Protein 1V6S (pdb70)

Solvent-accessible surface area: 33420 Å² total; per-residue (Å²): 86,61,38,1,129,90,8,92,10,157,65,54,55,0,0,0,0,1,17,0,43,7,73,48,109,125,36,124,30,99,70,59,56,64,0,74,82,2,8,60,1,0,131,50,0,32,95,25,26,0,7,0,0,0,0,0,15,8,24,204,11,208,14,99,54,115,148,62,24,0,38,18,0,7,110,15,1,113,85,72,16,95,61,1,114,50,6,84,67,41,0,6,22,71,62,0,52,124,71,0,93,74,33,172,104,30,69,1,7,0,0,6,0,0,30,20,20,110,7,0,89,167,31,47,110,110,2,2,40,71,0,20,75,0,7,98,1,0,0,0,2,0,9,16,4,0,31,101,47,13,0,0,0,1,8,0,7,166,93,24,72,2,25,0,0,72,46,0,49,133,14,17,132,11,0,22,122,0,24,101,142,22,96,109,42,0,0,1,0,1,0,9,51,85,0,37,98,17,28,22,3,4,79,20,2,1,85,78,7,39,44,6,0,0,0,6,22,0,0,8,2,1,0,81,15,88,59,11,121,8,31,146,9,86,26,25,103,120,81,39,115,37,0,100,94,7,23,38,120,1,144,87,76,63,6,158,39,35,31,2,89,7,1,16,0,0,88,117,94,83,73,63,14,149,54,117,86,19,68,0,104,50,3,63,103,44,41,44,5,11,4,3,0,57,130,0,46,96,30,3,34,135,7,2,114,59,4,124,3,0,2,0,8,3,23,2,12,43,16,149,31,69,60,0,12,68,0,0,20,15,6,0,77,22,3,13,80,45,167,69,27,59,5,1,0,0,10,58,46,0,20,41,0,0,83,134,34,66,58,90,121,150,14,45,26,33,4,28,44,37,37,0,2,35,44,7,1,77,132,39,45,2,43,0,7,100,21,0,91,119,70,69,19,1,132,89,12,88,8,153,65,78,33,0,0,0,0,1,20,0,43,6,72,46,108,141,49,146,18,96,70,58,61,70,0,78,63,2,25,52,0,0,137,66,1,37,89,27,30,0,5,0,0,0,0,0,16,6,17,204,10,205,15,97,55,114,148,64,23,0,36,19,0,3,122,18,1,116,83,66,18,85,87,2,115,37,1,82,78,41,0,6,30,79,47,0,52,124,26,0,92,73,24,162,80,31,68,1,0,1,0,7,0,0,23,20,19,117,7,0,90,172,24,47,105,116,1,2,41,76,0,19,77,0,4,81,0,0,0,0,2,1,8,16,7,0,40,117,47,12,0,0,0,5,5,0,6,162,93,26,72,1,24,0,0,46,48,0,27,127,12,10,152,9,0,20,128,0,31,158,130,25,110,123,42,0,0,0,0,0,0,8,50,101,0,31,98,19,33,24,3,4,67,22,2,1,86,84,6,41,46,7,0,1,0,6,20,1,0,9,2,1,0,79,13,88,61,11,123,8,29,147,10,99,22,25,101,121,78,43,112,39,0,100,89,5,24,38,114,2,144,88,81,64,7,158,41,33,31,2,92,9,2,33,0,0,82,127,89,85,84,77,23,110,53,103,84,39,68,0,101,52,3,61,94,44,36,42,7,8,6,3,0,79,125,0,91,78,41,2,42,156,6,1,124,48,5,91,1,0,0,0,7,4,24,2,10,45,15,157,33,84,53,1,7,80,0,0,29,23,4,1,88,25,1,9,74,40,156,60,22,30,5,1,0,0,7,44,46,0,11,42,1,0,79,134,63,50,7,81,157,146,12,51,26,21,1,35,17,42,51,5,2,34,50,2,1,75,142,37,39,2,43,0,8,102,26,0,81,129

Secondary structure (DSSP, 8-state):
--BGGGS--TT-EEEEE------EETTEES--HHHHHHHHHHHHHHHTT-EEEEE---S--SS--GGG-SHHHHHHHHHH-TTEEE--S-TTSHHHHHHHHT--TT-EEEPS-GGGSTTTTTT-HHHHHHHGGG-SEEEE--GGGTTS--IIIIIGGGTS-EEE-HHHHHHHHHHHTTTSS--SSEEEEE--S-GGGTHHHHHHHGGG-SEEEE-STTHHHHHHHTT-B-TT----GGGHHHHHHHHHHHHHHTPEEE--SEEEEESS--TT---EEEETTB--TT-EEEEE-HHHHHHHHHHTTT-SEEEEES-SS-TTSTTTTHHHHHHHHHHHT-SS-EEEEESHHHHHHHHTTT-GGGSSEE--SSSHHHHHHHHS--HHHHTT--/--BGGG---TT-EEEEE------EETTEES--HHHHHHHHHHHHHHHTT-EEEEE---S--SS--GGG-SHHHHHHHHTT-TTEEE--S-TTSHHHHHHHHT--TT-EEE---GGGSTTTTTT-HHHHHHHGGG-SEEEE--GGGTTS--IIIIIGGGTS-EEE-HHHHHHHHHHHHTTS---SSEEEEE--S-GGGTHHHHHHHGGG-SEEEE-STHHHHHHHHTT-B-TT----GGGHHHHHHHHHHHHHTTPEEE--SEEEEESS--TT---EEEETTB--TT-EEEEE-HHHHHHHHHHHTT-SEEEEES-SS-TTSTTTTHHHHHHHHHHHH-SS-EEEEESHHHHHHHHHTT-GGGSSEE--SSS-HHHHHHHS--HHHHTT--

Foldseek 3Di:
DFALVVDQLAPWEEEEEFEQQADDDPLAGPDRVRLVLCVVLVVVNLVSFYAYEYAYAYPQDQAPDVVGWCNNVQVVNCVVVVLEDEDAAAQLDPVNLVVLVPTGRNHYYYYIHNSNDNQFQVLDLVSLVSNLSNIQAYEYAYLQVQQGNTSNQQNVLLVHPYHYTPNNVVQLVLLVCLPPPNDPQAEEEEEDQAVVVCLLLLVLNLLPHAEYEYAYLNLLLLLVLVPFDFAQADYDPVCNVVSVVSVVSNVVNNHHYHGAQKAWKDLDQAAPGDTDIGGNRYDHPPIYGFAGDPVSLVVLLVVCAPGQEYEYEYARGPCVGPPRRVSLLSNLVSVLPYDNHAYEYAYQSNLVSCVPNVRVVSHNYYHDHHCSSSVCSSVVGHSSRVSNPD/DFACVNDQQAPWEEEEEAEQQADDDPLAGPDRVSLVVCVVLVVVNLVSFYAYEYAYAYPQDQAPDVVGWCVNVQVVNCVVVVLEDEDAAAQLDPVVLVVLVPDGRPHHYYYIHNSNDNQFQVLDLSSLVSNLSNIQAYEYACLLCQQGNTSNQQNVLLVHQYHYTPNNVVLLVLLVCLVDQFDPQAEEEEEDQACVVQLLLLVLNLLPHAEYEYAYLNLLLLLVLVPFDFAQARYDVVCNVVSVVSVVSNVVNNHHYHGAQKAWKALDQDAPGDIDIGGNRYDHPPIYGFAGDDVRLVVLLVVCPPGQEYEYEYARGDCVGPPRRVSLLSNLVSQLPDPNHAAEYEAQSNLVSCVVVVSCVSHNYYDPNSDDSSVCSSPVGHSSVVSNPD

Nearest PDB structures (foldseek):
  1v6s-assembly2_B  TM=9.926E-01  e=2.106E-70  Thermus thermophilus
  2ie8-assembly1_A  TM=9.627E-01  e=5.422E-68  Thermus caldophilus
  1php-assembly1_A  TM=9.636E-01  e=7.286E-45  Geobacillus stearothermophilus
  3q3v-assembly1_A  TM=9.536E-01  e=5.927E-43  Campylobacter jejuni subsp. jejuni NCTC 11168 = ATCC 700819
  3uwd-assembly1_A  TM=9.551E-01  e=7.308E-43  Bacillus anthracis

B-factor: mean 19.11, std 7.61, range [7.33, 46.01]

InterPro domains:
  IPR001576 Phosphoglycerate kinase [MF_00145] (6-390)
  IPR001576 Phosphoglycerate kinase [PF00162] (6-378)
  IPR001576 Phosphoglycerate kinase [PIRSF000724] (1-389)
  IPR001576 Phosphoglycerate kinase [PR00477] (8-24)
  IPR001576 Phosphoglycerate kinase [PR00477] (29-51)
  IPR001576 Phosphoglycerate kinase [PR00477] (106-121)
  IPR001576 Phosphoglycerate kinase [PR00477] (134-156)
  IPR001576 Phosphoglycerate kinase [PR00477] (164-186)
  IPR001576 Phosphoglycerate kinase [PR00477] (187-206)
  IPR001576 Phosphoglycerate kinase [PR00477] (309-334)
  IPR001576 Phosphoglycerate kinase [PR00477] (343-354)
  IPR001576 Phosphoglycerate kinase [PR00477] (366-383)
  IPR001576 Phosphoglycerate kinase [PTHR11406] (3-389)
  IPR001576 Phosphoglycerate kinase [cd00318] (4-389)
  IPR015824 Phosphoglycerate kinase, N-terminal [G3DSA:3.40.50.1260] (1-177)
  IPR015824 Phosphoglycerate kinase, N-terminal [G3DSA:3.40.50.1260] (178-390)
  IPR015911 Phosphoglycerate kinase, conserved site [PS00111] (13-23)
  IPR036043 Phosphoglycerate kinase superfamily [SSF53748] (2-389)

Sequence (780 aa):
MRTLLDLDPKGKRVLVRVDYNVPVQDGKVQDETRILESLPTLRHLLAGGASLVLLSHLGRPKGPDPKYSLAPVGEALRAHLPEARFAPFPPGSEEARREAEALRPGEVLLLENVRFEPGEEKNDPELSARYARLGEAFVLDAFGSAHRAHASVVGVARLLPAYAGFLMEKEVRALSRLLKDPERPYAVVLGGAKVSDKIGVIESLLPRIDRLLIGGAMAFTFLKALGGEVGRSLVEEDRLDLAKDLLGRAEALGVRVYLPEDVVAAERIEAGVETRVFPARAIPVPYMGLDIGPKTREAFARALEGARTVFWNGPMGVFEVPPFDEGTLAVGQAIAALEGAFTVVGGGDSVAAVNRLGLKERFGHVSTGGGASLEFLEKGTLPGLEVLEGMRTLLDLDPKGKRVLVRVDYNVPVQDGKVQDETRILESLPTLRHLLAGGASLVLLSHLGRPKGPDPKYSLAPVGEALRAHLPEARFAPFPPGSEEARREAEALRPGEVLLLENVRFEPGEEKNDPELSARYARLGEAFVLDAFGSAHRAHASVVGVARLLPAYAGFLMEKEVRALSRLLKDPERPYAVVLGGAKVSDKIGVIESLLPRIDRLLIGGAMAFTFLKALGGEVGRSLVEEDRLDLAKDLLGRAEALGVRVYLPEDVVAAERIEAGVETRVFPARAIPVPYMGLDIGPKTREAFARALEGARTVFWNGPMGVFEVPPFDEGTLAVGQAIAALEGAFTVVGGGDSVAAVNRLGLKERFGHVSTGGGASLEFLEKGTLPGLEVLEG

Structure (mmCIF, N/CA/C/O backbone):
data_1V6S
#
_entry.id   1V6S
#
_cell.length_a   143.175
_cell.length_b   143.175
_cell.length_c   75.641
_cell.angle_alpha   90.00
_cell.angle_beta   90.00
_cell.angle_gamma   120.00
#
_symmetry.space_group_name_H-M   'P 65'
#
loop_
_entity.id
_entity.type
_entity.pdbx_description
1 polymer 'Phosphoglycerate kinase'
2 non-polymer 'SODIUM ION'
3 non-polymer GLYCEROL
4 water water
#
loop_
_atom_site.group_PDB
_atom_site.id
_atom_site.type_symbol
_atom_site.label_atom_id
_atom_site.label_alt_id
_atom_site.label_comp_id
_atom_site.label_asym_id
_atom_site.label_entity_id
_atom_site.label_seq_id
_atom_site.pdbx_PDB_ins_code
_atom_site.Cartn_x
_atom_site.Cartn_y
_atom_site.Cartn_z
_atom_site.occupancy
_atom_site.B_iso_or_equiv
_atom_site.auth_seq_id
_atom_s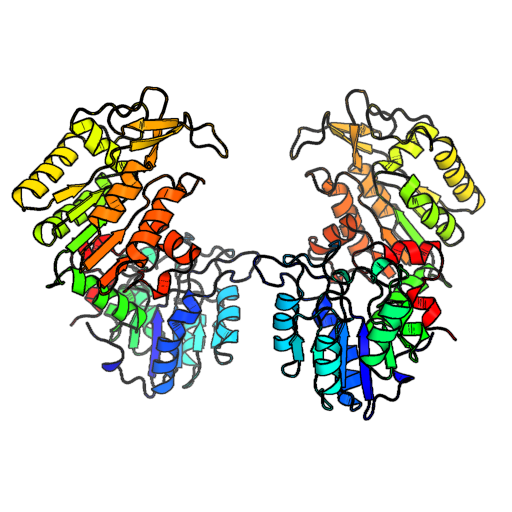ite.auth_comp_id
_atom_site.auth_asym_id
_atom_site.auth_atom_id
_atom_site.pdbx_PDB_model_num
ATOM 1 N N . MET A 1 1 ? 25.211 69.919 24.875 1.00 23.91 1 MET A N 1
ATOM 2 C CA . MET A 1 1 ? 24.683 71.311 24.832 1.00 22.61 1 MET A CA 1
ATOM 3 C C . MET A 1 1 ? 23.203 71.282 24.499 1.00 20.97 1 MET A C 1
ATOM 4 O O . MET A 1 1 ? 22.786 70.562 23.593 1.00 21.78 1 MET A O 1
ATOM 9 N N . ARG A 1 2 ? 22.410 72.057 25.230 1.00 16.77 2 ARG A N 1
ATOM 10 C CA . ARG A 1 2 ? 20.972 72.109 24.986 1.00 15.90 2 ARG A CA 1
ATOM 11 C C . ARG A 1 2 ? 20.724 72.877 23.703 1.00 15.12 2 ARG A C 1
ATOM 12 O O . ARG A 1 2 ? 21.205 74.003 23.543 1.00 14.02 2 ARG A O 1
ATOM 20 N N . THR A 1 3 ? 19.999 72.258 22.781 1.00 13.57 3 THR A N 1
ATOM 21 C CA . THR A 1 3 ? 19.701 72.897 21.508 1.00 14.13 3 THR A CA 1
ATOM 22 C C . THR A 1 3 ? 18.269 73.407 21.427 1.00 13.35 3 THR A C 1
ATOM 23 O O . THR A 1 3 ? 17.455 73.138 22.305 1.00 13.29 3 THR A O 1
ATOM 27 N N . LEU A 1 4 ? 17.964 74.137 20.361 1.00 14.32 4 LEU A N 1
ATOM 28 C CA . LEU A 1 4 ? 16.664 74.786 20.236 1.00 13.16 4 LEU A CA 1
ATOM 29 C C . LEU A 1 4 ? 15.387 73.982 20.409 1.00 13.49 4 LEU A C 1
ATOM 30 O O . LEU A 1 4 ? 14.436 74.470 21.016 1.00 14.63 4 LEU A O 1
ATOM 35 N N . LEU A 1 5 ? 15.344 72.757 19.898 1.00 13.54 5 LEU A N 1
ATOM 36 C CA . LEU A 1 5 ? 14.120 71.981 20.020 1.00 13.89 5 LEU A CA 1
ATOM 37 C C . LEU A 1 5 ? 13.852 71.444 21.425 1.00 14.90 5 LEU A C 1
ATOM 38 O O . LEU A 1 5 ? 12.789 70.892 21.680 1.00 16.51 5 LEU A O 1
ATOM 43 N N . ASP A 1 6 ? 14.803 71.609 22.340 1.00 13.94 6 ASP A N 1
ATOM 44 C CA . ASP A 1 6 ? 14.605 71.135 23.709 1.00 15.79 6 ASP A CA 1
ATOM 45 C C . ASP A 1 6 ? 13.634 72.054 24.445 1.00 16.60 6 ASP A C 1
ATOM 46 O O . ASP A 1 6 ? 13.124 71.714 25.511 1.00 18.91 6 ASP A O 1
ATOM 51 N N . LEU A 1 7 ? 13.386 73.224 23.866 1.00 15.87 7 LEU A N 1
ATOM 52 C CA . LEU A 1 7 ? 12.488 74.207 24.462 1.00 16.73 7 LEU A CA 1
ATOM 53 C C . LEU A 1 7 ? 11.083 74.130 23.886 1.00 16.75 7 LEU A C 1
ATOM 54 O O . LEU A 1 7 ? 10.910 74.040 22.673 1.00 18.39 7 LEU A O 1
ATOM 59 N N . ASP A 1 8 ? 10.085 74.148 24.764 1.00 17.33 8 ASP A N 1
ATOM 60 C CA . ASP A 1 8 ? 8.691 74.147 24.343 1.00 19.06 8 ASP A CA 1
ATOM 61 C C . ASP A 1 8 ? 8.298 75.618 24.459 1.00 19.70 8 ASP A C 1
ATOM 62 O O . ASP A 1 8 ? 8.029 76.115 25.551 1.00 19.94 8 ASP A O 1
ATOM 67 N N . PRO A 1 9 ? 8.270 76.335 23.328 1.00 19.40 9 PRO A N 1
ATOM 68 C CA . PRO A 1 9 ? 7.929 77.761 23.277 1.00 19.68 9 PRO A CA 1
ATOM 69 C C . PRO A 1 9 ? 6.455 78.149 23.317 1.00 20.38 9 PRO A C 1
ATOM 70 O O . PRO A 1 9 ? 6.133 79.331 23.403 1.00 19.81 9 PRO A O 1
ATOM 74 N N . LYS A 1 10 ? 5.560 77.170 23.260 1.00 19.68 10 LYS A N 1
ATOM 75 C CA . LYS A 1 10 ? 4.135 77.469 23.254 1.00 20.76 10 LYS A CA 1
ATOM 76 C C . LYS A 1 10 ? 3.657 78.317 24.432 1.00 19.22 10 LYS A C 1
ATOM 77 O O . LYS A 1 10 ? 3.808 77.935 25.593 1.00 19.40 10 LYS A O 1
ATOM 83 N N . GLY A 1 11 ? 3.083 79.473 24.108 1.00 19.23 11 GLY A N 1
ATOM 84 C CA . GLY A 1 11 ? 2.556 80.375 25.119 1.00 20.46 11 GLY A CA 1
ATOM 85 C C . GLY A 1 11 ? 3.583 81.070 25.990 1.00 20.84 11 GLY A C 1
ATOM 86 O O . GLY A 1 11 ? 3.244 81.616 27.042 1.00 22.03 11 GLY A O 1
ATOM 87 N N . LYS A 1 12 ? 4.838 81.061 25.558 1.00 19.59 12 LYS A N 1
ATOM 88 C CA . LYS A 1 12 ? 5.901 81.691 26.331 1.00 18.21 12 LYS A CA 1
ATOM 89 C C . LYS A 1 12 ? 6.519 82.887 25.626 1.00 16.65 12 LYS A C 1
ATOM 90 O O . LYS A 1 12 ? 6.518 82.971 24.399 1.00 17.57 12 LYS A O 1
ATOM 96 N N . ARG A 1 13 ? 7.026 83.828 26.415 1.00 14.79 13 ARG A N 1
ATOM 97 C CA . ARG A 1 13 ? 7.727 84.972 25.852 1.00 14.03 13 ARG A CA 1
ATOM 98 C C . ARG A 1 13 ? 9.178 84.524 25.993 1.00 13.12 13 ARG A C 1
ATOM 99 O O . ARG A 1 13 ? 9.641 84.244 27.098 1.00 14.75 13 ARG A O 1
ATOM 107 N N . VAL A 1 14 ? 9.885 84.429 24.873 1.00 12.17 14 VAL A N 1
ATOM 108 C CA . VAL A 1 14 ? 11.267 83.966 24.883 1.00 12.29 14 VAL A CA 1
ATOM 109 C C . VAL A 1 14 ? 12.248 85.087 24.582 1.00 11.48 14 VAL A C 1
ATOM 110 O O . VAL A 1 14 ? 12.067 85.854 23.632 1.00 11.52 14 VAL A O 1
ATOM 114 N N . LEU A 1 15 ? 13.285 85.166 25.412 1.00 10.28 15 LEU A N 1
ATOM 115 C CA . LEU A 1 15 ? 14.343 86.158 25.281 1.00 10.47 15 LEU A CA 1
ATOM 116 C C . LEU A 1 15 ? 15.446 85.552 24.414 1.00 9.80 15 LEU A C 1
ATOM 117 O O . LEU A 1 15 ? 15.953 84.470 24.716 1.00 11.17 15 LEU A O 1
ATOM 122 N N . VAL A 1 16 ? 15.812 86.244 23.340 1.00 9.86 16 VAL A N 1
ATOM 123 C CA . VAL A 1 16 ? 16.840 85.736 22.435 1.00 9.20 16 VAL A CA 1
ATOM 124 C C . VAL A 1 16 ? 17.996 86.709 22.267 1.00 9.72 16 VAL A C 1
ATOM 125 O O . VAL A 1 16 ? 17.785 87.867 21.899 1.00 10.52 16 VAL A O 1
ATOM 129 N N . ARG A 1 17 ? 19.215 86.251 22.542 1.00 9.02 17 ARG A N 1
ATOM 130 C CA . ARG A 1 17 ? 20.388 87.087 22.341 1.00 8.66 17 ARG A CA 1
ATOM 131 C C . ARG A 1 17 ? 20.866 86.785 20.928 1.00 9.70 17 ARG A C 1
ATOM 132 O O . ARG A 1 17 ? 21.331 85.678 20.635 1.00 9.90 17 ARG A O 1
ATOM 140 N N . VAL A 1 18 ? 20.717 87.764 20.047 1.00 8.61 18 VAL A N 1
ATOM 141 C CA . VAL A 1 18 ? 21.123 87.617 18.658 1.00 9.72 18 VAL A CA 1
ATOM 142 C C . VAL A 1 18 ? 22.349 88.469 18.386 1.00 9.37 18 VAL A C 1
ATOM 143 O O . VAL A 1 18 ? 22.766 89.265 19.231 1.00 8.36 18 VAL A O 1
ATOM 147 N N . ASP A 1 19 ? 22.932 88.290 17.207 1.00 9.63 19 ASP A N 1
ATOM 148 C CA . ASP A 1 19 ? 24.085 89.078 16.804 1.00 9.40 19 ASP A CA 1
ATOM 149 C C . ASP A 1 19 ? 23.662 89.944 15.626 1.00 9.95 19 ASP A C 1
ATOM 150 O O . ASP A 1 19 ? 23.655 89.491 14.474 1.00 11.00 19 ASP A O 1
ATOM 155 N N . TYR A 1 20 ? 23.277 91.181 15.923 1.00 9.85 20 TYR A N 1
ATOM 156 C CA . TYR A 1 20 ? 22.883 92.124 14.884 1.00 9.85 20 TYR A CA 1
ATOM 157 C C . TYR A 1 20 ? 23.918 93.246 14.825 1.00 10.84 20 TYR A C 1
ATOM 158 O O . TYR A 1 20 ? 23.586 94.399 14.549 1.00 10.99 20 TYR A O 1
ATOM 167 N N . ASN A 1 21 ? 25.173 92.902 15.094 1.00 10.45 21 ASN A N 1
ATOM 168 C CA . ASN A 1 21 ? 26.264 93.871 15.065 1.00 10.91 21 ASN A CA 1
ATOM 169 C C . ASN A 1 21 ? 26.697 94.038 13.613 1.00 12.82 21 ASN A C 1
ATOM 170 O O . ASN A 1 21 ? 27.769 93.589 13.203 1.00 14.00 21 ASN A O 1
ATOM 175 N N . VAL A 1 22 ? 25.835 94.693 12.844 1.00 13.29 22 VAL A N 1
ATOM 176 C CA . VAL A 1 22 ? 26.056 94.917 11.422 1.00 14.75 22 VAL A CA 1
ATOM 177 C C . VAL A 1 22 ? 26.607 96.301 11.103 1.00 16.13 22 VAL A C 1
ATOM 178 O O . VAL A 1 22 ? 26.508 97.225 11.909 1.00 16.85 22 VAL A O 1
ATOM 182 N N . PRO A 1 23 ? 27.203 96.461 9.912 1.00 17.72 23 PRO A N 1
ATOM 183 C CA . PRO A 1 23 ? 27.741 97.773 9.550 1.00 18.47 23 PRO A CA 1
ATOM 184 C C . PRO A 1 23 ? 26.588 98.741 9.282 1.00 18.67 23 PRO A C 1
ATOM 185 O O . PRO A 1 23 ? 25.608 98.391 8.618 1.00 18.36 23 PRO A O 1
ATOM 189 N N . VAL A 1 24 ? 26.699 99.949 9.822 1.00 19.89 24 VAL A N 1
ATOM 190 C CA . VAL A 1 24 ? 25.667 100.964 9.652 1.00 21.36 24 VAL A CA 1
ATOM 191 C C . VAL A 1 24 ? 26.297 102.266 9.184 1.00 24.05 24 VAL A C 1
ATOM 192 O O . VAL A 1 24 ? 27.360 102.658 9.663 1.00 24.43 24 VAL A O 1
ATOM 196 N N . GLN A 1 25 ? 25.633 102.926 8.242 1.00 27.10 25 GLN A N 1
ATOM 197 C CA . GLN A 1 25 ? 26.117 104.189 7.703 1.00 29.86 25 GLN A CA 1
ATOM 198 C C . GLN A 1 25 ? 24.934 105.097 7.403 1.00 31.06 25 GLN A C 1
ATOM 199 O O . GLN A 1 25 ? 23.978 104.688 6.746 1.00 30.83 25 GLN A O 1
ATOM 205 N N . ASP A 1 26 ? 25.002 106.327 7.900 1.00 32.55 26 ASP A N 1
ATOM 206 C CA . ASP A 1 26 ? 23.938 107.300 7.686 1.00 33.82 26 ASP A CA 1
ATOM 207 C C . ASP A 1 26 ? 22.568 106.747 8.073 1.00 33.15 26 ASP A C 1
ATOM 208 O O . ASP A 1 26 ? 21.588 106.921 7.348 1.00 33.92 26 ASP A O 1
ATOM 213 N N . GLY A 1 27 ? 22.513 106.074 9.219 1.00 32.08 27 GLY A N 1
ATOM 214 C CA . GLY A 1 27 ? 21.263 105.514 9.700 1.00 30.02 27 GLY A CA 1
ATOM 215 C C . GLY A 1 27 ? 20.710 104.355 8.893 1.00 28.12 27 GLY A C 1
ATOM 216 O O . GLY A 1 27 ? 19.517 104.058 8.968 1.00 27.85 27 GLY A O 1
ATOM 217 N N . LYS A 1 28 ? 21.564 103.692 8.122 1.00 27.30 28 LYS A N 1
ATOM 218 C CA . LYS A 1 28 ? 21.121 102.565 7.312 1.00 25.91 28 LYS A CA 1
ATOM 219 C C . LYS A 1 28 ? 22.048 101.362 7.427 1.00 23.04 28 LYS A C 1
ATOM 220 O O . LYS A 1 28 ? 23.268 101.501 7.389 1.00 21.94 28 LYS A O 1
ATOM 226 N N . VAL A 1 29 ? 21.460 100.180 7.576 1.00 21.69 29 VAL A N 1
ATOM 227 C CA . VAL A 1 29 ? 22.244 98.952 7.660 1.00 20.79 29 VAL A CA 1
ATOM 228 C C . VAL A 1 29 ? 22.864 98.735 6.281 1.00 20.74 29 VAL A C 1
ATOM 229 O O . VAL A 1 29 ? 22.161 98.765 5.272 1.00 22.75 29 VAL A O 1
ATOM 233 N N . GLN A 1 30 ? 24.177 98.526 6.238 1.00 20.99 30 GLN A N 1
ATOM 234 C CA . GLN A 1 30 ? 24.880 98.329 4.971 1.00 21.22 30 GLN A CA 1
ATOM 235 C C . GLN A 1 30 ? 24.968 96.875 4.520 1.00 22.08 30 GLN A C 1
ATOM 236 O O . GLN A 1 30 ? 25.177 96.594 3.340 1.00 22.51 30 GLN A O 1
ATOM 242 N N . ASP A 1 31 ? 24.816 95.954 5.464 1.00 20.88 31 ASP A N 1
ATOM 243 C CA . ASP A 1 31 ? 24.875 94.527 5.171 1.00 19.72 31 ASP A CA 1
ATOM 244 C C . ASP A 1 31 ? 23.979 93.850 6.198 1.00 18.72 31 ASP A C 1
ATOM 245 O O . ASP A 1 31 ? 24.299 93.836 7.386 1.00 18.57 31 ASP A O 1
ATOM 250 N N . GLU A 1 32 ? 22.858 93.296 5.748 1.00 18.68 32 GLU A N 1
ATOM 251 C CA . GLU A 1 32 ? 21.925 92.649 6.664 1.00 18.46 32 GLU A CA 1
ATOM 252 C C . GLU A 1 32 ? 22.099 91.143 6.806 1.00 16.39 32 GLU A C 1
ATOM 253 O O . GLU A 1 32 ? 21.238 90.476 7.372 1.00 17.04 32 GLU A O 1
ATOM 259 N N . THR A 1 33 ? 23.208 90.614 6.304 1.00 15.86 33 THR A N 1
ATOM 260 C CA . THR A 1 33 ? 23.474 89.182 6.389 1.00 15.48 33 THR A CA 1
ATOM 261 C C . THR A 1 33 ? 23.211 88.602 7.782 1.00 15.33 33 THR A C 1
ATOM 262 O O . THR A 1 33 ? 22.512 87.599 7.913 1.00 15.49 33 THR A O 1
ATOM 266 N N . ARG A 1 34 ? 23.760 89.230 8.820 1.00 14.49 34 ARG A N 1
ATOM 267 C CA . ARG A 1 34 ? 23.573 88.729 10.184 1.00 14.41 34 ARG A CA 1
ATOM 268 C C . ARG A 1 34 ? 22.110 88.684 10.595 1.00 13.32 34 ARG A C 1
ATOM 269 O O . ARG A 1 34 ? 21.688 87.794 11.333 1.00 13.29 34 ARG A O 1
ATOM 277 N N . ILE A 1 35 ? 21.328 89.649 10.127 1.00 13.19 35 ILE A N 1
ATOM 278 C CA . ILE A 1 35 ? 19.914 89.663 10.460 1.00 13.57 35 ILE A CA 1
ATOM 279 C C . ILE A 1 35 ? 19.221 88.486 9.780 1.00 14.07 35 ILE A C 1
ATOM 280 O O . ILE A 1 35 ? 18.421 87.783 10.395 1.00 14.91 35 ILE A O 1
ATOM 285 N N . LEU A 1 36 ? 19.543 88.264 8.508 1.00 14.58 36 LEU A N 1
ATOM 286 C CA . LEU A 1 36 ? 18.944 87.162 7.762 1.00 15.50 36 LEU A CA 1
ATOM 287 C C . LEU A 1 36 ? 19.262 85.820 8.406 1.00 15.22 36 LEU A C 1
ATOM 288 O O . LEU A 1 36 ? 18.400 84.950 8.491 1.00 15.20 36 LEU A O 1
ATOM 293 N N . GLU A 1 37 ? 20.502 85.659 8.857 1.00 15.14 37 GLU A N 1
ATOM 294 C CA . GLU A 1 37 ? 20.938 84.409 9.484 1.00 15.60 37 GLU A CA 1
ATOM 295 C C . GLU A 1 37 ? 20.233 84.070 10.798 1.00 15.01 37 GLU A C 1
ATOM 296 O O . GLU A 1 37 ? 20.247 82.913 11.223 1.00 14.73 37 GLU A O 1
ATOM 302 N N . SER A 1 38 ? 19.642 85.075 11.444 1.00 13.67 38 SER A N 1
ATOM 303 C CA . SER A 1 38 ? 18.932 84.874 12.712 1.00 13.06 38 SER A CA 1
ATOM 304 C C . SER A 1 38 ? 17.497 84.419 12.476 1.00 12.11 38 SER A C 1
ATOM 305 O O . SER A 1 38 ? 16.847 83.895 13.382 1.00 12.97 38 SER A O 1
ATOM 308 N N . LEU A 1 39 ? 17.008 84.601 11.252 1.00 13.34 39 LEU A N 1
ATOM 309 C CA . LEU A 1 39 ? 15.620 84.270 10.956 1.00 13.96 39 LEU A CA 1
ATOM 310 C C . LEU A 1 39 ? 15.147 82.846 11.241 1.00 13.25 39 LEU A C 1
ATOM 311 O O . LEU A 1 39 ? 14.061 82.663 11.776 1.00 13.71 39 LEU A O 1
ATOM 316 N N . PRO A 1 40 ? 15.944 81.819 10.897 1.00 12.64 40 PRO A N 1
ATOM 317 C CA . PRO A 1 40 ? 15.464 80.462 11.186 1.00 12.52 40 PRO A CA 1
ATOM 318 C C . PRO A 1 40 ? 15.100 80.228 12.656 1.00 13.04 40 PRO A C 1
ATOM 319 O O . PRO A 1 40 ? 14.075 79.620 12.964 1.00 12.65 40 PRO A O 1
ATOM 323 N N . THR A 1 41 ? 15.937 80.713 13.567 1.00 11.87 41 THR A N 1
ATOM 324 C CA . THR A 1 41 ? 15.662 80.543 14.986 1.00 12.64 41 THR A CA 1
ATOM 325 C C . THR A 1 41 ? 14.362 81.248 15.359 1.00 12.09 41 THR A C 1
ATOM 326 O O . THR A 1 41 ? 13.507 80.681 16.040 1.00 12.16 41 THR A O 1
ATOM 330 N N . LEU A 1 42 ? 14.213 82.485 14.898 1.00 12.78 42 LEU A N 1
ATOM 331 C CA . LEU A 1 42 ? 13.020 83.263 15.215 1.00 12.34 42 LEU A CA 1
ATOM 332 C C . LEU A 1 42 ? 11.758 82.622 14.637 1.00 13.19 42 LEU A C 1
ATOM 333 O O . LEU A 1 42 ? 10.745 82.503 15.329 1.00 13.45 42 LEU A O 1
ATOM 338 N N . ARG A 1 43 ? 11.831 82.199 13.379 1.00 13.73 43 ARG A N 1
ATOM 339 C CA . ARG A 1 43 ? 10.689 81.561 12.729 1.00 14.10 43 ARG A CA 1
ATOM 340 C C . ARG A 1 43 ? 10.267 80.305 13.478 1.00 14.65 43 ARG A C 1
ATOM 341 O O . ARG A 1 43 ? 9.075 80.047 13.651 1.00 14.88 43 ARG A O 1
ATOM 349 N N . HIS A 1 44 ? 11.238 79.507 13.907 1.00 13.97 44 HIS A N 1
ATOM 350 C CA . HIS A 1 44 ? 10.904 78.294 14.640 1.00 14.17 44 HIS A CA 1
ATOM 351 C C . HIS A 1 44 ? 10.125 78.623 15.907 1.00 15.42 44 HIS A C 1
ATOM 352 O O . HIS A 1 44 ? 9.098 78.007 16.194 1.00 15.68 44 HIS A O 1
ATOM 359 N N . LEU A 1 45 ? 10.628 79.586 16.674 1.00 15.33 45 LEU A N 1
ATOM 360 C CA . LEU A 1 45 ? 9.981 79.983 17.9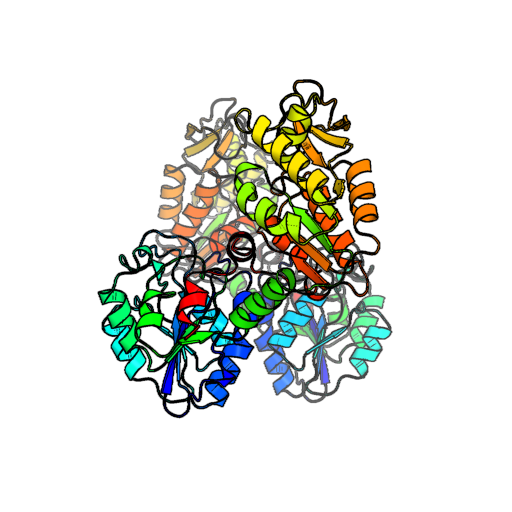17 1.00 14.99 45 LEU A CA 1
ATOM 361 C C . LEU A 1 45 ? 8.584 80.565 17.694 1.00 15.16 45 LEU A C 1
ATOM 362 O O . LEU A 1 45 ? 7.657 80.266 18.450 1.00 16.21 45 LEU A O 1
ATOM 367 N N . LEU A 1 46 ? 8.434 81.389 16.661 1.00 15.09 46 LEU A N 1
ATOM 368 C CA . LEU A 1 46 ? 7.139 81.987 16.348 1.00 15.98 46 LEU A CA 1
ATOM 369 C C . LEU A 1 46 ? 6.144 80.923 15.885 1.00 17.97 46 LEU A C 1
ATOM 370 O O . LEU A 1 46 ? 4.959 80.998 16.199 1.00 19.48 46 LEU A O 1
ATOM 375 N N . ALA A 1 47 ? 6.627 79.929 15.147 1.00 18.87 47 ALA A N 1
ATOM 376 C CA . ALA A 1 47 ? 5.756 78.858 14.673 1.00 20.46 47 ALA A CA 1
ATOM 377 C C . ALA A 1 47 ? 5.361 77.988 15.862 1.00 20.93 47 ALA A C 1
ATOM 378 O O . ALA A 1 47 ? 4.339 77.296 15.833 1.00 22.56 47 ALA A O 1
ATOM 380 N N . GLY A 1 48 ? 6.177 78.034 16.910 1.00 19.58 48 GLY A N 1
ATOM 381 C CA . GLY A 1 48 ? 5.920 77.250 18.104 1.00 19.71 48 GLY A CA 1
ATOM 382 C C . GLY A 1 48 ? 4.958 77.912 19.074 1.00 18.58 48 GLY A C 1
ATOM 383 O O . GLY A 1 48 ? 4.644 77.339 20.116 1.00 20.27 48 GLY A O 1
ATOM 384 N N . GLY A 1 49 ? 4.507 79.119 18.743 1.00 19.29 49 GLY A N 1
ATOM 385 C CA . GLY A 1 49 ? 3.560 79.820 19.597 1.00 19.26 49 GLY A CA 1
ATOM 386 C C . GLY A 1 49 ? 4.129 80.772 20.637 1.00 19.63 49 GLY A C 1
ATOM 387 O O . GLY A 1 49 ? 3.498 81.017 21.666 1.00 20.72 49 GLY A O 1
ATOM 388 N N . ALA A 1 50 ? 5.306 81.330 20.385 1.00 18.22 50 ALA A N 1
ATOM 389 C CA . ALA A 1 50 ? 5.898 82.245 21.353 1.00 17.57 50 ALA A CA 1
ATOM 390 C C . ALA A 1 50 ? 5.904 83.690 20.884 1.00 16.70 50 ALA A C 1
ATOM 391 O O . ALA A 1 50 ? 5.571 83.996 19.740 1.00 16.79 50 ALA A O 1
ATOM 393 N N . SER A 1 51 ? 6.246 84.581 21.808 1.00 15.47 51 SER A N 1
ATOM 394 C CA . SER A 1 51 ? 6.406 85.996 21.504 1.00 14.55 51 SER A CA 1
ATOM 395 C C . SER A 1 51 ? 7.907 86.122 21.742 1.00 13.24 51 SER A C 1
ATOM 396 O O . SER A 1 51 ? 8.477 85.320 22.491 1.00 13.51 51 SER A O 1
ATOM 399 N N . LEU A 1 52 ? 8.556 87.103 21.127 1.00 14.87 52 LEU A N 1
ATOM 400 C CA . LEU A 1 52 ? 10.002 87.218 21.273 1.00 13.64 52 LEU A CA 1
ATOM 401 C C . LEU A 1 52 ? 10.546 88.584 21.640 1.00 13.13 52 LEU A C 1
ATOM 402 O O . LEU A 1 52 ? 10.086 89.604 21.133 1.00 13.74 52 LEU A O 1
ATOM 407 N N . VAL A 1 53 ? 11.542 88.583 22.523 1.00 11.88 53 VAL A N 1
ATOM 408 C CA . VAL A 1 53 ? 12.235 89.803 22.915 1.00 11.23 53 VAL A CA 1
ATOM 409 C C . VAL A 1 53 ? 13.672 89.555 22.467 1.00 10.79 53 VAL A C 1
ATOM 410 O O . VAL A 1 53 ? 14.295 88.566 22.875 1.00 10.57 53 VAL A O 1
ATOM 414 N N . LEU A 1 54 ? 14.189 90.440 21.622 1.00 9.15 54 LEU A N 1
ATOM 415 C CA . LEU A 1 54 ? 15.538 90.300 21.086 1.00 9.73 54 LEU A CA 1
ATOM 416 C C . LEU A 1 54 ? 16.531 91.287 21.668 1.00 10.25 54 LEU A C 1
ATOM 417 O O . LEU A 1 54 ? 16.234 92.478 21.812 1.00 10.31 54 LEU A O 1
ATOM 422 N N . LEU A 1 55 ? 17.720 90.785 21.981 1.00 9.62 55 LEU A N 1
ATOM 423 C CA . LEU A 1 55 ? 18.799 91.609 22.512 1.00 8.69 55 LEU A CA 1
ATOM 424 C C . LEU A 1 55 ? 20.018 91.466 21.616 1.00 9.71 55 LEU A C 1
ATOM 425 O O . LEU A 1 55 ? 20.329 90.362 21.150 1.00 9.08 55 LEU A O 1
ATOM 430 N N . SER A 1 56 ? 20.702 92.575 21.363 1.00 9.23 56 SER A N 1
ATOM 431 C CA . SER A 1 56 ? 21.924 92.538 20.572 1.00 9.17 56 SER A CA 1
ATOM 432 C C . SER A 1 56 ? 22.858 93.668 20.955 1.00 9.69 56 SER A C 1
ATOM 433 O O . SER A 1 56 ? 22.448 94.654 21.576 1.00 8.98 56 SER A O 1
ATOM 436 N N . HIS A 1 57 ? 24.128 93.497 20.618 1.00 9.71 57 HIS A N 1
ATOM 437 C CA . HIS A 1 57 ? 25.113 94.540 20.826 1.00 10.26 57 HIS A CA 1
ATOM 438 C C . HIS A 1 57 ? 25.274 95.169 19.440 1.00 10.92 57 HIS A C 1
ATOM 439 O O . HIS A 1 57 ? 24.799 94.623 18.437 1.00 11.08 57 HIS A O 1
ATOM 446 N N . LEU A 1 58 ? 25.905 96.336 19.399 1.00 10.78 58 LEU A N 1
ATOM 447 C CA . LEU A 1 58 ? 26.198 97.032 18.148 1.00 11.46 58 LEU A CA 1
ATOM 448 C C . LEU A 1 58 ? 27.447 97.845 18.462 1.00 11.45 58 LEU A C 1
ATOM 449 O O . LEU A 1 58 ? 27.423 98.730 19.324 1.00 11.58 58 LEU A O 1
ATOM 454 N N . GLY A 1 59 ? 28.542 97.530 17.776 1.00 12.10 59 GLY A N 1
ATOM 455 C CA . GLY A 1 59 ? 29.799 98.210 18.038 1.00 13.40 59 GLY A CA 1
ATOM 456 C C . GLY A 1 59 ? 30.224 97.883 19.460 1.00 13.87 59 GLY A C 1
ATOM 457 O O . GLY A 1 59 ? 29.789 96.876 20.021 1.00 14.69 59 GLY A O 1
ATOM 458 N N . ARG A 1 60 ? 31.085 98.707 20.050 1.00 15.22 60 ARG A N 1
ATOM 459 C CA . ARG A 1 60 ? 31.500 98.477 21.430 1.00 15.81 60 ARG A CA 1
ATOM 460 C C . ARG A 1 60 ? 31.556 99.789 22.201 1.00 15.41 60 ARG A C 1
ATOM 461 O O . ARG A 1 60 ? 32.577 100.149 22.789 1.00 14.55 60 ARG A O 1
ATOM 469 N N . PRO A 1 61 ? 30.440 100.530 22.202 1.00 13.54 61 PRO A N 1
ATOM 470 C CA . PRO A 1 61 ? 30.403 101.802 22.918 1.00 13.02 61 PRO A CA 1
ATOM 471 C C . PRO A 1 61 ? 30.415 101.559 24.416 1.00 14.35 61 PRO A C 1
ATOM 472 O O . PRO A 1 61 ? 29.926 100.534 24.885 1.00 14.86 61 PRO A O 1
ATOM 476 N N . LYS A 1 62 ? 30.985 102.497 25.162 1.00 14.57 62 LYS A N 1
ATOM 477 C CA . LYS A 1 62 ? 31.018 102.389 26.610 1.00 15.34 62 LYS A CA 1
ATOM 478 C C . LYS A 1 62 ? 29.835 103.201 27.115 1.00 15.30 62 LYS A C 1
ATOM 479 O O . LYS A 1 62 ? 29.995 104.296 27.655 1.00 16.89 62 LYS A O 1
ATOM 485 N N . GLY A 1 63 ? 28.636 102.667 26.920 1.00 13.19 63 GLY A N 1
ATOM 486 C CA . GLY A 1 63 ? 27.459 103.384 27.358 1.00 12.70 63 GLY A CA 1
ATOM 487 C C . GLY A 1 63 ? 26.541 103.775 26.216 1.00 11.93 63 GLY A C 1
ATOM 488 O O . GLY A 1 63 ? 26.741 103.356 25.077 1.00 11.62 63 GLY A O 1
ATOM 489 N N . PRO A 1 64 ? 25.530 104.608 26.499 1.00 12.91 64 PRO A N 1
ATOM 490 C CA . PRO A 1 64 ? 24.546 105.072 25.517 1.00 13.19 64 PRO A CA 1
ATOM 491 C C . PRO A 1 64 ? 25.025 106.063 24.461 1.00 13.51 64 PRO A C 1
ATOM 492 O O . PRO A 1 64 ? 24.689 107.247 24.507 1.00 14.61 64 PRO A O 1
ATOM 496 N N . ASP A 1 65 ? 25.801 105.566 23.506 1.00 12.51 65 ASP A N 1
ATOM 497 C CA . ASP A 1 65 ? 26.310 106.384 22.409 1.00 12.49 65 ASP A CA 1
ATOM 498 C C . ASP A 1 65 ? 25.280 106.279 21.282 1.00 12.86 65 ASP A C 1
ATOM 499 O O . ASP A 1 65 ? 25.102 105.215 20.692 1.00 11.88 65 ASP A O 1
ATOM 504 N N . PRO A 1 66 ? 24.593 107.387 20.960 1.00 13.08 66 PRO A N 1
ATOM 505 C CA . PRO A 1 66 ? 23.581 107.368 19.899 1.00 13.25 66 PRO A CA 1
ATOM 506 C C . PRO A 1 66 ? 24.038 106.851 18.539 1.00 12.81 66 PRO A C 1
ATOM 507 O O . PRO A 1 66 ? 23.217 106.389 17.744 1.00 14.07 66 PRO A O 1
ATOM 511 N N . LYS A 1 67 ? 25.335 106.930 18.265 1.00 13.74 67 LYS A N 1
ATOM 512 C CA . LYS A 1 67 ? 25.856 106.439 16.997 1.00 13.01 67 LYS A CA 1
ATOM 513 C C . LYS A 1 67 ? 25.627 104.932 16.886 1.00 13.69 67 LYS A C 1
ATOM 514 O O . LYS A 1 67 ? 25.530 104.392 15.781 1.00 13.89 67 LYS A O 1
ATOM 520 N N . TYR A 1 68 ? 25.517 104.265 18.032 1.00 12.69 68 TYR A N 1
ATOM 521 C CA . TYR A 1 68 ? 25.330 102.821 18.044 1.00 12.72 68 TYR A CA 1
ATOM 522 C C . TYR A 1 68 ? 23.950 102.329 18.468 1.00 12.46 68 TYR A C 1
ATOM 523 O O . TYR A 1 68 ? 23.807 101.247 19.045 1.00 13.23 68 TYR A O 1
ATOM 532 N N . SER A 1 69 ? 22.925 103.123 18.187 1.00 11.22 69 SER A N 1
ATOM 533 C CA . SER A 1 69 ? 21.567 102.711 18.492 1.00 11.66 69 SER A CA 1
ATOM 534 C C . SER A 1 69 ? 21.173 101.639 17.479 1.00 11.51 69 SER A C 1
ATOM 535 O O . SER A 1 69 ? 21.597 101.680 16.323 1.00 12.53 69 SER A O 1
ATOM 538 N N . LEU A 1 70 ? 20.359 100.688 17.918 1.00 11.92 70 LEU A N 1
ATOM 539 C CA . LEU A 1 70 ? 19.898 99.612 17.052 1.00 11.95 70 LEU A CA 1
ATOM 540 C C . LEU A 1 70 ? 18.699 100.005 16.194 1.00 13.08 70 LEU A C 1
ATOM 541 O O . LEU A 1 70 ? 18.147 99.169 15.483 1.00 13.45 70 LEU A O 1
ATOM 546 N N . ALA A 1 71 ? 18.296 101.270 16.249 1.00 13.11 71 ALA A N 1
ATOM 547 C CA . ALA A 1 71 ? 17.147 101.714 15.460 1.00 14.05 71 ALA A CA 1
ATOM 548 C C . ALA A 1 71 ? 17.207 101.301 13.980 1.00 13.13 71 ALA A C 1
ATOM 549 O O . ALA A 1 71 ? 16.221 100.803 13.440 1.00 15.17 71 ALA A O 1
ATOM 551 N N . PRO A 1 72 ? 18.353 101.505 13.307 1.00 14.35 72 PRO A N 1
ATOM 552 C CA . PRO A 1 72 ? 18.452 101.122 11.890 1.00 14.72 72 PRO A CA 1
ATOM 553 C C . PRO A 1 72 ? 18.257 99.617 11.698 1.00 15.21 72 PRO A C 1
ATOM 554 O O . PRO A 1 72 ? 17.677 99.166 10.707 1.00 16.61 72 PRO A O 1
ATOM 558 N N . VAL A 1 73 ? 18.753 98.842 12.656 1.00 14.11 73 VAL A N 1
ATOM 559 C CA . VAL A 1 73 ? 18.622 97.395 12.594 1.00 14.82 73 VAL A CA 1
ATOM 560 C C . VAL A 1 73 ? 17.155 97.006 12.748 1.00 15.22 73 VAL A C 1
ATOM 561 O O . VAL A 1 73 ? 16.678 96.076 12.102 1.00 15.58 73 VAL A O 1
ATOM 565 N N . GLY A 1 74 ? 16.432 97.731 13.596 1.00 15.05 74 GLY A N 1
ATOM 566 C CA . GLY A 1 74 ? 15.026 97.431 13.785 1.00 15.12 74 GLY A CA 1
ATOM 567 C C . GLY A 1 74 ? 14.262 97.593 12.484 1.00 17.24 74 GLY A C 1
ATOM 568 O O . GLY A 1 74 ? 13.357 96.812 12.181 1.00 17.47 74 GLY A O 1
ATOM 569 N N . GLU A 1 75 ? 14.634 98.609 11.711 1.00 17.92 75 GLU A N 1
ATOM 570 C CA . GLU A 1 75 ? 13.982 98.874 10.433 1.00 19.92 75 GLU A CA 1
ATOM 571 C C . GLU A 1 75 ? 14.246 97.733 9.458 1.00 19.30 75 GLU A C 1
ATOM 572 O O . GLU A 1 75 ? 13.326 97.234 8.810 1.00 19.99 75 GLU A O 1
ATOM 578 N N . ALA A 1 76 ? 15.506 97.319 9.364 1.00 18.11 76 ALA A N 1
ATOM 579 C CA . ALA A 1 76 ? 15.882 96.234 8.465 1.00 17.41 76 ALA A CA 1
ATOM 580 C C . ALA A 1 76 ? 15.174 94.940 8.853 1.00 18.01 76 ALA A C 1
ATOM 581 O O . ALA A 1 76 ? 14.731 94.180 7.989 1.00 18.33 76 ALA A O 1
ATOM 583 N N . LEU A 1 77 ? 15.068 94.687 10.154 1.00 16.43 77 LEU A N 1
ATOM 584 C CA . LEU A 1 77 ? 14.409 93.480 10.640 1.00 16.32 77 LEU A CA 1
ATOM 585 C C . LEU A 1 77 ? 12.923 93.470 10.300 1.00 18.00 77 LEU A C 1
ATOM 586 O O . LEU A 1 77 ? 12.391 92.463 9.835 1.00 17.32 77 LEU A O 1
ATOM 591 N N . ARG A 1 78 ? 12.259 94.596 10.544 1.00 19.26 78 ARG A N 1
ATOM 592 C CA . ARG A 1 78 ? 10.830 94.716 10.289 1.00 21.14 78 ARG A CA 1
ATOM 593 C C . ARG A 1 78 ? 10.485 94.472 8.823 1.00 21.33 78 ARG A C 1
ATOM 594 O O . ARG A 1 78 ? 9.397 93.988 8.509 1.00 21.12 78 ARG A O 1
ATOM 602 N N . ALA A 1 79 ? 11.418 94.796 7.931 1.00 21.84 79 ALA A N 1
ATOM 603 C CA . ALA A 1 79 ? 11.208 94.600 6.499 1.00 23.46 79 ALA A CA 1
ATOM 604 C C . ALA A 1 79 ? 11.073 93.115 6.168 1.00 24.09 79 ALA A C 1
ATOM 605 O O . ALA A 1 79 ? 10.442 92.746 5.179 1.00 25.36 79 ALA A O 1
ATOM 607 N N . HIS A 1 80 ? 11.670 92.271 7.004 1.00 23.92 80 HIS A N 1
ATOM 608 C CA . HIS A 1 80 ? 11.622 90.823 6.820 1.00 23.70 80 HIS A CA 1
ATOM 609 C C . HIS A 1 80 ? 10.540 90.206 7.701 1.00 23.94 80 HIS A C 1
ATOM 610 O O . HIS A 1 80 ? 9.850 89.270 7.295 1.00 25.25 80 HIS A O 1
ATOM 617 N N . LEU A 1 81 ? 10.404 90.735 8.914 1.00 23.05 81 LEU A N 1
ATOM 618 C CA . LEU A 1 81 ? 9.397 90.271 9.864 1.00 23.24 81 LEU A CA 1
ATOM 619 C C . LEU A 1 81 ? 8.502 91.449 10.222 1.00 24.04 81 LEU A C 1
ATOM 620 O O . LEU A 1 81 ? 8.786 92.190 11.162 1.00 23.82 81 LEU A O 1
ATOM 625 N N . PRO A 1 82 ? 7.403 91.637 9.477 1.00 24.32 82 PRO A N 1
ATOM 626 C CA . PRO A 1 82 ? 6.488 92.749 9.748 1.00 25.05 82 PRO A CA 1
ATOM 627 C C . PRO A 1 82 ? 5.962 92.818 11.182 1.00 24.60 82 PRO A C 1
ATOM 628 O O . PRO A 1 82 ? 5.551 93.883 11.641 1.00 26.05 82 PRO A O 1
ATOM 632 N N . GLU A 1 83 ? 5.986 91.692 11.891 1.00 24.27 83 GLU A N 1
ATOM 633 C CA . GLU A 1 83 ? 5.497 91.657 13.267 1.00 23.36 83 GLU A CA 1
ATOM 634 C C . GLU A 1 83 ? 6.542 92.107 14.287 1.00 22.04 83 GLU A C 1
ATOM 635 O O . GLU A 1 83 ? 6.313 92.028 15.495 1.00 22.72 83 GLU A O 1
ATOM 641 N N . ALA A 1 84 ? 7.683 92.583 13.799 1.00 20.60 84 ALA A N 1
ATOM 642 C CA . ALA A 1 84 ? 8.752 93.043 14.677 1.00 19.91 84 ALA A CA 1
ATOM 643 C C . ALA A 1 84 ? 8.675 94.548 14.895 1.00 20.79 84 ALA A C 1
ATOM 644 O O . ALA A 1 84 ? 8.296 95.300 13.995 1.00 21.40 84 ALA A O 1
ATOM 646 N N . ARG A 1 85 ? 9.037 94.979 16.098 1.00 19.02 85 ARG A N 1
ATOM 647 C CA . ARG A 1 85 ? 9.036 96.390 16.455 1.00 19.87 85 ARG A CA 1
ATOM 648 C C . ARG A 1 85 ? 10.282 96.684 17.279 1.00 19.30 85 ARG A C 1
ATOM 649 O O . ARG A 1 85 ? 10.789 95.809 17.979 1.00 18.60 85 ARG A O 1
ATOM 657 N N . PHE A 1 86 ? 10.769 97.914 17.185 1.00 17.95 86 PHE A N 1
ATOM 658 C CA . PHE A 1 86 ? 11.945 98.337 17.930 1.00 16.33 86 PHE A CA 1
ATOM 659 C C . PHE A 1 86 ? 11.565 99.383 18.969 1.00 16.28 86 PHE A C 1
ATOM 660 O O . PHE A 1 86 ? 10.763 100.278 18.696 1.00 17.61 86 PHE A O 1
ATOM 668 N N . ALA A 1 87 ? 12.146 99.265 20.157 1.00 15.44 87 ALA A N 1
ATOM 669 C CA . ALA A 1 87 ? 11.902 100.217 21.234 1.00 14.20 87 ALA A CA 1
ATOM 670 C C . ALA A 1 87 ? 13.273 100.705 21.692 1.00 15.73 87 ALA A C 1
ATOM 671 O O . ALA A 1 87 ? 14.115 99.908 22.104 1.00 13.81 87 ALA A O 1
ATOM 673 N N . PRO A 1 88 ? 13.517 102.024 21.621 1.00 14.28 88 PRO A N 1
ATOM 674 C CA . PRO A 1 88 ? 14.789 102.636 22.015 1.00 14.54 88 PRO A CA 1
ATOM 675 C C . PRO A 1 88 ? 15.042 102.694 23.514 1.00 15.85 88 PRO A C 1
ATOM 676 O O . PRO A 1 88 ? 15.459 103.725 24.040 1.00 18.85 88 PRO A O 1
ATOM 680 N N . PHE A 1 89 ? 14.791 101.588 24.201 1.00 14.64 89 PHE A N 1
ATOM 681 C CA . PHE A 1 89 ? 15.013 101.551 25.636 1.00 15.77 89 PHE A CA 1
ATOM 682 C C . PHE A 1 89 ? 16.013 100.471 26.015 1.00 14.40 89 PHE A C 1
ATOM 683 O O . PHE A 1 89 ? 15.904 99.325 25.571 1.00 13.01 89 PHE A O 1
ATOM 691 N N . PRO A 1 90 ? 17.019 100.835 26.821 1.00 13.76 90 PRO A N 1
ATOM 692 C CA . PRO A 1 90 ? 18.045 99.890 27.269 1.00 13.78 90 PRO A CA 1
ATOM 693 C C . PRO A 1 90 ? 17.309 98.708 27.887 1.00 11.92 90 PRO A C 1
ATOM 694 O O . PRO A 1 90 ? 16.341 98.884 28.624 1.00 11.61 90 PRO A O 1
ATOM 698 N N . PRO A 1 91 ? 17.777 97.482 27.619 1.00 11.75 91 PRO A N 1
ATOM 699 C CA . PRO A 1 91 ? 17.104 96.297 28.157 1.00 11.53 91 PRO A CA 1
ATOM 700 C C . PRO A 1 91 ? 16.960 96.088 29.661 1.00 10.55 91 PRO A C 1
ATOM 701 O O . PRO A 1 91 ? 16.173 95.241 30.086 1.00 11.67 91 PRO A O 1
ATOM 705 N N . GLY A 1 92 ? 17.688 96.849 30.469 1.00 9.29 92 GLY A N 1
ATOM 706 C CA . GLY A 1 92 ? 17.552 96.704 31.909 1.00 9.24 92 GLY A CA 1
ATOM 707 C C . GLY A 1 92 ? 16.600 97.738 32.488 1.00 10.33 92 GLY A C 1
ATOM 708 O O . GLY A 1 92 ? 16.418 97.815 33.702 1.00 10.42 92 GLY A O 1
ATOM 709 N N . SER A 1 93 ? 15.981 98.521 31.610 1.00 9.85 93 SER A N 1
ATOM 710 C CA . SER A 1 93 ? 15.069 99.586 32.028 1.00 10.12 93 SER A CA 1
ATOM 711 C C . SER A 1 93 ? 13.640 99.147 32.300 1.00 10.87 93 SER A C 1
ATOM 712 O O . SER A 1 93 ? 13.183 98.101 31.832 1.00 10.61 93 SER A O 1
ATOM 715 N N . GLU A 1 94 ? 12.923 99.973 33.053 1.00 11.45 94 GLU A N 1
ATOM 716 C CA . GLU A 1 94 ? 11.539 99.673 33.367 1.00 11.34 94 GLU A CA 1
ATOM 717 C C . GLU A 1 94 ? 10.656 99.819 32.124 1.00 11.74 94 GLU A C 1
ATOM 718 O O . GLU A 1 94 ? 9.650 99.126 31.990 1.00 12.51 94 GLU A O 1
ATOM 724 N N . GLU A 1 95 ? 11.041 100.706 31.206 1.00 12.58 95 GLU A N 1
ATOM 725 C CA . GLU A 1 95 ? 10.279 100.885 29.973 1.00 13.76 95 GLU A CA 1
ATOM 726 C C . GLU A 1 95 ? 10.384 99.603 29.149 1.00 11.62 95 GLU A C 1
ATOM 727 O O . GLU A 1 95 ? 9.404 99.147 28.562 1.00 13.22 95 GLU A O 1
ATOM 733 N N . ALA A 1 96 ? 11.583 99.028 29.103 1.00 12.73 96 ALA A N 1
ATOM 734 C CA . ALA A 1 96 ? 11.801 97.793 28.358 1.00 12.26 96 ALA A CA 1
ATOM 735 C C . ALA A 1 96 ? 10.951 96.668 28.941 1.00 12.65 96 ALA A C 1
ATOM 736 O O . ALA A 1 96 ? 10.331 95.897 28.205 1.00 13.45 96 ALA A O 1
ATOM 738 N N . ARG A 1 97 ? 10.929 96.573 30.266 1.00 11.80 97 ARG A N 1
ATOM 739 C CA . ARG A 1 97 ? 10.149 95.544 30.939 1.00 12.41 97 ARG A CA 1
ATOM 740 C C . ARG A 1 97 ? 8.675 95.669 30.580 1.00 13.59 97 ARG A C 1
ATOM 741 O O . ARG A 1 97 ? 8.036 94.685 30.219 1.00 13.74 97 ARG A O 1
ATOM 749 N N . ARG A 1 98 ? 8.138 96.881 30.677 1.00 14.97 98 ARG A N 1
ATOM 750 C CA . ARG A 1 98 ? 6.730 97.096 30.361 1.00 15.73 98 ARG A CA 1
ATOM 751 C C . ARG A 1 98 ? 6.403 96.739 28.914 1.00 14.65 98 ARG A C 1
ATOM 752 O O . ARG A 1 98 ? 5.369 96.129 28.641 1.00 15.97 98 ARG A O 1
ATOM 760 N N . GLU A 1 99 ? 7.284 97.112 27.991 1.00 14.84 99 GLU A N 1
ATOM 761 C CA . GLU A 1 99 ? 7.079 96.809 26.576 1.00 15.65 99 GLU A CA 1
ATOM 762 C C . GLU A 1 99 ? 7.051 95.293 26.375 1.00 16.03 99 GLU A C 1
ATOM 763 O O . GLU A 1 99 ? 6.217 94.766 25.636 1.00 16.56 99 GLU A O 1
ATOM 769 N N . ALA A 1 100 ? 7.969 94.595 27.035 1.00 13.65 100 ALA A N 1
ATOM 770 C CA . ALA A 1 100 ? 8.053 93.143 26.920 1.00 13.61 100 ALA A CA 1
ATOM 771 C C . ALA A 1 100 ? 6.823 92.443 27.501 1.00 15.41 100 ALA A C 1
ATOM 772 O O . ALA A 1 100 ? 6.289 91.515 26.899 1.00 15.90 100 ALA A O 1
ATOM 774 N N . GLU A 1 101 ? 6.368 92.891 28.667 1.00 15.87 101 GLU A N 1
ATOM 775 C CA . GLU A 1 101 ? 5.206 92.276 29.303 1.00 17.64 101 GLU A CA 1
ATOM 776 C C . GLU A 1 101 ? 3.912 92.479 28.513 1.00 18.59 101 GLU A C 1
ATOM 777 O O . GLU A 1 101 ? 2.952 91.723 28.675 1.00 20.49 101 GLU A O 1
ATOM 783 N N . ALA A 1 102 ? 3.893 93.491 27.653 1.00 18.44 102 ALA A N 1
ATOM 784 C CA . ALA A 1 102 ? 2.719 93.786 26.839 1.00 18.96 102 ALA A CA 1
ATOM 785 C C . ALA A 1 102 ? 2.663 92.961 25.553 1.00 20.09 102 ALA A C 1
ATOM 786 O O . ALA A 1 102 ? 1.637 92.931 24.881 1.00 20.86 102 ALA A O 1
ATOM 788 N N . LEU A 1 103 ? 3.758 92.298 25.201 1.00 19.42 103 LEU A N 1
ATOM 789 C CA . LEU A 1 103 ? 3.794 91.495 23.980 1.00 19.31 103 LEU A CA 1
ATOM 790 C C . LEU A 1 103 ? 2.781 90.363 23.962 1.00 19.49 103 LEU A C 1
ATOM 791 O O . LEU A 1 103 ? 2.484 89.766 24.990 1.00 19.65 103 LEU A O 1
ATOM 796 N N . ARG A 1 104 ? 2.277 90.055 22.780 1.00 22.57 104 ARG A N 1
ATOM 797 C CA . ARG A 1 104 ? 1.305 88.990 22.621 1.00 24.59 104 ARG A CA 1
ATOM 798 C C . ARG A 1 104 ? 1.930 87.953 21.703 1.00 24.42 104 ARG A C 1
ATOM 799 O O . ARG A 1 104 ? 2.853 88.254 20.963 1.00 22.18 104 ARG A O 1
ATOM 807 N N . PRO A 1 105 ? 1.436 86.716 21.738 1.00 25.55 105 PRO A N 1
ATOM 808 C CA . PRO A 1 105 ? 1.975 85.659 20.890 1.00 24.97 105 PRO A CA 1
ATOM 809 C C . PRO A 1 105 ? 2.152 86.120 19.454 1.00 23.22 105 PRO A C 1
ATOM 810 O O . PRO A 1 105 ? 1.248 86.736 18.893 1.00 22.39 105 PRO A O 1
ATOM 814 N N . GLY A 1 106 ? 3.306 85.821 18.860 1.00 21.35 106 GLY A N 1
ATOM 815 C CA . GLY A 1 106 ? 3.554 86.218 17.485 1.00 20.22 106 GLY A CA 1
ATOM 816 C C . GLY A 1 106 ? 4.270 87.547 17.335 1.00 18.43 106 GLY A C 1
ATOM 817 O O . GLY A 1 106 ? 4.795 87.859 16.265 1.00 20.63 106 GLY A O 1
ATOM 818 N N . GLU A 1 107 ? 4.296 88.340 18.400 1.00 17.82 107 GLU A N 1
ATOM 819 C CA . GLU A 1 107 ? 4.956 89.639 18.351 1.00 17.49 107 GLU A CA 1
ATOM 820 C C . GLU A 1 107 ? 6.444 89.539 18.668 1.00 15.88 107 GLU A C 1
ATOM 821 O O . GLU A 1 107 ? 6.871 88.685 19.447 1.00 16.84 107 GLU A O 1
ATOM 827 N N . VAL A 1 108 ? 7.223 90.414 18.042 1.00 15.51 108 VAL A N 1
ATOM 828 C CA . VAL A 1 108 ? 8.670 90.444 18.214 1.00 15.45 108 VAL A CA 1
ATOM 829 C C . VAL A 1 108 ? 9.120 91.848 18.597 1.00 14.83 108 VAL A C 1
ATOM 830 O O . VAL A 1 108 ? 8.757 92.825 17.946 1.00 15.51 108 VAL A O 1
ATOM 834 N N . LEU A 1 109 ? 9.916 91.940 19.659 1.00 13.70 109 LEU A N 1
ATOM 835 C CA . LEU A 1 109 ? 10.409 93.222 20.136 1.00 12.62 109 LEU A CA 1
ATOM 836 C C . LEU A 1 109 ? 11.927 93.264 20.235 1.00 12.46 109 LEU A C 1
ATOM 837 O O . LEU A 1 109 ? 12.526 92.455 20.944 1.00 12.68 109 LEU A O 1
ATOM 842 N N . LEU A 1 110 ? 12.547 94.194 19.515 1.00 11.29 110 LEU A N 1
ATOM 843 C CA . LEU A 1 110 ? 13.996 94.366 19.584 1.00 10.10 110 LEU A CA 1
ATOM 844 C C . LEU A 1 110 ? 14.249 95.554 20.508 1.00 10.61 110 LEU A C 1
ATOM 845 O O . LEU A 1 110 ? 13.740 96.649 20.266 1.00 11.96 110 LEU A O 1
ATOM 850 N N . LEU A 1 111 ? 15.019 95.339 21.570 1.00 10.09 111 LEU A N 1
ATOM 851 C CA . LEU A 1 111 ? 15.329 96.413 22.510 1.00 10.19 111 LEU A CA 1
ATOM 852 C C . LEU A 1 111 ? 16.639 97.101 22.123 1.00 10.89 111 LEU A C 1
ATOM 853 O O . LEU A 1 111 ? 17.335 96.672 21.198 1.00 10.11 111 LEU A O 1
ATOM 858 N N . GLU A 1 112 ? 16.973 98.176 22.825 1.00 9.93 112 GLU A N 1
ATOM 859 C CA . GLU A 1 112 ? 18.186 98.928 22.526 1.00 10.27 112 GLU A CA 1
ATOM 860 C C . GLU A 1 112 ? 19.476 98.177 22.878 1.00 9.79 112 GLU A C 1
ATOM 861 O O . GLU A 1 112 ? 19.481 97.257 23.701 1.00 9.93 112 GLU A O 1
ATOM 867 N N . ASN A 1 113 ? 20.552 98.584 22.210 1.00 8.43 113 ASN A N 1
ATOM 868 C CA . ASN A 1 113 ? 21.905 98.049 22.352 1.00 9.12 113 ASN A CA 1
ATOM 869 C C . ASN A 1 113 ? 22.247 97.659 23.787 1.00 9.72 113 ASN A C 1
ATOM 870 O O . ASN A 1 113 ? 22.244 98.507 24.677 1.00 9.08 113 ASN A O 1
ATOM 875 N N . VAL A 1 114 ? 22.566 96.385 24.019 1.00 9.04 114 VAL A N 1
ATOM 876 C CA . VAL A 1 114 ? 22.907 95.952 25.371 1.00 10.10 114 VAL A CA 1
ATOM 877 C C . VAL A 1 114 ? 24.118 96.703 25.927 1.00 9.48 114 VAL A C 1
ATOM 878 O O . VAL A 1 114 ? 24.260 96.831 27.141 1.00 9.24 114 VAL A O 1
ATOM 882 N N . ARG A 1 115 ? 24.982 97.208 25.047 1.00 8.59 115 ARG A N 1
ATOM 883 C CA . ARG A 1 115 ? 26.174 97.922 25.500 1.00 9.79 115 ARG A CA 1
ATOM 884 C C . ARG A 1 115 ? 25.854 99.290 26.102 1.00 10.04 115 ARG A C 1
ATOM 885 O O . ARG A 1 115 ? 26.736 99.959 26.632 1.00 10.50 115 ARG A O 1
ATOM 893 N N . PHE A 1 116 ? 24.591 99.698 26.022 1.00 10.29 116 PHE A N 1
ATOM 894 C CA . PHE A 1 116 ? 24.165 100.966 26.611 1.00 10.32 116 PHE A CA 1
ATOM 895 C C . PHE A 1 116 ? 24.060 100.793 28.132 1.00 11.82 116 PHE A C 1
ATOM 896 O O . PHE A 1 116 ? 24.066 101.772 28.875 1.00 13.03 116 PHE A O 1
ATOM 904 N N . GLU A 1 117 ? 23.964 99.548 28.590 1.00 10.92 117 GLU A N 1
ATOM 905 C CA . GLU A 1 117 ? 23.848 99.257 30.018 1.00 10.41 117 GLU A CA 1
ATOM 906 C C . GLU A 1 117 ? 25.217 99.199 30.691 1.00 11.04 117 GLU A C 1
ATOM 907 O O . GLU A 1 117 ? 26.069 98.411 30.300 1.00 11.33 117 GLU A O 1
ATOM 913 N N . PRO A 1 118 ? 25.442 100.026 31.729 1.00 12.70 118 PRO A N 1
ATOM 914 C CA . PRO A 1 118 ? 26.742 100.006 32.404 1.00 12.90 118 PRO A CA 1
ATOM 915 C C . PRO A 1 118 ? 27.142 98.651 32.987 1.00 12.20 118 PRO A C 1
ATOM 916 O O . PRO A 1 118 ? 28.325 98.335 33.067 1.00 14.72 118 PRO A O 1
ATOM 920 N N . GLY A 1 119 ? 26.163 97.843 33.380 1.00 10.81 119 GLY A N 1
ATOM 921 C CA . GLY A 1 119 ? 26.493 96.549 33.952 1.00 9.82 119 GLY A CA 1
ATOM 922 C C . GLY A 1 119 ? 26.598 95.403 32.964 1.00 10.88 119 GLY A C 1
ATOM 923 O O . GLY A 1 119 ? 26.882 94.273 33.357 1.00 11.42 119 GLY A O 1
ATOM 924 N N . GLU A 1 120 ? 26.389 95.685 31.683 1.00 9.88 120 GLU A N 1
ATOM 925 C CA . GLU A 1 120 ? 26.435 94.639 30.664 1.00 9.25 120 GLU A CA 1
ATOM 926 C C . GLU A 1 120 ? 27.769 93.906 30.565 1.00 9.89 120 GLU A C 1
ATOM 927 O O . GLU A 1 120 ? 27.818 92.679 30.699 1.00 9.73 120 GLU A O 1
ATOM 933 N N . GLU A 1 121 ? 28.847 94.643 30.330 1.00 10.29 121 GLU A N 1
ATOM 934 C CA . GLU A 1 121 ? 30.154 94.007 30.196 1.00 10.20 121 GLU A CA 1
ATOM 935 C C . GLU A 1 121 ? 30.731 93.516 31.520 1.00 11.41 121 GLU A C 1
ATOM 936 O O . GLU A 1 121 ? 31.695 92.748 31.527 1.00 13.48 121 GLU A O 1
ATOM 942 N N . LYS A 1 122 ? 30.132 93.947 32.628 1.00 11.49 122 LYS A N 1
ATOM 943 C CA . LYS A 1 122 ? 30.570 93.537 33.963 1.00 11.71 122 LYS A CA 1
ATOM 944 C C . LYS A 1 122 ? 29.819 92.288 34.416 1.00 12.29 122 LYS A C 1
ATOM 945 O O . LYS A 1 122 ? 30.101 91.738 35.480 1.00 13.03 122 LYS A O 1
ATOM 951 N N . ASN A 1 123 ? 28.863 91.842 33.607 1.00 11.15 123 ASN A N 1
ATOM 952 C CA . ASN A 1 123 ? 28.044 90.679 33.940 1.00 10.50 123 ASN A CA 1
ATOM 953 C C . ASN A 1 123 ? 27.369 90.901 35.296 1.00 11.81 123 ASN A C 1
ATOM 954 O O . ASN A 1 123 ? 27.308 90.010 36.144 1.00 12.13 123 ASN A O 1
ATOM 959 N N . ASP A 1 124 ? 26.857 92.115 35.474 1.00 11.40 124 ASP A N 1
ATOM 960 C CA . ASP A 1 124 ? 26.166 92.536 36.692 1.00 12.31 124 ASP A CA 1
ATOM 961 C C . ASP A 1 124 ? 25.014 91.565 36.985 1.00 12.34 124 ASP A C 1
ATOM 962 O O . ASP A 1 124 ? 24.099 91.417 36.175 1.00 11.33 124 ASP A O 1
ATOM 967 N N . PRO A 1 125 ? 25.046 90.882 38.143 1.00 12.08 125 PRO A N 1
ATOM 968 C CA . PRO A 1 125 ? 23.954 89.949 38.437 1.00 12.28 125 PRO A CA 1
ATOM 969 C C . PRO A 1 125 ? 22.575 90.591 38.605 1.00 11.34 125 PRO A C 1
ATOM 970 O O . PRO A 1 125 ? 21.558 89.965 38.313 1.00 12.18 125 PRO A O 1
ATOM 974 N N . GLU A 1 126 ? 22.527 91.836 39.068 1.00 11.99 126 GLU A N 1
ATOM 975 C CA . GLU A 1 126 ? 21.241 92.498 39.236 1.00 11.37 126 GLU A CA 1
ATOM 976 C C . GLU A 1 126 ? 20.676 92.879 37.868 1.00 10.12 126 GLU A C 1
ATOM 977 O O . GLU A 1 126 ? 19.475 92.769 37.629 1.00 11.50 126 GLU A O 1
ATOM 983 N N . LEU A 1 127 ? 21.546 93.328 36.970 1.00 10.72 127 LEU A N 1
ATOM 984 C CA . LEU A 1 127 ? 21.113 93.660 35.619 1.00 9.51 127 LEU A CA 1
ATOM 985 C C . LEU A 1 127 ? 20.587 92.372 34.973 1.00 9.12 127 LEU A C 1
ATOM 986 O O . LEU A 1 127 ? 19.562 92.382 34.285 1.00 9.36 127 LEU A O 1
ATOM 991 N N . SER A 1 128 ? 21.294 91.265 35.198 1.00 8.99 128 SER A N 1
ATOM 992 C CA . SER A 1 128 ? 20.873 89.982 34.647 1.00 8.98 128 SER A CA 1
ATOM 993 C C . SER A 1 128 ? 19.491 89.602 35.176 1.00 8.82 128 SER A C 1
ATOM 994 O O . SER A 1 128 ? 18.667 89.038 34.447 1.00 9.38 128 SER A O 1
ATOM 997 N N . ALA A 1 129 ? 19.237 89.915 36.446 1.00 9.97 129 ALA A N 1
ATOM 998 C CA . ALA A 1 129 ? 17.942 89.626 37.052 1.00 10.52 129 ALA A CA 1
ATOM 999 C C . ALA A 1 129 ? 16.856 90.459 36.370 1.00 11.15 129 ALA A C 1
ATOM 1000 O O . ALA A 1 129 ? 15.728 90.004 36.207 1.00 12.64 129 ALA A O 1
ATOM 1002 N N . ARG A 1 130 ? 17.193 91.680 35.970 1.00 10.39 130 ARG A N 1
ATOM 1003 C CA . ARG A 1 130 ? 16.210 92.504 35.279 1.00 10.69 130 ARG A CA 1
ATOM 1004 C C . ARG A 1 130 ? 15.979 91.948 33.869 1.00 10.32 130 ARG A C 1
ATOM 1005 O O . ARG A 1 130 ? 14.854 91.950 33.375 1.00 10.68 130 ARG A O 1
ATOM 1013 N N . TYR A 1 131 ? 17.038 91.450 33.233 1.00 9.95 131 TYR A N 1
ATOM 1014 C CA . TYR A 1 131 ? 16.904 90.854 31.904 1.00 10.16 131 TYR A CA 1
ATOM 1015 C C . TYR A 1 131 ? 16.010 89.619 32.003 1.00 8.95 131 TYR A C 1
ATOM 1016 O O . TYR A 1 131 ? 15.250 89.315 31.082 1.00 10.23 131 TYR A O 1
ATOM 1025 N N . ALA A 1 132 ? 16.110 88.903 33.120 1.00 9.91 132 ALA A N 1
ATOM 1026 C CA . ALA A 1 132 ? 15.321 87.692 33.304 1.00 11.09 132 ALA A CA 1
ATOM 1027 C C . ALA A 1 132 ? 13.822 87.949 33.343 1.00 12.95 132 ALA A C 1
ATOM 1028 O O . ALA A 1 132 ? 13.041 87.018 33.211 1.00 13.81 132 ALA A O 1
ATOM 1030 N N . ARG A 1 133 ? 13.421 89.204 33.524 1.00 12.20 133 ARG A N 1
ATOM 1031 C CA . ARG A 1 133 ? 12.002 89.553 33.551 1.00 12.97 133 ARG A CA 1
ATOM 1032 C C . ARG A 1 133 ? 11.465 89.677 32.126 1.00 13.22 133 ARG A C 1
ATOM 1033 O O . ARG A 1 133 ? 10.252 89.694 31.909 1.00 14.81 133 ARG A O 1
ATOM 1041 N N . LEU A 1 134 ? 12.370 89.765 31.157 1.00 12.82 134 LEU A N 1
ATOM 1042 C CA . LEU A 1 134 ? 11.976 89.936 29.764 1.00 12.07 134 LEU A CA 1
ATOM 1043 C C . LEU A 1 134 ? 11.444 88.688 29.074 1.00 11.99 134 LEU A C 1
ATOM 1044 O O . LEU A 1 134 ? 10.805 88.787 28.026 1.00 13.24 134 LEU A O 1
ATOM 1049 N N . GLY A 1 135 ? 11.705 87.523 29.659 1.00 11.84 135 GLY A N 1
ATOM 1050 C CA . GLY A 1 135 ? 11.245 86.277 29.070 1.00 12.75 135 GLY A CA 1
ATOM 1051 C C . GLY A 1 135 ? 11.242 85.143 30.071 1.00 13.44 135 GLY A C 1
ATOM 1052 O O . GLY A 1 135 ? 11.790 85.275 31.161 1.00 14.92 135 GLY A O 1
ATOM 1053 N N . GLU A 1 136 ? 10.636 84.024 29.682 1.00 14.89 136 GLU A N 1
ATOM 1054 C CA . GLU A 1 136 ? 10.518 82.840 30.528 1.00 16.19 136 GLU A CA 1
ATOM 1055 C C . GLU A 1 136 ? 11.602 81.809 30.210 1.00 15.46 136 GLU A C 1
ATOM 1056 O O . GLU A 1 136 ? 11.847 80.883 30.988 1.00 16.35 136 GLU A O 1
ATOM 1062 N N . ALA A 1 137 ? 12.244 81.983 29.061 1.00 13.81 137 ALA A N 1
ATOM 1063 C CA . ALA A 1 137 ? 13.307 81.095 28.611 1.00 12.66 137 ALA A CA 1
ATOM 1064 C C . ALA A 1 137 ? 14.317 81.949 27.854 1.00 11.86 137 ALA A C 1
ATOM 1065 O O . ALA A 1 137 ? 13.977 83.027 27.363 1.00 12.80 137 ALA A O 1
ATOM 1067 N N . PHE A 1 138 ? 15.547 81.462 27.754 1.00 11.77 138 PHE A N 1
ATOM 1068 C CA . PHE A 1 138 ? 16.605 82.198 27.077 1.00 11.47 138 PHE A CA 1
ATOM 1069 C C . PHE A 1 138 ? 17.235 81.380 25.959 1.00 11.39 138 PHE A C 1
ATOM 1070 O O . PHE A 1 138 ? 17.561 80.208 26.144 1.00 11.60 138 PHE A O 1
ATOM 1078 N N . VAL A 1 139 ? 17.394 82.010 24.799 1.00 10.33 139 VAL A N 1
ATOM 1079 C CA . VAL A 1 139 ? 18.017 81.375 23.647 1.00 10.58 139 VAL A CA 1
ATOM 1080 C C . VAL A 1 139 ? 19.218 82.217 23.236 1.00 11.12 139 VAL A C 1
ATOM 1081 O O . VAL A 1 139 ? 19.073 83.402 22.930 1.00 10.41 139 VAL A O 1
ATOM 1085 N N . LEU A 1 140 ? 20.405 81.619 23.254 1.00 9.83 140 LEU A N 1
ATOM 1086 C CA . LEU A 1 140 ? 21.607 82.329 22.836 1.00 9.63 140 LEU A CA 1
ATOM 1087 C C . LEU A 1 140 ? 21.874 81.923 21.395 1.00 10.54 140 LEU A C 1
ATOM 1088 O O . LEU A 1 140 ? 22.130 80.750 21.108 1.00 10.42 140 LEU A O 1
ATOM 1093 N N . ASP A 1 141 ? 21.795 82.882 20.481 1.00 10.48 141 ASP A N 1
ATOM 1094 C CA . ASP A 1 141 ? 22.022 82.580 19.072 1.00 10.35 141 ASP A CA 1
ATOM 1095 C C . ASP A 1 141 ? 23.133 83.458 18.508 1.00 10.64 141 ASP A C 1
ATOM 1096 O O . ASP A 1 141 ? 23.180 83.716 17.302 1.00 11.50 141 ASP A O 1
ATOM 1101 N N . ALA A 1 142 ? 24.040 83.884 19.386 1.00 9.15 142 ALA A N 1
ATOM 1102 C CA . ALA A 1 142 ? 25.148 84.758 19.014 1.00 10.10 142 ALA A CA 1
ATOM 1103 C C . ALA A 1 142 ? 26.506 84.182 19.412 1.00 9.84 142 ALA A C 1
ATOM 1104 O O . ALA A 1 142 ? 27.057 84.519 20.462 1.00 10.52 142 ALA A O 1
ATOM 1106 N N . PHE A 1 143 ? 27.049 83.311 18.570 1.00 10.04 143 PHE A N 1
ATOM 1107 C CA . PHE A 1 143 ? 28.347 82.721 18.857 1.00 10.62 143 PHE A CA 1
ATOM 1108 C C . PHE A 1 143 ? 29.430 83.789 19.045 1.00 11.28 143 PHE A C 1
ATOM 1109 O O . PHE A 1 143 ? 30.321 83.648 19.893 1.00 10.96 143 PHE A O 1
ATOM 1117 N N . GLY A 1 144 ? 29.347 84.852 18.247 1.00 10.82 144 GLY A N 1
ATOM 1118 C CA . GLY A 1 144 ? 30.326 85.923 18.315 1.00 12.70 144 GLY A CA 1
ATOM 1119 C C . GLY A 1 144 ? 30.332 86.706 19.614 1.00 12.55 144 GLY A C 1
ATOM 1120 O O . GLY A 1 144 ? 31.199 87.552 19.827 1.00 13.02 144 GLY A O 1
ATOM 1121 N N . SER A 1 145 ? 29.362 86.436 20.479 1.00 11.95 145 SER A N 1
ATOM 1122 C CA . SER A 1 145 ? 29.283 87.115 21.768 1.00 12.26 145 SER A CA 1
ATOM 1123 C C . SER A 1 145 ? 29.557 86.130 22.898 1.00 11.42 145 SER A C 1
ATOM 1124 O O . SER A 1 145 ? 29.755 86.532 24.041 1.00 11.72 145 SER A O 1
ATOM 1127 N N . ALA A 1 146 ? 29.595 84.842 22.564 1.00 11.63 146 ALA A N 1
ATOM 1128 C CA . ALA A 1 146 ? 29.766 83.789 23.560 1.00 11.57 146 ALA A CA 1
ATOM 1129 C C . ALA A 1 146 ? 31.107 83.690 24.271 1.00 11.78 146 ALA A C 1
ATOM 1130 O O . ALA A 1 146 ? 31.219 82.982 25.270 1.00 12.32 146 ALA A O 1
ATOM 1132 N N . HIS A 1 147 ? 32.117 84.395 23.781 1.00 11.47 147 HIS A N 1
ATOM 1133 C CA . HIS A 1 147 ? 33.431 84.325 24.408 1.00 12.77 147 HIS A CA 1
ATOM 1134 C C . HIS A 1 147 ? 33.585 85.264 25.600 1.00 13.57 147 HIS A C 1
ATOM 1135 O O . HIS A 1 147 ? 34.616 85.256 26.273 1.00 13.47 147 HIS A O 1
ATOM 1142 N N . ARG A 1 148 ? 32.564 86.069 25.869 1.00 13.18 148 ARG A N 1
ATOM 1143 C CA . ARG A 1 148 ? 32.638 87.000 26.986 1.00 13.86 148 ARG A CA 1
ATOM 1144 C C . ARG A 1 148 ? 31.510 86.817 27.986 1.00 12.19 148 ARG A C 1
ATOM 1145 O O . ARG A 1 148 ? 30.353 86.619 27.610 1.00 12.74 148 ARG A O 1
ATOM 1153 N N . ALA A 1 149 ? 31.860 86.875 29.267 1.00 13.44 149 ALA A N 1
ATOM 1154 C CA . ALA A 1 149 ? 30.875 86.733 30.325 1.00 12.90 149 ALA A CA 1
ATOM 1155 C C . ALA A 1 149 ? 30.171 88.070 30.497 1.00 13.04 149 ALA A C 1
ATOM 1156 O O . ALA A 1 149 ? 30.563 88.900 31.317 1.00 13.22 149 ALA A O 1
ATOM 1158 N N . HIS A 1 150 ? 29.139 88.272 29.687 1.00 10.07 150 HIS A N 1
ATOM 1159 C CA . HIS A 1 150 ? 28.344 89.491 29.713 1.00 9.72 150 HIS A CA 1
ATOM 1160 C C . HIS A 1 150 ? 26.940 89.180 30.216 1.00 9.10 150 HIS A C 1
ATOM 1161 O O . HIS A 1 150 ? 26.469 88.050 30.117 1.00 9.36 150 HIS A O 1
ATOM 1168 N N . ALA A 1 151 ? 26.251 90.191 30.736 1.00 8.35 151 ALA A N 1
ATOM 1169 C CA . ALA A 1 151 ? 24.919 89.970 31.287 1.00 7.44 151 ALA A CA 1
ATOM 1170 C C . ALA A 1 151 ? 23.891 89.389 30.322 1.00 7.33 151 ALA A C 1
ATOM 1171 O O . ALA A 1 151 ? 23.053 88.587 30.724 1.00 9.13 151 ALA A O 1
ATOM 1173 N N . SER A 1 152 ? 23.952 89.791 29.057 1.00 8.60 152 SER A N 1
ATOM 1174 C CA . SER A 1 152 ? 22.995 89.301 28.065 1.00 7.97 152 SER A CA 1
ATOM 1175 C C . SER A 1 152 ? 23.449 88.021 27.371 1.00 9.69 152 SER A C 1
ATOM 1176 O O . SER A 1 152 ? 22.810 87.577 26.419 1.00 9.71 152 SER A O 1
ATOM 1179 N N . VAL A 1 153 ? 24.547 87.443 27.853 1.00 9.29 153 VAL A N 1
ATOM 1180 C CA . VAL A 1 153 ? 25.114 86.223 27.276 1.00 9.60 153 VAL A CA 1
ATOM 1181 C C . VAL A 1 153 ? 25.166 85.112 28.324 1.00 10.13 153 VAL A C 1
ATOM 1182 O O . VAL A 1 153 ? 24.576 84.041 28.143 1.00 12.15 153 VAL A O 1
ATOM 1186 N N . VAL A 1 154 ? 25.856 85.382 29.429 1.00 10.48 154 VAL A N 1
ATOM 1187 C CA . VAL A 1 154 ? 25.995 84.421 30.515 1.00 11.19 154 VAL A CA 1
ATOM 1188 C C . VAL A 1 154 ? 25.120 84.744 31.732 1.00 11.26 154 VAL A C 1
ATOM 1189 O O . VAL A 1 154 ? 24.447 83.867 32.265 1.00 11.53 154 VAL A O 1
ATOM 1193 N N . GLY A 1 155 ? 25.119 86.005 32.156 1.00 10.67 155 GLY A N 1
ATOM 1194 C CA . GLY A 1 155 ? 24.357 86.383 33.336 1.00 10.35 155 GLY A CA 1
ATOM 1195 C C . GLY A 1 155 ? 22.898 85.972 33.370 1.00 10.34 155 GLY A C 1
ATOM 1196 O O . GLY A 1 155 ? 22.443 85.331 34.319 1.00 11.70 155 GLY A O 1
ATOM 1197 N N . VAL A 1 156 ? 22.147 86.332 32.340 1.00 10.44 156 VAL A N 1
ATOM 1198 C CA . VAL A 1 156 ? 20.733 85.998 32.311 1.00 10.48 156 VAL A CA 1
ATOM 1199 C C . VAL A 1 156 ? 20.493 84.510 32.085 1.00 13.73 156 VAL A C 1
ATOM 1200 O O . VAL A 1 156 ? 19.484 83.962 32.529 1.00 13.72 156 VAL A O 1
ATOM 1204 N N . ALA A 1 157 ? 21.433 83.863 31.403 1.00 14.13 157 ALA A N 1
ATOM 1205 C CA . ALA A 1 157 ? 21.321 82.444 31.102 1.00 16.82 157 ALA A CA 1
ATOM 1206 C C . ALA A 1 157 ? 21.285 81.609 32.369 1.00 16.74 157 ALA A C 1
ATOM 1207 O O . ALA A 1 157 ? 20.780 80.491 32.360 1.00 17.94 157 ALA A O 1
ATOM 1209 N N . ARG A 1 158 ? 21.815 82.148 33.459 1.00 17.28 158 ARG A N 1
ATOM 1210 C CA . ARG A 1 158 ? 21.836 81.422 34.723 1.00 20.60 158 ARG A CA 1
ATOM 1211 C C . ARG A 1 158 ? 20.550 81.580 35.533 1.00 19.26 158 ARG A C 1
ATOM 1212 O O . ARG A 1 158 ? 20.364 80.907 36.548 1.00 21.20 158 ARG A O 1
ATOM 1220 N N . LEU A 1 159 ? 19.661 82.458 35.079 1.00 17.13 159 LEU A N 1
ATOM 1221 C CA . LEU A 1 159 ? 18.406 82.708 35.781 1.00 16.51 159 LEU A CA 1
ATOM 1222 C C . LEU A 1 159 ? 17.206 82.146 35.031 1.00 15.50 159 LEU A C 1
ATOM 1223 O O . LEU A 1 159 ? 16.109 82.040 35.580 1.00 18.12 159 LEU A O 1
ATOM 1228 N N . LEU A 1 160 ? 17.425 81.789 33.772 1.00 14.89 160 LEU A N 1
ATOM 1229 C CA . LEU A 1 160 ? 16.376 81.236 32.932 1.00 15.06 160 LEU A CA 1
ATOM 1230 C C . LEU A 1 160 ? 16.890 79.974 32.261 1.00 14.96 160 LEU A C 1
ATOM 1231 O O . LEU A 1 160 ? 18.090 79.821 32.059 1.00 15.72 160 LEU A O 1
ATOM 1236 N N . PRO A 1 161 ? 15.989 79.041 31.937 1.00 16.85 161 PRO A N 1
ATOM 1237 C CA . PRO A 1 161 ? 16.463 77.829 31.268 1.00 16.83 161 PRO A CA 1
ATOM 1238 C C . PRO A 1 161 ? 17.042 78.339 29.948 1.00 16.20 161 PRO A C 1
ATOM 1239 O O . PRO A 1 161 ? 16.390 79.109 29.238 1.00 16.19 161 PRO A O 1
ATOM 1243 N N . ALA A 1 162 ? 18.268 77.932 29.633 1.00 16.19 162 ALA A N 1
ATOM 1244 C CA . ALA A 1 162 ? 18.944 78.414 28.433 1.00 14.70 162 ALA A CA 1
ATOM 1245 C C . ALA A 1 162 ? 19.164 77.367 27.352 1.00 15.39 162 ALA A C 1
ATOM 1246 O O . ALA A 1 162 ? 19.416 76.198 27.652 1.00 16.00 162 ALA A O 1
ATOM 1248 N N . TYR A 1 163 ? 19.086 77.807 26.095 1.00 12.16 163 TYR A N 1
ATOM 1249 C CA . TYR A 1 163 ? 19.251 76.928 24.941 1.00 12.03 163 TYR A CA 1
ATOM 1250 C C . TYR A 1 163 ? 20.035 77.595 23.825 1.00 11.20 163 TYR A C 1
ATOM 1251 O O . TYR A 1 163 ? 19.994 78.816 23.671 1.00 11.63 163 TYR A O 1
ATOM 1260 N N . ALA A 1 164 ? 20.737 76.789 23.034 1.00 10.50 164 ALA A N 1
ATOM 1261 C CA . ALA A 1 164 ? 21.480 77.306 21.888 1.00 9.13 164 ALA A CA 1
ATOM 1262 C C . ALA A 1 164 ? 20.510 77.427 20.715 1.00 10.81 164 ALA A C 1
ATOM 1263 O O . ALA A 1 164 ? 19.727 76.512 20.450 1.00 12.44 164 ALA A O 1
ATOM 1265 N N . GLY A 1 165 ? 20.545 78.561 20.023 1.00 10.17 165 GLY A N 1
ATOM 1266 C CA . GLY A 1 165 ? 19.683 78.733 18.866 1.00 10.10 165 GLY A CA 1
ATOM 1267 C C . GLY A 1 165 ? 20.248 77.959 17.685 1.00 10.82 165 GLY A C 1
ATOM 1268 O O . GLY A 1 165 ? 21.330 77.375 17.788 1.00 11.10 165 GLY A O 1
ATOM 1269 N N . PHE A 1 166 ? 19.537 77.949 16.560 1.00 10.94 166 PHE A N 1
ATOM 1270 C CA . PHE A 1 166 ? 20.015 77.221 15.379 1.00 10.73 166 PHE A CA 1
ATOM 1271 C C . PHE A 1 166 ? 21.372 77.703 14.865 1.00 11.84 166 PHE A C 1
ATOM 1272 O O . PHE A 1 166 ? 22.227 76.903 14.476 1.00 11.63 166 PHE A O 1
ATOM 1280 N N . LEU A 1 167 ? 21.560 79.017 14.830 1.00 10.62 167 LEU A N 1
ATOM 1281 C CA . LEU A 1 167 ? 22.795 79.595 14.321 1.00 11.48 167 LEU A CA 1
ATOM 1282 C C . LEU A 1 167 ? 23.986 79.338 15.240 1.00 12.09 167 LEU A C 1
ATOM 1283 O O . LEU A 1 167 ? 25.073 78.987 14.777 1.00 12.70 167 LEU A O 1
ATOM 1288 N N . MET A 1 168 ? 23.783 79.511 16.542 1.00 9.99 168 MET A N 1
ATOM 1289 C CA . MET A 1 168 ? 24.841 79.275 17.521 1.00 11.33 168 MET A CA 1
ATOM 1290 C C . MET A 1 168 ? 25.320 77.829 17.393 1.00 11.51 168 MET A C 1
ATOM 1291 O O . MET A 1 168 ? 26.523 77.557 17.361 1.00 10.05 168 MET A O 1
ATOM 1296 N N . GLU A 1 169 ? 24.372 76.900 17.324 1.00 10.38 169 GLU A N 1
ATOM 1297 C CA . GLU A 1 169 ? 24.724 75.493 17.203 1.00 9.37 169 GLU A CA 1
ATOM 1298 C C . GLU A 1 169 ? 25.531 75.238 15.932 1.00 9.98 169 GLU A C 1
ATOM 1299 O O . GLU A 1 169 ? 26.538 74.528 15.957 1.00 10.73 169 GLU A O 1
ATOM 1305 N N . LYS A 1 170 ? 25.096 75.825 14.822 1.00 10.40 170 LYS A N 1
ATOM 1306 C CA . LYS A 1 170 ? 25.784 75.643 13.549 1.00 10.55 170 LYS A CA 1
ATOM 1307 C C . LYS A 1 170 ? 27.233 76.118 13.607 1.00 12.02 170 LYS A C 1
ATOM 1308 O O . LYS A 1 170 ? 28.142 75.451 13.101 1.00 12.29 170 LYS A O 1
ATOM 1314 N N . GLU A 1 171 ? 27.468 77.258 14.243 1.00 11.21 171 GLU A N 1
ATOM 1315 C CA . GLU A 1 171 ? 28.825 77.784 14.334 1.00 13.43 171 GLU A CA 1
ATOM 1316 C C . GLU A 1 171 ? 29.725 76.898 15.191 1.00 13.14 171 GLU A C 1
ATOM 1317 O O . GLU A 1 171 ? 30.884 76.640 14.844 1.00 14.23 171 GLU A O 1
ATOM 1323 N N . VAL A 1 172 ? 29.193 76.443 16.322 1.00 13.98 172 VAL A N 1
ATOM 1324 C CA . VAL A 1 172 ? 29.955 75.591 17.234 1.00 14.13 172 VAL A CA 1
ATOM 1325 C C . VAL A 1 172 ? 30.328 74.283 16.561 1.00 14.55 172 VAL A C 1
ATOM 1326 O O . VAL A 1 172 ? 31.463 73.819 16.681 1.00 14.82 172 VAL A O 1
ATOM 1330 N N . ARG A 1 173 ? 29.376 73.697 15.853 1.00 13.51 173 ARG A N 1
ATOM 1331 C CA . ARG A 1 173 ? 29.623 72.438 15.165 1.00 14.63 173 ARG A CA 1
ATOM 1332 C C . ARG A 1 173 ? 30.696 72.567 14.093 1.00 15.08 173 ARG A C 1
ATOM 1333 O O . ARG A 1 173 ? 31.524 71.666 13.938 1.00 14.65 173 ARG A O 1
ATOM 1341 N N . ALA A 1 174 ? 30.685 73.674 13.356 1.00 14.68 174 ALA A N 1
ATOM 1342 C CA . ALA A 1 174 ? 31.674 73.875 12.296 1.00 14.33 174 ALA A CA 1
ATOM 1343 C C . ALA A 1 174 ? 33.079 73.937 12.871 1.00 15.65 174 ALA A C 1
ATOM 1344 O O . ALA A 1 174 ? 33.986 73.273 12.374 1.00 15.70 174 ALA A O 1
ATOM 1346 N N . LEU A 1 175 ? 33.260 74.733 13.918 1.00 13.20 175 LEU A N 1
ATOM 1347 C CA . LEU A 1 175 ? 34.568 74.861 14.548 1.00 14.11 175 LEU A CA 1
ATOM 1348 C C . LEU A 1 175 ? 34.974 73.586 15.275 1.00 14.98 175 LEU A C 1
ATOM 1349 O O . LEU A 1 175 ? 36.164 73.288 15.399 1.00 14.64 175 LEU A O 1
ATOM 1354 N N . SER A 1 176 ? 33.992 72.829 15.757 1.00 14.25 176 SER A N 1
ATOM 1355 C CA . SER A 1 176 ? 34.285 71.590 16.461 1.00 15.16 176 SER A CA 1
ATOM 1356 C C . SER A 1 176 ? 34.951 70.588 15.524 1.00 16.41 176 SER A C 1
ATOM 1357 O O . SER A 1 176 ? 35.706 69.728 15.975 1.00 16.74 176 SER A O 1
ATOM 1360 N N . ARG A 1 177 ? 34.693 70.702 14.225 1.00 16.83 177 ARG A N 1
ATOM 1361 C CA . ARG A 1 177 ? 35.318 69.781 13.272 1.00 18.81 177 ARG A CA 1
ATOM 1362 C C . ARG A 1 177 ? 36.806 70.042 13.125 1.00 19.47 177 ARG A C 1
ATOM 1363 O O . ARG A 1 177 ? 37.515 69.296 12.447 1.00 20.82 177 ARG A O 1
ATOM 1371 N N . LEU A 1 178 ? 37.275 71.104 13.760 1.00 17.46 178 LEU A N 1
ATOM 1372 C CA . LEU A 1 178 ? 38.688 71.449 13.722 1.00 16.56 178 LEU A CA 1
ATOM 1373 C C . LEU A 1 178 ? 39.352 70.985 15.013 1.00 17.24 178 LEU A C 1
ATOM 1374 O O . LEU A 1 178 ? 40.572 71.108 15.172 1.00 17.03 178 LEU A O 1
ATOM 1379 N N . LEU A 1 179 ? 38.544 70.460 15.934 1.00 16.48 179 LEU A N 1
ATOM 1380 C CA . LEU A 1 179 ? 39.048 69.994 17.225 1.00 17.79 179 LEU A CA 1
ATOM 1381 C C . LEU A 1 179 ? 38.864 68.499 17.474 1.00 19.69 179 LEU A C 1
ATOM 1382 O O . LEU A 1 179 ? 39.732 67.856 18.067 1.00 22.56 179 LEU A O 1
ATOM 1387 N N . LYS A 1 180 ? 37.737 67.951 17.036 1.00 19.74 180 LYS A N 1
ATOM 1388 C CA . LYS A 1 180 ? 37.451 66.538 17.253 1.00 23.31 180 LYS A CA 1
ATOM 1389 C C . LYS A 1 180 ? 37.445 65.703 15.980 1.00 24.07 180 LYS A C 1
ATOM 1390 O O . LYS A 1 180 ? 36.707 65.981 15.038 1.00 25.37 180 LYS A O 1
ATOM 1396 N N . ASP A 1 181 ? 38.291 64.679 15.965 1.00 24.20 181 ASP A N 1
ATOM 1397 C CA . ASP A 1 181 ? 38.409 63.770 14.830 1.00 25.38 181 ASP A CA 1
ATOM 1398 C C . ASP A 1 181 ? 38.413 64.478 13.476 1.00 23.97 181 ASP A C 1
ATOM 1399 O O . ASP A 1 181 ? 37.678 64.097 12.569 1.00 25.08 181 ASP A O 1
ATOM 1404 N N . PRO A 1 182 ? 39.240 65.522 13.320 1.00 22.38 182 PRO A N 1
ATOM 1405 C CA . PRO A 1 182 ? 39.264 66.215 12.031 1.00 21.81 182 PRO A CA 1
ATOM 1406 C C . PRO A 1 182 ? 39.770 65.306 10.915 1.00 21.97 182 PRO A C 1
ATOM 1407 O O . PRO A 1 182 ? 40.571 64.400 11.152 1.00 22.21 182 PRO A O 1
ATOM 1411 N N . GLU A 1 183 ? 39.296 65.540 9.698 1.00 22.47 183 GLU A N 1
ATOM 1412 C CA . GLU A 1 183 ? 39.730 64.737 8.566 1.00 22.42 183 GLU A CA 1
ATOM 1413 C C . GLU A 1 183 ? 41.162 65.144 8.211 1.00 21.66 183 GLU A C 1
ATOM 1414 O O . GLU A 1 183 ? 41.483 66.329 8.172 1.00 21.63 183 GLU A O 1
ATOM 1420 N N . ARG A 1 184 ? 42.021 64.159 7.964 1.00 20.08 184 ARG A N 1
ATOM 1421 C CA . ARG A 1 184 ? 43.428 64.419 7.645 1.00 20.33 184 ARG A CA 1
ATOM 1422 C C . ARG A 1 184 ? 43.736 64.113 6.179 1.00 19.15 184 ARG A C 1
ATOM 1423 O O . ARG A 1 184 ? 43.065 63.289 5.559 1.00 19.87 184 ARG A O 1
ATOM 1431 N N . PRO A 1 185 ? 44.773 64.756 5.607 1.00 17.79 185 PRO A N 1
ATOM 1432 C CA . PRO A 1 185 ? 45.682 65.745 6.201 1.00 16.66 185 PRO A CA 1
ATOM 1433 C C . PRO A 1 185 ? 44.977 67.026 6.635 1.00 14.52 185 PRO A C 1
ATOM 1434 O O . PRO A 1 185 ? 44.085 67.526 5.948 1.00 15.67 185 PRO A O 1
ATOM 1438 N N . TYR A 1 186 ? 45.417 67.558 7.768 1.00 13.06 186 TYR A N 1
ATOM 1439 C CA . TYR A 1 186 ? 44.852 68.767 8.357 1.00 12.57 186 TYR A CA 1
ATOM 1440 C C . TYR A 1 186 ? 45.906 69.873 8.356 1.00 12.55 186 TYR A C 1
ATOM 1441 O O . TYR A 1 186 ? 46.939 69.764 9.019 1.00 13.42 186 TYR A O 1
ATOM 1450 N N . ALA A 1 187 ? 45.647 70.933 7.595 1.00 11.22 187 ALA A N 1
ATOM 1451 C CA . ALA A 1 187 ? 46.573 72.054 7.511 1.00 10.75 187 ALA A CA 1
ATOM 1452 C C . ALA A 1 187 ? 45.997 73.315 8.147 1.00 10.81 187 ALA A C 1
ATOM 1453 O O . ALA A 1 187 ? 44.792 73.575 8.065 1.00 12.02 187 ALA A O 1
ATOM 1455 N N . VAL A 1 188 ? 46.868 74.082 8.789 1.00 11.02 188 VAL A N 1
ATOM 1456 C CA . VAL A 1 188 ? 46.485 75.337 9.424 1.00 11.40 188 VAL A CA 1
ATOM 1457 C C . VAL A 1 188 ? 47.346 76.448 8.852 1.00 11.65 188 VAL A C 1
ATOM 1458 O O . VAL A 1 188 ? 48.561 76.301 8.746 1.00 12.19 188 VAL A O 1
ATOM 1462 N N . VAL A 1 189 ? 46.709 77.547 8.461 1.00 10.53 189 VAL A N 1
ATOM 1463 C CA . VAL A 1 189 ? 47.410 78.703 7.917 1.00 11.54 189 VAL A CA 1
ATOM 1464 C C . VAL A 1 189 ? 47.166 79.858 8.876 1.00 11.37 189 VAL A C 1
ATOM 1465 O O . VAL A 1 189 ? 46.020 80.283 9.078 1.00 11.63 189 VAL A O 1
ATOM 1469 N N . LEU A 1 190 ? 48.234 80.350 9.488 1.00 11.71 190 LEU A N 1
ATOM 1470 C CA . LEU A 1 190 ? 48.111 81.449 10.431 1.00 12.64 190 LEU A CA 1
ATOM 1471 C C . LEU A 1 190 ? 48.911 82.657 9.998 1.00 13.72 190 LEU A C 1
ATOM 1472 O O . LEU A 1 190 ? 50.052 82.536 9.545 1.00 13.64 190 LEU A O 1
ATOM 1477 N N . GLY A 1 191 ? 48.296 83.827 10.143 1.00 13.06 191 GLY A N 1
ATOM 1478 C CA . GLY A 1 191 ? 48.953 85.068 9.785 1.00 14.33 191 GLY A CA 1
ATOM 1479 C C . GLY A 1 191 ? 48.890 86.035 10.948 1.00 16.19 191 GLY A C 1
ATOM 1480 O O . GLY A 1 191 ? 48.631 85.636 12.086 1.00 19.55 191 GLY A O 1
ATOM 1481 N N . GLY A 1 192 ? 49.120 87.312 10.673 1.00 17.22 192 GLY A N 1
ATOM 1482 C CA . GLY A 1 192 ? 49.085 88.297 11.737 1.00 17.69 192 GLY A CA 1
ATOM 1483 C C . GLY A 1 192 ? 50.457 88.887 11.987 1.00 18.00 192 GLY A C 1
ATOM 1484 O O . GLY A 1 192 ? 51.475 88.313 11.599 1.00 17.10 192 GLY A O 1
ATOM 1485 N N . ALA A 1 193 ? 50.490 90.030 12.660 1.00 18.06 193 ALA A N 1
ATOM 1486 C CA . ALA A 1 193 ? 51.745 90.715 12.934 1.00 18.67 193 ALA A CA 1
ATOM 1487 C C . ALA A 1 193 ? 52.547 90.202 14.127 1.00 18.42 193 ALA A C 1
ATOM 1488 O O . ALA A 1 193 ? 53.771 90.306 14.130 1.00 18.96 193 ALA A O 1
ATOM 1490 N N . LYS A 1 194 ? 51.875 89.646 15.130 1.00 18.85 194 LYS A N 1
ATOM 1491 C CA . LYS A 1 194 ? 52.579 89.173 16.320 1.00 19.76 194 LYS A CA 1
ATOM 1492 C C . LYS A 1 194 ? 52.342 87.711 16.677 1.00 19.59 194 LYS A C 1
ATOM 1493 O O . LYS A 1 194 ? 51.205 87.250 16.729 1.00 19.82 194 LYS A O 1
ATOM 1499 N N . VAL A 1 195 ? 53.424 86.985 16.939 1.00 19.72 195 VAL A N 1
ATOM 1500 C CA . VAL A 1 195 ? 53.303 85.581 17.302 1.00 20.83 195 VAL A CA 1
ATOM 1501 C C . VAL A 1 195 ? 52.616 85.453 18.659 1.00 21.62 195 VAL A C 1
ATOM 1502 O O . VAL A 1 195 ? 51.976 84.443 18.944 1.00 21.47 195 VAL A O 1
ATOM 1506 N N . SER A 1 196 ? 52.744 86.484 19.492 1.00 23.08 196 SER A N 1
ATOM 1507 C CA . SER A 1 196 ? 52.124 86.468 20.812 1.00 24.55 196 SER A CA 1
ATOM 1508 C C . SER A 1 196 ? 50.606 86.287 20.731 1.00 24.64 196 SER A C 1
ATOM 1509 O O . SER A 1 196 ? 50.002 85.688 21.620 1.00 25.92 196 SER A O 1
ATOM 1512 N N . ASP A 1 197 ? 49.992 86.788 19.662 1.00 24.34 197 ASP A N 1
ATOM 1513 C CA . ASP A 1 197 ? 48.544 86.661 19.493 1.00 25.43 197 ASP A CA 1
ATOM 1514 C C . ASP A 1 197 ? 48.117 85.295 18.958 1.00 24.81 197 ASP A C 1
ATOM 1515 O O . ASP A 1 197 ? 46.922 85.007 18.856 1.00 24.67 197 ASP A O 1
ATOM 1520 N N . LYS A 1 198 ? 49.086 84.451 18.618 1.00 23.13 198 LYS A N 1
ATOM 1521 C CA . LYS A 1 198 ? 48.771 83.131 18.083 1.00 22.30 198 LYS A CA 1
ATOM 1522 C C . LYS A 1 198 ? 49.301 81.979 18.936 1.00 21.91 198 LYS A C 1
ATOM 1523 O O . LYS A 1 198 ? 49.077 80.817 18.612 1.00 20.39 198 LYS A O 1
ATOM 1529 N N . ILE A 1 199 ? 49.996 82.293 20.025 1.00 21.72 199 ILE A N 1
ATOM 1530 C CA . ILE A 1 199 ? 50.549 81.250 20.887 1.00 22.97 199 ILE A CA 1
ATOM 1531 C C . ILE A 1 199 ? 49.490 80.257 21.358 1.00 22.32 199 ILE A C 1
ATOM 1532 O O . ILE A 1 199 ? 49.668 79.043 21.249 1.00 21.83 199 ILE A O 1
ATOM 1537 N N . GLY A 1 200 ? 48.389 80.782 21.884 1.00 22.48 200 GLY A N 1
ATOM 1538 C CA . GLY A 1 200 ? 47.321 79.934 22.376 1.00 22.75 200 GLY A CA 1
ATOM 1539 C C . GLY A 1 200 ? 46.760 78.958 21.361 1.00 21.42 200 GLY A C 1
ATOM 1540 O O . GLY A 1 200 ? 46.676 77.759 21.633 1.00 21.90 200 GLY A O 1
ATOM 1541 N N . VAL A 1 201 ? 46.376 79.459 20.192 1.00 21.62 201 VAL A N 1
ATOM 1542 C CA . VAL A 1 201 ? 45.808 78.602 19.162 1.00 20.83 201 VAL A CA 1
ATOM 1543 C C . VAL A 1 201 ? 46.848 77.645 18.577 1.00 19.41 201 VAL A C 1
ATOM 1544 O O . VAL A 1 201 ? 46.512 76.527 18.188 1.00 18.90 201 VAL A O 1
ATOM 1548 N N . ILE A 1 202 ? 48.106 78.074 18.522 1.00 17.64 202 ILE A N 1
ATOM 1549 C CA . ILE A 1 202 ? 49.160 77.215 17.992 1.00 17.28 202 ILE A CA 1
ATOM 1550 C C . ILE A 1 202 ? 49.404 76.033 18.925 1.00 17.15 202 ILE A C 1
ATOM 1551 O O . ILE A 1 202 ? 49.474 74.889 18.477 1.00 16.22 202 ILE A O 1
ATOM 1556 N N . GLU A 1 203 ? 49.522 76.297 20.222 1.00 17.09 203 GLU A N 1
ATOM 1557 C CA . GLU A 1 203 ? 49.760 75.210 21.163 1.00 18.45 203 GLU A CA 1
ATOM 1558 C C . GLU A 1 203 ? 48.551 74.286 21.242 1.00 17.10 203 GLU A C 1
ATOM 1559 O O . GLU A 1 203 ? 48.690 73.089 21.488 1.00 18.45 203 GLU A O 1
ATOM 1565 N N . SER A 1 204 ? 47.365 74.835 21.008 1.00 17.46 204 SER A N 1
ATOM 1566 C CA . SER A 1 204 ? 46.150 74.037 21.055 1.00 16.91 204 SER A CA 1
ATOM 1567 C C . SER A 1 204 ? 45.990 73.142 19.832 1.00 16.43 204 SER A C 1
ATOM 1568 O O . SER A 1 204 ? 45.584 71.985 19.946 1.00 17.36 204 SER A O 1
ATOM 1571 N N . LEU A 1 205 ? 46.313 73.673 18.658 1.00 17.04 205 LEU A N 1
ATOM 1572 C CA . LEU A 1 205 ? 46.153 72.907 17.433 1.00 15.72 205 LEU A CA 1
ATOM 1573 C C . LEU A 1 205 ? 47.322 72.005 17.032 1.00 14.14 205 LEU A C 1
ATOM 1574 O O . LEU A 1 205 ? 47.115 71.020 16.327 1.00 14.30 205 LEU A O 1
ATOM 1579 N N . LEU A 1 206 ? 48.535 72.321 17.478 1.00 14.60 206 LEU A N 1
ATOM 1580 C CA . LEU A 1 206 ? 49.695 71.510 17.101 1.00 14.55 206 LEU A CA 1
ATOM 1581 C C . LEU A 1 206 ? 49.531 69.997 17.269 1.00 15.87 206 LEU A C 1
ATOM 1582 O O . LEU A 1 206 ? 49.875 69.236 16.376 1.00 16.25 206 LEU A O 1
ATOM 1587 N N . PRO A 1 207 ? 48.968 69.538 18.393 1.00 16.57 207 PRO A N 1
ATOM 1588 C CA . PRO A 1 207 ? 48.801 68.096 18.585 1.00 16.27 207 PRO A CA 1
ATOM 1589 C C . PRO A 1 207 ? 47.730 67.466 17.712 1.00 16.25 207 PRO A C 1
ATOM 1590 O O . PRO A 1 207 ? 47.556 66.250 17.706 1.00 18.47 207 PRO A O 1
ATOM 1594 N N . ARG A 1 208 ? 47.011 68.299 16.974 1.00 15.85 208 ARG A N 1
ATOM 1595 C CA . ARG A 1 208 ? 45.916 67.820 16.147 1.00 16.04 208 ARG A CA 1
ATOM 1596 C C . ARG A 1 208 ? 46.118 67.914 14.647 1.00 15.08 208 ARG A C 1
ATOM 1597 O O . ARG A 1 208 ? 45.350 67.329 13.883 1.00 15.68 208 ARG A O 1
ATOM 1605 N N . ILE A 1 209 ? 47.143 68.645 14.222 1.00 15.33 209 ILE A N 1
ATOM 1606 C CA . ILE A 1 209 ? 47.375 68.861 12.796 1.00 14.76 209 ILE A CA 1
ATOM 1607 C C . ILE A 1 209 ? 48.571 68.173 12.133 1.00 14.97 209 ILE A C 1
ATOM 1608 O O . ILE A 1 209 ? 49.372 67.496 12.784 1.00 14.31 209 ILE A O 1
ATOM 1613 N N . ASP A 1 210 ? 48.667 68.357 10.820 1.00 14.06 210 ASP A N 1
ATOM 1614 C CA . ASP A 1 210 ? 49.740 67.770 10.028 1.00 14.28 210 ASP A CA 1
ATOM 1615 C C . ASP A 1 210 ? 50.672 68.821 9.446 1.00 13.87 210 ASP A C 1
ATOM 1616 O O . ASP A 1 210 ? 51.874 68.587 9.324 1.00 14.21 210 ASP A O 1
ATOM 1621 N N . ARG A 1 211 ? 50.117 69.973 9.077 1.00 13.38 211 ARG A N 1
ATOM 1622 C CA . ARG A 1 211 ? 50.911 71.042 8.486 1.00 13.28 211 ARG A CA 1
ATOM 1623 C C . ARG A 1 211 ? 50.524 72.399 9.054 1.00 12.07 211 ARG A C 1
ATOM 1624 O O . ARG A 1 211 ? 49.344 72.668 9.308 1.00 12.25 211 ARG A O 1
ATOM 1632 N N . LEU A 1 212 ? 51.523 73.255 9.239 1.00 10.92 212 LEU A N 1
ATOM 1633 C CA . LEU A 1 212 ? 51.311 74.599 9.757 1.00 10.47 212 LEU A CA 1
ATOM 1634 C C . LEU A 1 212 ? 52.050 75.596 8.879 1.00 11.06 212 LEU A C 1
ATOM 1635 O O . LEU A 1 212 ? 53.280 75.557 8.775 1.00 12.38 212 LEU A O 1
ATOM 1640 N N . LEU A 1 213 ? 51.291 76.479 8.238 1.00 10.94 213 LEU A N 1
ATOM 1641 C CA . LEU A 1 213 ? 51.852 77.506 7.371 1.00 11.22 213 LEU A CA 1
ATOM 1642 C C . LEU A 1 213 ? 51.813 78.823 8.133 1.00 11.13 213 LEU A C 1
ATOM 1643 O O . LEU A 1 213 ? 50.763 79.229 8.641 1.00 12.41 213 LEU A O 1
ATOM 1648 N N . ILE A 1 214 ? 52.959 79.489 8.216 1.00 12.27 214 ILE A N 1
ATOM 1649 C CA . ILE A 1 214 ? 53.060 80.743 8.946 1.00 13.16 214 ILE A CA 1
ATOM 1650 C C . ILE A 1 214 ? 53.415 81.925 8.052 1.00 13.62 214 ILE A C 1
ATOM 1651 O O . ILE A 1 214 ? 54.463 81.937 7.405 1.00 14.15 214 ILE A O 1
ATOM 1656 N N . GLY A 1 215 ? 52.527 82.915 8.030 1.00 13.34 215 GLY A N 1
ATOM 1657 C CA . GLY A 1 215 ? 52.742 84.108 7.234 1.00 14.58 215 GLY A CA 1
ATOM 1658 C C . GLY A 1 215 ? 52.510 85.354 8.068 1.00 13.63 215 GLY A C 1
ATOM 1659 O O . GLY A 1 215 ? 52.298 85.270 9.277 1.00 14.86 215 GLY A O 1
ATOM 1660 N N . GLY A 1 216 ? 52.531 86.517 7.428 1.00 14.20 216 GLY A N 1
ATOM 1661 C CA . GLY A 1 216 ? 52.341 87.748 8.171 1.00 14.01 216 GLY A CA 1
ATOM 1662 C C . GLY A 1 216 ? 53.650 88.165 8.816 1.00 15.63 216 GLY A C 1
ATOM 1663 O O . GLY A 1 216 ? 54.642 87.438 8.762 1.00 15.60 216 GLY A O 1
ATOM 1664 N N . ALA A 1 217 ? 53.664 89.334 9.440 1.00 16.08 217 ALA A N 1
ATOM 1665 C CA . ALA A 1 217 ? 54.883 89.814 10.069 1.00 16.19 217 ALA A CA 1
ATOM 1666 C C . ALA A 1 217 ? 55.380 88.912 11.190 1.00 16.12 217 ALA A C 1
ATOM 1667 O O . ALA A 1 217 ? 56.570 88.909 11.491 1.00 17.46 217 ALA A O 1
ATOM 1669 N N . MET A 1 218 ? 54.490 88.141 11.808 1.00 15.73 218 MET A N 1
ATOM 1670 C CA . MET A 1 218 ? 54.932 87.281 12.897 1.00 15.62 218 MET A CA 1
ATOM 1671 C C . MET A 1 218 ? 55.965 86.271 12.409 1.00 14.33 218 MET A C 1
ATOM 1672 O O . MET A 1 218 ? 56.759 85.759 13.198 1.00 14.52 218 MET A O 1
ATOM 1677 N N . ALA A 1 219 ? 55.969 86.000 11.108 1.00 13.61 219 ALA A N 1
ATOM 1678 C CA . ALA A 1 219 ? 56.924 85.051 10.545 1.00 13.01 219 ALA A CA 1
ATOM 1679 C C . ALA A 1 219 ? 58.359 85.531 10.726 1.00 13.84 219 ALA A C 1
ATOM 1680 O O . ALA A 1 219 ? 59.279 84.718 10.834 1.00 13.64 219 ALA A O 1
ATOM 1682 N N . PHE A 1 220 ? 58.558 86.845 10.765 1.00 13.76 220 PHE A N 1
ATOM 1683 C CA . PHE A 1 220 ? 59.903 87.384 10.926 1.00 14.04 220 PHE A CA 1
ATOM 1684 C C . PHE A 1 220 ? 60.514 87.081 12.291 1.00 14.07 220 PHE A C 1
ATOM 1685 O O . PHE A 1 220 ? 61.735 87.024 12.420 1.00 15.15 220 PHE A O 1
ATOM 1693 N N . THR A 1 221 ? 59.674 86.874 13.302 1.00 13.53 221 THR A N 1
ATOM 1694 C CA . THR A 1 221 ? 60.178 86.539 14.629 1.00 14.50 221 THR A CA 1
ATOM 1695 C C . THR A 1 221 ? 60.734 85.122 14.548 1.00 15.94 221 THR A C 1
ATOM 1696 O O . THR A 1 221 ? 61.800 84.839 15.091 1.00 15.10 221 THR A O 1
ATOM 1700 N N . PHE A 1 222 ? 60.016 84.237 13.857 1.00 14.34 222 PHE A N 1
ATOM 1701 C CA . PHE A 1 222 ? 60.475 82.860 13.681 1.00 14.06 222 PHE A CA 1
ATOM 1702 C C . PHE A 1 222 ? 61.757 82.851 12.856 1.00 13.81 222 PHE A C 1
ATOM 1703 O O . PHE A 1 222 ? 62.735 82.191 13.208 1.00 14.46 222 PHE A O 1
ATOM 1711 N N . LEU A 1 223 ? 61.746 83.587 11.749 1.00 13.65 223 LEU A N 1
ATOM 1712 C CA . LEU A 1 223 ? 62.899 83.643 10.861 1.00 13.33 223 LEU A CA 1
ATOM 1713 C C . LEU A 1 223 ? 64.159 84.194 11.524 1.00 15.39 223 LEU A C 1
ATOM 1714 O O . LEU A 1 223 ? 65.251 83.672 11.301 1.00 16.36 223 LEU A O 1
ATOM 1719 N N . LYS A 1 224 ? 64.019 85.239 12.335 1.00 15.05 224 LYS A N 1
ATOM 1720 C CA . LYS A 1 224 ? 65.189 85.800 13.005 1.00 16.28 224 LYS A CA 1
ATOM 1721 C C . LYS A 1 224 ? 65.725 84.809 14.039 1.00 16.11 224 LYS A C 1
ATOM 1722 O O . LYS A 1 224 ? 66.940 84.665 14.199 1.00 16.33 224 LYS A O 1
ATOM 1728 N N . ALA A 1 225 ? 64.820 84.123 14.730 1.00 16.30 225 ALA A N 1
ATOM 1729 C CA . ALA A 1 225 ? 65.221 83.144 15.739 1.00 15.94 225 ALA A CA 1
ATOM 1730 C C . ALA A 1 225 ? 66.000 82.006 15.089 1.00 16.78 225 ALA A C 1
ATOM 1731 O O . ALA A 1 225 ? 66.874 81.405 15.716 1.00 17.70 225 ALA A O 1
ATOM 1733 N N . LEU A 1 226 ? 65.684 81.720 13.829 1.00 15.56 226 LEU A N 1
ATOM 1734 C CA . LEU A 1 226 ? 66.347 80.653 13.087 1.00 15.18 226 LEU A CA 1
ATOM 1735 C C . LEU A 1 226 ? 67.652 81.097 12.421 1.00 15.07 226 LEU A C 1
ATOM 1736 O O . LEU A 1 226 ? 68.287 80.316 11.709 1.00 15.09 226 LEU A O 1
ATOM 1741 N N . GLY A 1 227 ? 68.050 82.347 12.646 1.00 16.08 227 GLY A N 1
ATOM 1742 C CA . GLY A 1 227 ? 69.289 82.834 12.065 1.00 17.20 227 GLY A CA 1
ATOM 1743 C C . GLY A 1 227 ? 69.161 83.727 10.845 1.00 17.65 227 GLY A C 1
ATOM 1744 O O . GLY A 1 227 ? 70.164 84.199 10.314 1.00 18.49 227 GLY A O 1
ATOM 1745 N N . GLY A 1 228 ? 67.936 83.967 10.390 1.00 17.55 228 GLY A N 1
ATOM 1746 C CA . GLY A 1 228 ? 67.760 84.816 9.228 1.00 17.86 228 GLY A CA 1
ATOM 1747 C C . GLY A 1 228 ? 67.956 86.291 9.527 1.00 17.74 228 GLY A C 1
ATOM 1748 O O . GLY A 1 228 ? 67.874 86.722 10.680 1.00 17.85 228 GLY A O 1
ATOM 1749 N N . GLU A 1 229 ? 68.235 87.062 8.481 1.00 17.42 229 GLU A N 1
ATOM 1750 C CA . GLU A 1 229 ? 68.418 88.503 8.599 1.00 18.83 229 GLU A CA 1
ATOM 1751 C C . GLU A 1 229 ? 67.165 89.128 8.000 1.00 18.06 229 GLU A C 1
ATOM 1752 O O . GLU A 1 229 ? 66.972 89.089 6.785 1.00 18.89 229 GLU A O 1
ATOM 1758 N N . VAL A 1 230 ? 66.320 89.699 8.853 1.00 18.06 230 VAL A N 1
ATOM 1759 C CA . VAL A 1 230 ? 65.065 90.288 8.395 1.00 17.47 230 VAL A CA 1
ATOM 1760 C C . VAL A 1 230 ? 65.056 91.810 8.244 1.00 18.84 230 VAL A C 1
ATOM 1761 O O . VAL A 1 230 ? 63.992 92.423 8.137 1.00 18.17 230 VAL A O 1
ATOM 1765 N N . GLY A 1 231 ? 66.239 92.416 8.227 1.00 19.16 231 GLY A N 1
ATOM 1766 C CA . GLY A 1 231 ? 66.334 93.859 8.065 1.00 19.41 231 GLY A CA 1
ATOM 1767 C C . GLY A 1 231 ? 65.564 94.647 9.106 1.00 19.42 231 GLY A C 1
ATOM 1768 O O . GLY A 1 231 ? 65.744 94.439 10.303 1.00 21.71 231 GLY A O 1
ATOM 1769 N N . ARG A 1 232 ? 64.706 95.559 8.658 1.00 21.09 232 ARG A N 1
ATOM 1770 C CA . ARG A 1 232 ? 63.916 96.365 9.579 1.00 21.39 232 ARG A CA 1
ATOM 1771 C C . ARG A 1 232 ? 62.504 95.815 9.767 1.00 21.41 232 ARG A C 1
ATOM 1772 O O . ARG A 1 232 ? 61.613 96.509 10.257 1.00 20.61 232 ARG A O 1
ATOM 1780 N N . SER A 1 233 ? 62.306 94.558 9.382 1.00 20.11 233 SER A N 1
ATOM 1781 C CA . SER A 1 233 ? 61.001 93.925 9.519 1.00 19.96 233 SER A CA 1
ATOM 1782 C C . SER A 1 233 ? 60.579 93.864 10.982 1.00 20.02 233 SER A C 1
ATOM 1783 O O . SER A 1 233 ? 61.420 93.825 11.884 1.00 20.30 233 SER A O 1
ATOM 1786 N N . LEU A 1 234 ? 59.270 93.851 11.209 1.00 20.87 234 LEU A N 1
ATOM 1787 C CA . LEU A 1 234 ? 58.708 93.796 12.552 1.00 20.57 234 LEU A CA 1
ATOM 1788 C C . LEU A 1 234 ? 59.099 92.497 13.249 1.00 22.09 234 LEU A C 1
ATOM 1789 O O . LEU A 1 234 ? 58.970 91.414 12.677 1.00 22.65 234 LEU A O 1
ATOM 1794 N N . VAL A 1 235 ? 59.577 92.615 14.485 1.00 21.26 235 VAL A N 1
ATOM 1795 C CA . VAL A 1 235 ? 59.985 91.453 15.266 1.00 22.46 235 VAL A CA 1
ATOM 1796 C C . VAL A 1 235 ? 59.685 91.635 16.748 1.00 23.49 235 VAL A C 1
ATOM 1797 O O . VAL A 1 235 ? 59.824 92.733 17.293 1.00 23.71 235 VAL A O 1
ATOM 1801 N N . GLU A 1 236 ? 59.243 90.562 17.391 1.00 23.30 236 GLU A N 1
ATOM 1802 C CA . GLU A 1 236 ? 58.990 90.602 18.821 1.00 24.29 236 GLU A CA 1
ATOM 1803 C C . GLU A 1 236 ? 60.206 89.967 19.457 1.00 25.25 236 GLU A C 1
ATOM 1804 O O . GLU A 1 236 ? 60.230 88.753 19.672 1.00 24.56 236 GLU A O 1
ATOM 1810 N N . GLU A 1 237 ? 61.205 90.793 19.737 1.00 25.60 237 GLU A N 1
ATOM 1811 C CA . GLU A 1 237 ? 62.464 90.386 20.353 1.00 26.73 237 GLU A CA 1
ATOM 1812 C C . GLU A 1 237 ? 62.274 89.525 21.607 1.00 26.78 237 GLU A C 1
ATOM 1813 O O . GLU A 1 237 ? 63.072 88.627 21.874 1.00 26.99 237 GLU A O 1
ATOM 1819 N N . ASP A 1 238 ? 61.228 89.814 22.377 1.00 26.96 238 ASP A N 1
ATOM 1820 C CA . ASP A 1 238 ? 60.948 89.074 23.610 1.00 27.50 238 ASP A CA 1
ATOM 1821 C C . ASP A 1 238 ? 60.213 87.768 23.368 1.00 26.86 238 ASP A C 1
ATOM 1822 O O . ASP A 1 238 ? 59.784 87.112 24.315 1.00 27.37 238 ASP A O 1
ATOM 1827 N N . ARG A 1 239 ? 60.058 87.401 22.101 1.00 24.98 239 ARG A N 1
ATOM 1828 C CA . ARG A 1 239 ? 59.362 86.171 21.745 1.00 23.57 239 ARG A CA 1
ATOM 1829 C C . ARG A 1 239 ? 60.199 85.270 20.845 1.00 21.54 239 ARG A C 1
ATOM 1830 O O . ARG A 1 239 ? 59.707 84.261 20.340 1.00 20.59 239 ARG A O 1
ATOM 1838 N N . LEU A 1 240 ? 61.461 85.635 20.647 1.00 21.09 240 LEU A N 1
ATOM 1839 C CA . LEU A 1 240 ? 62.360 84.851 19.808 1.00 20.52 240 LEU A CA 1
ATOM 1840 C C . LEU A 1 240 ? 62.525 83.418 20.309 1.00 20.71 240 LEU A C 1
ATOM 1841 O O . LEU A 1 240 ? 62.443 82.473 19.523 1.00 20.59 240 LEU A O 1
ATOM 1846 N N . ASP A 1 241 ? 62.757 83.253 21.610 1.00 20.58 241 ASP A N 1
ATOM 1847 C CA . ASP A 1 241 ? 62.924 81.917 22.178 1.00 21.15 241 ASP A CA 1
ATOM 1848 C C . ASP A 1 241 ? 61.628 81.130 22.070 1.00 19.93 241 ASP A C 1
ATOM 1849 O O . ASP A 1 241 ? 61.634 79.949 21.724 1.00 19.20 241 ASP A O 1
ATOM 1854 N N . LEU A 1 242 ? 60.516 81.795 22.367 1.00 19.66 242 LEU A N 1
ATOM 1855 C CA . LEU A 1 242 ? 59.206 81.166 22.299 1.00 19.47 242 LEU A CA 1
ATOM 1856 C C . LEU A 1 242 ? 58.919 80.677 20.880 1.00 18.29 242 LEU A C 1
ATOM 1857 O O . LEU A 1 242 ? 58.385 79.584 20.689 1.00 16.93 242 LEU A O 1
ATOM 1862 N N . ALA A 1 243 ? 59.275 81.485 19.887 1.00 17.43 243 ALA A N 1
ATOM 1863 C CA . ALA A 1 243 ? 59.047 81.103 18.498 1.00 16.57 243 ALA A CA 1
ATOM 1864 C C . ALA A 1 243 ? 59.805 79.815 18.186 1.00 17.29 243 ALA A C 1
ATOM 1865 O O . ALA A 1 243 ? 59.260 78.891 17.577 1.00 16.37 243 ALA A O 1
ATOM 1867 N N . LYS A 1 244 ? 61.059 79.756 18.620 1.00 17.92 244 LYS A N 1
ATOM 1868 C CA . LYS A 1 244 ? 61.883 78.577 18.392 1.00 18.39 244 LYS A CA 1
ATOM 1869 C C . LYS A 1 244 ? 61.295 77.366 19.109 1.00 17.74 244 LYS A C 1
ATOM 1870 O O . LYS A 1 244 ? 61.300 76.256 18.574 1.00 17.31 244 LYS A O 1
ATOM 1876 N N . ASP A 1 245 ? 60.786 77.578 20.320 1.00 17.92 245 ASP A N 1
ATOM 1877 C CA . ASP A 1 245 ? 60.197 76.485 21.085 1.00 17.75 245 ASP A CA 1
ATOM 1878 C C . ASP A 1 245 ? 58.942 75.942 20.412 1.00 17.04 245 ASP A C 1
ATOM 1879 O O . ASP A 1 245 ? 58.674 74.745 20.464 1.00 17.50 245 ASP A O 1
ATOM 1884 N N . LEU A 1 246 ? 58.164 76.818 19.784 1.00 15.23 246 LEU A N 1
ATOM 1885 C CA . LEU A 1 246 ? 56.959 76.371 19.100 1.00 14.94 246 LEU A CA 1
ATOM 1886 C C . LEU A 1 246 ? 57.344 75.486 17.917 1.00 14.31 246 LEU A C 1
ATOM 1887 O O . LEU A 1 246 ? 56.677 74.493 17.636 1.00 13.06 246 LEU A O 1
ATOM 1892 N N . LEU A 1 247 ? 58.421 75.847 17.223 1.00 13.95 247 LEU A N 1
ATOM 1893 C CA . LEU A 1 247 ? 58.875 75.044 16.093 1.00 13.86 247 LEU A CA 1
ATOM 1894 C C . LEU A 1 247 ? 59.375 73.713 16.643 1.00 14.64 247 LEU A C 1
ATOM 1895 O O . LEU A 1 247 ? 59.193 72.664 16.024 1.00 13.69 247 LEU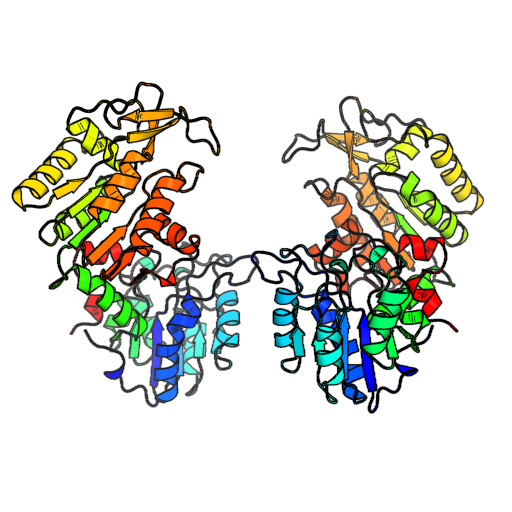 A O 1
ATOM 1900 N N . GLY A 1 248 ? 59.992 73.761 17.820 1.00 14.10 248 GLY A N 1
ATOM 1901 C CA . GLY A 1 248 ? 60.477 72.540 18.433 1.00 14.81 248 GLY A CA 1
ATOM 1902 C C . GLY A 1 248 ? 59.311 71.620 18.739 1.00 13.50 248 GLY A C 1
ATOM 1903 O O . GLY A 1 248 ? 59.407 70.404 18.564 1.00 13.99 248 GLY A O 1
ATOM 1904 N N . ARG A 1 249 ? 58.198 72.193 19.199 1.00 12.81 249 ARG A N 1
ATOM 1905 C CA . ARG A 1 249 ? 57.024 71.395 19.512 1.00 13.45 249 ARG A CA 1
ATOM 1906 C C . ARG A 1 249 ? 56.466 70.792 18.228 1.00 12.47 249 ARG A C 1
ATOM 1907 O O . ARG A 1 249 ? 56.023 69.648 18.214 1.00 12.98 249 ARG A O 1
ATOM 1915 N N . ALA A 1 250 ? 56.486 71.561 17.143 1.00 13.73 250 ALA A N 1
ATOM 1916 C CA . ALA A 1 250 ? 56.001 71.046 15.868 1.00 13.90 250 ALA A CA 1
ATOM 1917 C C . ALA A 1 250 ? 56.844 69.838 15.449 1.00 12.93 250 ALA A C 1
ATOM 1918 O O . ALA A 1 250 ? 56.305 68.817 15.022 1.00 14.04 250 ALA A O 1
ATOM 1920 N N . GLU A 1 251 ? 58.165 69.955 15.574 1.00 14.24 251 GLU A N 1
ATOM 1921 C CA . GLU A 1 251 ? 59.061 68.852 15.223 1.00 15.10 251 GLU A CA 1
ATOM 1922 C C . GLU A 1 251 ? 58.735 67.623 16.071 1.00 15.60 251 GLU A C 1
ATOM 1923 O O . GLU A 1 251 ? 58.660 66.504 15.563 1.00 16.68 251 GLU A O 1
ATOM 1929 N N . ALA A 1 252 ? 58.545 67.838 17.368 1.00 14.42 252 ALA A N 1
ATOM 1930 C CA . ALA A 1 252 ? 58.242 66.749 18.285 1.00 15.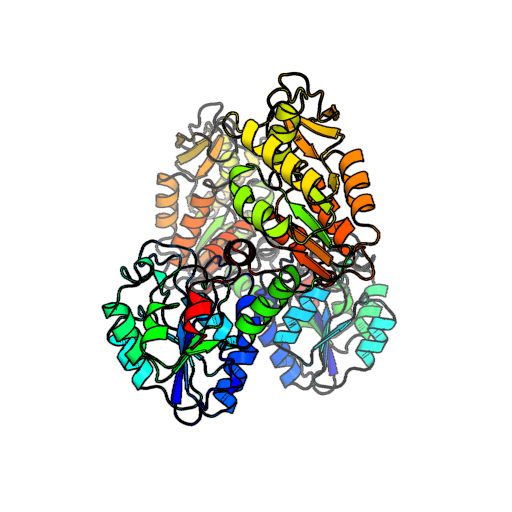65 252 ALA A CA 1
ATOM 1931 C C . ALA A 1 252 ? 56.927 66.056 17.966 1.00 16.94 252 ALA A C 1
ATOM 1932 O O . ALA A 1 252 ? 56.794 64.850 18.159 1.00 18.42 252 ALA A O 1
ATOM 1934 N N . LEU A 1 253 ? 55.957 66.818 17.470 1.00 15.86 253 LEU A N 1
ATOM 1935 C CA . LEU A 1 253 ? 54.646 66.266 17.161 1.00 15.78 253 LEU A CA 1
ATOM 1936 C C . LEU A 1 253 ? 54.466 65.826 15.712 1.00 15.90 253 LEU A C 1
ATOM 1937 O O . LEU A 1 253 ? 53.377 65.413 15.321 1.00 17.89 253 LEU A O 1
ATOM 1942 N N . GLY A 1 254 ? 55.526 65.906 14.916 1.00 14.06 254 GLY A N 1
ATOM 1943 C CA . GLY A 1 254 ? 55.427 65.492 13.527 1.00 13.49 254 GLY A CA 1
ATOM 1944 C C . GLY A 1 254 ? 54.603 66.420 12.651 1.00 12.94 254 GLY A C 1
ATOM 1945 O O . GLY A 1 254 ? 53.942 65.975 11.715 1.00 14.90 254 GLY A O 1
ATOM 1946 N N . VAL A 1 255 ? 54.638 67.711 12.953 1.00 12.04 255 VAL A N 1
ATOM 1947 C CA . VAL A 1 255 ? 53.905 68.687 12.163 1.00 12.85 255 VAL A CA 1
ATOM 1948 C C . VAL A 1 255 ? 54.905 69.401 11.271 1.00 12.24 255 VAL A C 1
ATOM 1949 O O . VAL A 1 255 ? 55.887 69.957 11.760 1.00 15.00 255 VAL A O 1
ATOM 1953 N N . ARG A 1 256 ? 54.669 69.358 9.964 1.00 11.61 256 ARG A N 1
ATOM 1954 C CA . ARG A 1 256 ? 55.548 70.027 9.023 1.00 13.47 256 ARG A CA 1
ATOM 1955 C C . ARG A 1 256 ? 55.170 71.500 8.981 1.00 12.51 256 ARG A C 1
ATOM 1956 O O . ARG A 1 256 ? 54.005 71.854 8.767 1.00 13.64 256 ARG A O 1
ATOM 1964 N N . VAL A 1 257 ? 56.161 72.351 9.196 1.00 12.10 257 VAL A N 1
ATOM 1965 C CA . VAL A 1 257 ? 55.966 73.793 9.198 1.00 12.15 257 VAL A CA 1
ATOM 1966 C C . VAL A 1 257 ? 56.464 74.422 7.905 1.00 12.65 257 VAL A C 1
ATOM 1967 O O . VAL A 1 257 ? 57.439 73.961 7.310 1.00 12.64 257 VAL A O 1
ATOM 1971 N N . TYR A 1 258 ? 55.765 75.462 7.462 1.00 11.83 258 TYR A N 1
ATOM 1972 C CA . TYR A 1 258 ? 56.145 76.201 6.268 1.00 10.75 258 TYR A CA 1
ATOM 1973 C C . TYR A 1 258 ? 56.292 77.668 6.631 1.00 11.37 258 TYR A C 1
ATOM 1974 O O . TYR A 1 258 ? 55.430 78.240 7.299 1.00 12.58 258 TYR A O 1
ATOM 1983 N N . LEU A 1 259 ? 57.392 78.270 6.195 1.00 11.86 259 LEU A N 1
ATOM 1984 C CA . LEU A 1 259 ? 57.656 79.678 6.443 1.00 11.97 259 LEU A CA 1
ATOM 1985 C C . LEU A 1 259 ? 57.942 80.348 5.103 1.00 10.93 259 LEU A C 1
ATOM 1986 O O . LEU A 1 259 ? 58.240 79.678 4.112 1.00 11.60 259 LEU A O 1
ATOM 1991 N N . PRO A 1 260 ? 57.847 81.680 5.050 1.00 11.29 260 PRO A N 1
ATOM 1992 C CA . PRO A 1 260 ? 58.107 82.378 3.789 1.00 12.60 260 PRO A CA 1
ATOM 1993 C C . PRO A 1 260 ? 59.499 82.116 3.226 1.00 13.68 260 PRO A C 1
ATOM 1994 O O . PRO A 1 260 ? 60.467 81.976 3.978 1.00 13.77 260 PRO A O 1
ATOM 1998 N N . GLU A 1 261 ? 59.581 82.040 1.902 1.00 14.54 261 GLU A N 1
ATOM 1999 C CA . GLU A 1 261 ? 60.848 81.854 1.202 1.00 15.75 261 GLU A CA 1
ATOM 2000 C C . GLU A 1 261 ? 61.270 83.252 0.762 1.00 17.43 261 GLU A C 1
ATOM 2001 O O . GLU A 1 261 ? 62.417 83.653 0.945 1.00 18.51 261 GLU A O 1
ATOM 2007 N N . ASP A 1 262 ? 60.325 83.992 0.188 1.00 17.26 262 ASP A N 1
ATOM 2008 C CA . ASP A 1 262 ? 60.580 85.354 -0.264 1.00 16.72 262 ASP A CA 1
ATOM 2009 C C . ASP A 1 262 ? 59.519 86.309 0.275 1.00 15.83 262 ASP A C 1
ATOM 2010 O O . ASP A 1 262 ? 58.466 85.883 0.756 1.00 14.97 262 ASP A O 1
ATOM 2015 N N . VAL A 1 263 ? 59.808 87.602 0.208 1.00 15.83 263 VAL A N 1
ATOM 2016 C CA . VAL A 1 263 ? 58.879 88.617 0.684 1.00 15.89 263 VAL A CA 1
ATOM 2017 C C . VAL A 1 263 ? 58.887 89.830 -0.231 1.00 16.83 263 VAL A C 1
ATOM 2018 O O . VAL A 1 263 ? 59.831 90.040 -0.997 1.00 18.61 263 VAL A O 1
ATOM 2022 N N . VAL A 1 264 ? 57.810 90.601 -0.168 1.00 16.23 264 VAL A N 1
ATOM 2023 C CA . VAL A 1 264 ? 57.711 91.841 -0.925 1.00 16.56 264 VAL A CA 1
ATOM 2024 C C . VAL A 1 264 ? 58.078 92.867 0.142 1.00 17.09 264 VAL A C 1
ATOM 2025 O O . VAL A 1 264 ? 57.441 92.927 1.195 1.00 18.26 264 VAL A O 1
ATOM 2029 N N . ALA A 1 265 ? 59.113 93.659 -0.112 1.00 17.65 265 ALA A N 1
ATOM 2030 C CA . ALA A 1 265 ? 59.551 94.641 0.870 1.00 18.41 265 ALA A CA 1
ATOM 2031 C C . ALA A 1 265 ? 59.536 96.069 0.356 1.00 18.98 265 ALA A C 1
ATOM 2032 O O . ALA A 1 265 ? 59.483 96.314 -0.849 1.00 19.71 265 ALA A O 1
ATOM 2034 N N . ALA A 1 266 ? 59.583 97.007 1.294 1.00 19.18 266 ALA A N 1
ATOM 2035 C CA . ALA A 1 266 ? 59.596 98.429 0.981 1.00 19.87 266 ALA A CA 1
ATOM 2036 C C . ALA A 1 266 ? 60.289 99.158 2.128 1.00 21.43 266 ALA A C 1
ATOM 2037 O O . ALA A 1 266 ? 60.495 98.588 3.202 1.00 21.68 266 ALA A O 1
ATOM 2039 N N . GLU A 1 267 ? 60.655 100.415 1.902 1.00 23.51 267 GLU A N 1
ATOM 2040 C CA . GLU A 1 267 ? 61.321 101.195 2.937 1.00 25.76 267 GLU A CA 1
ATOM 2041 C C . GLU A 1 267 ? 60.324 101.770 3.933 1.00 26.02 267 GLU A C 1
ATOM 2042 O O . GLU A 1 267 ? 60.700 102.215 5.016 1.00 26.61 267 GLU A O 1
ATOM 2048 N N . ARG A 1 268 ? 59.049 101.761 3.564 1.00 26.96 268 ARG A N 1
ATOM 2049 C CA . ARG A 1 268 ? 58.010 102.276 4.440 1.00 27.19 268 ARG A CA 1
ATOM 2050 C C . ARG A 1 268 ? 56.657 101.717 4.022 1.00 26.51 268 ARG A C 1
ATOM 2051 O O . ARG A 1 268 ? 56.473 101.309 2.872 1.00 25.06 268 ARG A O 1
ATOM 2059 N N . ILE A 1 269 ? 55.719 101.687 4.963 1.00 25.66 269 ILE A N 1
ATOM 2060 C CA . ILE A 1 269 ? 54.379 101.187 4.686 1.00 26.00 269 ILE A CA 1
ATOM 2061 C C . ILE A 1 269 ? 53.589 102.326 4.057 1.00 26.42 269 ILE A C 1
ATOM 2062 O O . ILE A 1 269 ? 53.058 103.192 4.753 1.00 26.18 269 ILE A O 1
ATOM 2067 N N . GLU A 1 270 ? 53.529 102.316 2.731 1.00 26.30 270 GLU A N 1
ATOM 2068 C CA . GLU A 1 270 ? 52.837 103.350 1.974 1.00 26.24 270 GLU A CA 1
ATOM 2069 C C . GLU A 1 270 ? 52.119 102.712 0.791 1.00 25.21 270 GLU A C 1
ATOM 2070 O O . GLU A 1 270 ? 52.689 101.880 0.087 1.00 24.13 270 GLU A O 1
ATOM 2076 N N . ALA A 1 271 ? 50.870 103.110 0.574 1.00 24.71 271 ALA A N 1
ATOM 2077 C CA . ALA A 1 271 ? 50.080 102.564 -0.523 1.00 23.91 271 ALA A CA 1
ATOM 2078 C C . ALA A 1 271 ? 50.735 102.806 -1.879 1.00 23.40 271 ALA A C 1
ATOM 2079 O O . ALA A 1 271 ? 51.108 103.934 -2.210 1.00 23.59 271 ALA A O 1
ATOM 2081 N N . GLY A 1 272 ? 50.878 101.734 -2.652 1.00 21.53 272 GLY A N 1
ATOM 2082 C CA . GLY A 1 272 ? 51.471 101.827 -3.975 1.00 21.56 272 GLY A CA 1
ATOM 2083 C C . GLY A 1 272 ? 52.953 102.149 -4.014 1.00 21.21 272 GLY A C 1
ATOM 2084 O O . GLY A 1 272 ? 53.509 102.394 -5.084 1.00 21.25 272 GLY A O 1
ATOM 2085 N N . VAL A 1 273 ? 53.604 102.138 -2.857 1.00 21.91 273 VAL A N 1
ATOM 2086 C CA . VAL A 1 273 ? 55.030 102.445 -2.792 1.00 22.86 273 VAL A CA 1
ATOM 2087 C C . VAL A 1 273 ? 55.866 101.481 -3.633 1.00 22.99 273 VAL A C 1
ATOM 2088 O O . VAL A 1 273 ? 55.467 100.338 -3.865 1.00 21.84 273 VAL A O 1
ATOM 2092 N N . GLU A 1 274 ? 57.020 101.949 -4.102 1.00 23.52 274 GLU A N 1
ATOM 2093 C CA . GLU A 1 274 ? 57.912 101.109 -4.893 1.00 24.21 274 GLU A CA 1
ATOM 2094 C C . GLU A 1 274 ? 58.359 99.965 -3.987 1.00 23.20 274 GLU A C 1
ATOM 2095 O O . GLU A 1 274 ? 58.528 100.151 -2.781 1.00 22.81 274 GLU A O 1
ATOM 2101 N N . THR A 1 275 ? 58.547 98.783 -4.565 1.00 22.21 275 THR A N 1
ATOM 2102 C CA . THR A 1 275 ? 58.922 97.612 -3.774 1.00 21.75 275 THR A CA 1
ATOM 2103 C C . THR A 1 275 ? 60.115 96.836 -4.318 1.00 21.59 275 THR A C 1
ATOM 2104 O O . THR A 1 275 ? 60.621 97.129 -5.395 1.00 20.80 275 THR A O 1
ATOM 2108 N N . ARG A 1 276 ? 60.527 95.825 -3.563 1.00 21.86 276 ARG A N 1
ATOM 2109 C CA . ARG A 1 276 ? 61.661 94.971 -3.897 1.00 23.12 276 ARG A CA 1
ATOM 2110 C C . ARG A 1 276 ? 61.324 93.594 -3.346 1.00 21.93 276 ARG A C 1
ATOM 2111 O O . ARG A 1 276 ? 60.696 93.496 -2.294 1.00 24.24 276 ARG A O 1
ATOM 2119 N N . VAL A 1 277 ? 61.741 92.542 -4.036 1.00 20.80 277 VAL A N 1
ATOM 2120 C CA . VAL A 1 277 ? 61.481 91.179 -3.575 1.00 19.78 277 VAL A CA 1
ATOM 2121 C C . VAL A 1 277 ? 62.807 90.650 -3.076 1.00 19.82 277 VAL A C 1
ATOM 2122 O O . VAL A 1 277 ? 63.811 90.705 -3.792 1.00 21.02 277 VAL A O 1
ATOM 2126 N N . PHE A 1 278 ? 62.798 90.148 -1.847 1.00 18.41 278 PHE A N 1
ATOM 2127 C CA . PHE A 1 278 ? 63.989 89.608 -1.206 1.00 18.59 278 PHE A CA 1
ATOM 2128 C C . PHE A 1 278 ? 63.738 88.253 -0.559 1.00 19.21 278 PHE A C 1
ATOM 2129 O O . PHE A 1 278 ? 62.596 87.864 -0.296 1.00 19.07 278 PHE A O 1
ATOM 2137 N N . PRO A 1 279 ? 64.819 87.508 -0.300 1.00 18.30 279 PRO A N 1
ATOM 2138 C CA . PRO A 1 279 ? 64.633 86.211 0.349 1.00 18.04 279 PRO A CA 1
ATOM 2139 C C . PRO A 1 279 ? 64.194 86.621 1.755 1.00 17.67 279 PRO A C 1
ATOM 2140 O O . PRO A 1 279 ? 64.702 87.605 2.298 1.00 17.20 279 PRO A O 1
ATOM 2144 N N . ALA A 1 280 ? 63.252 85.897 2.345 1.00 16.30 280 ALA A N 1
ATOM 2145 C CA . ALA A 1 280 ? 62.767 86.243 3.678 1.00 16.07 280 ALA A CA 1
ATOM 2146 C C . ALA A 1 280 ? 63.867 86.247 4.738 1.00 15.45 280 ALA A C 1
ATOM 2147 O O . ALA A 1 280 ? 63.748 86.921 5.762 1.00 15.41 280 ALA A O 1
ATOM 2149 N N . ARG A 1 281 ? 64.934 85.496 4.483 1.00 15.39 281 ARG A N 1
ATOM 2150 C CA . ARG A 1 281 ? 66.047 85.391 5.422 1.00 15.73 281 ARG A CA 1
ATOM 2151 C C . ARG A 1 281 ? 67.200 86.331 5.089 1.00 17.75 281 ARG A C 1
ATOM 2152 O O . ARG A 1 281 ? 68.242 86.300 5.747 1.00 17.94 281 ARG A O 1
ATOM 2160 N N . ALA A 1 282 ? 67.014 87.167 4.073 1.00 17.34 282 ALA A N 1
ATOM 2161 C CA . ALA A 1 282 ? 68.051 88.108 3.672 1.00 18.33 282 ALA A CA 1
ATOM 2162 C C . ALA A 1 282 ? 67.453 89.426 3.202 1.00 18.74 282 ALA A C 1
ATOM 2163 O O . ALA A 1 282 ? 67.561 89.787 2.031 1.00 19.79 282 ALA A O 1
ATOM 2165 N N . ILE A 1 283 ? 66.815 90.135 4.125 1.00 18.82 283 ILE A N 1
ATOM 2166 C CA . ILE A 1 283 ? 66.209 91.424 3.823 1.00 19.78 283 ILE A CA 1
ATOM 2167 C C . ILE A 1 283 ? 67.199 92.488 4.286 1.00 20.89 283 ILE A C 1
ATOM 2168 O O . ILE A 1 283 ? 67.397 92.678 5.483 1.00 21.33 283 ILE A O 1
ATOM 2173 N N . PRO A 1 284 ? 67.835 93.194 3.342 1.00 22.57 284 PRO A N 1
ATOM 2174 C CA . PRO A 1 284 ? 68.806 94.231 3.701 1.00 23.96 284 PRO A CA 1
ATOM 2175 C C . PRO A 1 284 ? 68.165 95.495 4.258 1.00 24.50 284 PRO A C 1
ATOM 2176 O O . PRO A 1 284 ? 67.102 95.913 3.800 1.00 23.19 284 PRO A O 1
ATOM 2180 N N . VAL A 1 285 ? 68.805 96.102 5.252 1.00 25.26 285 VAL A N 1
ATOM 2181 C CA . VAL A 1 285 ? 68.281 97.335 5.818 1.00 26.33 285 VAL A CA 1
ATOM 2182 C C . VAL A 1 285 ? 68.392 98.369 4.699 1.00 26.17 285 VAL A C 1
ATOM 2183 O O . VAL A 1 285 ? 69.249 98.247 3.824 1.00 27.12 285 VAL A O 1
ATOM 2187 N N . PRO A 1 286 ? 67.533 99.398 4.709 1.00 25.84 286 PRO A N 1
ATOM 2188 C CA . PRO A 1 286 ? 66.475 99.667 5.684 1.00 25.60 286 PRO A CA 1
ATOM 2189 C C . PRO A 1 286 ? 65.129 99.055 5.294 1.00 25.01 286 PRO A C 1
ATOM 2190 O O . PRO A 1 286 ? 64.089 99.461 5.810 1.00 25.88 286 PRO A O 1
ATOM 2194 N N . TYR A 1 287 ? 65.148 98.086 4.385 1.00 24.45 287 TYR A N 1
ATOM 2195 C CA . TYR A 1 287 ? 63.908 97.457 3.943 1.00 24.01 287 TYR A CA 1
ATOM 2196 C C . TYR A 1 287 ? 63.222 96.622 5.012 1.00 23.48 287 TYR A C 1
ATOM 2197 O O . TYR A 1 287 ? 63.860 96.105 5.931 1.00 23.50 287 TYR A O 1
ATOM 2206 N N . MET A 1 288 ? 61.907 96.502 4.879 1.00 22.96 288 MET A N 1
ATOM 2207 C CA . MET A 1 288 ? 61.103 95.715 5.801 1.00 22.38 288 MET A CA 1
ATOM 2208 C C . MET A 1 288 ? 60.137 94.852 4.998 1.00 21.61 288 MET A C 1
ATOM 2209 O O . MET A 1 288 ? 59.534 95.320 4.033 1.00 21.14 288 MET A O 1
ATOM 2214 N N . GLY A 1 289 ? 60.016 93.585 5.384 1.00 19.70 289 GLY A N 1
ATOM 2215 C CA . GLY A 1 289 ? 59.112 92.681 4.690 1.00 18.94 289 GLY A CA 1
ATOM 2216 C C . GLY A 1 289 ? 57.678 93.047 5.013 1.00 17.68 289 GLY A C 1
ATOM 2217 O O . GLY A 1 289 ? 57.293 93.074 6.183 1.00 18.10 289 GLY A O 1
ATOM 2218 N N . LEU A 1 290 ? 56.879 93.324 3.985 1.00 16.70 290 LEU A N 1
ATOM 2219 C CA . LEU A 1 290 ? 55.491 93.715 4.203 1.00 16.98 290 LEU A CA 1
ATOM 2220 C C . LEU A 1 290 ? 54.438 92.745 3.666 1.00 15.64 290 LEU A C 1
ATOM 2221 O O . LEU A 1 290 ? 53.244 92.946 3.883 1.00 16.74 290 LEU A O 1
ATOM 2226 N N . ASP A 1 291 ? 54.872 91.702 2.967 1.00 15.50 291 ASP A N 1
ATOM 2227 C CA . ASP A 1 291 ? 53.947 90.701 2.432 1.00 15.55 291 ASP A CA 1
ATOM 2228 C C . ASP A 1 291 ? 54.748 89.494 1.960 1.00 15.69 291 ASP A C 1
ATOM 2229 O O . ASP A 1 291 ? 55.942 89.604 1.684 1.00 14.69 291 ASP A O 1
ATOM 2234 N N . ILE A 1 292 ? 54.103 88.335 1.884 1.00 13.89 292 ILE A N 1
ATOM 2235 C CA . ILE A 1 292 ? 54.788 87.142 1.404 1.00 13.34 292 ILE A CA 1
ATOM 2236 C C . ILE A 1 292 ? 54.988 87.302 -0.106 1.00 14.59 292 ILE A C 1
ATOM 2237 O O . ILE A 1 292 ? 54.121 87.847 -0.799 1.00 14.88 292 ILE A O 1
ATOM 2242 N N . GLY A 1 293 ? 56.133 86.848 -0.611 1.00 13.68 293 GLY A N 1
ATOM 2243 C CA . GLY A 1 293 ? 56.434 86.979 -2.028 1.00 14.35 293 GLY A CA 1
ATOM 2244 C C . GLY A 1 293 ? 55.781 85.952 -2.923 1.00 15.20 293 GLY A C 1
ATOM 2245 O O . GLY A 1 293 ? 55.100 85.052 -2.448 1.00 14.27 293 GLY A O 1
ATOM 2246 N N . PRO A 1 294 ? 55.972 86.060 -4.238 1.00 15.08 294 PRO A N 1
ATOM 2247 C CA . PRO A 1 294 ? 55.380 85.113 -5.175 1.00 16.15 294 PRO A CA 1
ATOM 2248 C C . PRO A 1 294 ? 55.779 83.648 -4.946 1.00 16.46 294 PRO A C 1
ATOM 2249 O O . PRO A 1 294 ? 54.951 82.746 -5.085 1.00 16.26 294 PRO A O 1
ATOM 2253 N N . LYS A 1 295 ? 57.041 83.396 -4.609 1.00 14.53 295 LYS A N 1
ATOM 2254 C CA . LYS A 1 295 ? 57.477 82.025 -4.368 1.00 15.55 295 LYS A CA 1
ATOM 2255 C C . LYS A 1 295 ? 56.790 81.464 -3.133 1.00 13.33 295 LYS A C 1
ATOM 2256 O O . LYS A 1 295 ? 56.421 80.294 -3.112 1.00 14.44 295 LYS A O 1
ATOM 2262 N N . THR A 1 296 ? 56.608 82.294 -2.111 1.00 12.96 296 THR A N 1
ATOM 2263 C CA . THR A 1 296 ? 55.943 81.842 -0.888 1.00 12.18 296 THR A CA 1
ATOM 2264 C C . THR A 1 296 ? 54.475 81.512 -1.162 1.00 12.56 296 THR A C 1
ATOM 2265 O O . THR A 1 296 ? 53.964 80.495 -0.696 1.00 12.72 296 THR A O 1
ATOM 2269 N N . ARG A 1 297 ? 53.805 82.365 -1.928 1.00 12.45 297 ARG A N 1
ATOM 2270 C CA . ARG A 1 297 ? 52.401 82.120 -2.253 1.00 12.55 297 ARG A CA 1
ATOM 2271 C C . ARG A 1 297 ? 52.274 80.780 -2.972 1.00 13.51 297 ARG A C 1
ATOM 2272 O O . ARG A 1 297 ? 51.393 79.977 -2.668 1.00 13.22 297 ARG A O 1
ATOM 2280 N N . GLU A 1 298 ? 53.165 80.539 -3.926 1.00 12.87 298 GLU A N 1
ATOM 2281 C CA . GLU A 1 298 ? 53.163 79.291 -4.679 1.00 14.32 298 GLU A CA 1
ATOM 2282 C C . GLU A 1 298 ? 53.412 78.099 -3.756 1.00 14.26 298 GLU A C 1
ATOM 2283 O O . GLU A 1 298 ? 52.736 77.078 -3.847 1.00 13.69 298 GLU A O 1
ATOM 2289 N N . ALA A 1 299 ? 54.402 78.232 -2.878 1.00 13.36 299 ALA A N 1
ATOM 2290 C CA . ALA A 1 299 ? 54.749 77.162 -1.951 1.00 13.03 299 ALA A CA 1
ATOM 2291 C C . ALA A 1 299 ? 53.629 76.873 -0.960 1.00 12.57 299 ALA A C 1
ATOM 2292 O O . ALA A 1 299 ? 53.358 75.711 -0.642 1.00 13.26 299 ALA A O 1
ATOM 2294 N N . PHE A 1 300 ? 52.987 77.929 -0.469 1.00 13.05 300 PHE A N 1
ATOM 2295 C CA . PHE A 1 300 ? 51.888 77.775 0.477 1.00 12.56 300 PHE A CA 1
ATOM 2296 C C . PHE A 1 300 ? 50.716 77.065 -0.208 1.00 12.95 300 PHE A C 1
ATOM 2297 O O . PHE A 1 300 ? 50.073 76.199 0.383 1.00 11.88 300 PHE A O 1
ATOM 2305 N N . ALA A 1 301 ? 50.448 77.419 -1.461 1.00 12.72 301 ALA A N 1
ATOM 2306 C CA . ALA A 1 301 ? 49.368 76.767 -2.191 1.00 12.85 301 ALA A CA 1
ATOM 2307 C C . ALA A 1 301 ? 49.688 75.281 -2.368 1.00 12.80 301 ALA A C 1
ATOM 2308 O O . ALA A 1 301 ? 48.831 74.422 -2.160 1.00 13.18 301 ALA A O 1
ATOM 2310 N N . ARG A 1 302 ? 50.925 74.973 -2.750 1.00 13.39 302 ARG A N 1
ATOM 2311 C CA . ARG A 1 302 ? 51.317 73.579 -2.933 1.00 15.27 302 ARG A CA 1
ATOM 2312 C C . ARG A 1 302 ? 51.222 72.784 -1.636 1.00 13.24 302 ARG A C 1
ATOM 2313 O O . ARG A 1 302 ? 50.862 71.606 -1.648 1.00 14.84 302 ARG A O 1
ATOM 2321 N N . ALA A 1 303 ? 51.550 73.432 -0.522 1.00 14.69 303 ALA A N 1
ATOM 2322 C CA . ALA A 1 303 ? 51.510 72.784 0.782 1.00 13.91 303 ALA A CA 1
ATOM 2323 C C . ALA A 1 303 ? 50.102 72.357 1.169 1.00 13.29 303 ALA A C 1
ATOM 2324 O O . ALA A 1 303 ? 49.930 71.510 2.039 1.00 13.94 303 ALA A O 1
ATOM 2326 N N . LEU A 1 304 ? 49.099 72.948 0.527 1.00 13.06 304 LEU A N 1
ATOM 2327 C CA . LEU A 1 304 ? 47.711 72.617 0.827 1.00 13.78 304 LEU A CA 1
ATOM 2328 C C . LEU A 1 304 ? 47.166 71.493 -0.048 1.00 14.85 304 LEU A C 1
ATOM 2329 O O . LEU A 1 304 ? 46.066 70.995 0.183 1.00 15.51 304 LEU A O 1
ATOM 2334 N N . GLU A 1 305 ? 47.930 71.092 -1.059 1.00 15.84 305 GLU A N 1
ATOM 2335 C CA . GLU A 1 305 ? 47.490 70.009 -1.930 1.00 17.52 305 GLU A CA 1
ATOM 2336 C C . GLU A 1 305 ? 47.368 68.731 -1.099 1.00 17.11 305 GLU A C 1
ATOM 2337 O O . GLU A 1 305 ? 48.268 68.394 -0.328 1.00 17.96 305 GLU A O 1
ATOM 2343 N N . GLY A 1 306 ? 46.243 68.035 -1.241 1.00 17.90 306 GLY A N 1
ATOM 2344 C CA . GLY A 1 306 ? 46.031 66.798 -0.508 1.00 18.93 306 GLY A CA 1
ATOM 2345 C C . GLY A 1 306 ? 45.351 66.968 0.837 1.00 18.98 306 GLY A C 1
ATOM 2346 O O . GLY A 1 306 ? 44.911 65.990 1.445 1.00 20.36 306 GLY A O 1
ATOM 2347 N N . ALA A 1 307 ? 45.263 68.205 1.313 1.00 18.87 307 ALA A N 1
ATOM 2348 C CA . ALA A 1 307 ? 44.632 68.469 2.599 1.00 17.52 307 ALA A CA 1
ATOM 2349 C C . ALA A 1 307 ? 43.131 68.206 2.545 1.00 17.72 307 ALA A C 1
ATOM 2350 O O . ALA A 1 307 ? 42.471 68.513 1.552 1.00 17.00 307 ALA A O 1
ATOM 2352 N N . ARG A 1 308 ? 42.601 67.628 3.616 1.00 16.55 308 ARG A N 1
ATOM 2353 C CA . ARG A 1 308 ? 41.174 67.346 3.696 1.00 16.68 308 ARG A CA 1
ATOM 2354 C C . ARG A 1 308 ? 40.498 68.328 4.651 1.00 14.80 308 ARG A C 1
ATOM 2355 O O . ARG A 1 308 ? 39.273 68.447 4.669 1.00 15.66 308 ARG A O 1
ATOM 2363 N N . THR A 1 309 ? 41.311 69.020 5.447 1.00 12.91 309 THR A N 1
ATOM 2364 C CA . THR A 1 309 ? 40.826 70.037 6.379 1.00 12.79 309 THR A CA 1
ATOM 2365 C C . THR A 1 309 ? 41.823 71.187 6.351 1.00 12.51 309 THR A C 1
ATOM 2366 O O . THR A 1 309 ? 43.033 70.968 6.447 1.00 12.59 309 THR A O 1
ATOM 2370 N N . VAL A 1 310 ? 41.319 72.407 6.193 1.00 12.03 310 VAL A N 1
ATOM 2371 C CA . VAL A 1 310 ? 42.171 73.589 6.181 1.00 11.50 310 VAL A CA 1
ATOM 2372 C C . VAL A 1 310 ? 41.525 74.695 7.006 1.00 11.92 310 VAL A C 1
ATOM 2373 O O . VAL A 1 310 ? 40.363 75.051 6.783 1.00 13.87 310 VAL A O 1
ATOM 2377 N N . PHE A 1 311 ? 42.269 75.213 7.976 1.00 11.05 311 PHE A N 1
ATOM 2378 C CA . PHE A 1 311 ? 41.795 76.318 8.802 1.00 10.37 311 PHE A CA 1
ATOM 2379 C C . PHE A 1 311 ? 42.744 77.476 8.562 1.00 11.65 311 PHE A C 1
ATOM 2380 O O . PHE A 1 311 ? 43.962 77.326 8.681 1.00 11.77 311 PHE A O 1
ATOM 2388 N N . TRP A 1 312 ? 42.186 78.631 8.218 1.00 10.89 312 TRP A N 1
ATOM 2389 C CA . TRP A 1 312 ? 42.987 79.815 7.957 1.00 11.66 312 TRP A CA 1
ATOM 2390 C C . TRP A 1 312 ? 42.529 81.015 8.770 1.00 12.43 312 TRP A C 1
ATOM 2391 O O . TRP A 1 312 ? 41.341 81.353 8.784 1.00 12.85 312 TRP A O 1
ATOM 2402 N N . ASN A 1 313 ? 43.469 81.643 9.464 1.00 12.20 313 ASN A N 1
ATOM 2403 C CA . ASN A 1 313 ? 43.170 82.842 10.232 1.00 13.35 313 ASN A CA 1
ATOM 2404 C C . ASN A 1 313 ? 44.361 83.788 10.216 1.00 13.74 313 ASN A C 1
ATOM 2405 O O . ASN A 1 313 ? 45.451 83.431 10.666 1.00 13.14 313 ASN A O 1
ATOM 2410 N N . GLY A 1 314 ? 44.156 84.986 9.676 1.00 14.22 314 GLY A N 1
ATOM 2411 C CA . GLY A 1 314 ? 45.222 85.973 9.664 1.00 14.28 314 GLY A CA 1
ATOM 2412 C C . GLY A 1 314 ? 45.772 86.438 8.330 1.00 14.73 314 GLY A C 1
ATOM 2413 O O . GLY A 1 314 ? 45.830 85.675 7.365 1.00 15.64 314 GLY A O 1
ATOM 2414 N N . PRO A 1 315 ? 46.183 87.712 8.247 1.00 14.75 315 PRO A N 1
ATOM 2415 C CA . PRO A 1 315 ? 46.739 88.287 7.020 1.00 14.15 315 PRO A CA 1
ATOM 2416 C C . PRO A 1 315 ? 48.172 87.814 6.768 1.00 14.22 315 PRO A C 1
ATOM 2417 O O . PRO A 1 315 ? 48.914 87.529 7.710 1.00 14.98 315 PRO A O 1
ATOM 2421 N N . MET A 1 316 ? 48.546 87.730 5.495 1.00 13.98 316 MET A N 1
ATOM 2422 C CA . MET A 1 316 ? 49.886 87.301 5.103 1.00 13.04 316 MET A CA 1
ATOM 2423 C C . MET A 1 316 ? 50.837 88.486 4.985 1.00 14.36 316 MET A C 1
ATOM 2424 O O . MET A 1 316 ? 52.036 88.307 4.772 1.00 15.63 316 MET A O 1
ATOM 2429 N N . GLY A 1 317 ? 50.286 89.689 5.112 1.00 14.60 317 GLY A N 1
ATOM 2430 C CA . GLY A 1 317 ? 51.076 90.906 5.019 1.00 14.86 317 GLY A CA 1
ATOM 2431 C C . GLY A 1 317 ? 50.240 92.079 5.495 1.00 16.09 317 GLY A C 1
ATOM 2432 O O . GLY A 1 317 ? 49.242 91.878 6.182 1.00 16.75 317 GLY A O 1
ATOM 2433 N N . VAL A 1 318 ? 50.635 93.301 5.143 1.00 17.12 318 VAL A N 1
ATOM 2434 C CA . VAL A 1 318 ? 49.879 94.485 5.551 1.00 18.37 318 VAL A CA 1
ATOM 2435 C C . VAL A 1 318 ? 48.668 94.601 4.626 1.00 18.43 318 VAL A C 1
ATOM 2436 O O . VAL A 1 318 ? 48.668 95.363 3.659 1.00 18.74 318 VAL A O 1
ATOM 2440 N N . PHE A 1 319 ? 47.637 93.833 4.956 1.00 18.10 319 PHE A N 1
ATOM 2441 C CA . PHE A 1 319 ? 46.407 93.753 4.177 1.00 18.82 319 PHE A CA 1
ATOM 2442 C C . PHE A 1 319 ? 45.711 95.056 3.798 1.00 19.97 319 PHE A C 1
ATOM 2443 O O . PHE A 1 319 ? 45.229 95.194 2.672 1.00 19.96 319 PHE A O 1
ATOM 2451 N N . GLU A 1 320 ? 45.645 96.010 4.718 1.00 21.16 320 GLU A N 1
ATOM 2452 C CA . GLU A 1 320 ? 44.956 97.260 4.416 1.00 23.42 320 GLU A CA 1
ATOM 2453 C C . GLU A 1 320 ? 45.737 98.251 3.565 1.00 23.42 320 GLU A C 1
ATOM 2454 O O . GLU A 1 320 ? 45.226 99.324 3.237 1.00 24.13 320 GLU A O 1
ATOM 2460 N N . VAL A 1 321 ? 46.960 97.895 3.189 1.00 21.95 321 VAL A N 1
ATOM 2461 C CA . VAL A 1 321 ? 47.776 98.787 2.374 1.00 21.13 321 VAL A CA 1
ATOM 2462 C C . VAL A 1 321 ? 48.263 98.143 1.079 1.00 21.30 321 VAL A C 1
ATOM 2463 O O . VAL A 1 321 ? 49.295 97.471 1.059 1.00 19.85 321 VAL A O 1
ATOM 2467 N N . PRO A 1 322 ? 47.513 98.323 -0.021 1.00 21.39 322 PRO A N 1
ATOM 2468 C CA . PRO A 1 322 ? 47.938 97.735 -1.295 1.00 21.09 322 PRO A CA 1
ATOM 2469 C C . PRO A 1 322 ? 49.316 98.289 -1.642 1.00 21.61 322 PRO A C 1
ATOM 2470 O O . PRO A 1 322 ? 49.628 99.431 -1.310 1.00 23.10 322 PRO A O 1
ATOM 2474 N N . PRO A 1 323 ? 50.145 97.505 -2.348 1.00 21.14 323 PRO A N 1
ATOM 2475 C CA . PRO A 1 323 ? 49.901 96.150 -2.852 1.00 20.15 323 PRO A CA 1
ATOM 2476 C C . PRO A 1 323 ? 50.218 95.026 -1.869 1.00 18.08 323 PRO A C 1
ATOM 2477 O O . PRO A 1 323 ? 50.341 93.871 -2.274 1.00 19.10 323 PRO A O 1
ATOM 2481 N N . PHE A 1 324 ? 50.339 95.355 -0.588 1.00 17.70 324 PHE A N 1
ATOM 2482 C CA . PHE A 1 324 ? 50.692 94.356 0.415 1.00 17.38 324 PHE A CA 1
ATOM 2483 C C . PHE A 1 324 ? 49.552 93.460 0.871 1.00 16.86 324 PHE A C 1
ATOM 2484 O O . PHE A 1 324 ? 49.643 92.787 1.901 1.00 16.62 324 PHE A O 1
ATOM 2492 N N . ASP A 1 325 ? 48.479 93.445 0.089 1.00 16.00 325 ASP A N 1
ATOM 2493 C CA . ASP A 1 325 ? 47.334 92.601 0.394 1.00 14.90 325 ASP A CA 1
ATOM 2494 C C . ASP A 1 325 ? 47.320 91.379 -0.524 1.00 13.37 325 ASP A C 1
ATOM 2495 O O . ASP A 1 325 ? 46.588 90.424 -0.276 1.00 12.95 325 ASP A O 1
ATOM 2500 N N . GLU A 1 326 ? 48.150 91.394 -1.565 1.00 13.64 326 GLU A N 1
ATOM 2501 C CA . GLU A 1 326 ? 48.194 90.287 -2.523 1.00 14.19 326 GLU A CA 1
ATOM 2502 C C . GLU A 1 326 ? 48.438 88.917 -1.900 1.00 12.97 326 GLU A C 1
ATOM 2503 O O . GLU A 1 326 ? 47.792 87.945 -2.280 1.00 13.59 326 GLU A O 1
ATOM 2509 N N . GLY A 1 327 ? 49.369 88.833 -0.953 1.00 12.76 327 GLY A N 1
ATOM 2510 C CA . GLY A 1 327 ? 49.645 87.555 -0.319 1.00 13.17 327 GLY A CA 1
ATOM 2511 C C . GLY A 1 327 ? 48.416 86.961 0.348 1.00 12.06 327 GLY A C 1
ATOM 2512 O O . GLY A 1 327 ? 48.163 85.759 0.259 1.00 12.51 327 GLY A O 1
ATOM 2513 N N . THR A 1 328 ? 47.651 87.813 1.020 1.00 11.82 328 THR A N 1
ATOM 2514 C CA . THR A 1 328 ? 46.436 87.393 1.706 1.00 11.72 328 THR A CA 1
ATOM 2515 C C . THR A 1 328 ? 45.378 86.960 0.691 1.00 11.68 328 THR A C 1
ATOM 2516 O O . THR A 1 328 ? 44.743 85.920 0.849 1.00 12.43 328 THR A O 1
ATOM 2520 N N . LEU A 1 329 ? 45.192 87.759 -0.354 1.00 13.02 329 LEU A N 1
ATOM 2521 C CA . LEU A 1 329 ? 44.216 87.416 -1.379 1.00 13.23 329 LEU A CA 1
ATOM 2522 C C . LEU A 1 329 ? 44.625 86.120 -2.078 1.00 12.99 329 LEU A C 1
ATOM 2523 O O . LEU A 1 329 ? 43.778 85.268 -2.361 1.00 12.31 329 LEU A O 1
ATOM 2528 N N . ALA A 1 330 ? 45.925 85.964 -2.333 1.00 12.64 330 ALA A N 1
ATOM 2529 C CA . ALA A 1 330 ? 46.440 84.775 -3.009 1.00 12.93 330 ALA A CA 1
ATOM 2530 C C . ALA A 1 330 ? 46.191 83.505 -2.206 1.00 10.93 330 ALA A C 1
ATOM 2531 O O . ALA A 1 330 ? 45.852 82.465 -2.770 1.00 11.90 330 ALA A O 1
ATOM 2533 N N . VAL A 1 331 ? 46.368 83.584 -0.892 1.00 11.47 331 VAL A N 1
ATOM 2534 C CA . VAL A 1 331 ? 46.134 82.421 -0.047 1.00 11.77 331 VAL A CA 1
ATOM 2535 C C . VAL A 1 331 ? 44.646 82.081 -0.088 1.00 11.06 331 VAL A C 1
ATOM 2536 O O . VAL A 1 331 ? 44.268 80.913 -0.177 1.00 12.25 331 VAL A O 1
ATOM 2540 N N . GLY A 1 332 ? 43.801 83.109 -0.040 1.00 10.66 332 GLY A N 1
ATOM 2541 C CA . GLY A 1 332 ? 42.367 82.883 -0.096 1.00 11.21 332 GLY A CA 1
ATOM 2542 C C . GLY A 1 332 ? 41.967 82.229 -1.407 1.00 10.92 332 GLY A C 1
ATOM 2543 O O . GLY A 1 332 ? 41.145 81.315 -1.434 1.00 11.36 332 GLY A O 1
ATOM 2544 N N . GLN A 1 333 ? 42.556 82.698 -2.502 1.00 10.03 333 GLN A N 1
ATOM 2545 C CA . GLN A 1 333 ? 42.267 82.147 -3.821 1.00 10.98 333 GLN A CA 1
ATOM 2546 C C . GLN A 1 333 ? 42.700 80.688 -3.906 1.00 11.03 333 GLN A C 1
ATOM 2547 O O . GLN A 1 333 ? 41.991 79.850 -4.465 1.00 11.89 333 GLN A O 1
ATOM 2553 N N . ALA A 1 334 ? 43.861 80.385 -3.332 1.00 11.79 334 ALA A N 1
ATOM 2554 C CA . ALA A 1 334 ? 44.372 79.024 -3.350 1.00 10.90 334 ALA A CA 1
ATOM 2555 C C . ALA A 1 334 ? 43.469 78.089 -2.554 1.00 10.20 334 ALA A C 1
ATOM 2556 O O . ALA A 1 334 ? 43.214 76.960 -2.966 1.00 11.09 334 ALA A O 1
ATOM 2558 N N . ILE A 1 335 ? 42.988 78.559 -1.408 1.00 10.50 335 ILE A N 1
ATOM 2559 C CA . ILE A 1 335 ? 42.119 77.734 -0.575 1.00 10.59 335 ILE A CA 1
ATOM 2560 C C . ILE A 1 335 ? 40.779 77.503 -1.272 1.00 10.95 335 ILE A C 1
ATOM 2561 O O . ILE A 1 335 ? 40.249 76.396 -1.249 1.00 13.02 335 ILE A O 1
ATOM 2566 N N . ALA A 1 336 ? 40.253 78.541 -1.913 1.00 11.43 336 ALA A N 1
ATOM 2567 C CA . ALA A 1 336 ? 38.991 78.427 -2.632 1.00 12.08 336 ALA A CA 1
ATOM 2568 C C . ALA A 1 336 ? 39.106 77.418 -3.774 1.00 12.96 336 ALA A C 1
ATOM 2569 O O . ALA A 1 336 ? 38.139 76.733 -4.108 1.00 12.59 336 ALA A O 1
ATOM 2571 N N . ALA A 1 337 ? 40.290 77.333 -4.377 1.00 11.79 337 ALA A N 1
ATOM 2572 C CA . ALA A 1 337 ? 40.526 76.426 -5.498 1.00 12.82 337 ALA A CA 1
ATOM 2573 C C . ALA A 1 337 ? 40.747 74.955 -5.128 1.00 12.92 337 ALA A C 1
ATOM 2574 O O . ALA A 1 337 ? 40.800 74.097 -6.008 1.00 14.39 337 ALA A O 1
ATOM 2576 N N . LEU A 1 338 ? 40.886 74.657 -3.840 1.00 13.09 338 LEU A N 1
ATOM 2577 C CA . LEU A 1 338 ? 41.108 73.274 -3.415 1.00 13.91 338 LEU A CA 1
ATOM 2578 C C . LEU A 1 338 ? 39.911 72.377 -3.692 1.00 15.76 338 LEU A C 1
ATOM 2579 O O . LEU A 1 338 ? 38.787 72.853 -3.815 1.00 16.02 338 LEU A O 1
ATOM 2584 N N . GLU A 1 339 ? 40.171 71.076 -3.790 1.00 17.63 339 GLU A N 1
ATOM 2585 C CA . GLU A 1 339 ? 39.130 70.078 -4.004 1.00 19.92 339 GLU A CA 1
ATOM 2586 C C . GLU A 1 339 ? 39.177 69.081 -2.852 1.00 20.08 339 GLU A C 1
ATOM 2587 O O . GLU A 1 339 ? 40.253 68.714 -2.390 1.00 22.34 339 GLU A O 1
ATOM 2593 N N . GLY A 1 340 ? 38.009 68.647 -2.393 1.00 20.79 340 GLY A N 1
ATOM 2594 C CA . GLY A 1 340 ? 37.943 67.667 -1.324 1.00 21.05 340 GLY A CA 1
ATOM 2595 C C . GLY A 1 340 ? 38.402 68.088 0.058 1.00 19.96 340 GLY A C 1
ATOM 2596 O O . GLY A 1 340 ? 38.752 67.236 0.875 1.00 21.36 340 GLY A O 1
ATOM 2597 N N . ALA A 1 341 ? 38.399 69.387 0.337 1.00 17.80 341 ALA A N 1
ATOM 2598 C CA . ALA A 1 341 ? 38.821 69.858 1.651 1.00 16.28 341 ALA A CA 1
ATOM 2599 C C . ALA A 1 341 ? 37.763 70.709 2.339 1.00 16.42 341 ALA A C 1
ATOM 2600 O O . ALA A 1 341 ? 37.105 71.534 1.702 1.00 18.06 341 ALA A O 1
ATOM 2602 N N . PHE A 1 342 ? 37.587 70.487 3.639 1.00 15.51 342 PHE A N 1
ATOM 2603 C CA . PHE A 1 342 ? 36.654 71.294 4.412 1.00 15.65 342 PHE A CA 1
ATOM 2604 C C . PHE A 1 342 ? 37.497 72.483 4.831 1.00 14.65 342 PHE A C 1
ATOM 2605 O O . PHE A 1 342 ? 38.480 72.325 5.560 1.00 14.52 342 PHE A O 1
ATOM 2613 N N . THR A 1 343 ? 37.126 73.666 4.358 1.00 13.53 343 THR A N 1
ATOM 2614 C CA . THR A 1 343 ? 37.880 74.871 4.668 1.00 12.66 343 THR A CA 1
ATOM 2615 C C . THR A 1 343 ? 37.123 75.812 5.584 1.00 13.61 343 THR A C 1
ATOM 2616 O O . THR A 1 343 ? 35.924 76.049 5.409 1.00 14.47 343 THR A O 1
ATOM 2620 N N . VAL A 1 344 ? 37.838 76.333 6.571 1.00 11.21 344 VAL A N 1
ATOM 2621 C CA . VAL A 1 344 ? 37.281 77.256 7.545 1.00 11.91 344 VAL A CA 1
ATOM 2622 C C . VAL A 1 344 ? 38.157 78.496 7.592 1.00 11.92 344 VAL A C 1
ATOM 2623 O O . VAL A 1 344 ? 39.384 78.397 7.653 1.00 12.14 344 VAL A O 1
ATOM 2627 N N . VAL A 1 345 ? 37.529 79.664 7.552 1.00 12.08 345 VAL A N 1
ATOM 2628 C CA . VAL A 1 345 ? 38.259 80.923 7.595 1.00 13.12 345 VAL A CA 1
ATOM 2629 C C . VAL A 1 345 ? 37.767 81.786 8.745 1.00 13.92 345 VAL A C 1
ATOM 2630 O O . VAL A 1 345 ? 36.563 81.899 8.983 1.00 16.19 345 VAL A O 1
ATOM 2634 N N . GLY A 1 346 ? 38.710 82.386 9.460 1.00 13.82 346 GLY A N 1
ATOM 2635 C CA . GLY A 1 346 ? 38.371 83.258 10.567 1.00 14.78 346 GLY A CA 1
ATOM 2636 C C . GLY A 1 346 ? 39.337 84.424 10.596 1.00 15.76 346 GLY A C 1
ATOM 2637 O O . GLY A 1 346 ? 40.318 84.438 9.850 1.00 16.27 346 GLY A O 1
ATOM 2638 N N . GLY A 1 347 ? 39.068 85.408 11.446 1.00 18.09 347 GLY A N 1
ATOM 2639 C CA . GLY A 1 347 ? 39.955 86.553 11.534 1.00 17.76 347 GLY A CA 1
ATOM 2640 C C . GLY A 1 347 ? 39.486 87.716 10.689 1.00 18.84 347 GLY A C 1
ATOM 2641 O O . GLY A 1 347 ? 38.968 87.525 9.591 1.00 18.22 347 GLY A O 1
ATOM 2642 N N . GLY A 1 348 ? 39.687 88.925 11.200 1.00 19.18 348 GLY A N 1
ATOM 2643 C CA . GLY A 1 348 ? 39.262 90.121 10.495 1.00 17.96 348 GLY A CA 1
ATOM 2644 C C . GLY A 1 348 ? 39.727 90.303 9.059 1.00 18.48 348 GLY A C 1
ATOM 2645 O O . GLY A 1 348 ? 38.901 90.415 8.151 1.00 19.06 348 GLY A O 1
ATOM 2646 N N . ASP A 1 349 ? 41.039 90.344 8.840 1.00 17.68 349 ASP A N 1
ATOM 2647 C CA . ASP A 1 349 ? 41.560 90.548 7.495 1.00 17.55 349 ASP A CA 1
ATOM 2648 C C . ASP A 1 349 ? 41.307 89.398 6.533 1.00 17.52 349 ASP A C 1
ATOM 2649 O O . ASP A 1 349 ? 41.006 89.626 5.360 1.00 17.66 349 ASP A O 1
ATOM 2654 N N . SER A 1 350 ? 41.433 88.165 7.013 1.00 16.99 350 SER A N 1
ATOM 2655 C CA . SER A 1 350 ? 41.202 87.014 6.149 1.00 16.10 350 SER A CA 1
ATOM 2656 C C . SER A 1 350 ? 39.737 86.919 5.720 1.00 16.95 350 SER A C 1
ATOM 2657 O O . SER A 1 350 ? 39.445 86.580 4.571 1.00 16.37 350 SER A O 1
ATOM 2660 N N . VAL A 1 351 ? 38.818 87.229 6.631 1.00 16.60 351 VAL A N 1
ATOM 2661 C CA . VAL A 1 351 ? 37.397 87.193 6.300 1.00 17.74 351 VAL A CA 1
ATOM 2662 C C . VAL A 1 351 ? 37.102 88.330 5.324 1.00 17.30 351 VAL A C 1
ATOM 2663 O O . VAL A 1 351 ? 36.319 88.170 4.386 1.00 16.46 351 VAL A O 1
ATOM 2667 N N . ALA A 1 352 ? 37.748 89.472 5.536 1.00 17.12 352 ALA A N 1
ATOM 2668 C CA . ALA A 1 352 ? 37.557 90.617 4.655 1.00 16.65 352 ALA A CA 1
ATOM 2669 C C . ALA A 1 352 ? 38.066 90.255 3.265 1.00 17.02 352 ALA A C 1
ATOM 2670 O O . ALA A 1 352 ? 37.463 90.616 2.257 1.00 16.68 352 ALA A O 1
ATOM 2672 N N . ALA A 1 353 ? 39.178 89.530 3.214 1.00 15.21 353 ALA A N 1
ATOM 2673 C CA . ALA A 1 353 ? 39.744 89.120 1.938 1.00 15.11 353 ALA A CA 1
ATOM 2674 C C . ALA A 1 353 ? 38.763 88.201 1.220 1.00 15.03 353 ALA A C 1
ATOM 2675 O O . ALA A 1 353 ? 38.486 88.378 0.036 1.00 14.43 353 ALA A O 1
ATOM 2677 N N . VAL A 1 354 ? 38.239 87.214 1.938 1.00 15.64 354 VAL A N 1
ATOM 2678 C CA . VAL A 1 354 ? 37.291 86.278 1.352 1.00 16.43 354 VAL A CA 1
ATOM 2679 C C . VAL A 1 354 ? 36.074 87.017 0.799 1.00 17.44 354 VAL A C 1
ATOM 2680 O O . VAL A 1 354 ? 35.570 86.684 -0.273 1.00 18.72 354 VAL A O 1
ATOM 2684 N N . ASN A 1 355 ? 35.626 88.037 1.521 1.00 18.00 355 ASN A N 1
ATOM 2685 C CA . ASN A 1 355 ? 34.460 88.801 1.099 1.00 19.79 355 ASN A CA 1
ATOM 2686 C C . ASN A 1 355 ? 34.630 89.606 -0.181 1.00 20.00 355 ASN A C 1
ATOM 2687 O O . ASN A 1 355 ? 33.638 90.035 -0.770 1.00 20.80 355 ASN A O 1
ATOM 2692 N N . ARG A 1 356 ? 35.864 89.826 -0.623 1.00 18.15 356 ARG A N 1
ATOM 2693 C CA . ARG A 1 356 ? 36.046 90.574 -1.861 1.00 17.98 356 ARG A CA 1
ATOM 2694 C C . ARG A 1 356 ? 36.781 89.808 -2.954 1.00 16.83 356 ARG A C 1
ATOM 2695 O O . ARG A 1 356 ? 37.335 90.400 -3.880 1.00 17.59 356 ARG A O 1
ATOM 2703 N N . LEU A 1 357 ? 36.766 88.483 -2.848 1.00 15.91 357 LEU A N 1
ATOM 2704 C CA . LEU A 1 357 ? 37.399 87.635 -3.850 1.00 16.54 357 LEU A CA 1
ATOM 2705 C C . LEU A 1 357 ? 36.368 87.203 -4.889 1.00 16.66 357 LEU A C 1
ATOM 2706 O O . LEU A 1 357 ? 36.721 86.820 -6.002 1.00 16.04 357 LEU A O 1
ATOM 2711 N N . GLY A 1 358 ? 35.093 87.275 -4.516 1.00 17.82 358 GLY A N 1
ATOM 2712 C CA . GLY A 1 358 ? 34.031 86.857 -5.414 1.00 17.90 358 GLY A CA 1
ATOM 2713 C C . GLY A 1 358 ? 33.970 85.340 -5.435 1.00 19.27 358 GLY A C 1
ATOM 2714 O O . GLY A 1 358 ? 33.442 84.740 -6.374 1.00 19.65 358 GLY A O 1
ATOM 2715 N N . LEU A 1 359 ? 34.505 84.729 -4.377 1.00 19.16 359 LEU A N 1
ATOM 2716 C CA . LEU A 1 359 ? 34.570 83.275 -4.239 1.00 20.18 359 LEU A CA 1
ATOM 2717 C C . LEU A 1 359 ? 34.123 82.787 -2.859 1.00 20.33 359 LEU A C 1
ATOM 2718 O O . LEU A 1 359 ? 34.358 81.632 -2.506 1.00 20.14 359 LEU A O 1
ATOM 2723 N N . LYS A 1 360 ? 33.477 83.651 -2.083 1.00 20.90 360 LYS A N 1
ATOM 2724 C CA . LYS A 1 360 ? 33.046 83.276 -0.736 1.00 20.92 360 LYS A CA 1
ATOM 2725 C C . LYS A 1 360 ? 32.296 81.948 -0.622 1.00 21.61 360 LYS A C 1
ATOM 2726 O O . LYS A 1 360 ? 32.524 81.189 0.316 1.00 19.24 360 LYS A O 1
ATOM 2732 N N . GLU A 1 361 ? 31.413 81.662 -1.572 1.00 22.15 361 GLU A N 1
ATOM 2733 C CA . GLU A 1 361 ? 30.629 80.424 -1.539 1.00 23.02 361 GLU A CA 1
ATOM 2734 C C . GLU A 1 361 ? 31.484 79.173 -1.662 1.00 21.86 361 GLU A C 1
ATOM 2735 O O . GLU A 1 361 ? 31.010 78.065 -1.414 1.00 21.65 361 GLU A O 1
ATOM 2741 N N . ARG A 1 362 ? 32.736 79.354 -2.063 1.00 19.68 362 ARG A N 1
ATOM 2742 C CA . ARG A 1 362 ? 33.654 78.231 -2.239 1.00 19.02 362 ARG A CA 1
ATOM 2743 C C . ARG A 1 362 ? 34.184 77.685 -0.917 1.00 18.35 362 ARG A C 1
ATOM 2744 O O . ARG A 1 362 ? 34.646 76.553 -0.863 1.00 20.34 362 ARG A O 1
ATOM 2752 N N . PHE A 1 363 ? 34.134 78.488 0.139 1.00 16.11 363 PHE A N 1
ATOM 2753 C CA . PHE A 1 363 ? 34.655 78.055 1.436 1.00 16.99 363 PHE A CA 1
ATOM 2754 C C . PHE A 1 363 ? 33.660 77.237 2.255 1.00 18.37 363 PHE A C 1
ATOM 2755 O O . PHE A 1 363 ? 32.449 77.472 2.199 1.00 19.24 363 PHE A O 1
ATOM 2763 N N . GLY A 1 364 ? 34.179 76.270 3.005 1.00 17.04 364 GLY A N 1
ATOM 2764 C CA . GLY A 1 364 ? 33.331 75.422 3.819 1.00 18.04 364 GLY A CA 1
ATOM 2765 C C . GLY A 1 364 ? 32.587 76.214 4.873 1.00 19.38 364 GLY A C 1
ATOM 2766 O O . GLY A 1 364 ? 31.383 76.071 5.024 1.00 18.86 364 GLY A O 1
ATOM 2767 N N . HIS A 1 365 ? 33.301 77.060 5.604 1.00 18.36 365 HIS A N 1
ATOM 2768 C CA . HIS A 1 365 ? 32.675 77.859 6.641 1.00 19.86 365 HIS A CA 1
ATOM 2769 C C . HIS A 1 365 ? 33.477 79.116 6.935 1.00 20.00 365 HIS A C 1
ATOM 2770 O O . HIS A 1 365 ? 34.680 79.049 7.188 1.00 17.04 365 HIS A O 1
ATOM 2777 N N . VAL A 1 366 ? 32.809 80.263 6.887 1.00 20.93 366 VAL A N 1
ATOM 2778 C CA . VAL A 1 366 ? 33.450 81.536 7.184 1.00 22.58 366 VAL A CA 1
ATOM 2779 C C . VAL A 1 366 ? 32.920 81.944 8.554 1.00 25.50 366 VAL A C 1
ATOM 2780 O O . VAL A 1 366 ? 31.772 82.373 8.684 1.00 26.00 366 VAL A O 1
ATOM 2784 N N . SER A 1 367 ? 33.758 81.792 9.573 1.00 27.91 367 SER A N 1
ATOM 2785 C CA . SER A 1 367 ? 33.371 82.094 10.947 1.00 31.12 367 SER A CA 1
ATOM 2786 C C . SER A 1 367 ? 32.926 83.527 11.212 1.00 32.46 367 SER A C 1
ATOM 2787 O O . SER A 1 367 ? 33.150 84.427 10.404 1.00 31.60 367 SER A O 1
ATOM 2790 N N . THR A 1 368 ? 32.292 83.716 12.367 1.00 34.36 368 THR A N 1
ATOM 2791 C CA . THR A 1 368 ? 31.788 85.017 12.796 1.00 35.99 368 THR A CA 1
ATOM 2792 C C . THR A 1 368 ? 32.905 86.047 12.931 1.00 36.74 368 THR A C 1
ATOM 2793 O O . THR A 1 368 ? 33.916 85.797 13.585 1.00 37.39 368 THR A O 1
ATOM 2797 N N . GLY A 1 369 ? 32.708 87.210 12.314 1.00 37.05 369 GLY A N 1
ATOM 2798 C CA . GLY A 1 369 ? 33.706 88.263 12.369 1.00 36.55 369 GLY A CA 1
ATOM 2799 C C . GLY A 1 369 ? 33.999 88.751 13.775 1.00 35.72 369 GLY A C 1
ATOM 2800 O O . GLY A 1 369 ? 33.360 89.684 14.266 1.00 36.52 369 GLY A O 1
ATOM 2801 N N . GLY A 1 370 ? 34.974 88.119 14.422 1.00 34.13 370 GLY A N 1
ATOM 2802 C CA . GLY A 1 370 ? 35.340 88.500 15.773 1.00 32.02 370 GLY A CA 1
ATOM 2803 C C . GLY A 1 370 ? 36.420 87.597 16.338 1.00 29.68 370 GLY A C 1
ATOM 2804 O O . GLY A 1 370 ? 37.075 86.866 15.596 1.00 31.43 370 GLY A O 1
ATOM 2805 N N . GLY A 1 371 ? 36.604 87.639 17.654 1.00 26.44 371 GLY A N 1
ATOM 2806 C CA . GLY A 1 371 ? 37.622 86.815 18.279 1.00 22.90 371 GLY A CA 1
ATOM 2807 C C . GLY A 1 371 ? 37.116 85.553 18.955 1.00 19.46 371 GLY A C 1
ATOM 2808 O O . GLY A 1 371 ? 37.910 84.722 19.391 1.00 19.54 371 GLY A O 1
ATOM 2809 N N . ALA A 1 372 ? 35.800 85.400 19.047 1.00 16.95 372 ALA A N 1
ATOM 2810 C CA . ALA A 1 372 ? 35.220 84.222 19.686 1.00 15.62 372 ALA A CA 1
ATOM 2811 C C . ALA A 1 372 ? 35.685 82.904 19.067 1.00 16.08 372 ALA A C 1
ATOM 2812 O O . ALA A 1 372 ? 35.998 81.953 19.785 1.00 15.10 372 ALA A O 1
ATOM 2814 N N . SER A 1 373 ? 35.733 82.845 17.739 1.00 16.70 373 SER A N 1
ATOM 2815 C CA . SER A 1 373 ? 36.140 81.617 17.064 1.00 17.31 373 SER A CA 1
ATOM 2816 C C . SER A 1 373 ? 37.556 81.175 17.425 1.00 17.59 373 SER A C 1
ATOM 2817 O O . SER A 1 373 ? 37.788 80.005 17.729 1.00 16.45 373 SER A O 1
ATOM 2820 N N . LEU A 1 374 ? 38.502 82.106 17.411 1.00 17.26 374 LEU A N 1
ATOM 2821 C CA . LEU A 1 374 ? 39.878 81.765 17.742 1.00 17.39 374 LEU A CA 1
ATOM 2822 C C . LEU A 1 374 ? 39.996 81.336 19.206 1.00 17.33 374 LEU A C 1
ATOM 2823 O O . LEU A 1 374 ? 40.736 80.410 19.532 1.00 18.76 374 LEU A O 1
ATOM 2828 N N . GLU A 1 375 ? 39.259 82.000 20.093 1.00 17.14 375 GLU A N 1
ATOM 2829 C CA . GLU A 1 375 ? 39.311 81.642 21.505 1.00 16.52 375 GLU A CA 1
ATOM 2830 C C . GLU A 1 375 ? 38.710 80.261 21.753 1.00 15.90 375 GLU A C 1
ATOM 2831 O O . GLU A 1 375 ? 39.181 79.513 22.612 1.00 16.03 375 GLU A O 1
ATOM 2837 N N . PHE A 1 376 ? 37.676 79.917 20.993 1.00 14.61 376 PHE A N 1
ATOM 2838 C CA . PHE A 1 376 ? 37.052 78.609 21.130 1.00 14.84 376 PHE A CA 1
ATOM 2839 C C . PHE A 1 376 ? 38.032 77.520 20.697 1.00 14.95 376 PHE A C 1
ATOM 2840 O O . PHE A 1 376 ? 38.116 76.464 21.321 1.00 15.62 376 PHE A O 1
ATOM 2848 N N . LEU A 1 377 ? 38.777 77.778 19.626 1.00 14.34 377 LEU A N 1
ATOM 2849 C CA . LEU A 1 377 ? 39.740 76.791 19.149 1.00 15.36 377 LEU A CA 1
ATOM 2850 C C . LEU A 1 377 ? 40.880 76.597 20.144 1.00 16.77 377 LEU A C 1
ATOM 2851 O O . LEU A 1 377 ? 41.442 75.511 20.248 1.00 17.90 377 LEU A O 1
ATOM 2856 N N . GLU A 1 378 ? 41.212 77.648 20.882 1.00 16.59 378 GLU A N 1
ATOM 2857 C CA . GLU A 1 378 ? 42.287 77.565 21.865 1.00 18.39 378 GLU A CA 1
ATOM 2858 C C . GLU A 1 378 ? 41.860 76.860 23.149 1.00 19.26 378 GLU A C 1
ATOM 2859 O O . GLU A 1 378 ? 42.614 76.061 23.705 1.00 19.38 378 GLU A O 1
ATOM 2865 N N . LYS A 1 379 ? 40.647 77.154 23.611 1.00 19.31 379 LYS A N 1
ATOM 2866 C CA . LYS A 1 379 ? 40.140 76.591 24.861 1.00 20.37 379 LYS A CA 1
ATOM 2867 C C . LYS A 1 379 ? 39.233 75.373 24.743 1.00 19.71 379 LYS A C 1
ATOM 2868 O O . LYS A 1 379 ? 39.107 74.601 25.696 1.00 20.73 379 LYS A O 1
ATOM 2874 N N . GLY A 1 380 ? 38.586 75.213 23.595 1.00 17.66 380 GLY A N 1
ATOM 2875 C CA . GLY A 1 380 ? 37.697 74.082 23.402 1.00 18.63 380 GLY A CA 1
ATOM 2876 C C . GLY A 1 380 ? 36.292 74.358 23.903 1.00 19.48 380 GLY A C 1
ATOM 2877 O O . GLY A 1 380 ? 35.403 73.512 23.790 1.00 21.26 380 GLY A O 1
ATOM 2878 N N . THR A 1 381 ? 36.094 75.548 24.460 1.00 18.84 381 THR A N 1
ATOM 2879 C CA . THR A 1 381 ? 34.789 75.953 24.973 1.00 19.37 381 THR A CA 1
ATOM 2880 C C . THR A 1 381 ? 34.781 77.465 25.185 1.00 16.89 381 THR A C 1
ATOM 2881 O O . THR A 1 381 ? 35.811 78.118 25.045 1.00 16.29 381 THR A O 1
ATOM 2885 N N . LEU A 1 382 ? 33.614 78.012 25.515 1.00 16.02 382 LEU A N 1
ATOM 2886 C CA . LEU A 1 382 ? 33.462 79.446 25.757 1.00 14.06 382 LEU A CA 1
ATOM 2887 C C . LEU A 1 382 ? 32.444 79.637 26.872 1.00 12.65 382 LEU A C 1
ATOM 2888 O O . LEU A 1 382 ? 31.590 78.780 27.081 1.00 13.42 382 LEU A O 1
ATOM 2893 N N . PRO A 1 383 ? 32.515 80.772 27.590 1.00 13.46 383 PRO A N 1
ATOM 2894 C CA . PRO A 1 383 ? 31.577 81.045 28.684 1.00 13.81 383 PRO A CA 1
ATOM 2895 C C . PRO A 1 383 ? 30.117 80.904 28.263 1.00 12.89 383 PRO A C 1
ATOM 2896 O O . PRO A 1 383 ? 29.303 80.326 28.987 1.00 12.76 383 PRO A O 1
ATOM 2900 N N . GLY A 1 384 ? 29.798 81.431 27.085 1.00 12.32 384 GLY A N 1
ATOM 2901 C CA . GLY A 1 384 ? 28.439 81.374 26.578 1.00 12.71 384 GLY A CA 1
ATOM 2902 C C . GLY A 1 384 ? 27.989 79.975 26.211 1.00 12.79 384 GLY A C 1
ATOM 2903 O O . GLY A 1 384 ? 26.796 79.702 26.109 1.00 13.24 384 GLY A O 1
ATOM 2904 N N . LEU A 1 385 ? 28.953 79.086 25.995 1.00 13.04 385 LEU A N 1
ATOM 2905 C CA . LEU A 1 385 ? 28.644 77.702 25.665 1.00 14.20 385 LEU A CA 1
ATOM 2906 C C . LEU A 1 385 ? 28.392 76.897 26.933 1.00 12.73 385 LEU A C 1
ATOM 2907 O O . LEU A 1 385 ? 27.512 76.040 26.970 1.00 14.50 385 LEU A O 1
ATOM 2912 N N . GLU A 1 386 ? 29.160 77.192 27.976 1.00 13.44 386 GLU A N 1
ATOM 2913 C CA . GLU A 1 386 ? 29.037 76.469 29.237 1.00 15.48 386 GLU A CA 1
ATOM 2914 C C . GLU A 1 386 ? 27.686 76.634 29.913 1.00 15.19 386 GLU A C 1
ATOM 2915 O O . GLU A 1 386 ? 27.218 75.729 30.598 1.00 14.74 386 GLU A O 1
ATOM 2921 N N . VAL A 1 387 ? 27.048 77.782 29.716 1.00 13.68 387 VAL A N 1
ATOM 2922 C CA . VAL A 1 387 ? 25.747 78.013 30.326 1.00 13.85 387 VAL A CA 1
ATOM 2923 C C . VAL A 1 387 ? 24.641 77.268 29.581 1.00 14.77 387 VAL A C 1
ATOM 2924 O O . VAL A 1 387 ? 23.488 77.253 30.013 1.00 15.75 387 VAL A O 1
ATOM 2928 N N . LEU A 1 388 ? 25.003 76.643 28.462 1.00 15.21 388 LEU A N 1
ATOM 2929 C CA . LEU A 1 388 ? 24.046 75.886 27.658 1.00 16.91 388 LEU A CA 1
ATOM 2930 C C . LEU A 1 388 ? 24.213 74.389 27.902 1.00 20.18 388 LEU A C 1
ATOM 2931 O O . LEU A 1 388 ? 23.543 73.566 27.274 1.00 20.06 388 LEU A O 1
ATOM 2936 N N . GLU A 1 389 ? 25.116 74.044 28.815 1.00 21.71 389 GLU A N 1
ATOM 2937 C CA . GLU A 1 389 ? 25.384 72.649 29.154 1.00 27.69 389 GLU A CA 1
ATOM 2938 C C . GLU A 1 389 ? 25.074 72.427 30.627 1.00 30.10 389 GLU A C 1
ATOM 2939 O O . GLU A 1 389 ? 25.661 73.079 31.492 1.00 31.03 389 GLU A O 1
ATOM 2945 N N . GLY A 1 390 ? 24.147 71.523 30.918 1.00 33.36 390 GLY A N 1
ATOM 2946 C CA . GLY A 1 390 ? 23.831 71.242 32.308 1.00 35.71 390 GLY A CA 1
ATOM 2947 C C . GLY A 1 390 ? 22.676 72.056 32.843 1.00 37.13 390 GLY A C 1
ATOM 2948 O O . GLY A 1 390 ? 22.933 73.063 33.528 1.00 38.96 390 GLY A O 1
ATOM 2950 N N . MET B 1 1 ? 1.127 122.046 -25.204 1.00 25.96 1 MET B N 1
ATOM 2951 C CA . MET B 1 1 ? 1.785 120.764 -24.818 1.00 23.95 1 MET B CA 1
ATOM 2952 C C . MET B 1 1 ? 0.756 119.679 -24.522 1.00 23.30 1 MET B C 1
ATOM 2953 O O . MET B 1 1 ? -0.114 119.847 -23.669 1.00 22.55 1 MET B O 1
ATOM 2958 N N . ARG B 1 2 ? 0.850 118.566 -25.243 1.00 21.45 2 ARG B N 1
ATOM 2959 C CA . ARG B 1 2 ? -0.064 117.453 -25.026 1.00 20.67 2 ARG B CA 1
ATOM 2960 C C . ARG B 1 2 ? 0.366 116.733 -23.754 1.00 19.88 2 ARG B C 1
ATOM 2961 O O . ARG B 1 2 ? 1.559 116.544 -23.521 1.00 19.37 2 ARG B O 1
ATOM 2969 N N . THR B 1 3 ? -0.601 116.343 -22.930 1.00 20.02 3 THR B N 1
ATOM 2970 C CA . THR B 1 3 ? -0.298 115.653 -21.680 1.00 18.92 3 THR B CA 1
ATOM 2971 C C . THR B 1 3 ? -0.940 114.277 -21.650 1.00 19.48 3 THR B C 1
ATOM 2972 O O . THR B 1 3 ? -1.616 113.878 -22.594 1.00 19.25 3 THR B O 1
ATOM 2976 N N . LEU B 1 4 ? -0.737 113.557 -20.552 1.00 18.96 4 LEU B N 1
ATOM 2977 C CA . LEU B 1 4 ? -1.302 112.224 -20.419 1.00 20.79 4 LEU B CA 1
ATOM 2978 C C . LEU B 1 4 ? -2.825 112.252 -20.448 1.00 22.22 4 LEU B C 1
ATOM 2979 O O . LEU B 1 4 ? -3.464 111.273 -20.829 1.00 24.16 4 LEU B O 1
ATOM 2984 N N . LEU B 1 5 ? -3.402 113.376 -20.041 1.00 25.05 5 LEU B N 1
ATOM 2985 C CA . LEU B 1 5 ? -4.854 113.513 -20.041 1.00 26.76 5 LEU B CA 1
ATOM 2986 C C . LEU B 1 5 ? -5.392 113.481 -21.467 1.00 26.75 5 LEU B C 1
ATOM 2987 O O . LEU B 1 5 ? -6.568 113.185 -21.689 1.00 28.33 5 LEU B O 1
ATOM 2992 N N . ASP B 1 6 ? -4.529 113.791 -22.431 1.00 24.72 6 ASP B N 1
ATOM 2993 C CA . ASP B 1 6 ? -4.924 113.785 -23.832 1.00 23.56 6 ASP B CA 1
ATOM 2994 C C . ASP B 1 6 ? -4.768 112.385 -24.409 1.00 22.43 6 ASP B C 1
ATOM 2995 O O . ASP B 1 6 ? -5.120 112.141 -25.563 1.00 23.13 6 ASP B O 1
ATOM 3000 N N . LEU B 1 7 ? -4.248 111.469 -23.594 1.00 21.09 7 LEU B N 1
ATOM 3001 C CA . LEU B 1 7 ? -4.024 110.093 -24.024 1.00 18.40 7 LEU B CA 1
ATOM 3002 C C . LEU B 1 7 ? -4.892 109.046 -23.334 1.00 19.18 7 LEU B C 1
ATOM 3003 O O . LEU B 1 7 ? -4.933 108.964 -22.107 1.00 19.78 7 LEU B O 1
ATOM 3008 N N . ASP B 1 8 ? -5.589 108.249 -24.138 1.00 19.27 8 ASP B N 1
ATOM 3009 C CA . ASP B 1 8 ? -6.405 107.158 -23.619 1.00 19.69 8 ASP B CA 1
ATOM 3010 C C . ASP B 1 8 ? -5.621 105.917 -24.039 1.00 18.59 8 ASP B C 1
ATOM 3011 O O . ASP B 1 8 ? -5.639 105.524 -25.206 1.00 19.03 8 ASP B O 1
ATOM 3016 N N . PRO B 1 9 ? -4.914 105.286 -23.093 1.00 17.54 9 PRO B N 1
ATOM 3017 C CA . PRO B 1 9 ? -4.122 104.098 -23.415 1.00 17.24 9 PRO B CA 1
ATOM 3018 C C . PRO B 1 9 ? -4.838 102.756 -23.467 1.00 16.50 9 PRO B C 1
ATOM 3019 O O . PRO B 1 9 ? -4.187 101.719 -23.552 1.00 15.87 9 PRO B O 1
ATOM 3023 N N . LYS B 1 10 ? -6.165 102.763 -23.420 1.00 16.91 10 LYS B N 1
ATOM 3024 C CA . LYS B 1 10 ? -6.918 101.515 -23.456 1.00 18.59 10 LYS B CA 1
ATOM 3025 C C . LYS B 1 10 ? -6.537 100.633 -24.648 1.00 17.64 10 LYS B C 1
ATOM 3026 O O . LYS B 1 10 ? -6.624 101.058 -25.799 1.00 18.11 10 LYS B O 1
ATOM 3032 N N . GLY B 1 11 ? -6.111 99.407 -24.355 1.00 17.45 11 GLY B N 1
ATOM 3033 C CA . GLY B 1 11 ? -5.733 98.466 -25.397 1.00 16.53 11 GLY B CA 1
ATOM 3034 C C . GLY B 1 11 ? -4.490 98.837 -26.183 1.00 17.60 11 GLY B C 1
ATOM 3035 O O . GLY B 1 11 ? -4.228 98.271 -27.247 1.00 19.13 11 GLY B O 1
ATOM 3036 N N . LYS B 1 12 ? -3.706 99.773 -25.661 1.00 15.95 12 LYS B N 1
ATOM 3037 C CA . LYS B 1 12 ? -2.502 100.200 -26.359 1.00 14.72 12 LYS B CA 1
ATOM 3038 C C . LYS B 1 12 ? -1.226 99.902 -25.599 1.00 12.97 12 LYS B C 1
ATOM 3039 O O . LYS B 1 12 ? -1.217 99.826 -24.368 1.00 13.71 12 LYS B O 1
ATOM 3045 N N . ARG B 1 13 ? -0.150 99.717 -26.355 1.00 12.75 13 ARG B N 1
ATOM 3046 C CA . ARG B 1 13 ? 1.165 99.513 -25.772 1.00 11.73 13 ARG B CA 1
ATOM 3047 C C . ARG B 1 13 ? 1.771 100.909 -25.905 1.00 11.29 13 ARG B C 1
ATOM 3048 O O . ARG B 1 13 ? 1.807 101.479 -27.000 1.00 12.01 13 ARG B O 1
ATOM 3056 N N . VAL B 1 14 ? 2.220 101.466 -24.789 1.00 9.90 14 VAL B N 1
ATOM 3057 C CA . VAL B 1 14 ? 2.769 102.815 -24.778 1.00 9.66 14 VAL B CA 1
ATOM 3058 C C . VAL B 1 14 ? 4.271 102.827 -24.528 1.00 8.81 14 VAL B C 1
ATOM 3059 O O . VAL B 1 14 ? 4.764 102.188 -23.596 1.00 9.38 14 VAL B O 1
ATOM 3063 N N . LEU B 1 15 ? 4.989 103.552 -25.381 1.00 8.62 15 LEU B N 1
ATOM 3064 C CA . LEU B 1 15 ? 6.437 103.679 -25.272 1.00 9.02 15 LEU B CA 1
ATOM 3065 C C . LEU B 1 15 ? 6.697 104.907 -24.410 1.00 8.99 15 LEU B C 1
ATOM 3066 O O . LEU B 1 15 ? 6.201 105.992 -24.711 1.00 9.88 15 LEU B O 1
ATOM 3071 N N . VAL B 1 16 ? 7.464 104.731 -23.340 1.00 8.38 16 VAL B N 1
ATOM 3072 C CA . VAL B 1 16 ? 7.759 105.832 -22.422 1.00 8.70 16 VAL B CA 1
ATOM 3073 C C . VAL B 1 16 ? 9.255 106.080 -22.277 1.00 8.70 16 VAL B C 1
ATOM 3074 O O . VAL B 1 16 ? 9.998 105.172 -21.916 1.00 9.29 16 VAL B O 1
ATOM 3078 N N . ARG B 1 17 ? 9.693 107.302 -22.568 1.00 8.74 17 ARG B N 1
ATOM 3079 C CA . ARG B 1 17 ? 11.094 107.662 -22.389 1.00 8.46 17 ARG B CA 1
ATOM 3080 C C . ARG B 1 17 ? 11.183 108.239 -20.983 1.00 9.24 17 ARG B C 1
ATOM 3081 O O . ARG B 1 17 ? 10.697 109.345 -20.712 1.00 10.01 17 ARG B O 1
ATOM 3089 N N . VAL B 1 18 ? 11.776 107.469 -20.083 1.00 8.45 18 VAL B N 1
ATOM 3090 C CA . VAL B 1 18 ? 11.926 107.887 -18.698 1.00 9.55 18 VAL B CA 1
ATOM 3091 C C . VAL B 1 18 ? 13.367 108.285 -18.416 1.00 10.25 18 VAL B C 1
ATOM 3092 O O . VAL B 1 18 ? 14.257 108.091 -19.248 1.00 10.20 18 VAL B O 1
ATOM 3096 N N . ASP B 1 19 ? 13.590 108.861 -17.241 1.00 9.32 19 ASP B N 1
ATOM 3097 C CA . ASP B 1 19 ? 14.930 109.229 -16.823 1.00 10.83 19 ASP B CA 1
ATOM 3098 C C . ASP B 1 19 ? 15.287 108.343 -15.631 1.00 10.96 19 ASP B C 1
ATOM 3099 O O . ASP B 1 19 ? 14.931 108.649 -14.491 1.00 11.28 19 ASP B O 1
ATOM 3104 N N . TYR B 1 20 ? 15.947 107.221 -15.903 1.00 10.04 20 TYR B N 1
ATOM 3105 C CA . TYR B 1 20 ? 16.383 106.325 -14.838 1.00 10.40 20 TYR B CA 1
ATOM 3106 C C . TYR B 1 20 ? 17.910 106.357 -14.785 1.00 11.32 20 TYR B C 1
ATOM 3107 O O . TYR B 1 20 ? 18.558 105.350 -14.495 1.00 11.59 20 TYR B O 1
ATOM 3116 N N . ASN B 1 21 ? 18.477 107.522 -15.083 1.00 11.76 21 ASN B N 1
ATOM 3117 C CA . ASN B 1 21 ? 19.925 107.689 -15.049 1.00 13.38 21 ASN B CA 1
ATOM 3118 C C . ASN B 1 21 ? 20.309 107.909 -13.586 1.00 14.64 21 ASN B C 1
ATOM 3119 O O . ASN B 1 21 ? 20.599 109.029 -13.159 1.00 16.60 21 ASN B O 1
ATOM 3124 N N . VAL B 1 22 ? 20.300 106.816 -12.832 1.00 15.37 22 VAL B N 1
ATOM 3125 C CA . VAL B 1 22 ? 20.595 106.833 -11.403 1.00 16.32 22 VAL B CA 1
ATOM 3126 C C . VAL B 1 22 ? 22.008 106.367 -11.082 1.00 17.41 22 VAL B C 1
ATOM 3127 O O . VAL B 1 22 ? 22.637 105.656 -11.868 1.00 16.77 22 VAL B O 1
ATOM 3131 N N . PRO B 1 23 ? 22.526 106.758 -9.910 1.00 18.59 23 PRO B N 1
ATOM 3132 C CA . PRO B 1 23 ? 23.879 106.335 -9.544 1.00 19.26 23 PRO B CA 1
ATOM 3133 C C . PRO B 1 23 ? 23.895 104.837 -9.266 1.00 20.33 23 PRO B C 1
ATOM 3134 O O . PRO B 1 23 ? 23.010 104.310 -8.589 1.00 20.38 23 PRO B O 1
ATOM 3138 N N . VAL B 1 24 ? 24.896 104.155 -9.811 1.00 21.46 24 VAL B N 1
ATOM 3139 C CA . VAL B 1 24 ? 25.033 102.718 -9.632 1.00 23.05 24 VAL B CA 1
ATOM 3140 C C . VAL B 1 24 ? 26.454 102.388 -9.196 1.00 24.78 24 VAL B C 1
ATOM 3141 O O . VAL B 1 24 ? 27.415 102.975 -9.686 1.00 25.47 24 VAL B O 1
ATOM 3145 N N . GLN B 1 25 ? 26.575 101.449 -8.266 1.00 26.32 25 GLN B N 1
ATOM 3146 C CA . GLN B 1 25 ? 27.877 101.031 -7.766 1.00 28.91 25 GLN B CA 1
ATOM 3147 C C . GLN B 1 25 ? 27.811 99.559 -7.391 1.00 29.11 25 GLN B C 1
ATOM 3148 O O . GLN B 1 25 ? 26.883 99.123 -6.711 1.00 29.29 25 GLN B O 1
ATOM 3154 N N . ASP B 1 26 ? 28.797 98.794 -7.848 1.00 30.18 26 ASP B N 1
ATOM 3155 C CA . ASP B 1 26 ? 28.850 97.368 -7.567 1.00 30.77 26 ASP B CA 1
ATOM 3156 C C . ASP B 1 26 ? 27.578 96.669 -8.032 1.00 30.38 26 ASP B C 1
ATOM 3157 O O . ASP B 1 26 ? 27.077 95.764 -7.366 1.00 30.09 26 ASP B O 1
ATOM 3162 N N . GLY B 1 27 ? 27.060 97.104 -9.177 1.00 28.81 27 GLY B N 1
ATOM 3163 C CA . GLY B 1 27 ? 25.860 96.506 -9.735 1.00 28.04 27 GLY B CA 1
ATOM 3164 C C . GLY B 1 27 ? 24.563 96.776 -8.994 1.00 26.85 27 GLY B C 1
ATOM 3165 O O . GLY B 1 27 ? 23.589 96.043 -9.169 1.00 26.56 27 GLY B O 1
ATOM 3166 N N . LYS B 1 28 ? 24.533 97.820 -8.173 1.00 26.17 28 LYS B N 1
ATOM 3167 C CA . LYS B 1 28 ? 23.321 98.142 -7.425 1.00 25.80 28 LYS B CA 1
ATOM 3168 C C . LYS B 1 28 ? 23.005 99.634 -7.419 1.00 23.94 28 LYS B C 1
ATOM 3169 O O . LYS B 1 28 ? 23.893 100.466 -7.238 1.00 24.98 28 LYS B O 1
ATOM 3175 N N . VAL B 1 29 ? 21.734 99.964 -7.627 1.00 22.63 29 VAL B N 1
ATOM 3176 C CA . VAL B 1 29 ? 21.296 101.355 -7.627 1.00 21.95 29 VAL B CA 1
ATOM 3177 C C . VAL B 1 29 ? 21.525 101.935 -6.233 1.00 22.34 29 VAL B C 1
ATOM 3178 O O . VAL B 1 29 ? 21.093 101.354 -5.236 1.00 22.92 29 VAL B O 1
ATOM 3182 N N . GLN B 1 30 ? 22.204 103.077 -6.172 1.00 22.16 30 GLN B N 1
ATOM 3183 C CA . GLN B 1 30 ? 22.511 103.728 -4.900 1.00 23.52 30 GLN B CA 1
ATOM 3184 C C . GLN B 1 30 ? 21.461 104.742 -4.456 1.00 23.55 30 GLN B C 1
ATOM 3185 O O . GLN B 1 30 ? 21.334 105.032 -3.265 1.00 24.64 30 GLN B O 1
ATOM 3191 N N . ASP B 1 31 ? 20.722 105.286 -5.417 1.00 22.42 31 ASP B N 1
ATOM 3192 C CA . ASP B 1 31 ? 19.677 106.268 -5.139 1.00 21.28 31 ASP B CA 1
ATOM 3193 C C . ASP B 1 31 ? 18.567 106.040 -6.159 1.00 20.10 31 ASP B C 1
ATOM 3194 O O . ASP B 1 31 ? 18.757 106.296 -7.347 1.00 18.99 31 ASP B O 1
ATOM 3199 N N . GLU B 1 32 ? 17.415 105.564 -5.698 1.00 19.36 32 GLU B N 1
ATOM 3200 C CA . GLU B 1 32 ? 16.298 105.282 -6.598 1.00 19.03 32 GLU B CA 1
ATOM 3201 C C . GLU B 1 32 ? 15.283 106.414 -6.729 1.00 17.18 32 GLU B C 1
ATOM 3202 O O . GLU B 1 32 ? 14.172 106.197 -7.205 1.00 16.28 32 GLU B O 1
ATOM 3208 N N . THR B 1 33 ? 15.663 107.617 -6.318 1.00 16.12 33 THR B N 1
ATOM 3209 C CA . THR B 1 33 ? 14.764 108.763 -6.398 1.00 15.47 33 THR B CA 1
ATOM 3210 C C . THR B 1 33 ? 14.108 108.936 -7.772 1.00 14.68 33 THR B C 1
ATOM 3211 O O . THR B 1 33 ? 12.892 109.122 -7.865 1.00 13.42 33 THR B O 1
ATOM 3215 N N . ARG B 1 34 ? 14.901 108.873 -8.839 1.00 13.94 34 ARG B N 1
ATOM 3216 C CA . ARG B 1 34 ? 14.355 109.048 -10.186 1.00 14.19 34 ARG B CA 1
ATOM 3217 C C . ARG B 1 34 ? 13.322 107.986 -10.546 1.00 12.93 34 ARG B C 1
ATOM 3218 O O . ARG B 1 34 ? 12.380 108.256 -11.293 1.00 12.36 34 ARG B O 1
ATOM 3226 N N . ILE B 1 35 ? 13.494 106.781 -10.014 1.00 13.96 35 ILE B N 1
ATOM 3227 C CA . ILE B 1 35 ? 12.548 105.705 -10.275 1.00 13.96 35 ILE B CA 1
ATOM 3228 C C . ILE B 1 35 ? 11.269 105.992 -9.489 1.00 13.22 35 ILE B C 1
ATOM 3229 O O . ILE B 1 35 ? 10.162 105.865 -10.014 1.00 12.28 35 ILE B O 1
ATOM 3234 N N . LEU B 1 36 ? 11.423 106.396 -8.232 1.00 13.85 36 LEU B N 1
ATOM 3235 C CA . LEU B 1 36 ? 10.262 106.715 -7.409 1.00 12.66 36 LEU B CA 1
ATOM 3236 C C . LEU B 1 36 ? 9.429 107.833 -8.035 1.00 13.81 36 LEU B C 1
ATOM 3237 O O . LEU B 1 36 ? 8.197 107.774 -8.040 1.00 14.34 36 LEU B O 1
ATOM 3242 N N . GLU B 1 37 ? 10.106 108.848 -8.567 1.00 12.91 37 GLU B N 1
ATOM 3243 C CA . GLU B 1 37 ? 9.429 109.988 -9.179 1.00 13.81 37 GLU B CA 1
ATOM 3244 C C . GLU B 1 37 ? 8.657 109.620 -10.441 1.00 12.64 37 GLU B C 1
ATOM 3245 O O . GLU B 1 37 ? 7.740 110.331 -10.853 1.00 13.78 37 GLU B O 1
ATOM 3251 N N . SER B 1 38 ? 9.037 108.502 -11.047 1.00 12.35 38 SER B N 1
ATOM 3252 C CA . SER B 1 38 ? 8.404 108.021 -12.265 1.00 11.30 38 SER B CA 1
ATOM 3253 C C . SER B 1 38 ? 7.110 107.233 -12.019 1.00 10.56 38 SER B C 1
ATOM 3254 O O . SER B 1 38 ? 6.251 107.156 -12.898 1.00 10.28 38 SER B O 1
ATOM 3257 N N . LEU B 1 39 ? 6.965 106.677 -10.820 1.00 10.99 39 LEU B N 1
ATOM 3258 C CA . LEU B 1 39 ? 5.795 105.857 -10.512 1.00 11.16 39 LEU B CA 1
ATOM 3259 C C . LEU B 1 39 ? 4.422 106.469 -10.800 1.00 11.84 39 LEU B C 1
ATOM 3260 O O . LEU B 1 39 ? 3.538 105.786 -11.318 1.00 11.89 39 LEU B O 1
ATOM 3265 N N . PRO B 1 40 ? 4.207 107.752 -10.467 1.00 10.77 40 PRO B N 1
ATOM 3266 C CA . PRO B 1 40 ? 2.880 108.304 -10.769 1.00 11.43 40 PRO B CA 1
ATOM 3267 C C . PRO B 1 40 ? 2.535 108.198 -12.259 1.00 11.50 40 PRO B C 1
ATOM 3268 O O . PRO B 1 40 ? 1.405 107.887 -12.625 1.00 11.44 40 PRO B O 1
ATOM 3272 N N . THR B 1 41 ? 3.518 108.452 -13.119 1.00 9.61 41 THR B N 1
ATOM 3273 C CA . THR B 1 41 ? 3.306 108.368 -14.554 1.00 10.30 41 THR B CA 1
ATOM 3274 C C . THR B 1 41 ? 2.972 106.935 -14.950 1.00 10.43 41 THR B C 1
ATOM 3275 O O . THR B 1 41 ? 2.029 106.693 -15.704 1.00 10.43 41 THR B O 1
ATOM 3279 N N . LEU B 1 42 ? 3.745 105.985 -14.431 1.00 10.58 42 LEU B N 1
ATOM 3280 C CA . LEU B 1 42 ? 3.509 104.587 -14.757 1.00 10.58 42 LEU B CA 1
ATOM 3281 C C . LEU B 1 42 ? 2.145 104.117 -14.255 1.00 11.07 42 LEU B C 1
ATOM 3282 O O . LEU B 1 42 ? 1.412 103.461 -14.990 1.00 10.16 42 LEU B O 1
ATOM 3287 N N . ARG B 1 43 ? 1.802 104.452 -13.013 1.00 10.50 43 ARG B N 1
ATOM 3288 C CA . ARG B 1 43 ? 0.504 104.044 -12.476 1.00 11.02 43 ARG B CA 1
ATOM 3289 C C . ARG B 1 43 ? -0.644 104.607 -13.310 1.00 10.40 43 ARG B C 1
ATOM 3290 O O . ARG B 1 43 ? -1.621 103.911 -13.569 1.00 11.24 43 ARG B O 1
ATOM 3298 N N . HIS B 1 44 ? -0.532 105.860 -13.738 1.00 9.01 44 HIS B N 1
ATOM 3299 C CA . HIS B 1 44 ? -1.599 106.468 -14.528 1.00 8.69 44 HIS B CA 1
ATOM 3300 C C . HIS B 1 44 ? -1.825 105.726 -15.844 1.00 9.96 44 HIS B C 1
ATOM 3301 O O . HIS B 1 44 ? -2.967 105.476 -16.241 1.00 10.69 44 HIS B O 1
ATOM 3308 N N . LEU B 1 45 ? -0.740 105.381 -16.531 1.00 10.01 45 LEU B N 1
ATOM 3309 C CA . LEU B 1 45 ? -0.855 104.664 -17.793 1.00 9.91 45 LEU B CA 1
ATOM 3310 C C . LEU B 1 45 ? -1.418 103.260 -17.573 1.00 10.74 45 LEU B C 1
ATOM 3311 O O . LEU B 1 45 ? -2.262 102.801 -18.342 1.00 10.78 45 LEU B O 1
ATOM 3316 N N . LEU B 1 46 ? -0.955 102.577 -16.529 1.00 10.43 46 LEU B N 1
ATOM 3317 C CA . LEU B 1 46 ? -1.471 101.246 -16.227 1.00 10.26 46 LEU B CA 1
ATOM 3318 C C . LEU B 1 46 ? -2.954 101.346 -15.887 1.00 10.73 46 LEU B C 1
ATOM 3319 O O . LEU B 1 46 ? -3.749 100.500 -16.286 1.00 11.67 46 LEU B O 1
ATOM 3324 N N . ALA B 1 47 ? -3.322 102.403 -15.170 1.00 11.06 47 ALA B N 1
ATOM 3325 C CA . ALA B 1 47 ? -4.710 102.619 -14.784 1.00 11.47 47 ALA B CA 1
ATOM 3326 C C . ALA B 1 47 ? -5.608 102.707 -16.011 1.00 11.95 47 ALA B C 1
ATOM 3327 O O . ALA B 1 47 ? -6.788 102.357 -15.950 1.00 14.25 47 ALA B O 1
ATOM 3329 N N . GLY B 1 48 ? -5.044 103.181 -17.120 1.00 11.90 48 GLY B N 1
ATOM 3330 C CA . GLY B 1 48 ? -5.797 103.313 -18.356 1.00 13.27 48 GLY B CA 1
ATOM 3331 C C . GLY B 1 48 ? -5.839 102.057 -19.209 1.00 12.89 48 GLY B C 1
ATOM 3332 O O . GLY B 1 48 ? -6.406 102.075 -20.304 1.00 14.79 48 GLY B O 1
ATOM 3333 N N . GLY B 1 49 ? -5.223 100.980 -18.728 1.00 12.98 49 GLY B N 1
ATOM 3334 C CA . GLY B 1 49 ? -5.244 99.722 -19.460 1.00 14.81 49 GLY B CA 1
ATOM 3335 C C . GLY B 1 49 ? -4.103 99.474 -20.427 1.00 15.84 49 GLY B C 1
ATOM 3336 O O . GLY B 1 49 ? -4.184 98.580 -21.269 1.00 17.27 49 GLY B O 1
ATOM 3337 N N . ALA B 1 50 ? -3.028 100.239 -20.312 1.00 13.86 50 ALA B N 1
ATOM 3338 C CA . ALA B 1 50 ? -1.911 100.061 -21.226 1.00 14.00 50 ALA B CA 1
ATOM 3339 C C . ALA B 1 50 ? -0.889 99.022 -20.789 1.00 12.04 50 ALA B C 1
ATOM 3340 O O . ALA B 1 50 ? -0.914 98.518 -19.663 1.00 11.83 50 ALA B O 1
ATOM 3342 N N . SER B 1 51 ? -0.020 98.667 -21.731 1.00 12.91 51 SER B N 1
ATOM 3343 C CA . SER B 1 51 ? 1.119 97.810 -21.442 1.00 11.71 51 SER B CA 1
ATOM 3344 C C . SER B 1 51 ? 2.190 98.870 -21.695 1.00 10.92 51 SER B C 1
ATOM 3345 O O . SER B 1 51 ? 1.947 99.822 -22.448 1.00 10.63 51 SER B O 1
ATOM 3348 N N . LEU B 1 52 ? 3.353 98.735 -21.072 1.00 9.74 52 LEU B N 1
ATOM 3349 C CA . LEU B 1 52 ? 4.386 99.756 -21.216 1.00 9.98 52 LEU B CA 1
ATOM 3350 C C . LEU B 1 52 ? 5.760 99.253 -21.607 1.00 9.69 52 LEU B C 1
ATOM 3351 O O . LEU B 1 52 ? 6.198 98.202 -21.141 1.00 10.52 52 LEU B O 1
ATOM 3356 N N . VAL B 1 53 ? 6.435 100.025 -22.457 1.00 9.27 53 VAL B N 1
ATOM 3357 C CA . VAL B 1 53 ? 7.808 99.736 -22.858 1.00 9.30 53 VAL B CA 1
ATOM 3358 C C . VAL B 1 53 ? 8.554 100.995 -22.415 1.00 8.70 53 VAL B C 1
ATOM 3359 O O . VAL B 1 53 ? 8.210 102.111 -22.828 1.00 9.13 53 VAL B O 1
ATOM 3363 N N . LEU B 1 54 ? 9.544 100.815 -21.548 1.00 8.42 54 LEU B N 1
ATOM 3364 C CA . LEU B 1 54 ? 10.315 101.923 -20.996 1.00 8.34 54 LEU B CA 1
ATOM 3365 C C . LEU B 1 54 ? 11.714 102.009 -21.580 1.00 9.86 54 LEU B C 1
ATOM 3366 O O . LEU B 1 54 ? 12.400 100.995 -21.713 1.00 10.13 54 LEU B O 1
ATOM 3371 N N . LEU B 1 55 ? 12.122 103.229 -21.925 1.00 9.81 55 LEU B N 1
ATOM 3372 C CA . LEU B 1 55 ? 13.446 103.503 -22.468 1.00 9.04 55 LEU B CA 1
ATOM 3373 C C . LEU B 1 55 ? 14.132 104.522 -21.578 1.00 9.58 55 LEU B C 1
ATOM 3374 O O . LEU B 1 55 ? 13.505 105.485 -21.126 1.00 10.05 55 LEU B O 1
ATOM 3379 N N . SER B 1 56 ? 15.417 104.316 -21.322 1.00 10.36 56 SER B N 1
ATOM 3380 C CA . SER B 1 56 ? 16.177 105.274 -20.536 1.00 10.20 56 SER B CA 1
ATOM 3381 C C . SER B 1 56 ? 17.636 105.238 -20.925 1.00 11.11 56 SER B C 1
ATOM 3382 O O . SER B 1 56 ? 18.111 104.278 -21.542 1.00 10.84 56 SER B O 1
ATOM 3385 N N . HIS B 1 57 ? 18.334 106.311 -20.587 1.00 11.64 57 HIS B N 1
ATOM 3386 C CA . HIS B 1 57 ? 19.766 106.361 -20.801 1.00 10.98 57 HIS B CA 1
ATOM 3387 C C . HIS B 1 57 ? 20.339 106.082 -19.413 1.00 12.45 57 HIS B C 1
ATOM 3388 O O . HIS B 1 57 ? 19.613 106.099 -18.411 1.00 11.86 57 HIS B O 1
ATOM 3395 N N . LEU B 1 58 ? 21.631 105.784 -19.361 1.00 11.46 58 LEU B N 1
ATOM 3396 C CA . LEU B 1 58 ? 22.327 105.556 -18.099 1.00 12.80 58 LEU B CA 1
ATOM 3397 C C . LEU B 1 58 ? 23.768 105.952 -18.385 1.00 13.50 58 LEU B C 1
ATOM 3398 O O . LEU B 1 58 ? 24.422 105.370 -19.252 1.00 12.61 58 LEU B O 1
ATOM 3403 N N . GLY B 1 59 ? 24.247 106.965 -17.674 1.00 13.81 59 GLY B N 1
ATOM 3404 C CA . GLY B 1 59 ? 25.599 107.440 -17.893 1.00 15.30 59 GLY B CA 1
ATOM 3405 C C . GLY B 1 59 ? 25.699 108.089 -19.260 1.00 15.89 59 GLY B C 1
ATOM 3406 O O . GLY B 1 59 ? 24.683 108.434 -19.868 1.00 16.45 59 GLY B O 1
ATOM 3407 N N . ARG B 1 60 ? 26.925 108.254 -19.746 1.00 18.07 60 ARG B N 1
ATOM 3408 C CA . ARG B 1 60 ? 27.166 108.857 -21.053 1.00 18.30 60 ARG B CA 1
ATOM 3409 C C . ARG B 1 60 ? 28.072 107.964 -21.903 1.00 17.27 60 ARG B C 1
ATOM 3410 O O . ARG B 1 60 ? 28.979 108.458 -22.570 1.00 17.17 60 ARG B O 1
ATOM 3418 N N . PRO B 1 61 ? 27.842 106.641 -21.894 1.00 15.13 61 PRO B N 1
ATOM 3419 C CA . PRO B 1 61 ? 28.713 105.784 -22.704 1.00 15.12 61 PRO B CA 1
ATOM 3420 C C . PRO B 1 61 ? 28.552 106.011 -24.202 1.00 15.47 61 PRO B C 1
ATOM 3421 O O . PRO B 1 61 ? 27.470 106.347 -24.674 1.00 16.14 61 PRO B O 1
ATOM 3425 N N . LYS B 1 62 ? 29.640 105.827 -24.940 1.00 16.16 62 LYS B N 1
ATOM 3426 C CA . LYS B 1 62 ? 29.620 105.983 -26.391 1.00 17.30 62 LYS B CA 1
ATOM 3427 C C . LYS B 1 62 ? 29.502 104.577 -26.968 1.00 16.92 62 LYS B C 1
ATOM 3428 O O . LYS B 1 62 ? 30.424 104.068 -27.608 1.00 19.61 62 LYS B O 1
ATOM 3434 N N . GLY B 1 63 ? 28.362 103.943 -26.719 1.00 15.53 63 GLY B N 1
ATOM 3435 C CA . GLY B 1 63 ? 28.154 102.595 -27.208 1.00 15.24 63 GLY B CA 1
ATOM 3436 C C . GLY B 1 63 ? 27.791 101.627 -26.095 1.00 14.10 63 GLY B C 1
ATOM 3437 O O . GLY B 1 63 ? 27.578 102.042 -24.957 1.00 13.33 63 GLY B O 1
ATOM 3438 N N . PRO B 1 64 ? 27.735 100.319 -26.389 1.00 14.18 64 PRO B N 1
ATOM 3439 C CA . PRO B 1 64 ? 27.388 99.277 -25.414 1.00 13.42 64 PRO B CA 1
ATOM 3440 C C . PRO B 1 64 ? 28.427 98.948 -24.342 1.00 12.72 64 PRO B C 1
ATOM 3441 O O . PRO B 1 64 ? 29.046 97.888 -24.372 1.00 14.32 64 PRO B O 1
ATOM 3445 N N . ASP B 1 65 ? 28.601 99.863 -23.396 1.00 12.11 65 ASP B N 1
ATOM 3446 C CA . ASP B 1 65 ? 29.537 99.676 -22.292 1.00 12.02 65 ASP B CA 1
ATOM 3447 C C . ASP B 1 65 ? 28.774 98.907 -21.211 1.00 12.24 65 ASP B C 1
ATOM 3448 O O . ASP B 1 65 ? 27.843 99.439 -20.605 1.00 12.12 65 ASP B O 1
ATOM 3453 N N . PRO B 1 66 ? 29.169 97.652 -20.937 1.00 12.92 66 PRO B N 1
ATOM 3454 C CA . PRO B 1 66 ? 28.474 96.853 -19.921 1.00 13.43 66 PRO B CA 1
ATOM 3455 C C . PRO B 1 66 ? 28.359 97.487 -18.537 1.00 13.27 66 PRO B C 1
ATOM 3456 O O . PRO B 1 66 ? 27.461 97.145 -17.767 1.00 13.58 66 PRO B O 1
ATOM 3460 N N . LYS B 1 67 ? 29.265 98.401 -18.214 1.00 13.41 67 LYS B N 1
ATOM 3461 C CA . LYS B 1 67 ? 29.215 99.073 -16.923 1.00 13.91 67 LYS B CA 1
ATOM 3462 C C . LYS B 1 67 ? 27.929 99.889 -16.813 1.00 14.90 67 LYS B C 1
ATOM 3463 O O . LYS B 1 67 ? 27.428 100.132 -15.713 1.00 15.39 67 LYS B O 1
ATOM 3469 N N . TYR B 1 68 ? 27.392 100.298 -17.959 1.00 13.40 68 TYR B N 1
ATOM 3470 C CA . TYR B 1 68 ? 26.187 101.113 -17.972 1.00 13.85 68 TYR B CA 1
ATOM 3471 C C . TYR B 1 68 ? 24.916 100.406 -18.416 1.00 13.23 68 TYR B C 1
ATOM 3472 O O . TYR B 1 68 ? 24.011 101.023 -18.986 1.00 13.20 68 TYR B O 1
ATOM 3481 N N . SER B 1 69 ? 24.841 99.107 -18.153 1.00 12.15 69 SER B N 1
ATOM 3482 C CA . SER B 1 69 ? 23.643 98.348 -18.480 1.00 11.63 69 SER B CA 1
ATOM 3483 C C . SER B 1 69 ? 22.562 98.757 -17.478 1.00 12.28 69 SER B C 1
ATOM 3484 O O . SER B 1 69 ? 22.863 99.080 -16.327 1.00 13.20 69 SER B O 1
ATOM 3487 N N . LEU B 1 70 ? 21.309 98.749 -17.917 1.00 10.94 70 LEU B N 1
ATOM 3488 C CA . LEU B 1 70 ? 20.202 99.113 -17.039 1.00 11.89 70 LEU B CA 1
ATOM 3489 C C . LEU B 1 70 ? 19.734 97.973 -16.144 1.00 13.07 70 LEU B C 1
ATOM 3490 O O . LEU B 1 70 ? 18.764 98.123 -15.407 1.00 13.47 70 LEU B O 1
ATOM 3495 N N . ALA B 1 71 ? 20.421 96.836 -16.189 1.00 11.92 71 ALA B N 1
ATOM 3496 C CA . ALA B 1 71 ? 20.019 95.695 -15.373 1.00 13.09 71 ALA B CA 1
ATOM 3497 C C . ALA B 1 71 ? 19.780 96.040 -13.899 1.00 13.26 71 ALA B C 1
ATOM 3498 O O . ALA B 1 71 ? 18.778 95.627 -13.318 1.00 13.81 71 ALA B O 1
ATOM 3500 N N . PRO B 1 72 ? 20.696 96.792 -13.270 1.00 14.29 72 PRO B N 1
ATOM 3501 C CA . PRO B 1 72 ? 20.481 97.134 -11.856 1.00 14.07 72 PRO B CA 1
ATOM 3502 C C . PRO B 1 72 ? 19.208 97.956 -11.660 1.00 14.69 72 PRO B C 1
ATOM 3503 O O . PRO B 1 72 ? 18.534 97.847 -10.633 1.00 16.23 72 PRO B O 1
ATOM 3507 N N . VAL B 1 73 ? 18.892 98.784 -12.651 1.00 13.40 73 VAL B N 1
ATOM 3508 C CA . VAL B 1 73 ? 17.698 99.623 -12.603 1.00 13.87 73 VAL B CA 1
ATOM 3509 C C . VAL B 1 73 ? 16.451 98.760 -12.734 1.00 14.52 73 VAL B C 1
ATOM 3510 O O . VAL B 1 73 ? 15.425 99.038 -12.114 1.00 13.27 73 VAL B O 1
ATOM 3514 N N . GLY B 1 74 ? 16.537 97.713 -13.547 1.00 13.57 74 GLY B N 1
ATOM 3515 C CA . GLY B 1 74 ? 15.406 96.819 -13.701 1.00 14.93 74 GLY B CA 1
ATOM 3516 C C . GLY B 1 74 ? 15.067 96.186 -12.363 1.00 16.38 74 GLY B C 1
ATOM 3517 O O . GLY B 1 74 ? 13.900 96.059 -12.002 1.00 16.83 74 GLY B O 1
ATOM 3518 N N . GLU B 1 75 ? 16.097 95.793 -11.620 1.00 16.12 75 GLU B N 1
ATOM 3519 C CA . GLU B 1 75 ? 15.902 95.176 -10.312 1.00 17.83 75 GLU B CA 1
ATOM 3520 C C . GLU B 1 75 ? 15.249 96.150 -9.333 1.00 17.35 75 GLU B C 1
ATOM 3521 O O . GLU B 1 75 ? 14.334 95.779 -8.594 1.00 17.21 75 GLU B O 1
ATOM 3527 N N . ALA B 1 76 ? 15.722 97.393 -9.326 1.00 16.73 76 ALA B N 1
ATOM 3528 C CA . ALA B 1 76 ? 15.169 98.411 -8.436 1.00 16.55 76 ALA B CA 1
ATOM 3529 C C . ALA B 1 76 ? 13.709 98.696 -8.791 1.00 17.62 76 ALA B C 1
ATOM 3530 O O . ALA B 1 76 ? 12.870 98.892 -7.909 1.00 17.52 76 ALA B O 1
ATOM 3532 N N . LEU B 1 77 ? 13.410 98.718 -10.086 1.00 16.20 77 LEU B N 1
ATOM 3533 C CA . LEU B 1 77 ? 12.053 98.970 -10.555 1.00 15.63 77 LEU B CA 1
ATOM 3534 C C . LEU B 1 77 ? 11.102 97.843 -10.154 1.00 16.17 77 LEU B C 1
ATOM 3535 O O . LEU B 1 77 ? 9.970 98.095 -9.738 1.00 16.92 77 LEU B O 1
ATOM 3540 N N . ARG B 1 78 ? 11.559 96.599 -10.276 1.00 16.54 78 ARG B N 1
ATOM 3541 C CA . ARG B 1 78 ? 10.714 95.460 -9.937 1.00 18.22 78 ARG B CA 1
ATOM 3542 C C . ARG B 1 78 ? 10.307 95.405 -8.473 1.00 18.93 78 ARG B C 1
ATOM 3543 O O . ARG B 1 78 ? 9.338 94.733 -8.127 1.00 19.50 78 ARG B O 1
ATOM 3551 N N . ALA B 1 79 ? 11.045 96.101 -7.614 1.00 20.29 79 ALA B N 1
ATOM 3552 C CA . ALA B 1 79 ? 10.710 96.125 -6.195 1.00 21.18 79 ALA B CA 1
ATOM 3553 C C . ALA B 1 79 ? 9.367 96.836 -6.016 1.00 22.55 79 ALA B C 1
ATOM 3554 O O . ALA B 1 79 ? 8.639 96.583 -5.053 1.00 23.94 79 ALA B O 1
ATOM 3556 N N . HIS B 1 80 ? 9.046 97.719 -6.959 1.00 22.08 80 HIS B N 1
ATOM 3557 C CA . HIS B 1 80 ? 7.804 98.491 -6.937 1.00 20.78 80 HIS B CA 1
ATOM 3558 C C . HIS B 1 80 ? 6.756 97.903 -7.871 1.00 21.24 80 HIS B C 1
ATOM 3559 O O . HIS B 1 80 ? 5.561 97.896 -7.563 1.00 21.39 80 HIS B O 1
ATOM 3566 N N . LEU B 1 81 ? 7.211 97.430 -9.025 1.00 19.73 81 LEU B N 1
ATOM 3567 C CA . LEU B 1 81 ? 6.332 96.832 -10.017 1.00 19.95 81 LEU B CA 1
ATOM 3568 C C . LEU B 1 81 ? 6.824 95.439 -10.366 1.00 21.72 81 LEU B C 1
ATOM 3569 O O . LEU B 1 81 ? 7.552 95.258 -11.340 1.00 19.88 81 LEU B O 1
ATOM 3574 N N . PRO B 1 82 ? 6.441 94.434 -9.567 1.00 21.21 82 PRO B N 1
ATOM 3575 C CA . PRO B 1 82 ? 6.869 93.060 -9.832 1.00 23.10 82 PRO B CA 1
ATOM 3576 C C . PRO B 1 82 ? 6.488 92.594 -11.237 1.00 22.90 82 PRO B C 1
ATOM 3577 O O . PRO B 1 82 ? 7.109 91.682 -11.784 1.00 24.65 82 PRO B O 1
ATOM 3581 N N . GLU B 1 83 ? 5.465 93.221 -11.816 1.00 22.62 83 GLU B N 1
ATOM 3582 C CA . GLU B 1 83 ? 5.010 92.861 -13.156 1.00 22.17 83 GLU B CA 1
ATOM 3583 C C . GLU B 1 83 ? 5.927 93.425 -14.237 1.00 22.43 83 GLU B C 1
ATOM 3584 O O . GLU B 1 83 ? 5.690 93.226 -15.431 1.00 24.44 83 GLU B O 1
ATOM 3590 N N . ALA B 1 84 ? 6.965 94.139 -13.816 1.00 20.24 84 ALA B N 1
ATOM 3591 C CA . ALA B 1 84 ? 7.924 94.706 -14.757 1.00 18.84 84 ALA B CA 1
ATOM 3592 C C . ALA B 1 84 ? 9.040 93.697 -14.988 1.00 18.39 84 ALA B C 1
ATOM 3593 O O . ALA B 1 84 ? 9.361 92.897 -14.108 1.00 19.10 84 ALA B O 1
ATOM 3595 N N . ARG B 1 85 ? 9.622 93.736 -16.180 1.00 15.37 85 ARG B N 1
ATOM 3596 C CA . ARG B 1 85 ? 10.714 92.844 -16.531 1.00 15.70 85 ARG B CA 1
ATOM 3597 C C . ARG B 1 85 ? 11.746 93.625 -17.332 1.00 15.03 85 ARG B C 1
ATOM 3598 O O . ARG B 1 85 ? 11.401 94.549 -18.068 1.00 14.00 85 ARG B O 1
ATOM 3606 N N . PHE B 1 86 ? 13.013 93.267 -17.160 1.00 13.30 86 PHE B N 1
ATOM 3607 C CA . PHE B 1 86 ? 14.097 93.911 -17.884 1.00 12.56 86 PHE B CA 1
ATOM 3608 C C . PHE B 1 86 ? 14.634 92.947 -18.935 1.00 13.15 86 PHE B C 1
ATOM 3609 O O . PHE B 1 86 ? 14.853 91.769 -18.646 1.00 15.47 86 PHE B O 1
ATOM 3617 N N . ALA B 1 87 ? 14.834 93.447 -20.149 1.00 13.11 87 ALA B N 1
ATOM 3618 C CA . ALA B 1 87 ? 15.376 92.640 -21.240 1.00 14.25 87 ALA B CA 1
ATOM 3619 C C . ALA B 1 87 ? 16.644 93.353 -21.686 1.00 14.97 87 ALA B C 1
ATOM 3620 O O . ALA B 1 87 ? 16.591 94.500 -22.127 1.00 14.18 87 ALA B O 1
ATOM 3622 N N . PRO B 1 88 ? 17.803 92.682 -21.577 1.00 14.60 88 PRO B N 1
ATOM 3623 C CA . PRO B 1 88 ? 19.096 93.253 -21.958 1.00 15.08 88 PRO B CA 1
ATOM 3624 C C . PRO B 1 88 ? 19.337 93.371 -23.454 1.00 16.22 88 PRO B C 1
ATOM 3625 O O . PRO B 1 88 ? 20.373 92.947 -23.957 1.00 17.57 88 PRO B O 1
ATOM 3629 N N . PHE B 1 89 ? 18.378 93.945 -24.166 1.00 14.71 89 PHE B N 1
ATOM 3630 C CA . PHE B 1 89 ? 18.529 94.114 -25.599 1.00 16.03 89 PHE B CA 1
ATOM 3631 C C . PHE B 1 89 ? 18.311 95.566 -25.990 1.00 14.29 89 PHE B C 1
ATOM 3632 O O . PHE B 1 89 ? 17.359 96.202 -25.536 1.00 13.50 89 PHE B O 1
ATOM 3640 N N . PRO B 1 90 ? 19.214 96.119 -26.819 1.00 14.73 90 PRO B N 1
ATOM 3641 C CA . PRO B 1 90 ? 19.120 97.506 -27.279 1.00 14.55 90 PRO B CA 1
ATOM 3642 C C . PRO B 1 90 ? 17.730 97.690 -27.870 1.00 12.64 90 PRO B C 1
ATOM 3643 O O . PRO B 1 90 ? 17.226 96.818 -28.575 1.00 11.93 90 PRO B O 1
ATOM 3647 N N . PRO B 1 91 ? 17.097 98.838 -27.601 1.00 12.50 91 PRO B N 1
ATOM 3648 C CA . PRO B 1 91 ? 15.746 99.098 -28.104 1.00 12.11 91 PRO B CA 1
ATOM 3649 C C . PRO B 1 91 ? 15.492 99.118 -29.601 1.00 11.77 91 PRO B C 1
ATOM 3650 O O . PRO B 1 91 ? 14.337 99.060 -30.022 1.00 12.29 91 PRO B O 1
ATOM 3654 N N . GLY B 1 92 ? 16.549 99.190 -30.403 1.00 10.64 92 GLY B N 1
ATOM 3655 C CA . GLY B 1 92 ? 16.361 99.186 -31.844 1.00 10.66 92 GLY B CA 1
ATOM 3656 C C . GLY B 1 92 ? 16.506 97.792 -32.431 1.00 11.29 92 GLY B C 1
ATOM 3657 O O . GLY B 1 92 ? 16.462 97.618 -33.647 1.00 11.83 92 GLY B O 1
ATOM 3658 N N . SER B 1 93 ? 16.658 96.795 -31.566 1.00 11.00 93 SER B N 1
ATOM 3659 C CA . SER B 1 93 ? 16.852 95.413 -32.008 1.00 11.75 93 SER B CA 1
ATOM 3660 C C . SER B 1 93 ? 15.578 94.633 -32.289 1.00 11.89 93 SER B C 1
ATOM 3661 O O . SER B 1 93 ? 14.494 94.989 -31.832 1.00 13.08 93 SER B O 1
ATOM 3664 N N . GLU B 1 94 ? 15.712 93.544 -33.039 1.00 11.81 94 GLU B N 1
ATOM 3665 C CA . GLU B 1 94 ? 14.558 92.722 -33.345 1.00 11.70 94 GLU B CA 1
ATOM 3666 C C . GLU B 1 94 ? 14.087 91.957 -32.105 1.00 12.13 94 GLU B C 1
ATOM 3667 O O . GLU B 1 94 ? 12.895 91.692 -31.956 1.00 12.76 94 GLU B O 1
ATOM 3673 N N . GLU B 1 95 ? 15.007 91.610 -31.209 1.00 13.08 95 GLU B N 1
ATOM 3674 C CA . GLU B 1 95 ? 14.614 90.910 -29.985 1.00 13.08 95 GLU B CA 1
ATOM 3675 C C . GLU B 1 95 ? 13.772 91.852 -29.128 1.00 12.31 95 GLU B C 1
ATOM 3676 O O . GLU B 1 95 ? 12.780 91.432 -28.536 1.00 13.80 95 GLU B O 1
ATOM 3682 N N . ALA B 1 96 ? 14.160 93.126 -29.072 1.00 12.70 96 ALA B N 1
ATOM 3683 C CA . ALA B 1 96 ? 13.399 94.104 -28.292 1.00 12.58 96 ALA B CA 1
ATOM 3684 C C . ALA B 1 96 ? 11.990 94.213 -28.864 1.00 12.67 96 ALA B C 1
ATOM 3685 O O . ALA B 1 96 ? 11.006 94.261 -28.123 1.00 12.19 96 ALA B O 1
ATOM 3687 N N . ARG B 1 97 ? 11.895 94.257 -30.188 1.00 12.65 97 ARG B N 1
ATOM 3688 C CA . ARG B 1 97 ? 10.602 94.352 -30.854 1.00 14.25 97 ARG B CA 1
ATOM 3689 C C . ARG B 1 97 ? 9.720 93.157 -30.506 1.00 14.98 97 ARG B C 1
ATOM 3690 O O . ARG B 1 97 ? 8.560 93.323 -30.130 1.00 14.08 97 ARG B O 1
ATOM 3698 N N . ARG B 1 98 ? 10.270 91.951 -30.628 1.00 14.65 98 ARG B N 1
ATOM 3699 C CA . ARG B 1 98 ? 9.503 90.746 -30.326 1.00 16.51 98 ARG B CA 1
ATOM 3700 C C . ARG B 1 98 ? 8.996 90.730 -28.891 1.00 15.26 98 ARG B C 1
ATOM 3701 O O . ARG B 1 98 ? 7.846 90.369 -28.633 1.00 16.73 98 ARG B O 1
ATOM 3709 N N . GLU B 1 99 ? 9.851 91.123 -27.956 1.00 14.68 99 GLU B N 1
ATOM 3710 C CA . GLU B 1 99 ? 9.446 91.130 -26.560 1.00 15.06 99 GLU B CA 1
ATOM 3711 C C . GLU B 1 99 ? 8.376 92.182 -26.301 1.00 15.74 99 GLU B C 1
ATOM 3712 O O . GLU B 1 99 ? 7.471 91.967 -25.496 1.00 16.48 99 GLU B O 1
ATOM 3718 N N . ALA B 1 100 ? 8.461 93.309 -26.997 1.00 13.98 100 ALA B N 1
ATOM 3719 C CA . ALA B 1 100 ? 7.463 94.358 -26.825 1.00 13.59 100 ALA B CA 1
ATOM 3720 C C . ALA B 1 100 ? 6.110 93.917 -27.390 1.00 15.47 100 ALA B C 1
ATOM 3721 O O . ALA B 1 100 ? 5.069 94.116 -26.761 1.00 14.39 100 ALA B O 1
ATOM 3723 N N . GLU B 1 101 ? 6.122 93.303 -28.570 1.00 15.39 101 GLU B N 1
ATOM 3724 C CA . GLU B 1 101 ? 4.878 92.865 -29.199 1.00 16.90 101 GLU B CA 1
ATOM 3725 C C . GLU B 1 101 ? 4.148 91.782 -28.407 1.00 17.32 101 GLU B C 1
ATOM 3726 O O . GLU B 1 101 ? 2.939 91.607 -28.558 1.00 19.66 101 GLU B O 1
ATOM 3732 N N . ALA B 1 102 ? 4.877 91.072 -27.553 1.00 16.89 102 ALA B N 1
ATOM 3733 C CA . ALA B 1 102 ? 4.289 90.005 -26.748 1.00 17.58 102 ALA B CA 1
ATOM 3734 C C . ALA B 1 102 ? 3.613 90.498 -25.471 1.00 18.10 102 ALA B C 1
ATOM 3735 O O . ALA B 1 102 ? 2.923 89.735 -24.795 1.00 19.07 102 ALA B O 1
ATOM 3737 N N . LEU B 1 103 ? 3.808 91.768 -25.135 1.00 17.17 103 LEU B N 1
ATOM 3738 C CA . LEU B 1 103 ? 3.212 92.310 -23.919 1.00 16.52 103 LEU B CA 1
ATOM 3739 C C . LEU B 1 103 ? 1.693 92.351 -23.949 1.00 15.57 103 LEU B C 1
ATOM 3740 O O . LEU B 1 103 ? 1.079 92.575 -24.990 1.00 17.55 103 LEU B O 1
ATOM 3745 N N . ARG B 1 104 ? 1.100 92.138 -22.781 1.00 18.37 104 ARG B N 1
ATOM 3746 C CA . ARG B 1 104 ? -0.345 92.176 -22.614 1.00 18.98 104 ARG B CA 1
ATOM 3747 C C . ARG B 1 104 ? -0.644 93.322 -21.652 1.00 17.38 104 ARG B C 1
ATOM 3748 O O . ARG B 1 104 ? 0.243 93.772 -20.929 1.00 15.40 104 ARG B O 1
ATOM 3756 N N . PRO B 1 105 ? -1.894 93.809 -21.629 1.00 17.51 105 PRO B N 1
ATOM 3757 C CA . PRO B 1 105 ? -2.239 94.911 -20.724 1.00 16.85 105 PRO B CA 1
ATOM 3758 C C . PRO B 1 105 ? -1.755 94.686 -19.294 1.00 16.45 105 PRO B C 1
ATOM 3759 O O . PRO B 1 105 ? -1.906 93.595 -18.739 1.00 17.06 105 PRO B O 1
ATOM 3763 N N . GLY B 1 106 ? -1.164 95.722 -18.704 1.00 13.85 106 GLY B N 1
ATOM 3764 C CA . GLY B 1 106 ? -0.681 95.615 -17.340 1.00 13.50 106 GLY B CA 1
ATOM 3765 C C . GLY B 1 106 ? 0.782 95.243 -17.228 1.00 12.21 106 GLY B C 1
ATOM 3766 O O . GLY B 1 106 ? 1.385 95.387 -16.169 1.00 13.90 106 GLY B O 1
ATOM 3767 N N . GLU B 1 107 ? 1.358 94.761 -18.324 1.00 12.40 107 GLU B N 1
ATOM 3768 C CA . GLU B 1 107 ? 2.760 94.367 -18.322 1.00 12.75 107 GLU B CA 1
ATOM 3769 C C . GLU B 1 107 ? 3.687 95.535 -18.634 1.00 11.37 107 GLU B C 1
ATOM 3770 O O . GLU B 1 107 ? 3.327 96.444 -19.388 1.00 12.51 107 GLU B O 1
ATOM 3776 N N . VAL B 1 108 ? 4.875 95.504 -18.033 1.00 12.05 108 VAL B N 1
ATOM 3777 C CA . VAL B 1 108 ? 5.871 96.563 -18.194 1.00 12.04 108 VAL B CA 1
ATOM 3778 C C . VAL B 1 108 ? 7.225 95.977 -18.581 1.00 11.14 108 VAL B C 1
ATOM 3779 O O . VAL B 1 108 ? 7.699 95.028 -17.960 1.00 12.37 108 VAL B O 1
ATOM 3783 N N . LEU B 1 109 ? 7.850 96.562 -19.597 1.00 10.56 109 LEU B N 1
ATOM 3784 C CA . LEU B 1 109 ? 9.137 96.078 -20.081 1.00 10.87 109 LEU B CA 1
ATOM 3785 C C . LEU B 1 109 ? 10.161 97.197 -20.168 1.00 10.61 109 LEU B C 1
ATOM 3786 O O . LEU B 1 109 ? 9.928 98.190 -20.846 1.00 11.62 109 LEU B O 1
ATOM 3791 N N . LEU B 1 110 ? 11.288 97.035 -19.482 1.00 10.77 110 LEU B N 1
ATOM 3792 C CA . LEU B 1 110 ? 12.364 98.016 -19.537 1.00 10.13 110 LEU B CA 1
ATOM 3793 C C . LEU B 1 110 ? 13.424 97.443 -20.477 1.00 9.81 110 LEU B C 1
ATOM 3794 O O . LEU B 1 110 ? 13.883 96.315 -20.281 1.00 10.67 110 LEU B O 1
ATOM 3799 N N . LEU B 1 111 ? 13.787 98.198 -21.509 1.00 9.43 111 LEU B N 1
ATOM 3800 C CA . LEU B 1 111 ? 14.799 97.745 -22.464 1.00 9.86 111 LEU B CA 1
ATOM 3801 C C . LEU B 1 111 ? 16.175 98.286 -22.094 1.00 10.02 111 LEU B C 1
ATOM 3802 O O . LEU B 1 111 ? 16.310 99.089 -21.173 1.00 10.68 111 LEU B O 1
ATOM 3807 N N . GLU B 1 112 ? 17.201 97.849 -22.816 1.00 9.17 112 GLU B N 1
ATOM 3808 C CA . GLU B 1 112 ? 18.562 98.274 -22.528 1.00 10.60 112 GLU B CA 1
ATOM 3809 C C . GLU B 1 112 ? 18.844 99.743 -22.871 1.00 9.35 112 GLU B C 1
ATOM 3810 O O . GLU B 1 112 ? 18.169 100.350 -23.710 1.00 10.55 112 GLU B O 1
ATOM 3816 N N . ASN B 1 113 ? 19.840 100.294 -22.181 1.00 8.48 113 ASN B N 1
ATOM 3817 C CA . ASN B 1 113 ? 20.317 101.675 -22.311 1.00 9.10 113 ASN B CA 1
ATOM 3818 C C . ASN B 1 113 ? 20.256 102.185 -23.752 1.00 9.93 113 ASN B C 1
ATOM 3819 O O . ASN B 1 113 ? 20.906 101.625 -24.636 1.00 9.67 113 ASN B O 1
ATOM 3824 N N . VAL B 1 114 ? 19.491 103.250 -23.992 1.00 10.24 114 VAL B N 1
ATOM 3825 C CA . VAL B 1 114 ? 19.383 103.787 -25.349 1.00 10.25 114 VAL B CA 1
ATOM 3826 C C . VAL B 1 114 ? 20.734 104.234 -25.902 1.00 10.89 114 VAL B C 1
ATOM 3827 O O . VAL B 1 114 ? 20.922 104.280 -27.117 1.00 10.57 114 VAL B O 1
ATOM 3831 N N . ARG B 1 115 ? 21.680 104.554 -25.021 1.00 10.10 115 ARG B N 1
ATOM 3832 C CA . ARG B 1 115 ? 22.994 104.991 -25.486 1.00 10.89 115 ARG B CA 1
ATOM 3833 C C . ARG B 1 115 ? 23.815 103.854 -26.092 1.00 12.02 115 ARG B C 1
ATOM 3834 O O . ARG B 1 115 ? 24.882 104.091 -26.658 1.00 12.38 115 ARG B O 1
ATOM 3842 N N . PHE B 1 116 ? 23.311 102.627 -25.986 1.00 10.77 116 PHE B N 1
ATOM 3843 C CA . PHE B 1 116 ? 23.990 101.466 -26.564 1.00 11.84 116 PHE B CA 1
ATOM 3844 C C . PHE B 1 116 ? 23.774 101.450 -28.078 1.00 13.74 116 PHE B C 1
ATOM 3845 O O . PHE B 1 116 ? 24.499 100.768 -28.806 1.00 14.77 116 PHE B O 1
ATOM 3853 N N . GLU B 1 117 ? 22.771 102.192 -28.544 1.00 11.70 117 GLU B N 1
ATOM 3854 C CA . GLU B 1 117 ? 22.455 102.266 -29.973 1.00 13.05 117 GLU B CA 1
ATO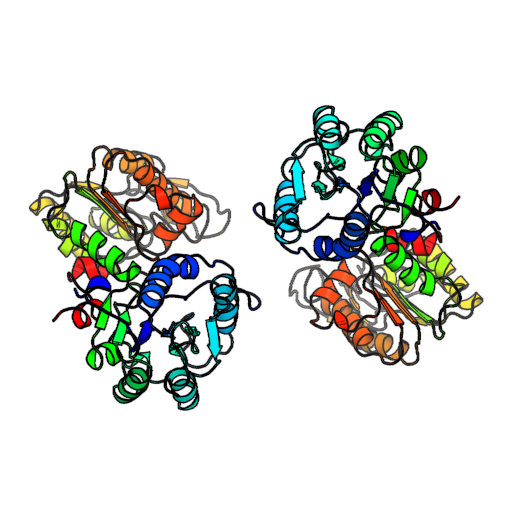M 3855 C C . GLU B 1 117 ? 23.337 103.308 -30.655 1.00 12.90 117 GLU B C 1
ATOM 3856 O O . GLU B 1 117 ? 23.351 104.471 -30.262 1.00 12.88 117 GLU B O 1
ATOM 3862 N N . PRO B 1 118 ? 24.076 102.908 -31.701 1.00 15.19 118 PRO B N 1
ATOM 3863 C CA . PRO B 1 118 ? 24.940 103.872 -32.386 1.00 16.40 118 PRO B CA 1
ATOM 3864 C C . PRO B 1 118 ? 24.216 105.076 -32.983 1.00 15.51 118 PRO B C 1
ATOM 3865 O O . PRO B 1 118 ? 24.791 106.157 -33.096 1.00 18.07 118 PRO B O 1
ATOM 3869 N N . GLY B 1 119 ? 22.951 104.900 -33.349 1.00 14.31 119 GLY B N 1
ATOM 3870 C CA . GLY B 1 119 ? 22.211 106.003 -33.935 1.00 13.45 119 GLY B CA 1
ATOM 3871 C C . GLY B 1 119 ? 21.414 106.851 -32.961 1.00 13.46 119 GLY B C 1
ATOM 3872 O O . GLY B 1 119 ? 20.768 107.816 -33.368 1.00 13.93 119 GLY B O 1
ATOM 3873 N N . GLU B 1 120 ? 21.464 106.511 -31.678 1.00 13.02 120 GLU B N 1
ATOM 3874 C CA . GLU B 1 120 ? 20.705 107.255 -30.676 1.00 12.10 120 GLU B CA 1
ATOM 3875 C C . GLU B 1 120 ? 21.030 108.745 -30.608 1.00 12.23 120 GLU B C 1
ATOM 3876 O O . GLU B 1 120 ? 20.136 109.585 -30.741 1.00 12.03 120 GLU B O 1
ATOM 3882 N N . GLU B 1 121 ? 22.298 109.084 -30.404 1.00 12.35 121 GLU B N 1
ATOM 3883 C CA . GLU B 1 121 ? 22.674 110.490 -30.294 1.00 13.63 121 GLU B CA 1
ATOM 3884 C C . GLU B 1 121 ? 22.655 111.253 -31.613 1.00 14.27 121 GLU B C 1
ATOM 3885 O O . GLU B 1 121 ? 22.700 112.484 -31.621 1.00 15.92 121 GLU B O 1
ATOM 3891 N N . LYS B 1 122 ? 22.572 110.524 -32.721 1.00 14.43 122 LYS B N 1
ATOM 3892 C CA . LYS B 1 122 ? 22.528 111.139 -34.042 1.00 14.63 122 LYS B CA 1
ATOM 3893 C C . LYS B 1 122 ? 21.081 111.321 -34.497 1.00 15.29 122 LYS B C 1
ATOM 3894 O O . LYS B 1 122 ? 20.828 111.800 -35.600 1.00 16.24 122 LYS B O 1
ATOM 3900 N N . ASN B 1 123 ? 20.135 110.935 -33.646 1.00 14.25 123 ASN B N 1
ATOM 3901 C CA . ASN B 1 123 ? 18.712 111.031 -33.973 1.00 15.04 123 ASN B CA 1
ATOM 3902 C C . ASN B 1 123 ? 18.439 110.310 -35.297 1.00 14.67 123 ASN B C 1
ATOM 3903 O O . ASN B 1 123 ? 17.721 110.805 -36.165 1.00 15.33 123 ASN B O 1
ATOM 3908 N N . ASP B 1 124 ? 19.032 109.128 -35.426 1.00 14.36 124 ASP B N 1
ATOM 3909 C CA . ASP B 1 124 ? 18.902 108.280 -36.610 1.00 14.94 124 ASP B CA 1
ATOM 3910 C C . ASP B 1 124 ? 17.424 108.029 -36.923 1.00 15.35 124 ASP B C 1
ATOM 3911 O O . ASP B 1 124 ? 16.690 107.499 -36.089 1.00 14.15 124 ASP B O 1
ATOM 3916 N N . PRO B 1 125 ? 16.971 108.405 -38.132 1.00 16.33 125 PRO B N 1
ATOM 3917 C CA . PRO B 1 125 ? 15.576 108.222 -38.553 1.00 16.06 125 PRO B CA 1
ATOM 3918 C C . PRO B 1 125 ? 15.097 106.772 -38.642 1.00 14.82 125 PRO B C 1
ATOM 3919 O O . PRO B 1 125 ? 13.943 106.486 -38.323 1.00 15.06 125 PRO B O 1
ATOM 3923 N N . GLU B 1 126 ? 15.962 105.861 -39.089 1.00 14.11 126 GLU B N 1
ATOM 3924 C CA . GLU B 1 126 ? 15.577 104.454 -39.170 1.00 13.57 126 GLU B CA 1
ATOM 3925 C C . GLU B 1 126 ? 15.488 103.882 -37.765 1.00 12.78 126 GLU B C 1
ATOM 3926 O O . GLU B 1 126 ? 14.590 103.095 -37.471 1.00 13.08 126 GLU B O 1
ATOM 3932 N N . LEU B 1 127 ? 16.427 104.272 -36.901 1.00 12.36 127 LEU B N 1
ATOM 3933 C CA . LEU B 1 127 ? 16.402 103.810 -35.517 1.00 11.79 127 LEU B CA 1
ATOM 3934 C C . LEU B 1 127 ? 15.087 104.292 -34.908 1.00 10.24 127 LEU B C 1
ATOM 3935 O O . LEU B 1 127 ? 14.397 103.541 -34.225 1.00 10.56 127 LEU B O 1
ATOM 3940 N N . SER B 1 128 ? 14.746 105.552 -35.162 1.00 10.59 128 SER B N 1
ATOM 3941 C CA . SER B 1 128 ? 13.506 106.118 -34.643 1.00 10.73 128 SER B CA 1
ATOM 3942 C C . SER B 1 128 ? 12.299 105.330 -35.146 1.00 10.53 128 SER B C 1
ATOM 3943 O O . SER B 1 128 ? 11.333 105.120 -34.408 1.00 10.13 128 SER B O 1
ATOM 3946 N N . ALA B 1 129 ? 12.360 104.891 -36.404 1.00 10.70 129 ALA B N 1
ATOM 3947 C CA . ALA B 1 129 ? 11.277 104.117 -36.997 1.00 10.11 129 ALA B CA 1
ATOM 3948 C C . ALA B 1 129 ? 11.169 102.756 -36.312 1.00 10.61 129 ALA B C 1
ATOM 3949 O O . ALA B 1 129 ? 10.073 102.216 -36.150 1.00 12.06 129 ALA B O 1
ATOM 3951 N N . ARG B 1 130 ? 12.307 102.196 -35.913 1.00 10.44 130 ARG B N 1
ATOM 3952 C CA . ARG B 1 130 ? 12.281 100.917 -35.220 1.00 11.36 130 ARG B CA 1
ATOM 3953 C C . ARG B 1 130 ? 11.707 101.129 -33.817 1.00 11.45 130 ARG B C 1
ATOM 3954 O O . ARG B 1 130 ? 10.954 100.292 -33.321 1.00 11.45 130 ARG B O 1
ATOM 3962 N N . TYR B 1 131 ? 12.046 102.255 -33.186 1.00 11.55 131 TYR B N 1
ATOM 3963 C CA . TYR B 1 131 ? 11.508 102.562 -31.858 1.00 11.05 131 TYR B CA 1
ATOM 3964 C C . TYR B 1 131 ? 9.986 102.711 -31.957 1.00 10.37 131 TYR B C 1
ATOM 3965 O O . TYR B 1 131 ? 9.254 102.336 -31.038 1.00 10.58 131 TYR B O 1
ATOM 3974 N N . ALA B 1 132 ? 9.514 103.268 -33.071 1.00 11.04 132 ALA B N 1
ATOM 3975 C CA . ALA B 1 132 ? 8.083 103.474 -33.254 1.00 10.98 132 ALA B CA 1
ATOM 3976 C C . ALA B 1 132 ? 7.290 102.175 -33.278 1.00 12.16 132 ALA B C 1
ATOM 3977 O O . ALA B 1 132 ? 6.085 102.198 -33.080 1.00 14.21 132 ALA B O 1
ATOM 3979 N N . ARG B 1 133 ? 7.956 101.047 -33.509 1.00 12.38 133 ARG B N 1
ATOM 3980 C CA . ARG B 1 133 ? 7.278 99.751 -33.531 1.00 12.51 133 ARG B CA 1
ATOM 3981 C C . ARG B 1 133 ? 7.052 99.251 -32.103 1.00 11.63 133 ARG B C 1
ATOM 3982 O O . ARG B 1 133 ? 6.301 98.303 -31.882 1.00 13.76 133 ARG B O 1
ATOM 3990 N N . LEU B 1 134 ? 7.705 99.885 -31.134 1.00 10.83 134 LEU B N 1
ATOM 3991 C CA . LEU B 1 134 ? 7.593 99.456 -29.742 1.00 11.11 134 LEU B CA 1
ATOM 3992 C C . LEU B 1 134 ? 6.301 99.869 -29.043 1.00 10.78 134 LEU B C 1
ATOM 3993 O O . LEU B 1 134 ? 5.990 99.350 -27.971 1.00 12.80 134 LEU B O 1
ATOM 3998 N N . GLY B 1 135 ? 5.557 100.797 -29.638 1.00 12.27 135 GLY B N 1
ATOM 3999 C CA . GLY B 1 135 ? 4.308 101.231 -29.031 1.00 12.88 135 GLY B CA 1
ATOM 4000 C C . GLY B 1 135 ? 3.436 101.983 -30.012 1.00 11.23 135 GLY B C 1
ATOM 4001 O O . GLY B 1 135 ? 3.888 102.324 -31.098 1.00 13.19 135 GLY B O 1
ATOM 4002 N N . GLU B 1 136 ? 2.190 102.249 -29.626 1.00 12.95 136 GLU B N 1
ATOM 4003 C CA . GLU B 1 136 ? 1.250 102.966 -30.478 1.00 14.02 136 GLU B CA 1
ATOM 4004 C C . GLU B 1 136 ? 1.186 104.450 -30.105 1.00 12.74 136 GLU B C 1
ATOM 4005 O O . GLU B 1 136 ? 0.611 105.266 -30.833 1.00 14.24 136 GLU B O 1
ATOM 4011 N N . ALA B 1 137 ? 1.782 104.788 -28.966 1.00 12.30 137 ALA B N 1
ATOM 4012 C CA . ALA B 1 137 ? 1.832 106.164 -28.485 1.00 11.57 137 ALA B CA 1
ATOM 4013 C C . ALA B 1 137 ? 3.153 106.347 -27.761 1.00 11.21 137 ALA B C 1
ATOM 4014 O O . ALA B 1 137 ? 3.730 105.376 -27.260 1.00 10.68 137 ALA B O 1
ATOM 4016 N N . PHE B 1 138 ? 3.619 107.589 -27.699 1.00 10.15 138 PHE B N 1
ATOM 4017 C CA . PHE B 1 138 ? 4.882 107.909 -27.050 1.00 9.48 138 PHE B CA 1
ATOM 4018 C C . PHE B 1 138 ? 4.699 108.929 -25.935 1.00 10.75 138 PHE B C 1
ATOM 4019 O O . PHE B 1 138 ? 4.013 109.941 -26.105 1.00 10.84 138 PHE B O 1
ATOM 4027 N N . VAL B 1 139 ? 5.325 108.655 -24.800 1.00 9.17 139 VAL B N 1
ATOM 4028 C CA . VAL B 1 139 ? 5.275 109.554 -23.660 1.00 8.85 139 VAL B CA 1
ATOM 4029 C C . VAL B 1 139 ? 6.705 109.946 -23.294 1.00 10.23 139 VAL B C 1
ATOM 4030 O O . VAL B 1 139 ? 7.540 109.082 -23.016 1.00 9.20 139 VAL B O 1
ATOM 4034 N N . LEU B 1 140 ? 6.999 111.241 -23.337 1.00 9.74 140 LEU B N 1
ATOM 4035 C CA . LEU B 1 140 ? 8.323 111.716 -22.951 1.00 9.32 140 LEU B CA 1
ATOM 4036 C C . LEU B 1 140 ? 8.203 112.189 -21.511 1.00 9.97 140 LEU B C 1
ATOM 4037 O O . LEU B 1 140 ? 7.443 113.118 -21.220 1.00 9.74 140 LEU B O 1
ATOM 4042 N N . ASP B 1 141 ? 8.934 111.549 -20.605 1.00 8.91 141 ASP B N 1
ATOM 4043 C CA . ASP B 1 141 ? 8.874 111.938 -19.202 1.00 8.87 141 ASP B CA 1
ATOM 4044 C C . ASP B 1 141 ? 10.272 112.194 -18.655 1.00 10.10 141 ASP B C 1
ATOM 4045 O O . ASP B 1 141 ? 10.524 112.036 -17.463 1.00 10.67 141 ASP B O 1
ATOM 4050 N N . ALA B 1 142 ? 11.172 112.616 -19.539 1.00 9.86 142 ALA B N 1
ATOM 4051 C CA . ALA B 1 142 ? 12.554 112.894 -19.169 1.00 10.98 142 ALA B CA 1
ATOM 4052 C C . ALA B 1 142 ? 12.959 114.300 -19.600 1.00 11.26 142 ALA B C 1
ATOM 4053 O O . ALA B 1 142 ? 13.590 114.489 -20.645 1.00 11.26 142 ALA B O 1
ATOM 4055 N N . PHE B 1 143 ? 12.593 115.288 -18.793 1.00 11.94 143 PHE B N 1
ATOM 4056 C CA . PHE B 1 143 ? 12.928 116.669 -19.100 1.00 11.64 143 PHE B CA 1
ATOM 4057 C C . PHE B 1 143 ? 14.438 116.844 -19.238 1.00 12.35 143 PHE B C 1
ATOM 4058 O O . PHE B 1 143 ? 14.905 117.603 -20.091 1.00 13.15 143 PHE B O 1
ATOM 4066 N N . GLY B 1 144 ? 15.190 116.139 -18.398 1.00 12.98 144 GLY B N 1
ATOM 4067 C CA . GLY B 1 144 ? 16.639 116.235 -18.423 1.00 13.60 144 GLY B CA 1
ATOM 4068 C C . GLY B 1 144 ? 17.283 115.784 -19.719 1.00 15.16 144 GLY B C 1
ATOM 4069 O O . GLY B 1 144 ? 18.494 115.951 -19.902 1.00 16.48 144 GLY B O 1
ATOM 4070 N N . SER B 1 145 ? 16.486 115.202 -20.609 1.00 13.52 145 SER B N 1
ATOM 4071 C CA . SER B 1 145 ? 16.984 114.736 -21.901 1.00 14.70 145 SER B CA 1
ATOM 4072 C C . SER B 1 145 ? 16.340 115.512 -23.046 1.00 13.98 145 SER B C 1
ATOM 4073 O O . SER B 1 145 ? 16.711 115.338 -24.207 1.00 13.86 145 SER B O 1
ATOM 4076 N N . ALA B 1 146 ? 15.392 116.385 -22.714 1.00 13.78 146 ALA B N 1
ATOM 4077 C CA . ALA B 1 146 ? 14.649 117.145 -23.718 1.00 14.44 146 ALA B CA 1
ATOM 4078 C C . ALA B 1 146 ? 15.411 118.200 -24.509 1.00 14.24 146 ALA B C 1
ATOM 4079 O O . ALA B 1 146 ? 14.913 118.687 -25.525 1.00 15.25 146 ALA B O 1
ATOM 4081 N N . HIS B 1 147 ? 16.605 118.559 -24.055 1.00 14.86 147 HIS B N 1
ATOM 4082 C CA . HIS B 1 147 ? 17.390 119.564 -24.759 1.00 16.69 147 HIS B CA 1
ATOM 4083 C C . HIS B 1 147 ? 18.228 118.953 -25.874 1.00 18.69 147 HIS B C 1
ATOM 4084 O O . HIS B 1 147 ? 18.910 119.669 -26.603 1.00 19.75 147 HIS B O 1
ATOM 4091 N N . ARG B 1 148 ? 18.183 117.633 -26.014 1.00 18.48 148 ARG B N 1
ATOM 4092 C CA . ARG B 1 148 ? 18.962 116.983 -27.059 1.00 20.03 148 ARG B CA 1
ATOM 4093 C C . ARG B 1 148 ? 18.111 116.244 -28.078 1.00 17.84 148 ARG B C 1
ATOM 4094 O O . ARG B 1 148 ? 17.170 115.533 -27.726 1.00 17.05 148 ARG B O 1
ATOM 4102 N N . ALA B 1 149 ? 18.449 116.431 -29.348 1.00 17.89 149 ALA B N 1
ATOM 4103 C CA . ALA B 1 149 ? 17.734 115.785 -30.438 1.00 16.15 149 ALA B CA 1
ATOM 4104 C C . ALA B 1 149 ? 18.263 114.365 -30.588 1.00 16.10 149 ALA B C 1
ATOM 4105 O O . ALA B 1 149 ? 19.160 114.098 -31.389 1.00 16.64 149 ALA B O 1
ATOM 4107 N N . HIS B 1 150 ? 17.708 113.464 -29.787 1.00 13.77 150 HIS B N 1
ATOM 4108 C CA . HIS B 1 150 ? 18.098 112.061 -29.802 1.00 11.66 150 HIS B CA 1
ATOM 4109 C C . HIS B 1 150 ? 16.933 111.211 -30.293 1.00 11.38 150 HIS B C 1
ATOM 4110 O O . HIS B 1 150 ? 15.773 111.609 -30.192 1.00 11.06 150 HIS B O 1
ATOM 4117 N N . ALA B 1 151 ? 17.239 110.032 -30.818 1.00 10.33 151 ALA B N 1
ATOM 4118 C CA . ALA B 1 151 ? 16.201 109.156 -31.350 1.00 9.28 151 ALA B CA 1
ATOM 4119 C C . ALA B 1 151 ? 15.091 108.791 -30.367 1.00 9.70 151 ALA B C 1
ATOM 4120 O O . ALA B 1 151 ? 13.925 108.714 -30.756 1.00 10.67 151 ALA B O 1
ATOM 4122 N N . SER B 1 152 ? 15.442 108.574 -29.103 1.00 9.41 152 SER B N 1
ATOM 4123 C CA . SER B 1 152 ? 14.443 108.196 -28.101 1.00 9.59 152 SER B CA 1
ATOM 4124 C C . SER B 1 152 ? 13.784 109.388 -27.413 1.00 10.16 152 SER B C 1
ATOM 4125 O O . SER B 1 152 ? 13.015 109.211 -26.470 1.00 10.61 152 SER B O 1
ATOM 4128 N N . VAL B 1 153 ? 14.086 110.593 -27.887 1.00 10.78 153 VAL B N 1
ATOM 4129 C CA . VAL B 1 153 ? 13.537 111.818 -27.309 1.00 10.86 153 VAL B CA 1
ATOM 4130 C C . VAL B 1 153 ? 12.722 112.579 -28.349 1.00 11.76 153 VAL B C 1
ATOM 4131 O O . VAL B 1 153 ? 11.541 112.870 -28.141 1.00 12.26 153 VAL B O 1
ATOM 4135 N N . VAL B 1 154 ? 13.363 112.887 -29.473 1.00 11.37 154 VAL B N 1
ATOM 4136 C CA . VAL B 1 154 ? 12.735 113.622 -30.565 1.00 12.70 154 VAL B CA 1
ATOM 4137 C C . VAL B 1 154 ? 12.369 112.733 -31.754 1.00 12.07 154 VAL B C 1
ATOM 4138 O O . VAL B 1 154 ? 11.251 112.788 -32.264 1.00 12.23 154 VAL B O 1
ATOM 4142 N N . GLY B 1 155 ? 13.321 111.911 -32.186 1.00 11.64 155 GLY B N 1
ATOM 4143 C CA . GLY B 1 155 ? 13.104 111.059 -33.342 1.00 12.02 155 GLY B CA 1
ATOM 4144 C C . GLY B 1 155 ? 11.825 110.249 -33.372 1.00 11.00 155 GLY B C 1
ATOM 4145 O O . GLY B 1 155 ? 11.026 110.352 -34.309 1.00 12.38 155 GLY B O 1
ATOM 4146 N N . VAL B 1 156 ? 11.621 109.427 -32.351 1.00 11.75 156 VAL B N 1
ATOM 4147 C CA . VAL B 1 156 ? 10.432 108.593 -32.304 1.00 11.07 156 VAL B CA 1
ATOM 4148 C C . VAL B 1 156 ? 9.155 109.404 -32.073 1.00 12.56 156 VAL B C 1
ATOM 4149 O O . VAL B 1 156 ? 8.075 109.013 -32.518 1.00 12.98 156 VAL B O 1
ATOM 4153 N N . ALA B 1 157 ? 9.284 110.538 -31.388 1.00 13.38 157 ALA B N 1
ATOM 4154 C CA . ALA B 1 157 ? 8.136 111.392 -31.102 1.00 15.65 157 ALA B CA 1
ATOM 4155 C C . ALA B 1 157 ? 7.499 111.925 -32.381 1.00 16.04 157 ALA B C 1
ATOM 4156 O O . ALA B 1 157 ? 6.315 112.246 -32.396 1.00 16.47 157 ALA B O 1
ATOM 4158 N N . ARG B 1 158 ? 8.282 112.016 -33.451 1.00 16.01 158 ARG B N 1
ATOM 4159 C CA . ARG B 1 158 ? 7.779 112.505 -34.734 1.00 18.74 158 ARG B CA 1
ATOM 4160 C C . ARG B 1 158 ? 6.973 111.438 -35.483 1.00 18.52 158 ARG B C 1
ATOM 4161 O O . ARG B 1 158 ? 6.267 111.747 -36.445 1.00 19.77 158 ARG B O 1
ATOM 4169 N N . LEU B 1 159 ? 7.070 110.189 -35.036 1.00 16.27 159 LEU B N 1
ATOM 4170 C CA . LEU B 1 159 ? 6.393 109.081 -35.707 1.00 15.96 159 LEU B CA 1
ATOM 4171 C C . LEU B 1 159 ? 5.181 108.516 -34.974 1.00 16.29 159 LEU B C 1
ATOM 4172 O O . LEU B 1 159 ? 4.409 107.739 -35.540 1.00 17.93 159 LEU B O 1
ATOM 4177 N N . LEU B 1 160 ? 5.020 108.900 -33.715 1.00 14.60 160 LEU B N 1
ATOM 4178 C CA . LEU B 1 160 ? 3.905 108.424 -32.907 1.00 14.68 160 LEU B CA 1
ATOM 4179 C C . LEU B 1 160 ? 3.232 109.583 -32.200 1.00 14.85 160 LEU B C 1
ATOM 4180 O O . LEU B 1 160 ? 3.863 110.602 -31.951 1.00 15.51 160 LEU B O 1
ATOM 4185 N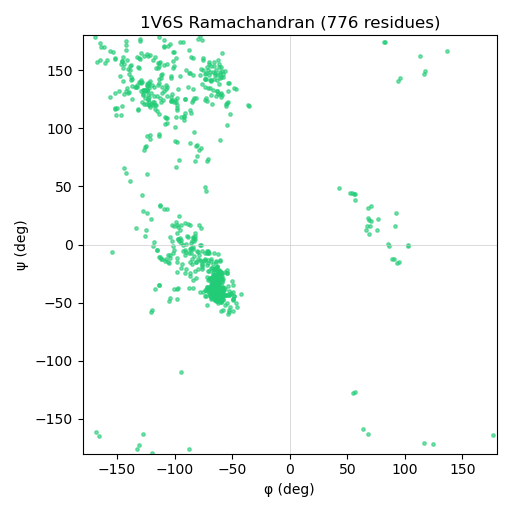 N . PRO B 1 161 ? 1.934 109.448 -31.887 1.00 15.34 161 PRO B N 1
ATOM 4186 C CA . PRO B 1 161 ? 1.279 110.551 -31.177 1.00 15.61 161 PRO B CA 1
ATOM 4187 C C . PRO B 1 161 ? 2.102 110.670 -29.890 1.00 15.76 161 PRO B C 1
ATOM 4188 O O . PRO B 1 161 ? 2.314 109.672 -29.191 1.00 15.08 161 PRO B O 1
ATOM 4192 N N . ALA B 1 162 ? 2.588 111.872 -29.597 1.00 14.53 162 ALA B N 1
ATOM 4193 C CA . ALA B 1 162 ? 3.444 112.083 -28.434 1.00 13.85 162 ALA B CA 1
ATOM 4194 C C . ALA B 1 162 ? 2.840 112.954 -27.344 1.00 13.81 162 ALA B C 1
ATOM 4195 O O . ALA B 1 162 ? 2.163 113.946 -27.626 1.00 15.14 162 ALA B O 1
ATOM 4197 N N . TYR B 1 163 ? 3.123 112.586 -26.098 1.00 11.03 163 TYR B N 1
ATOM 4198 C CA . TYR B 1 163 ? 2.592 113.285 -24.928 1.00 11.70 163 TYR B CA 1
ATOM 4199 C C . TYR B 1 163 ? 3.642 113.463 -23.843 1.00 12.56 163 TYR B C 1
ATOM 4200 O O . TYR B 1 163 ? 4.584 112.680 -23.757 1.00 11.63 163 TYR B O 1
ATOM 4209 N N . ALA B 1 164 ? 3.469 114.483 -23.006 1.00 11.44 164 ALA B N 1
ATOM 4210 C CA . ALA B 1 164 ? 4.391 114.714 -21.899 1.00 9.20 164 ALA B CA 1
ATOM 4211 C C . ALA B 1 164 ? 3.907 113.910 -20.691 1.00 11.22 164 ALA B C 1
ATOM 4212 O O . ALA B 1 164 ? 2.712 113.886 -20.393 1.00 12.02 164 ALA B O 1
ATOM 4214 N N . GLY B 1 165 ? 4.828 113.235 -20.009 1.00 9.27 165 GLY B N 1
ATOM 4215 C CA . GLY B 1 165 ? 4.470 112.489 -18.815 1.00 8.99 165 GLY B CA 1
ATOM 4216 C C . GLY B 1 165 ? 4.318 113.489 -17.680 1.00 10.44 165 GLY B C 1
ATOM 4217 O O . GLY B 1 165 ? 4.530 114.683 -17.895 1.00 11.67 165 GLY B O 1
ATOM 4218 N N . PHE B 1 166 ? 3.976 113.032 -16.479 1.00 10.20 166 PHE B N 1
ATOM 4219 C CA . PHE B 1 166 ? 3.786 113.965 -15.362 1.00 11.43 166 PHE B CA 1
ATOM 4220 C C . PHE B 1 166 ? 5.030 114.731 -14.926 1.00 12.18 166 PHE B C 1
ATOM 4221 O O . PHE B 1 166 ? 4.924 115.871 -14.477 1.00 12.17 166 PHE B O 1
ATOM 4229 N N . LEU B 1 167 ? 6.206 114.117 -15.023 1.00 10.68 167 LEU B N 1
ATOM 4230 C CA . LEU B 1 167 ? 7.431 114.809 -14.619 1.00 10.76 167 LEU B CA 1
ATOM 4231 C C . LEU B 1 167 ? 7.790 115.877 -15.643 1.00 12.88 167 LEU B C 1
ATOM 4232 O O . LEU B 1 167 ? 8.137 117.009 -15.288 1.00 12.90 167 LEU B O 1
ATOM 4237 N N . MET B 1 168 ? 7.698 115.513 -16.917 1.00 12.34 168 MET B N 1
ATOM 4238 C CA . MET B 1 168 ? 7.987 116.433 -18.011 1.00 12.25 168 MET B CA 1
ATOM 4239 C C . MET B 1 168 ? 7.041 117.626 -17.913 1.00 13.07 168 MET B C 1
ATOM 4240 O O . MET B 1 168 ? 7.457 118.777 -18.046 1.00 13.29 168 MET B O 1
ATOM 4245 N N . GLU B 1 169 ? 5.767 117.341 -17.663 1.00 11.40 169 GLU B N 1
ATOM 4246 C CA . GLU B 1 169 ? 4.764 118.390 -17.551 1.00 12.49 169 GLU B CA 1
ATOM 4247 C C . GLU B 1 169 ? 5.073 119.320 -16.380 1.00 14.69 169 GLU B C 1
ATOM 4248 O O . GLU B 1 169 ? 5.003 120.539 -16.524 1.00 14.65 169 GLU B O 1
ATOM 4254 N N . LYS B 1 170 ? 5.416 118.753 -15.227 1.00 13.62 170 LYS B N 1
ATOM 4255 C CA . LYS B 1 170 ? 5.737 119.567 -14.053 1.00 14.47 170 LYS B CA 1
ATOM 4256 C C . LYS B 1 170 ? 6.893 120.521 -14.331 1.00 14.88 170 LYS B C 1
ATOM 4257 O O . LYS B 1 170 ? 6.844 121.693 -13.954 1.00 15.61 170 LYS B O 1
ATOM 4263 N N . GLU B 1 171 ? 7.935 120.018 -14.985 1.00 13.03 171 GLU B N 1
ATOM 4264 C CA . GLU B 1 171 ? 9.103 120.835 -15.306 1.00 13.28 171 GLU B CA 1
ATOM 4265 C C . GLU B 1 171 ? 8.721 121.990 -16.222 1.00 14.42 171 GLU B C 1
ATOM 4266 O O . GLU B 1 171 ? 9.060 123.144 -15.957 1.00 14.02 171 GLU B O 1
ATOM 4272 N N . VAL B 1 172 ? 8.021 121.672 -17.305 1.00 14.53 172 VAL B N 1
ATOM 4273 C CA . VAL B 1 172 ? 7.601 122.685 -18.264 1.00 14.90 172 VAL B CA 1
ATOM 4274 C C . VAL B 1 172 ? 6.695 123.733 -17.628 1.00 15.85 172 VAL B C 1
ATOM 4275 O O . VAL B 1 172 ? 6.881 124.927 -17.842 1.00 16.06 172 VAL B O 1
ATOM 4279 N N . ARG B 1 173 ? 5.726 123.294 -16.834 1.00 14.94 173 ARG B N 1
ATOM 4280 C CA . ARG B 1 173 ? 4.811 124.236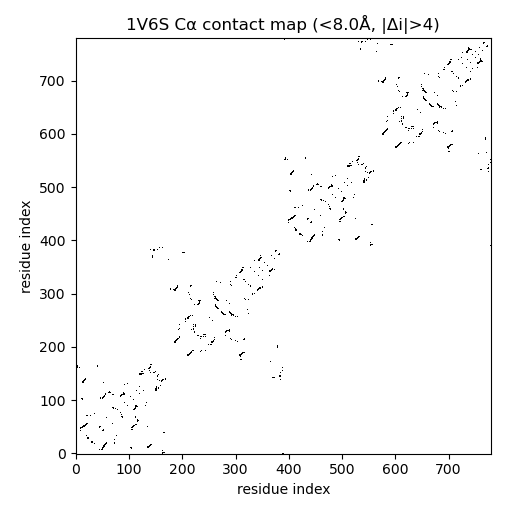 -16.202 1.00 16.72 173 ARG B CA 1
ATOM 4281 C C . ARG B 1 173 ? 5.507 125.147 -15.202 1.00 16.39 173 ARG B C 1
ATOM 4282 O O . ARG B 1 173 ? 5.260 126.355 -15.184 1.00 16.67 173 ARG B O 1
ATOM 4290 N N . ALA B 1 174 ? 6.385 124.581 -14.381 1.00 14.79 174 ALA B N 1
ATOM 4291 C CA . ALA B 1 174 ? 7.105 125.370 -13.385 1.00 15.19 174 ALA B CA 1
ATOM 4292 C C . ALA B 1 174 ? 8.031 126.390 -14.037 1.00 16.19 174 ALA B C 1
ATOM 4293 O O . ALA B 1 174 ? 8.035 127.566 -13.663 1.00 16.65 174 ALA B O 1
ATOM 4295 N N . LEU B 1 175 ? 8.819 125.949 -15.012 1.00 15.00 175 LEU B N 1
ATOM 4296 C CA . LEU B 1 175 ? 9.737 126.859 -15.683 1.00 15.65 175 LEU B CA 1
ATOM 4297 C C . LEU B 1 175 ? 8.980 127.899 -16.502 1.00 16.36 175 LEU B C 1
ATOM 4298 O O . LEU B 1 175 ? 9.427 129.041 -16.631 1.00 16.77 175 LEU B O 1
ATOM 4303 N N . SER B 1 176 ? 7.831 127.510 -17.047 1.00 16.40 176 SER B N 1
ATOM 4304 C CA . SER B 1 176 ? 7.022 128.425 -17.847 1.00 17.67 176 SER B CA 1
ATOM 4305 C C . SER B 1 176 ? 6.481 129.568 -17.001 1.00 17.96 176 SER B C 1
ATOM 4306 O O . SER B 1 176 ? 6.314 130.685 -17.494 1.00 17.69 176 SER B O 1
ATOM 4309 N N . ARG B 1 177 ? 6.201 129.289 -15.731 1.00 16.84 177 ARG B N 1
ATOM 4310 C CA . ARG B 1 177 ? 5.691 130.319 -14.831 1.00 17.95 177 ARG B CA 1
ATOM 4311 C C . ARG B 1 177 ? 6.712 131.438 -14.707 1.00 17.82 177 ARG B C 1
ATOM 4312 O O . ARG B 1 177 ? 6.351 132.604 -14.561 1.00 18.44 177 ARG B O 1
ATOM 4320 N N . LEU B 1 178 ? 7.989 131.078 -14.777 1.00 15.69 178 LEU B N 1
ATOM 4321 C CA . LEU B 1 178 ? 9.075 132.049 -14.672 1.00 16.13 178 LEU B CA 1
ATOM 4322 C C . LEU B 1 178 ? 9.168 132.934 -15.910 1.00 17.36 178 LEU B C 1
ATOM 4323 O O . LEU B 1 178 ? 9.819 133.979 -15.886 1.00 17.56 178 LEU B O 1
ATOM 4328 N N . LEU B 1 179 ? 8.518 132.519 -16.991 1.00 17.15 179 LEU B N 1
ATOM 4329 C CA . LEU B 1 179 ? 8.555 133.279 -18.235 1.00 18.63 179 LEU B CA 1
ATOM 4330 C C . LEU B 1 179 ? 7.253 134.014 -18.524 1.00 19.88 179 LEU B C 1
ATOM 4331 O O . LEU B 1 179 ? 7.183 134.809 -19.458 1.00 21.32 179 LEU B O 1
ATOM 4336 N N . LYS B 1 180 ? 6.212 133.745 -17.754 1.00 20.63 180 LYS B N 1
ATOM 4337 C CA . LYS B 1 180 ? 4.957 134.427 -18.004 1.00 23.92 180 LYS B CA 1
ATOM 4338 C C . LYS B 1 180 ? 4.859 135.653 -17.105 1.00 25.37 180 LYS B C 1
ATOM 4339 O O . LYS B 1 180 ? 5.607 136.614 -17.294 1.00 27.57 180 LYS B O 1
ATOM 4345 N N . ASP B 1 181 ? 3.976 135.634 -16.117 1.00 26.33 181 ASP B N 1
ATOM 4346 C CA . ASP B 1 181 ? 3.830 136.789 -15.225 1.00 27.84 181 ASP B CA 1
ATOM 4347 C C . ASP B 1 181 ? 4.015 136.467 -13.757 1.00 26.29 181 ASP B C 1
ATOM 4348 O O . ASP B 1 181 ? 3.104 136.661 -12.964 1.00 27.37 181 ASP B O 1
ATOM 4353 N N . PRO B 1 182 ? 5.179 135.969 -13.369 1.00 23.44 182 PRO B N 1
ATOM 4354 C CA . PRO B 1 182 ? 5.349 135.661 -11.953 1.00 22.19 182 PRO B CA 1
ATOM 4355 C C . PRO B 1 182 ? 5.238 136.868 -11.006 1.00 21.37 182 PRO B C 1
ATOM 4356 O O . PRO B 1 182 ? 5.382 138.022 -11.424 1.00 20.96 182 PRO B O 1
ATOM 4360 N N . GLU B 1 183 ? 4.956 136.597 -9.734 1.00 20.06 183 GLU B N 1
ATOM 4361 C CA . GLU B 1 183 ? 4.800 137.668 -8.760 1.00 20.76 183 GLU B CA 1
ATOM 4362 C C . GLU B 1 183 ? 6.118 138.342 -8.475 1.00 19.90 183 GLU B C 1
ATOM 4363 O O . GLU B 1 183 ? 7.167 137.710 -8.525 1.00 19.37 183 GLU B O 1
ATOM 4369 N N . ARG B 1 184 ? 6.053 139.630 -8.166 1.00 19.73 184 ARG B N 1
ATOM 4370 C CA . ARG B 1 184 ? 7.247 140.407 -7.866 1.00 18.73 184 ARG B CA 1
ATOM 4371 C C . ARG B 1 184 ? 7.287 140.675 -6.361 1.00 18.13 184 ARG B C 1
ATOM 4372 O O . ARG B 1 184 ? 6.248 140.671 -5.699 1.00 18.18 184 ARG B O 1
ATOM 4380 N N . PRO B 1 185 ? 8.483 140.914 -5.798 1.00 17.31 185 PRO B N 1
ATOM 4381 C CA . PRO B 1 185 ? 9.799 140.948 -6.450 1.00 16.21 185 PRO B CA 1
ATOM 4382 C C . PRO B 1 185 ? 10.236 139.590 -6.992 1.00 14.71 185 PRO B C 1
ATOM 4383 O O . PRO B 1 185 ? 10.010 138.552 -6.369 1.00 15.12 185 PRO B O 1
ATOM 4387 N N . TYR B 1 186 ? 10.882 139.624 -8.148 1.00 13.47 186 TYR B N 1
ATOM 4388 C CA . TYR B 1 186 ? 11.363 138.426 -8.830 1.00 12.76 186 TYR B CA 1
ATOM 4389 C C . TYR B 1 186 ? 12.891 138.467 -8.815 1.00 12.90 186 TYR B C 1
ATOM 4390 O O . TYR B 1 186 ? 13.505 139.334 -9.439 1.00 12.20 186 TYR B O 1
ATOM 4399 N N . ALA B 1 187 ? 13.498 137.544 -8.072 1.00 11.47 187 ALA B N 1
ATOM 4400 C CA . ALA B 1 187 ? 14.950 137.478 -7.964 1.00 10.73 187 ALA B CA 1
ATOM 4401 C C . ALA B 1 187 ? 15.514 136.250 -8.657 1.00 10.93 187 ALA B C 1
ATOM 4402 O O . ALA B 1 187 ? 14.887 135.191 -8.691 1.00 12.08 187 ALA B O 1
ATOM 4404 N N . VAL B 1 188 ? 16.703 136.410 -9.218 1.00 10.06 188 VAL B N 1
ATOM 4405 C CA . VAL B 1 188 ? 17.388 135.314 -9.881 1.00 10.24 188 VAL B CA 1
ATOM 4406 C C . VAL B 1 188 ? 18.768 135.215 -9.261 1.00 10.50 188 VAL B C 1
ATOM 4407 O O . VAL B 1 188 ? 19.445 136.224 -9.069 1.00 11.69 188 VAL B O 1
ATOM 4411 N N . VAL B 1 189 ? 19.165 133.996 -8.916 1.00 9.86 189 VAL B N 1
ATOM 4412 C CA . VAL B 1 189 ? 20.475 133.751 -8.338 1.00 9.98 189 VAL B CA 1
ATOM 4413 C C . VAL B 1 189 ? 21.207 132.846 -9.318 1.00 10.88 189 VAL B C 1
ATOM 4414 O O . VAL B 1 189 ? 20.739 131.743 -9.623 1.00 11.22 189 VAL B O 1
ATOM 4418 N N . LEU B 1 190 ? 22.336 133.321 -9.832 1.00 11.60 190 LEU B N 1
ATOM 4419 C CA . LEU B 1 190 ? 23.118 132.538 -10.778 1.00 12.14 190 LEU B CA 1
ATOM 4420 C C . LEU B 1 190 ? 24.536 132.340 -10.286 1.00 12.19 190 LEU B C 1
ATOM 4421 O O . LEU B 1 190 ? 25.167 133.272 -9.788 1.00 12.95 190 LEU B O 1
ATOM 4426 N N . GLY B 1 191 ? 25.024 131.111 -10.424 1.00 12.10 191 GLY B N 1
ATOM 4427 C CA . GLY B 1 191 ? 26.373 130.789 -10.010 1.00 14.08 191 GLY B CA 1
ATOM 4428 C C . GLY B 1 191 ? 27.059 130.063 -11.144 1.00 17.12 191 GLY B C 1
ATOM 4429 O O . GLY B 1 191 ? 26.440 129.785 -12.168 1.00 21.02 191 GLY B O 1
ATOM 4430 N N . GLY B 1 192 ? 28.334 129.750 -10.966 1.00 19.34 192 GLY B N 1
ATOM 4431 C CA . GLY B 1 192 ? 29.063 129.061 -12.012 1.00 20.08 192 GLY B CA 1
ATOM 4432 C C . GLY B 1 192 ? 30.437 129.662 -12.195 1.00 20.50 192 GLY B C 1
ATOM 4433 O O . GLY B 1 192 ? 30.719 130.756 -11.705 1.00 19.54 192 GLY B O 1
ATOM 4434 N N . ALA B 1 193 ? 31.296 128.951 -12.915 1.00 21.49 193 ALA B N 1
ATOM 4435 C CA . ALA B 1 193 ? 32.653 129.416 -13.134 1.00 22.78 193 ALA B CA 1
ATOM 4436 C C . ALA B 1 193 ? 32.825 130.347 -14.330 1.00 21.80 193 ALA B C 1
ATOM 4437 O O . ALA B 1 193 ? 33.730 131.177 -14.333 1.00 23.84 193 ALA B O 1
ATOM 4439 N N . LYS B 1 194 ? 31.962 130.226 -15.335 1.00 22.89 194 LYS B N 1
ATOM 4440 C CA . LYS B 1 194 ? 32.085 131.060 -16.531 1.00 23.71 194 LYS B CA 1
ATOM 4441 C C . LYS B 1 194 ? 30.835 131.843 -16.908 1.00 23.10 194 LYS B C 1
ATOM 4442 O O . LYS B 1 194 ? 29.760 131.271 -17.084 1.00 23.19 194 LYS B O 1
ATOM 4448 N N . VAL B 1 195 ? 30.986 133.156 -17.053 1.00 23.27 195 VAL B N 1
ATOM 4449 C CA . VAL B 1 195 ? 29.866 134.006 -17.432 1.00 24.76 195 VAL B CA 1
ATOM 4450 C C . VAL B 1 195 ? 29.486 133.731 -18.886 1.00 26.42 195 VAL B C 1
ATOM 4451 O O . VAL B 1 195 ? 28.357 133.982 -19.301 1.00 25.91 195 VAL B O 1
ATOM 4455 N N . SER B 1 196 ? 30.439 133.207 -19.653 1.00 27.63 196 SER B N 1
ATOM 4456 C CA . SER B 1 196 ? 30.191 132.896 -21.057 1.00 29.74 196 SER B CA 1
ATOM 4457 C C . SER B 1 196 ? 29.091 131.855 -21.169 1.00 30.04 196 SER B C 1
ATOM 4458 O O . SER B 1 196 ? 28.442 131.749 -22.209 1.00 31.48 196 SER B O 1
ATOM 4461 N N . ASP B 1 197 ? 28.889 131.089 -20.099 1.00 31.23 197 ASP B N 1
ATOM 4462 C CA . ASP B 1 197 ? 27.872 130.032 -20.085 1.00 31.80 197 ASP B CA 1
ATOM 4463 C C . ASP B 1 197 ? 26.507 130.539 -19.655 1.00 32.05 197 ASP B C 1
ATOM 4464 O O . ASP B 1 197 ? 25.525 129.801 -19.710 1.00 32.05 197 ASP B O 1
ATOM 4469 N N . LYS B 1 198 ? 26.451 131.794 -19.224 1.00 31.36 198 LYS B N 1
ATOM 4470 C CA . LYS B 1 198 ? 25.200 132.379 -18.764 1.00 30.15 198 LYS B CA 1
ATOM 4471 C C . LYS B 1 198 ? 24.710 133.581 -19.578 1.00 29.27 198 LYS B C 1
ATOM 4472 O O . LYS B 1 198 ? 23.683 134.166 -19.243 1.00 28.02 198 LYS B O 1
ATOM 4478 N N . ILE B 1 199 ? 25.433 133.949 -20.634 1.00 28.35 199 ILE B N 1
ATOM 4479 C CA . ILE B 1 199 ? 25.052 135.091 -21.470 1.00 28.38 199 ILE B CA 1
ATOM 4480 C C . ILE B 1 199 ? 23.612 135.036 -21.981 1.00 27.35 199 ILE B C 1
ATOM 4481 O O . ILE B 1 199 ? 22.832 135.965 -21.764 1.00 26.29 199 ILE B O 1
ATOM 4486 N N . GLY B 1 200 ? 23.267 133.950 -22.665 1.00 27.00 200 GLY B N 1
ATOM 4487 C CA . GLY B 1 200 ? 21.926 133.807 -23.203 1.00 25.73 200 GLY B CA 1
ATOM 4488 C C . GLY B 1 200 ? 20.809 133.869 -22.177 1.00 24.93 200 GLY B C 1
ATOM 4489 O O . GLY B 1 200 ? 19.819 134.581 -22.367 1.00 24.57 200 GLY B O 1
ATOM 4490 N N . VAL B 1 201 ? 20.959 133.129 -21.084 1.00 23.37 201 VAL B N 1
ATOM 4491 C CA . VAL B 1 201 ? 19.933 133.111 -20.052 1.00 21.81 201 VAL B CA 1
ATOM 4492 C C . VAL B 1 201 ? 19.821 134.448 -19.319 1.00 20.59 201 VAL B C 1
ATOM 4493 O O . VAL B 1 201 ? 18.727 134.852 -18.934 1.00 19.41 201 VAL B O 1
ATOM 4497 N N . ILE B 1 202 ? 20.944 135.134 -19.130 1.00 19.42 202 ILE B N 1
ATOM 4498 C CA . ILE B 1 202 ? 20.915 136.431 -18.459 1.00 17.50 202 ILE B CA 1
ATOM 4499 C C . ILE B 1 202 ? 20.167 137.443 -19.325 1.00 16.99 202 ILE B C 1
ATOM 4500 O O . ILE B 1 202 ? 19.304 138.171 -18.835 1.00 16.10 202 ILE B O 1
ATOM 4505 N N . GLU B 1 203 ? 20.483 137.480 -20.617 1.00 17.77 203 GLU B N 1
ATOM 4506 C CA . GLU B 1 203 ? 19.817 138.420 -21.511 1.00 18.11 203 GLU B CA 1
ATOM 4507 C C . GLU B 1 203 ? 18.331 138.112 -21.619 1.00 17.82 203 GLU B C 1
ATOM 4508 O O . GLU B 1 203 ? 17.510 139.012 -21.795 1.00 19.11 203 GLU B O 1
ATOM 4514 N N . SER B 1 204 ? 17.984 136.837 -21.503 1.00 18.62 204 SER B N 1
ATOM 4515 C CA . SER B 1 204 ? 16.591 136.427 -21.582 1.00 18.05 204 SER B CA 1
ATOM 4516 C C . SER B 1 204 ? 15.807 136.823 -20.333 1.00 17.57 204 SER B C 1
ATOM 4517 O O . SER B 1 204 ? 14.654 137.248 -20.418 1.00 17.48 204 SER B O 1
ATOM 4520 N N . LEU B 1 205 ? 16.442 136.696 -19.172 1.00 17.16 205 LEU B N 1
ATOM 4521 C CA . LEU B 1 205 ? 15.776 137.003 -17.913 1.00 15.95 205 LEU B CA 1
ATOM 4522 C C . LEU B 1 205 ? 15.758 138.463 -17.463 1.00 14.09 205 LEU B C 1
ATOM 4523 O O . LEU B 1 205 ? 14.810 138.892 -16.808 1.00 14.36 205 LEU B O 1
ATOM 4528 N N . LEU B 1 206 ? 16.786 139.229 -17.815 1.00 14.78 206 LEU B N 1
ATOM 4529 C CA . LEU B 1 206 ? 16.851 140.626 -17.387 1.00 14.12 206 LEU B CA 1
ATOM 4530 C C . LEU B 1 206 ? 15.582 141.456 -17.593 1.00 15.27 206 LEU B C 1
ATOM 4531 O O . LEU B 1 206 ? 15.184 142.203 -16.706 1.00 16.74 206 LEU B O 1
ATOM 4536 N N . PRO B 1 207 ? 14.929 141.342 -18.760 1.00 15.16 207 PRO B N 1
ATOM 4537 C CA . PRO B 1 207 ? 13.707 142.125 -18.995 1.00 15.31 207 PRO B CA 1
ATOM 4538 C C . PRO B 1 207 ? 12.504 141.677 -18.161 1.00 14.92 207 PRO B C 1
ATOM 4539 O O . PRO B 1 207 ? 11.459 142.330 -18.156 1.00 17.28 207 PRO B O 1
ATOM 4543 N N . ARG B 1 208 ? 12.656 140.567 -17.446 1.00 15.82 208 ARG B N 1
ATOM 4544 C CA . ARG B 1 208 ? 11.564 140.013 -16.655 1.00 14.34 208 ARG B CA 1
ATOM 4545 C C . ARG B 1 208 ? 11.722 140.081 -15.141 1.00 13.12 208 ARG B C 1
ATOM 4546 O O . ARG B 1 208 ? 10.757 139.859 -14.414 1.00 13.93 208 ARG B O 1
ATOM 4554 N N . ILE B 1 209 ? 12.919 140.399 -14.661 1.00 13.93 209 ILE B N 1
ATOM 4555 C CA . ILE B 1 209 ? 13.163 140.371 -13.223 1.00 13.58 209 ILE B CA 1
ATOM 4556 C C . ILE B 1 209 ? 13.437 141.689 -12.511 1.00 13.37 209 ILE B C 1
ATOM 4557 O O . ILE B 1 209 ? 13.488 142.751 -13.133 1.00 14.22 209 ILE B O 1
ATOM 4562 N N . ASP B 1 210 ? 13.615 141.599 -11.194 1.00 11.98 210 ASP B N 1
ATOM 4563 C CA . ASP B 1 210 ? 13.887 142.767 -10.356 1.00 12.51 210 ASP B CA 1
ATOM 4564 C C . ASP B 1 210 ? 15.279 142.748 -9.734 1.00 11.52 210 ASP B C 1
ATOM 4565 O O . ASP B 1 210 ? 15.898 143.798 -9.568 1.00 13.01 210 ASP B O 1
ATOM 4570 N N . ARG B 1 211 ? 15.768 141.557 -9.389 1.00 11.32 211 ARG B N 1
ATOM 4571 C CA . ARG B 1 211 ? 17.077 141.417 -8.759 1.00 10.79 211 ARG B CA 1
ATOM 4572 C C . ARG B 1 211 ? 17.854 140.242 -9.334 1.00 10.45 211 ARG B C 1
ATOM 4573 O O . ARG B 1 211 ? 17.282 139.188 -9.631 1.00 12.12 211 ARG B O 1
ATOM 4581 N N . LEU B 1 212 ? 19.158 140.437 -9.483 1.00 10.44 212 LEU B N 1
ATOM 4582 C CA . LEU B 1 212 ? 20.050 139.405 -9.993 1.00 9.86 212 LEU B CA 1
ATOM 4583 C C . LEU B 1 212 ? 21.265 139.296 -9.084 1.00 10.77 212 LEU B C 1
ATOM 4584 O O . LEU B 1 212 ? 22.045 140.240 -8.960 1.00 12.20 212 LEU B O 1
ATOM 4589 N N . LEU B 1 213 ? 21.409 138.139 -8.440 1.00 10.09 213 LEU B N 1
ATOM 4590 C CA . LEU B 1 213 ? 22.529 137.865 -7.548 1.00 9.58 213 LEU B CA 1
ATOM 4591 C C . LEU B 1 213 ? 23.496 136.983 -8.322 1.00 10.51 213 LEU B C 1
ATOM 4592 O O . LEU B 1 213 ? 23.093 135.966 -8.894 1.00 11.16 213 LEU B O 1
ATOM 4597 N N . ILE B 1 214 ? 24.763 137.378 -8.337 1.00 11.68 214 ILE B N 1
ATOM 4598 C CA . ILE B 1 214 ? 25.794 136.647 -9.062 1.00 12.52 214 ILE B CA 1
ATOM 4599 C C . ILE B 1 214 ? 26.887 136.133 -8.136 1.00 12.78 214 ILE B C 1
ATOM 4600 O O . ILE B 1 214 ? 27.529 136.904 -7.418 1.00 12.90 214 ILE B O 1
ATOM 4605 N N . GLY B 1 215 ? 27.087 134.818 -8.160 1.00 12.65 215 GLY B N 1
ATOM 4606 C CA . GLY B 1 215 ? 28.102 134.196 -7.335 1.00 12.92 215 GLY B CA 1
ATOM 4607 C C . GLY B 1 215 ? 28.932 133.231 -8.159 1.00 13.36 215 GLY B C 1
ATOM 4608 O O . GLY B 1 215 ? 28.738 133.117 -9.368 1.00 15.13 215 GLY B O 1
ATOM 4609 N N . GLY B 1 216 ? 29.845 132.522 -7.509 1.00 13.73 216 GLY B N 1
ATOM 4610 C CA . GLY B 1 216 ? 30.690 131.595 -8.237 1.00 14.82 216 GLY B CA 1
ATOM 4611 C C . GLY B 1 216 ? 31.852 132.339 -8.866 1.00 15.47 216 GLY B C 1
ATOM 4612 O O . GLY B 1 216 ? 31.910 133.567 -8.813 1.00 14.37 216 GLY B O 1
ATOM 4613 N N . ALA B 1 217 ? 32.774 131.601 -9.475 1.00 16.09 217 ALA B N 1
ATOM 4614 C CA . ALA B 1 217 ? 33.948 132.204 -10.091 1.00 16.54 217 ALA B CA 1
ATOM 4615 C C . ALA B 1 217 ? 33.631 133.217 -11.183 1.00 16.75 217 ALA B C 1
ATOM 4616 O O . ALA B 1 217 ? 34.415 134.136 -11.427 1.00 17.21 217 ALA B O 1
ATOM 4618 N N . MET B 1 218 ? 32.488 133.066 -11.842 1.00 15.76 218 MET B N 1
ATOM 4619 C CA . MET B 1 218 ? 32.150 134.002 -12.904 1.00 17.08 218 MET B CA 1
ATOM 4620 C C . MET B 1 218 ? 32.048 135.426 -12.364 1.00 16.75 218 MET B C 1
ATOM 4621 O O . MET B 1 218 ? 32.229 136.390 -13.101 1.00 16.75 218 MET B O 1
ATOM 4626 N N . ALA B 1 219 ? 31.766 135.563 -11.073 1.00 15.36 219 ALA B N 1
ATOM 4627 C CA . ALA B 1 219 ? 31.665 136.885 -10.470 1.00 15.27 219 ALA B CA 1
ATOM 4628 C C . ALA B 1 219 ? 32.979 137.654 -10.598 1.00 15.71 219 ALA B C 1
ATOM 4629 O O . ALA B 1 219 ? 32.977 138.881 -10.675 1.00 14.75 219 ALA B O 1
ATOM 4631 N N . PHE B 1 220 ? 34.098 136.936 -10.641 1.00 15.44 220 PHE B N 1
ATOM 4632 C CA . PHE B 1 220 ? 35.400 137.589 -10.738 1.00 15.50 220 PHE B CA 1
ATOM 4633 C C . PHE B 1 220 ? 35.630 138.296 -12.069 1.00 14.62 220 PHE B C 1
ATOM 4634 O O . PHE B 1 220 ? 36.378 139.272 -12.133 1.00 15.88 220 PHE B O 1
ATOM 4642 N N . THR B 1 221 ? 34.984 137.815 -13.125 1.00 15.30 221 THR B N 1
ATOM 4643 C CA . THR B 1 221 ? 35.119 138.462 -14.424 1.00 15.68 221 THR B CA 1
ATOM 4644 C C . THR B 1 221 ? 34.415 139.813 -14.328 1.00 16.57 221 THR B C 1
ATOM 4645 O O . THR B 1 221 ? 34.928 140.824 -14.810 1.00 15.97 221 THR B O 1
ATOM 4649 N N . PHE B 1 222 ? 33.248 139.832 -13.686 1.00 14.82 222 PHE B N 1
ATOM 4650 C CA . PHE B 1 222 ? 32.509 141.081 -13.507 1.00 14.79 222 PHE B CA 1
ATOM 4651 C C . PHE B 1 222 ? 33.314 142.041 -12.640 1.00 15.08 222 PHE B C 1
ATOM 4652 O O . PHE B 1 222 ? 33.476 143.215 -12.973 1.00 15.99 222 PHE B O 1
ATOM 4660 N N . LEU B 1 223 ? 33.812 141.537 -11.516 1.00 15.06 223 LEU B N 1
ATOM 4661 C CA . LEU B 1 223 ? 34.582 142.355 -10.590 1.00 15.73 223 LEU B CA 1
ATOM 4662 C C . LEU B 1 223 ? 35.843 142.945 -11.203 1.00 16.35 223 LEU B C 1
ATOM 4663 O O . LEU B 1 223 ? 36.154 144.114 -10.981 1.00 15.91 223 LEU B O 1
ATOM 4668 N N . LYS B 1 224 ? 36.576 142.147 -11.972 1.00 16.24 224 LYS B N 1
ATOM 4669 C CA . LYS B 1 224 ? 37.786 142.662 -12.598 1.00 16.74 224 LYS B CA 1
ATOM 4670 C C . LYS B 1 224 ? 37.419 143.744 -13.608 1.00 17.22 224 LYS B C 1
ATOM 4671 O O . LYS B 1 224 ? 38.068 144.790 -13.673 1.00 18.28 224 LYS B O 1
ATOM 4677 N N . ALA B 1 225 ? 36.371 143.496 -14.387 1.00 16.81 225 ALA B N 1
ATOM 4678 C CA . ALA B 1 225 ? 35.922 144.462 -15.385 1.00 17.14 225 ALA B CA 1
ATOM 4679 C C . ALA B 1 225 ? 35.566 145.794 -14.726 1.00 17.66 225 ALA B C 1
ATOM 4680 O O . ALA B 1 225 ? 35.749 146.856 -15.321 1.00 18.64 225 ALA B O 1
ATOM 4682 N N . LEU B 1 226 ? 35.074 145.728 -13.491 1.00 16.87 226 LEU B N 1
ATOM 4683 C CA . LEU B 1 226 ? 34.673 146.923 -12.751 1.00 16.26 226 LEU B CA 1
ATOM 4684 C C . LEU B 1 226 ? 35.819 147.637 -12.041 1.00 16.43 226 LEU B C 1
ATOM 4685 O O . LEU B 1 226 ? 35.597 148.628 -11.343 1.00 16.12 226 LEU B O 1
ATOM 4690 N N . GLY B 1 227 ? 37.039 147.136 -12.216 1.00 16.37 227 GLY B N 1
ATOM 4691 C CA . GLY B 1 227 ? 38.195 147.762 -11.594 1.00 17.52 227 GLY B CA 1
ATOM 4692 C C . GLY B 1 227 ? 38.740 147.067 -10.361 1.00 17.66 227 GLY B C 1
ATOM 4693 O O . GLY B 1 227 ? 39.721 147.519 -9.767 1.00 18.51 227 GLY B O 1
ATOM 4694 N N . GLY B 1 228 ? 38.108 145.967 -9.968 1.00 17.79 228 GLY B N 1
ATOM 4695 C CA . GLY B 1 228 ? 38.568 145.247 -8.797 1.00 18.88 228 GLY B CA 1
ATOM 4696 C C . GLY B 1 228 ? 39.826 144.433 -9.045 1.00 19.22 228 GLY B C 1
ATOM 4697 O O . GLY B 1 228 ? 40.174 144.136 -10.187 1.00 20.63 228 GLY B O 1
ATOM 4698 N N . GLU B 1 229 ? 40.516 144.089 -7.963 1.00 20.07 229 GLU B N 1
ATOM 4699 C CA . GLU B 1 229 ? 41.733 143.283 -8.029 1.00 20.54 229 GLU B CA 1
ATOM 4700 C C . GLU B 1 229 ? 41.363 141.910 -7.487 1.00 19.54 229 GLU B C 1
ATOM 4701 O O . GLU B 1 229 ? 41.138 141.755 -6.287 1.00 19.48 229 GLU B O 1
ATOM 4707 N N . VAL B 1 230 ? 41.309 140.917 -8.370 1.00 18.95 230 VAL B N 1
ATOM 4708 C CA . VAL B 1 230 ? 40.919 139.569 -7.969 1.00 18.46 230 VAL B CA 1
ATOM 4709 C C . VAL B 1 230 ? 42.057 138.563 -7.812 1.00 18.97 230 VAL B C 1
ATOM 4710 O O . VAL B 1 230 ? 41.820 137.353 -7.775 1.00 17.98 230 VAL B O 1
ATOM 4714 N N . GLY B 1 231 ? 43.287 139.062 -7.712 1.00 19.31 231 GLY B N 1
ATOM 4715 C CA . GLY B 1 231 ? 44.431 138.180 -7.544 1.00 20.58 231 GLY B CA 1
ATOM 4716 C C . GLY B 1 231 ? 44.547 137.113 -8.613 1.00 21.45 231 GLY B C 1
ATOM 4717 O O . GLY B 1 231 ? 44.525 137.412 -9.806 1.00 22.50 231 GLY B O 1
ATOM 4718 N N . ARG B 1 232 ? 44.675 135.859 -8.189 1.00 22.02 232 ARG B N 1
ATOM 4719 C CA . ARG B 1 232 ? 44.791 134.756 -9.132 1.00 22.78 232 ARG B CA 1
ATOM 4720 C C . ARG B 1 232 ? 43.465 134.031 -9.346 1.00 21.47 232 ARG B C 1
ATOM 4721 O O . ARG B 1 232 ? 43.435 132.897 -9.825 1.00 21.16 232 ARG B O 1
ATOM 4729 N N . SER B 1 233 ? 42.367 134.697 -9.001 1.00 20.19 233 SER B N 1
ATOM 4730 C CA . SER B 1 233 ? 41.040 134.115 -9.172 1.00 20.29 233 SER B CA 1
ATOM 4731 C C . SER B 1 233 ? 40.750 133.819 -10.645 1.00 20.06 233 SER B C 1
ATOM 4732 O O . SER B 1 233 ? 41.325 134.439 -11.546 1.00 20.81 233 SER B O 1
ATOM 4735 N N . LEU B 1 234 ? 39.847 132.873 -10.884 1.00 20.10 234 LEU B N 1
ATOM 4736 C CA . LEU B 1 234 ? 39.472 132.479 -12.236 1.00 20.79 234 LEU B CA 1
ATOM 4737 C C . LEU B 1 234 ? 38.718 133.592 -12.955 1.00 20.93 234 LEU B C 1
ATOM 4738 O O . LEU B 1 234 ? 37.657 134.029 -12.505 1.00 21.94 234 LEU B O 1
ATOM 4743 N N . VAL B 1 235 ? 39.270 134.038 -14.079 1.00 20.61 235 VAL B N 1
ATOM 4744 C CA . VAL B 1 235 ? 38.670 135.108 -14.869 1.00 21.43 235 VAL B CA 1
ATOM 4745 C C . VAL B 1 235 ? 38.725 134.807 -16.362 1.00 22.64 235 VAL B C 1
ATOM 4746 O O . VAL B 1 235 ? 39.686 134.209 -16.845 1.00 24.72 235 VAL B O 1
ATOM 4750 N N . GLU B 1 236 ? 37.682 135.209 -17.083 1.00 23.04 236 GLU B N 1
ATOM 4751 C CA . GLU B 1 236 ? 37.646 135.038 -18.532 1.00 24.95 236 GLU B CA 1
ATOM 4752 C C . GLU B 1 236 ? 38.067 136.385 -19.111 1.00 26.27 236 GLU B C 1
ATOM 4753 O O . GLU B 1 236 ? 37.228 137.247 -19.381 1.00 26.51 236 GLU B O 1
ATOM 4759 N N . GLU B 1 237 ? 39.373 136.562 -19.283 1.00 27.74 237 GLU B N 1
ATOM 4760 C CA . GLU B 1 237 ? 39.933 137.806 -19.803 1.00 29.05 237 GLU B CA 1
ATOM 4761 C C . GLU B 1 237 ? 39.254 138.291 -21.081 1.00 29.50 237 GLU B C 1
ATOM 4762 O O . GLU B 1 237 ? 39.166 139.494 -21.325 1.00 29.72 237 GLU B O 1
ATOM 4768 N N . ASP B 1 238 ? 38.776 137.351 -21.890 1.00 30.55 238 ASP B N 1
ATOM 4769 C CA . ASP B 1 238 ? 38.125 137.678 -23.155 1.00 31.37 238 ASP B CA 1
ATOM 4770 C C . ASP B 1 238 ? 36.643 138.013 -23.013 1.00 30.62 238 ASP B C 1
ATOM 4771 O O . ASP B 1 238 ? 35.946 138.204 -24.011 1.00 30.60 238 ASP B O 1
ATOM 4776 N N . ARG B 1 239 ? 36.163 138.086 -21.776 1.00 28.56 239 ARG B N 1
ATOM 4777 C CA . ARG B 1 239 ? 34.759 138.392 -21.527 1.00 27.41 239 ARG B CA 1
ATOM 4778 C C . ARG B 1 239 ? 34.578 139.590 -20.603 1.00 25.28 239 ARG B C 1
ATOM 4779 O O . ARG B 1 239 ? 33.478 139.835 -20.111 1.00 24.93 239 ARG B O 1
ATOM 4787 N N . LEU B 1 240 ? 35.653 140.335 -20.370 1.00 25.31 240 LEU B N 1
ATOM 4788 C CA . LEU B 1 240 ? 35.589 141.497 -19.495 1.00 24.69 240 LEU B CA 1
ATOM 4789 C C . LEU B 1 240 ? 34.594 142.547 -19.985 1.00 25.17 240 LEU B C 1
ATOM 4790 O O . LEU B 1 240 ? 33.750 143.013 -19.218 1.00 24.28 240 LEU B O 1
ATOM 4795 N N . ASP B 1 241 ? 34.683 142.917 -21.258 1.00 25.00 241 ASP B N 1
ATOM 4796 C CA . ASP B 1 241 ? 33.774 143.916 -21.811 1.00 24.95 241 ASP B CA 1
ATOM 4797 C C . ASP B 1 241 ? 32.331 143.423 -21.812 1.00 23.52 241 ASP B C 1
ATOM 4798 O O . ASP B 1 241 ? 31.412 144.174 -21.486 1.00 22.95 241 ASP B O 1
ATOM 4803 N N . LEU B 1 242 ? 32.137 142.162 -22.180 1.00 22.57 242 LEU B N 1
ATOM 4804 C CA . LEU B 1 242 ? 30.803 141.569 -22.218 1.00 22.08 242 LEU B CA 1
ATOM 4805 C C . LEU B 1 242 ? 30.149 141.603 -20.838 1.00 21.26 242 LEU B C 1
ATOM 4806 O O . LEU B 1 242 ? 28.966 141.923 -20.709 1.00 20.72 242 LEU B O 1
ATOM 4811 N N . ALA B 1 243 ? 30.921 141.268 -19.809 1.00 20.39 243 ALA B N 1
ATOM 4812 C CA . ALA B 1 243 ? 30.403 141.273 -18.448 1.00 19.89 243 ALA B CA 1
ATOM 4813 C C . ALA B 1 243 ? 29.929 142.674 -18.073 1.00 19.96 243 ALA B C 1
ATOM 4814 O O . ALA B 1 243 ? 28.854 142.843 -17.495 1.00 18.50 243 ALA B O 1
ATOM 4816 N N . LYS B 1 244 ? 30.727 143.682 -18.409 1.00 20.55 244 LYS B N 1
ATOM 4817 C CA . LYS B 1 244 ? 30.355 145.053 -18.096 1.00 21.28 244 LYS B CA 1
ATOM 4818 C C . LYS B 1 244 ? 29.116 145.459 -18.890 1.00 20.57 244 LYS B C 1
ATOM 4819 O O . LYS B 1 244 ? 28.246 146.158 -18.375 1.00 20.29 244 LYS B O 1
ATOM 4825 N N . ASP B 1 245 ? 29.025 145.014 -20.141 1.00 20.70 245 ASP B N 1
ATOM 4826 C CA . ASP B 1 245 ? 27.859 145.338 -20.953 1.00 20.36 245 ASP B CA 1
ATOM 4827 C C . ASP B 1 245 ? 26.601 144.731 -20.338 1.00 18.94 245 ASP B C 1
ATOM 4828 O O . ASP B 1 245 ? 25.529 145.330 -20.387 1.00 20.11 245 ASP B O 1
ATOM 4833 N N . LEU B 1 246 ? 26.735 143.541 -19.756 1.00 17.88 246 LEU B N 1
ATOM 4834 C CA . LEU B 1 246 ? 25.601 142.873 -19.126 1.00 16.50 246 LEU B CA 1
ATOM 4835 C C . LEU B 1 246 ? 25.099 143.672 -17.925 1.00 14.44 246 LEU B C 1
ATOM 4836 O O . LEU B 1 246 ? 23.892 143.773 -17.701 1.00 14.58 246 LEU B O 1
ATOM 4841 N N . LEU B 1 247 ? 26.025 144.225 -17.149 1.00 15.56 247 LEU B N 1
ATOM 4842 C CA . LEU B 1 247 ? 25.643 145.035 -16.000 1.00 14.99 247 LEU B CA 1
ATOM 4843 C C . LEU B 1 247 ? 24.961 146.293 -16.537 1.00 15.32 247 LEU B C 1
ATOM 4844 O O . LEU B 1 247 ? 24.036 146.824 -15.921 1.00 14.78 247 LEU B O 1
ATOM 4849 N N . GLY B 1 248 ? 25.414 146.753 -17.701 1.00 15.21 248 GLY B N 1
ATOM 4850 C CA . GLY B 1 248 ? 24.812 147.924 -18.313 1.00 14.43 248 GLY B CA 1
ATOM 4851 C C . GLY B 1 248 ? 23.370 147.629 -18.689 1.00 14.10 248 GLY B C 1
ATOM 4852 O O . GLY B 1 248 ? 22.487 148.468 -18.499 1.00 15.31 248 GLY B O 1
ATOM 4853 N N . ARG B 1 249 ? 23.118 146.432 -19.219 1.00 13.91 249 ARG B N 1
ATOM 4854 C CA . ARG B 1 249 ? 21.763 146.045 -19.599 1.00 14.91 249 ARG B CA 1
ATOM 4855 C C . ARG B 1 249 ? 20.873 146.008 -18.363 1.00 13.86 249 ARG B C 1
ATOM 4856 O O . ARG B 1 249 ? 19.714 146.411 -18.409 1.00 13.90 249 ARG B O 1
ATOM 4864 N N . ALA B 1 250 ? 21.414 145.504 -17.256 1.00 14.46 250 ALA B N 1
ATOM 4865 C CA . ALA B 1 250 ? 20.647 145.433 -16.021 1.00 13.98 250 ALA B CA 1
ATOM 4866 C C . ALA B 1 250 ? 20.226 146.836 -15.586 1.00 13.99 250 ALA B C 1
ATOM 4867 O O . ALA B 1 250 ? 19.067 147.059 -15.236 1.00 13.52 250 ALA B O 1
ATOM 4869 N N . GLU B 1 251 ? 21.167 147.777 -15.614 1.00 14.37 251 GLU B N 1
ATOM 4870 C CA . GLU B 1 251 ? 20.869 149.161 -15.242 1.00 13.59 251 GLU B CA 1
ATOM 4871 C C . GLU B 1 251 ? 19.779 149.717 -16.156 1.00 14.93 251 GLU B C 1
ATOM 4872 O O . GLU B 1 251 ? 18.831 150.356 -15.700 1.00 15.73 251 GLU B O 1
ATOM 4878 N N . ALA B 1 252 ? 19.913 149.459 -17.452 1.00 14.32 252 ALA B N 1
ATOM 4879 C CA . ALA B 1 252 ? 18.949 149.941 -18.428 1.00 15.38 252 ALA B CA 1
ATOM 4880 C C . ALA B 1 252 ? 17.559 149.360 -18.202 1.00 15.56 252 ALA B C 1
ATOM 4881 O O . ALA B 1 252 ? 16.549 150.018 -18.456 1.00 18.04 252 ALA B O 1
ATOM 4883 N N . LEU B 1 253 ? 17.507 148.125 -17.711 1.00 14.92 253 LEU B N 1
ATOM 4884 C CA . LEU B 1 253 ? 16.233 147.457 -17.491 1.00 14.82 253 LEU B CA 1
ATOM 4885 C C . LEU B 1 253 ? 15.707 147.518 -16.059 1.00 14.69 253 LEU B C 1
ATOM 4886 O O . LEU B 1 253 ? 14.737 146.846 -15.724 1.00 16.38 253 LEU B O 1
ATOM 4891 N N . GLY B 1 254 ? 16.342 148.327 -15.215 1.00 14.18 254 GLY B N 1
ATOM 4892 C CA . GLY B 1 254 ? 15.885 148.464 -13.844 1.00 13.07 254 GLY B CA 1
ATOM 4893 C C . GLY B 1 254 ? 16.062 147.242 -12.965 1.00 13.42 254 GLY B C 1
ATOM 4894 O O . GLY B 1 254 ? 15.270 147.007 -12.055 1.00 14.82 254 GLY B O 1
ATOM 4895 N N . VAL B 1 255 ? 17.103 146.465 -13.234 1.00 12.75 255 VAL B N 1
ATOM 4896 C CA . VAL B 1 255 ? 17.384 145.271 -12.448 1.00 13.18 255 VAL B CA 1
ATOM 4897 C C . VAL B 1 255 ? 18.537 145.566 -11.493 1.00 12.05 255 VAL B C 1
ATOM 4898 O O . VAL B 1 255 ? 19.609 145.990 -11.916 1.00 14.27 255 VAL B O 1
ATOM 4902 N N . ARG B 1 256 ? 18.309 145.364 -10.201 1.00 11.43 256 ARG B N 1
ATOM 4903 C CA . ARG B 1 256 ? 19.355 145.593 -9.220 1.00 11.67 256 ARG B CA 1
ATOM 4904 C C . ARG B 1 256 ? 20.236 144.352 -9.166 1.00 12.49 256 ARG B C 1
ATOM 4905 O O . ARG B 1 256 ? 19.741 143.236 -8.984 1.00 12.94 256 ARG B O 1
ATOM 4913 N N . VAL B 1 257 ? 21.536 144.549 -9.337 1.00 11.70 257 VAL B N 1
ATOM 4914 C CA . VAL B 1 257 ? 22.489 143.450 -9.323 1.00 12.60 257 VAL B CA 1
ATOM 4915 C C . VAL B 1 257 ? 23.250 143.377 -8.008 1.00 12.56 257 VAL B C 1
ATOM 4916 O O . VAL B 1 257 ? 23.572 144.399 -7.406 1.00 13.32 257 VAL B O 1
ATOM 4920 N N . TYR B 1 258 ? 23.525 142.156 -7.560 1.00 11.36 258 TYR B N 1
ATOM 4921 C CA . TYR B 1 258 ? 24.278 141.945 -6.332 1.00 11.56 258 TYR B CA 1
ATOM 4922 C C . TYR B 1 258 ? 25.490 141.089 -6.657 1.00 11.52 258 TYR B C 1
ATOM 4923 O O . TYR B 1 258 ? 25.361 140.032 -7.281 1.00 12.62 258 TYR B O 1
ATOM 4932 N N . LEU B 1 259 ? 26.665 141.554 -6.247 1.00 11.78 259 LEU B N 1
ATOM 4933 C CA . LEU B 1 259 ? 27.915 140.834 -6.468 1.00 11.53 259 LEU B CA 1
ATOM 4934 C C . LEU B 1 259 ? 28.580 140.593 -5.113 1.00 11.50 259 LEU B C 1
ATOM 4935 O O . LEU B 1 259 ? 28.239 141.238 -4.121 1.00 11.34 259 LEU B O 1
ATOM 4940 N N . PRO B 1 260 ? 29.536 139.656 -5.048 1.00 11.72 260 PRO B N 1
ATOM 4941 C CA . PRO B 1 260 ? 30.194 139.401 -3.766 1.00 12.56 260 PRO B CA 1
ATOM 4942 C C . PRO B 1 260 ? 30.905 140.621 -3.192 1.00 12.87 260 PRO B C 1
ATOM 4943 O O . PRO B 1 260 ? 31.466 141.435 -3.934 1.00 13.01 260 PRO B O 1
ATOM 4947 N N . GLU B 1 261 ? 30.864 140.738 -1.869 1.00 13.53 261 GLU B N 1
ATOM 4948 C CA . GLU B 1 261 ? 31.539 141.809 -1.148 1.00 14.64 261 GLU B CA 1
ATOM 4949 C C . GLU B 1 261 ? 32.861 141.220 -0.665 1.00 15.95 261 GLU B C 1
ATOM 4950 O O . GLU B 1 261 ? 33.892 141.891 -0.653 1.00 17.14 261 GLU B O 1
ATOM 4956 N N . ASP B 1 262 ? 32.820 139.949 -0.276 1.00 15.89 262 ASP B N 1
ATOM 4957 C CA . ASP B 1 262 ? 34.007 139.256 0.206 1.00 15.67 262 ASP B CA 1
ATOM 4958 C C . ASP B 1 262 ? 34.026 137.809 -0.270 1.00 14.55 262 ASP B C 1
ATOM 4959 O O . ASP B 1 262 ? 33.029 137.296 -0.780 1.00 15.37 262 ASP B O 1
ATOM 4964 N N . VAL B 1 263 ? 35.171 137.158 -0.112 1.00 15.25 263 VAL B N 1
ATOM 4965 C CA . VAL B 1 263 ? 35.318 135.771 -0.528 1.00 15.70 263 VAL B CA 1
ATOM 4966 C C . VAL B 1 263 ? 36.228 135.009 0.425 1.00 16.13 263 VAL B C 1
ATOM 4967 O O . VAL B 1 263 ? 36.970 135.609 1.205 1.00 16.59 263 VAL B O 1
ATOM 4971 N N . VAL B 1 264 ? 36.134 133.684 0.376 1.00 15.89 264 VAL B N 1
ATOM 4972 C CA . VAL B 1 264 ? 37.009 132.827 1.163 1.00 15.68 264 VAL B CA 1
ATOM 4973 C C . VAL B 1 264 ? 38.040 132.478 0.098 1.00 15.92 264 VAL B C 1
ATOM 4974 O O . VAL B 1 264 ? 37.678 132.021 -0.985 1.00 16.53 264 VAL B O 1
ATOM 4978 N N . ALA B 1 265 ? 39.314 132.713 0.390 1.00 16.61 265 ALA B N 1
ATOM 4979 C CA . ALA B 1 265 ? 40.361 132.445 -0.587 1.00 17.39 265 ALA B CA 1
ATOM 4980 C C . ALA B 1 265 ? 41.441 131.503 -0.075 1.00 18.19 265 ALA B C 1
ATOM 4981 O O . ALA B 1 265 ? 41.557 131.260 1.124 1.00 19.26 265 ALA B O 1
ATOM 4983 N N . ALA B 1 266 ? 42.223 130.973 -1.008 1.00 19.64 266 ALA B N 1
ATOM 4984 C CA . ALA B 1 266 ? 43.318 130.070 -0.687 1.00 20.55 266 ALA B CA 1
ATOM 4985 C C . ALA B 1 266 ? 44.323 130.135 -1.828 1.00 22.50 266 ALA B C 1
ATOM 4986 O O . ALA B 1 266 ? 44.019 130.661 -2.898 1.00 23.03 266 ALA B O 1
ATOM 4988 N N . GLU B 1 267 ? 45.518 129.604 -1.600 1.00 23.76 267 GLU B N 1
ATOM 4989 C CA . GLU B 1 267 ? 46.548 129.619 -2.629 1.00 25.43 267 GLU B CA 1
ATOM 4990 C C . GLU B 1 267 ? 46.314 128.519 -3.654 1.00 25.96 267 GLU B C 1
ATOM 4991 O O . GLU B 1 267 ? 46.816 128.585 -4.776 1.00 27.19 267 GLU B O 1
ATOM 4997 N N . ARG B 1 268 ? 45.548 127.507 -3.265 1.00 26.16 268 ARG B N 1
ATOM 4998 C CA . ARG B 1 268 ? 45.238 126.405 -4.164 1.00 26.99 268 ARG B CA 1
ATOM 4999 C C . ARG B 1 268 ? 43.977 125.670 -3.732 1.00 26.38 268 ARG B C 1
ATOM 5000 O O . ARG B 1 268 ? 43.558 125.756 -2.577 1.00 25.14 268 ARG B O 1
ATOM 5008 N N . ILE B 1 269 ? 43.375 124.960 -4.679 1.00 26.70 269 ILE B N 1
ATOM 5009 C CA . ILE B 1 269 ? 42.159 124.199 -4.431 1.00 27.86 269 ILE B CA 1
ATOM 5010 C C . ILE B 1 269 ? 42.565 122.822 -3.921 1.00 28.99 269 ILE B C 1
ATOM 5011 O O . ILE B 1 269 ? 42.705 121.874 -4.694 1.00 29.53 269 ILE B O 1
ATOM 5016 N N . GLU B 1 270 ? 42.751 122.725 -2.610 1.00 29.55 270 GLU B N 1
ATOM 5017 C CA . GLU B 1 270 ? 43.174 121.482 -1.980 1.00 31.35 270 GLU B CA 1
ATOM 5018 C C . GLU B 1 270 ? 42.415 121.261 -0.676 1.00 30.95 270 GLU B C 1
ATOM 5019 O O . GLU B 1 270 ? 41.971 122.215 -0.038 1.00 31.11 270 GLU B O 1
ATOM 5025 N N . ALA B 1 271 ? 42.277 120.000 -0.279 1.00 30.91 271 ALA B N 1
ATOM 5026 C CA . ALA B 1 271 ? 41.568 119.658 0.950 1.00 30.25 271 ALA B CA 1
ATOM 5027 C C . ALA B 1 271 ? 42.292 120.159 2.198 1.00 29.35 271 ALA B C 1
ATOM 5028 O O . ALA B 1 271 ? 43.505 119.988 2.337 1.00 30.10 271 ALA B O 1
ATOM 5030 N N . GLY B 1 272 ? 41.538 120.784 3.098 1.00 28.05 272 GLY B N 1
ATOM 5031 C CA . GLY B 1 272 ? 42.101 121.293 4.337 1.00 26.88 272 GLY B CA 1
ATOM 5032 C C . GLY B 1 272 ? 43.093 122.431 4.189 1.00 25.59 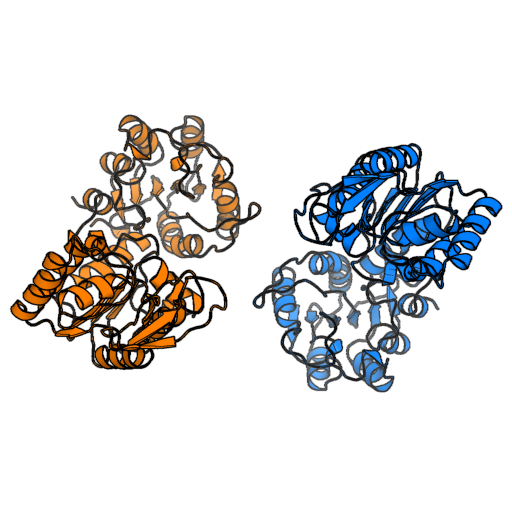272 GLY B C 1
ATOM 5033 O O . GLY B 1 272 ? 43.784 122.785 5.145 1.00 25.79 272 GLY B O 1
ATOM 5034 N N . VAL B 1 273 ? 43.158 123.013 2.997 1.00 24.91 273 VAL B N 1
ATOM 5035 C CA . VAL B 1 273 ? 44.081 124.108 2.730 1.00 24.30 273 VAL B CA 1
ATOM 5036 C C . VAL B 1 273 ? 43.840 125.334 3.608 1.00 23.94 273 VAL B C 1
ATOM 5037 O O . VAL B 1 273 ? 42.710 125.621 4.012 1.00 22.98 273 VAL B O 1
ATOM 5041 N N . GLU B 1 274 ? 44.922 126.049 3.899 1.00 23.54 274 GLU B N 1
ATOM 5042 C CA . GLU B 1 274 ? 44.868 127.262 4.701 1.00 23.28 274 GLU B CA 1
ATOM 5043 C C . GLU B 1 274 ? 43.976 128.247 3.948 1.00 23.03 274 GLU B C 1
ATOM 5044 O O . GLU B 1 274 ? 43.997 128.288 2.718 1.00 22.64 274 GLU B O 1
ATOM 5050 N N . THR B 1 275 ? 43.191 129.030 4.681 1.00 21.63 275 THR B N 1
ATOM 5051 C CA . THR B 1 275 ? 42.293 129.988 4.046 1.00 21.60 275 THR B CA 1
ATOM 5052 C C . THR B 1 275 ? 42.374 131.387 4.630 1.00 21.19 275 THR B C 1
ATOM 5053 O O . THR B 1 275 ? 42.838 131.590 5.749 1.00 20.90 275 THR B O 1
ATOM 5057 N N . ARG B 1 276 ? 41.903 132.350 3.846 1.00 21.09 276 ARG B N 1
ATOM 5058 C CA . ARG B 1 276 ? 41.879 133.747 4.246 1.00 21.73 276 ARG B CA 1
ATOM 5059 C C . ARG B 1 276 ? 40.618 134.367 3.654 1.00 21.43 276 ARG B C 1
ATOM 5060 O O . ARG B 1 276 ? 40.120 133.905 2.629 1.00 23.24 276 ARG B O 1
ATOM 5068 N N . VAL B 1 277 ? 40.095 135.396 4.310 1.00 20.15 277 VAL B N 1
ATOM 5069 C CA . VAL B 1 277 ? 38.905 136.082 3.822 1.00 19.82 277 VAL B CA 1
ATOM 5070 C C . VAL B 1 277 ? 39.329 137.465 3.341 1.00 19.97 277 VAL B C 1
ATOM 5071 O O . VAL B 1 277 ? 39.938 138.230 4.089 1.00 20.14 277 VAL B O 1
ATOM 5075 N N . PHE B 1 278 ? 39.013 137.776 2.087 1.00 19.09 278 PHE B N 1
ATOM 5076 C CA . PHE B 1 278 ? 39.375 139.065 1.500 1.00 19.48 278 PHE B CA 1
ATOM 5077 C C . PHE B 1 278 ? 38.194 139.751 0.835 1.00 19.49 278 PHE B C 1
ATOM 5078 O O . PHE B 1 278 ? 37.190 139.112 0.504 1.00 17.48 278 PHE B O 1
ATOM 5086 N N . PRO B 1 279 ? 38.294 141.075 0.643 1.00 19.38 279 PRO B N 1
ATOM 5087 C CA . PRO B 1 279 ? 37.194 141.774 -0.019 1.00 17.64 279 PRO B CA 1
ATOM 5088 C C . PRO B 1 279 ? 37.306 141.213 -1.436 1.00 18.18 279 PRO B C 1
ATOM 5089 O O . PRO B 1 279 ? 38.417 140.994 -1.922 1.00 16.66 279 PRO B O 1
ATOM 5093 N N . ALA B 1 280 ? 36.180 140.963 -2.091 1.00 16.92 280 ALA B N 1
ATOM 5094 C CA . ALA B 1 280 ? 36.204 140.393 -3.431 1.00 16.51 280 ALA B CA 1
ATOM 5095 C C . ALA B 1 280 ? 36.925 141.259 -4.460 1.00 16.92 280 ALA B C 1
ATOM 5096 O O . ALA B 1 280 ? 37.389 140.757 -5.484 1.00 17.38 280 ALA B O 1
ATOM 5098 N N . ARG B 1 281 ? 37.018 142.556 -4.186 1.00 16.35 281 ARG B N 1
ATOM 5099 C CA . ARG B 1 281 ? 37.682 143.482 -5.098 1.00 16.51 281 ARG B CA 1
ATOM 5100 C C . ARG B 1 281 ? 39.130 143.746 -4.714 1.00 18.03 281 ARG B C 1
ATOM 5101 O O . ARG B 1 281 ? 39.813 144.546 -5.357 1.00 18.62 281 ARG B O 1
ATOM 5109 N N . ALA B 1 282 ? 39.598 143.073 -3.669 1.00 18.69 282 ALA B N 1
ATOM 5110 C CA . ALA B 1 282 ? 40.968 143.244 -3.210 1.00 18.76 282 ALA B CA 1
ATOM 5111 C C . ALA B 1 282 ? 41.567 141.921 -2.738 1.00 18.02 282 ALA B C 1
ATOM 5112 O O . ALA B 1 282 ? 41.931 141.772 -1.571 1.00 19.60 282 ALA B O 1
ATOM 5114 N N . ILE B 1 283 ? 41.651 140.964 -3.655 1.00 17.80 283 ILE B N 1
ATOM 5115 C CA . ILE B 1 283 ? 42.225 139.653 -3.362 1.00 18.33 283 ILE B CA 1
ATOM 5116 C C . ILE B 1 283 ? 43.693 139.733 -3.767 1.00 19.95 283 ILE B C 1
ATOM 5117 O O . ILE B 1 283 ? 44.012 139.798 -4.953 1.00 21.47 283 ILE B O 1
ATOM 5122 N N . PRO B 1 284 ? 44.607 139.736 -2.787 1.00 21.97 284 PRO B N 1
ATOM 5123 C CA . PRO B 1 284 ? 46.036 139.816 -3.100 1.00 23.53 284 PRO B CA 1
ATOM 5124 C C . PRO B 1 284 ? 46.618 138.528 -3.674 1.00 24.61 284 PRO B C 1
ATOM 5125 O O . PRO B 1 284 ? 46.240 137.431 -3.270 1.00 24.74 284 PRO B O 1
ATOM 5129 N N . VAL B 1 285 ? 47.533 138.675 -4.627 1.00 25.89 285 VAL B N 1
ATOM 5130 C CA . VAL B 1 285 ? 48.201 137.533 -5.236 1.00 26.62 285 VAL B CA 1
ATOM 5131 C C . VAL B 1 285 ? 49.015 136.881 -4.115 1.00 26.50 285 VAL B C 1
ATOM 5132 O O . VAL B 1 285 ? 49.474 137.572 -3.201 1.00 27.37 285 VAL B O 1
ATOM 5136 N N . PRO B 1 286 ? 49.184 135.547 -4.147 1.00 26.35 286 PRO B N 1
ATOM 5137 C CA . PRO B 1 286 ? 48.703 134.601 -5.157 1.00 25.22 286 PRO B CA 1
ATOM 5138 C C . PRO B 1 286 ? 47.379 133.926 -4.783 1.00 24.57 286 PRO B C 1
ATOM 5139 O O . PRO B 1 286 ? 47.092 132.824 -5.251 1.00 25.09 286 PRO B O 1
ATOM 5143 N N . TYR B 1 287 ? 46.584 134.574 -3.940 1.00 23.61 287 TYR B N 1
ATOM 5144 C CA . TYR B 1 287 ? 45.311 133.993 -3.524 1.00 22.39 287 TYR B CA 1
ATOM 5145 C C . TYR B 1 287 ? 44.254 134.002 -4.617 1.00 22.54 287 TYR B C 1
ATOM 5146 O O . TYR B 1 287 ? 44.275 134.841 -5.519 1.00 22.57 287 TYR B O 1
ATOM 5155 N N . MET B 1 288 ? 43.332 133.049 -4.528 1.00 21.33 288 MET B N 1
ATOM 5156 C CA . MET B 1 288 ? 42.233 132.940 -5.476 1.00 20.99 288 MET B CA 1
ATOM 5157 C C . MET B 1 288 ? 40.940 132.747 -4.692 1.00 19.57 288 MET B C 1
ATOM 5158 O O . MET B 1 288 ? 40.906 131.998 -3.715 1.00 19.20 288 MET B O 1
ATOM 5163 N N . GLY B 1 289 ? 39.888 133.444 -5.110 1.00 18.61 289 GLY B N 1
ATOM 5164 C CA . GLY B 1 289 ? 38.605 133.329 -4.433 1.00 17.52 289 GLY B CA 1
ATOM 5165 C C . GLY B 1 289 ? 37.954 132.000 -4.759 1.00 17.09 289 GLY B C 1
ATOM 5166 O O . GLY B 1 289 ? 37.742 131.679 -5.928 1.00 17.74 289 GLY B O 1
ATOM 5167 N N . LEU B 1 290 ? 37.614 131.231 -3.727 1.00 15.86 290 LEU B N 1
ATOM 5168 C CA . LEU B 1 290 ? 37.017 129.918 -3.935 1.00 15.81 290 LEU B CA 1
ATOM 5169 C C . LEU B 1 290 ? 35.567 129.766 -3.472 1.00 14.22 290 LEU B C 1
ATOM 5170 O O . LEU B 1 290 ? 34.918 128.769 -3.778 1.00 15.54 290 LEU B O 1
ATOM 5175 N N . ASP B 1 291 ? 35.059 130.748 -2.736 1.00 14.40 291 ASP B N 1
ATOM 5176 C CA . ASP B 1 291 ? 33.672 130.704 -2.271 1.00 13.83 291 ASP B CA 1
ATOM 5177 C C . ASP B 1 291 ? 33.290 132.099 -1.803 1.00 13.97 291 ASP B C 1
ATOM 5178 O O . ASP B 1 291 ? 34.160 132.919 -1.502 1.00 14.02 291 ASP B O 1
ATOM 5183 N N . ILE B 1 292 ? 31.992 132.376 -1.754 1.00 14.01 292 ILE B N 1
ATOM 5184 C CA . ILE B 1 292 ? 31.542 133.678 -1.285 1.00 13.67 292 ILE B CA 1
ATOM 5185 C C . ILE B 1 292 ? 31.800 133.759 0.218 1.00 13.30 292 ILE B C 1
ATOM 5186 O O . ILE B 1 292 ? 31.720 132.751 0.929 1.00 14.67 292 ILE B O 1
ATOM 5191 N N . GLY B 1 293 ? 32.124 134.956 0.698 1.00 13.26 293 GLY B N 1
ATOM 5192 C CA . GLY B 1 293 ? 32.422 135.138 2.107 1.00 13.97 293 GLY B CA 1
ATOM 5193 C C . GLY B 1 293 ? 31.235 135.412 3.009 1.00 13.18 293 GLY B C 1
ATOM 5194 O O . GLY B 1 293 ? 30.088 135.397 2.557 1.00 13.58 293 GLY B O 1
ATOM 5195 N N . PRO B 1 294 ? 31.482 135.669 4.303 1.00 13.69 294 PRO B N 1
ATOM 5196 C CA . PRO B 1 294 ? 30.409 135.944 5.264 1.00 13.92 294 PRO B CA 1
ATOM 5197 C C . PRO B 1 294 ? 29.538 137.145 4.932 1.00 15.03 294 PRO B C 1
ATOM 5198 O O . PRO B 1 294 ? 28.314 137.064 5.019 1.00 15.26 294 PRO B O 1
ATOM 5202 N N . LYS B 1 295 ? 30.161 138.259 4.564 1.00 14.57 295 LYS B N 1
ATOM 5203 C CA . LYS B 1 295 ? 29.393 139.449 4.227 1.00 14.69 295 LYS B CA 1
ATOM 5204 C C . LYS B 1 295 ? 28.508 139.173 3.019 1.00 13.08 295 LYS B C 1
ATOM 5205 O O . LYS B 1 295 ? 27.371 139.637 2.955 1.00 13.36 295 LYS B O 1
ATOM 5211 N N . THR B 1 296 ? 29.029 138.404 2.068 1.00 12.19 296 THR B N 1
ATOM 5212 C CA . THR B 1 296 ? 28.270 138.074 0.867 1.00 11.72 296 THR B CA 1
ATOM 5213 C C . THR B 1 296 ? 27.093 137.151 1.188 1.00 11.09 296 THR B C 1
ATOM 5214 O O . THR B 1 296 ? 25.982 137.362 0.708 1.00 12.97 296 THR B O 1
ATOM 5218 N N . ARG B 1 297 ? 27.337 136.125 1.999 1.00 12.65 297 ARG B N 1
ATOM 5219 C CA . ARG B 1 297 ? 26.270 135.200 2.370 1.00 11.21 297 ARG B CA 1
ATOM 5220 C C . ARG B 1 297 ? 25.152 135.959 3.073 1.00 11.55 297 ARG B C 1
ATOM 5221 O O . ARG B 1 297 ? 23.972 135.732 2.808 1.00 11.99 297 ARG B O 1
ATOM 5229 N N . GLU B 1 298 ? 25.529 136.882 3.951 1.00 11.90 298 GLU B N 1
ATOM 5230 C CA . GLU B 1 298 ? 24.549 137.681 4.668 1.00 12.63 298 GLU B CA 1
ATOM 5231 C C . GLU B 1 298 ? 23.782 138.603 3.712 1.00 11.52 298 GLU B C 1
ATOM 5232 O O . GLU B 1 298 ? 22.554 138.684 3.767 1.00 12.56 298 GLU B O 1
ATOM 5238 N N . ALA B 1 299 ? 24.513 139.283 2.832 1.00 11.90 299 ALA B N 1
ATOM 5239 C CA . ALA B 1 299 ? 23.911 140.208 1.876 1.00 11.96 299 ALA B CA 1
ATOM 5240 C C . ALA B 1 299 ? 22.994 139.512 0.881 1.00 11.84 299 ALA B C 1
ATOM 5241 O O . ALA B 1 299 ? 21.940 140.035 0.526 1.00 12.62 299 ALA B O 1
ATOM 5243 N N . PHE B 1 300 ? 23.397 138.334 0.421 1.00 11.79 300 PHE B N 1
ATOM 5244 C CA . PHE B 1 300 ? 22.571 137.601 -0.526 1.00 11.19 300 PHE B CA 1
ATOM 5245 C C . PHE B 1 300 ? 21.272 137.159 0.148 1.00 11.16 300 PHE B C 1
ATOM 5246 O O . PHE B 1 300 ? 20.202 137.217 -0.454 1.00 11.52 300 PHE B O 1
ATOM 5254 N N . ALA B 1 301 ? 21.361 136.726 1.403 1.00 11.71 301 ALA B N 1
ATOM 5255 C CA . ALA B 1 301 ? 20.165 136.319 2.128 1.00 12.15 301 ALA B CA 1
ATOM 5256 C C . ALA B 1 301 ? 19.229 137.523 2.261 1.00 12.33 301 ALA B C 1
ATOM 5257 O O . ALA B 1 301 ? 18.024 137.410 2.048 1.00 13.22 301 ALA B O 1
ATOM 5259 N N . ARG B 1 302 ? 19.787 138.682 2.601 1.00 13.01 302 ARG B N 1
ATOM 5260 C CA . ARG B 1 302 ? 18.970 139.882 2.752 1.00 13.51 302 ARG B CA 1
ATOM 5261 C C . ARG B 1 302 ? 18.378 140.341 1.420 1.00 13.27 302 ARG B C 1
ATOM 5262 O O . ARG B 1 302 ? 17.273 140.882 1.377 1.00 14.64 302 ARG B O 1
ATOM 5270 N N . ALA B 1 303 ? 19.111 140.120 0.334 1.00 13.31 303 ALA B N 1
ATOM 5271 C CA . ALA B 1 303 ? 18.644 140.517 -0.992 1.00 13.62 303 ALA B CA 1
ATOM 5272 C C . ALA B 1 303 ? 17.423 139.710 -1.422 1.00 14.26 303 ALA B C 1
ATOM 5273 O O . ALA B 1 303 ? 16.635 140.155 -2.253 1.00 14.88 303 ALA B O 1
ATOM 5275 N N . LEU B 1 304 ? 17.272 138.521 -0.848 1.00 14.40 304 LEU B N 1
ATOM 5276 C CA . LEU B 1 304 ? 16.160 137.644 -1.180 1.00 15.13 304 LEU B CA 1
ATOM 5277 C C . LEU B 1 304 ? 14.914 137.934 -0.350 1.00 16.09 304 LEU B C 1
ATOM 5278 O O . LEU B 1 304 ? 13.816 137.490 -0.685 1.00 18.05 304 LEU B O 1
ATOM 5283 N N . GLU B 1 305 ? 15.082 138.689 0.730 1.00 18.33 305 GLU B N 1
ATOM 5284 C CA . GLU B 1 305 ? 13.956 139.010 1.597 1.00 20.25 305 GLU B CA 1
ATOM 5285 C C . GLU B 1 305 ? 12.861 139.752 0.837 1.00 19.45 305 GLU B C 1
ATOM 5286 O O . GLU B 1 305 ? 13.126 140.723 0.135 1.00 20.50 305 GLU B O 1
ATOM 5292 N N . GLY B 1 306 ? 11.629 139.274 0.973 1.00 21.18 306 GLY B N 1
ATOM 5293 C CA . GLY B 1 306 ? 10.509 139.907 0.304 1.00 20.26 306 GLY B CA 1
ATOM 5294 C C . GLY B 1 306 ? 10.238 139.376 -1.092 1.00 19.58 306 GLY B C 1
ATOM 5295 O O . GLY B 1 306 ? 9.192 139.661 -1.673 1.00 21.36 306 GLY B O 1
ATOM 5296 N N . ALA B 1 307 ? 11.174 138.605 -1.637 1.00 18.71 307 ALA B N 1
ATOM 5297 C CA . ALA B 1 307 ? 10.999 138.055 -2.975 1.00 16.29 307 ALA B CA 1
ATOM 5298 C C . ALA B 1 307 ? 9.783 137.137 -3.039 1.00 16.64 307 ALA B C 1
ATOM 5299 O O . ALA B 1 307 ? 9.548 136.343 -2.125 1.00 16.65 307 ALA B O 1
ATOM 5301 N N . ARG B 1 308 ? 9.009 137.254 -4.116 1.00 15.43 308 ARG B N 1
ATOM 5302 C CA . ARG B 1 308 ? 7.824 136.421 -4.305 1.00 16.33 308 ARG B CA 1
ATOM 5303 C C . ARG B 1 308 ? 8.085 135.336 -5.346 1.00 14.40 308 ARG B C 1
ATOM 5304 O O . ARG B 1 308 ? 7.325 134.377 -5.459 1.00 14.84 308 ARG B O 1
ATOM 5312 N N . THR B 1 309 ? 9.156 135.507 -6.114 1.00 13.46 309 THR B N 1
ATOM 5313 C CA . THR B 1 309 ? 9.557 134.529 -7.123 1.00 13.11 309 THR B CA 1
ATOM 5314 C C . THR B 1 309 ? 11.077 134.471 -7.113 1.00 12.87 309 THR B C 1
ATOM 5315 O O . THR B 1 309 ? 11.743 135.507 -7.131 1.00 12.66 309 THR B O 1
ATOM 5319 N N . VAL B 1 310 ? 11.630 133.263 -7.072 1.00 12.79 310 VAL B N 1
ATOM 5320 C CA . VAL B 1 310 ? 13.077 133.101 -7.077 1.00 12.06 310 VAL B CA 1
ATOM 5321 C C . VAL B 1 310 ? 13.489 131.935 -7.957 1.00 12.30 310 VAL B C 1
ATOM 5322 O O . VAL B 1 310 ? 12.909 130.853 -7.868 1.00 13.15 310 VAL B O 1
ATOM 5326 N N . PHE B 1 311 ? 14.465 132.171 -8.828 1.00 11.42 311 PHE B N 1
ATOM 5327 C CA . PHE B 1 311 ? 15.018 131.101 -9.652 1.00 10.85 311 PHE B CA 1
ATOM 5328 C C . PHE B 1 311 ? 16.501 131.078 -9.339 1.00 10.93 311 PHE B C 1
ATOM 5329 O O . PHE B 1 311 ? 17.176 132.104 -9.429 1.00 11.71 311 PHE B O 1
ATOM 5337 N N . TRP B 1 312 ? 17.000 129.905 -8.967 1.00 10.94 312 TRP B N 1
ATOM 5338 C CA . TRP B 1 312 ? 18.405 129.738 -8.629 1.00 9.97 312 TRP B CA 1
ATOM 5339 C C . TRP B 1 312 ? 19.043 128.616 -9.426 1.00 10.56 312 TRP B C 1
ATOM 5340 O O . TRP B 1 312 ? 18.487 127.522 -9.536 1.00 11.84 312 TRP B O 1
ATOM 5351 N N . ASN B 1 313 ? 20.202 128.906 -10.003 1.00 11.04 313 ASN B N 1
ATOM 5352 C CA . ASN B 1 313 ? 20.953 127.906 -10.744 1.00 10.91 313 ASN B CA 1
ATOM 5353 C C . ASN B 1 313 ? 22.444 128.198 -10.649 1.00 11.79 313 ASN B C 1
ATOM 5354 O O . ASN B 1 313 ? 22.906 129.259 -11.080 1.00 11.44 313 ASN B O 1
ATOM 5359 N N . GLY B 1 314 ? 23.190 127.269 -10.057 1.00 12.15 314 GLY B N 1
ATOM 5360 C CA . GLY B 1 314 ? 24.629 127.434 -9.977 1.00 12.58 314 GLY B CA 1
ATOM 5361 C C . GLY B 1 314 ? 25.288 127.539 -8.620 1.00 12.80 314 GLY B C 1
ATOM 5362 O O . GLY B 1 314 ? 24.698 128.037 -7.662 1.00 13.14 314 GLY B O 1
ATOM 5363 N N . PRO B 1 315 ? 26.539 127.073 -8.515 1.00 13.06 315 PRO B N 1
ATOM 5364 C CA . PRO B 1 315 ? 27.313 127.105 -7.273 1.00 14.27 315 PRO B CA 1
ATOM 5365 C C . PRO B 1 315 ? 27.864 128.498 -6.965 1.00 14.26 315 PRO B C 1
ATOM 5366 O O . PRO B 1 315 ? 28.130 129.293 -7.873 1.00 14.68 315 PRO B O 1
ATOM 5370 N N . MET B 1 316 ? 28.032 128.783 -5.678 1.00 13.62 316 MET B N 1
ATOM 5371 C CA . MET B 1 316 ? 28.560 130.065 -5.231 1.00 13.08 316 MET B CA 1
ATOM 5372 C C . MET B 1 316 ? 30.075 129.989 -5.052 1.00 13.67 316 MET B C 1
ATOM 5373 O O . MET B 1 316 ? 30.729 130.994 -4.775 1.00 15.06 316 MET B O 1
ATOM 5378 N N . GLY B 1 317 ? 30.619 128.786 -5.215 1.00 13.68 317 GLY B N 1
ATOM 5379 C CA . GLY B 1 317 ? 32.049 128.569 -5.071 1.00 14.33 317 GLY B CA 1
ATOM 5380 C C . GLY B 1 317 ? 32.407 127.213 -5.651 1.00 14.08 317 GLY B C 1
ATOM 5381 O O . GLY B 1 317 ? 31.607 126.626 -6.374 1.00 15.88 317 GLY B O 1
ATOM 5382 N N . VAL B 1 318 ? 33.600 126.709 -5.339 1.00 15.64 318 VAL B N 1
ATOM 5383 C CA . VAL B 1 318 ? 34.028 125.406 -5.842 1.00 16.32 318 VAL B CA 1
ATOM 5384 C C . VAL B 1 318 ? 33.320 124.334 -5.014 1.00 16.49 318 VAL B C 1
ATOM 5385 O O . VAL B 1 318 ? 33.874 123.792 -4.054 1.00 16.29 318 VAL B O 1
ATOM 5389 N N . PHE B 1 319 ? 32.086 124.042 -5.412 1.00 15.54 319 PHE B N 1
ATOM 5390 C CA . PHE B 1 319 ? 31.223 123.082 -4.730 1.00 16.36 319 PHE B CA 1
ATOM 5391 C C . PHE B 1 319 ? 31.817 121.697 -4.506 1.00 17.09 319 PHE B C 1
ATOM 5392 O O . PHE B 1 319 ? 31.555 121.075 -3.479 1.00 16.56 319 PHE B O 1
ATOM 5400 N N . GLU B 1 320 ? 32.611 121.215 -5.457 1.00 18.47 320 GLU B N 1
ATOM 5401 C CA . GLU B 1 320 ? 33.207 119.883 -5.340 1.00 21.51 320 GLU B CA 1
ATOM 5402 C C . GLU B 1 320 ? 34.297 119.744 -4.290 1.00 21.17 320 GLU B C 1
ATOM 5403 O O . GLU B 1 320 ? 34.682 118.628 -3.941 1.00 22.12 320 GLU B O 1
ATOM 5409 N N . VAL B 1 321 ? 34.797 120.862 -3.783 1.00 18.48 321 VAL B N 1
ATOM 5410 C CA . VAL B 1 321 ? 35.862 120.809 -2.793 1.00 18.41 321 VAL B CA 1
ATOM 5411 C C . VAL B 1 321 ? 35.521 121.472 -1.465 1.00 17.53 321 VAL B C 1
ATOM 5412 O O . VAL B 1 321 ? 35.679 122.682 -1.309 1.00 17.36 321 VAL B O 1
ATOM 5416 N N . PRO B 1 322 ? 35.036 120.687 -0.490 1.00 17.63 322 PRO B N 1
ATOM 5417 C CA . PRO B 1 322 ? 34.705 121.268 0.812 1.00 18.53 322 PRO B CA 1
ATOM 5418 C C . PRO B 1 322 ? 35.971 121.950 1.329 1.00 18.57 322 PRO B C 1
ATOM 5419 O O . PRO B 1 322 ? 37.081 121.497 1.045 1.00 21.44 322 PRO B O 1
ATOM 5423 N N . PRO B 1 323 ? 35.831 123.026 2.112 1.00 18.15 323 PRO B N 1
ATOM 5424 C CA . PRO B 1 323 ? 34.597 123.669 2.565 1.00 16.92 323 PRO B CA 1
ATOM 5425 C C . PRO B 1 323 ? 34.062 124.731 1.611 1.00 15.68 323 PRO B C 1
ATOM 5426 O O . PRO B 1 323 ? 33.232 125.549 2.003 1.00 15.68 323 PRO B O 1
ATOM 5430 N N . PHE B 1 324 ? 34.523 124.719 0.366 1.00 14.43 324 PHE B N 1
ATOM 5431 C CA . PHE B 1 324 ? 34.099 125.730 -0.594 1.00 14.98 324 PHE B CA 1
ATOM 5432 C C . PHE B 1 324 ? 32.708 125.508 -1.170 1.00 14.26 324 PHE B C 1
ATOM 5433 O O . PHE B 1 324 ? 32.313 126.141 -2.155 1.00 13.52 324 PHE B O 1
ATOM 5441 N N . ASP B 1 325 ? 31.960 124.619 -0.525 1.00 14.05 325 ASP B N 1
ATOM 5442 C CA . ASP B 1 325 ? 30.589 124.333 -0.916 1.00 14.16 325 ASP B CA 1
ATOM 5443 C C . ASP B 1 325 ? 29.636 125.018 0.066 1.00 12.54 325 ASP B C 1
ATOM 5444 O O . ASP B 1 325 ? 28.435 125.101 -0.176 1.00 12.29 325 ASP B O 1
ATOM 5449 N N . GLU B 1 326 ? 30.191 125.548 1.150 1.00 12.40 326 GLU B N 1
ATOM 5450 C CA . GLU B 1 326 ? 29.389 126.174 2.193 1.00 13.52 326 GLU B CA 1
ATOM 5451 C C . GLU B 1 326 ? 28.551 127.379 1.787 1.00 13.64 326 GLU B C 1
ATOM 5452 O O . GLU B 1 326 ? 27.421 127.533 2.257 1.00 12.73 326 GLU B O 1
ATOM 5458 N N . GLY B 1 327 ? 29.075 128.220 0.902 1.00 12.24 327 GLY B N 1
ATOM 5459 C CA . GLY B 1 327 ? 28.308 129.374 0.463 1.00 12.42 327 GLY B CA 1
ATOM 5460 C C . GLY B 1 327 ? 27.095 128.931 -0.336 1.00 11.84 327 GLY B C 1
ATOM 5461 O O . GLY B 1 327 ? 26.024 129.535 -0.259 1.00 11.75 327 GLY B O 1
ATOM 5462 N N . THR B 1 328 ? 27.268 127.866 -1.113 1.00 9.97 328 THR B N 1
ATOM 5463 C CA . THR B 1 328 ? 26.187 127.311 -1.923 1.00 10.45 328 THR B CA 1
ATOM 5464 C C . THR B 1 328 ? 25.106 126.732 -1.010 1.00 11.03 328 THR B C 1
ATOM 5465 O O . THR B 1 328 ? 23.913 126.945 -1.228 1.00 10.84 328 THR B O 1
ATOM 5469 N N . LEU B 1 329 ? 25.529 125.996 0.014 1.00 11.90 329 LEU B N 1
ATOM 5470 C CA . LEU B 1 329 ? 24.580 125.412 0.956 1.00 12.11 329 LEU B CA 1
ATOM 5471 C C . LEU B 1 329 ? 23.797 126.521 1.662 1.00 11.86 329 LEU B C 1
ATOM 5472 O O . LEU B 1 329 ? 22.577 126.417 1.839 1.00 11.83 329 LEU B O 1
ATOM 5477 N N . ALA B 1 330 ? 24.495 127.592 2.039 1.00 11.29 330 ALA B N 1
ATOM 5478 C CA . ALA B 1 330 ? 23.862 128.716 2.727 1.00 10.45 330 ALA B CA 1
ATOM 5479 C C . ALA B 1 330 ? 22.792 129.380 1.860 1.00 10.94 330 ALA B C 1
ATOM 5480 O O . ALA B 1 330 ? 21.711 129.729 2.346 1.00 11.51 330 ALA B O 1
ATOM 5482 N N . VAL B 1 331 ? 23.087 129.563 0.579 1.00 10.82 331 VAL B N 1
ATOM 5483 C CA . VAL B 1 331 ? 22.118 130.173 -0.319 1.00 11.61 331 VAL B CA 1
ATOM 5484 C C . VAL B 1 331 ? 20.889 129.275 -0.440 1.00 11.63 331 VAL B C 1
ATOM 5485 O O . VAL B 1 331 ? 19.756 129.752 -0.433 1.00 11.55 331 VAL B O 1
ATOM 5489 N N . GLY B 1 332 ? 21.109 127.967 -0.529 1.00 11.16 332 GLY B N 1
ATOM 5490 C CA . GLY B 1 332 ? 19.987 127.056 -0.622 1.00 11.45 332 GLY B CA 1
ATOM 5491 C C . GLY B 1 332 ? 19.083 127.161 0.596 1.00 9.50 332 GLY B C 1
ATOM 5492 O O . GLY B 1 332 ? 17.857 127.187 0.477 1.00 11.82 332 GLY B O 1
ATOM 5493 N N . GLN B 1 333 ? 19.683 127.215 1.779 1.00 10.38 333 GLN B N 1
ATOM 5494 C CA . GLN B 1 333 ? 18.900 127.317 3.001 1.00 11.08 333 GLN B CA 1
ATOM 5495 C C . GLN B 1 333 ? 18.184 128.661 3.106 1.00 11.68 333 GLN B C 1
ATOM 5496 O O . GLN B 1 333 ? 17.069 128.726 3.615 1.00 12.77 333 GLN B O 1
ATOM 5502 N N . ALA B 1 334 ? 18.806 129.725 2.607 1.00 11.12 334 ALA B N 1
ATOM 5503 C CA . ALA B 1 334 ? 18.174 131.043 2.652 1.00 10.73 334 ALA B CA 1
ATOM 5504 C C . ALA B 1 334 ? 16.937 131.057 1.755 1.00 11.84 334 ALA B C 1
ATOM 5505 O O . ALA B 1 334 ? 15.900 131.613 2.121 1.00 13.23 334 ALA B O 1
ATOM 5507 N N . ILE B 1 335 ? 17.038 130.445 0.579 1.00 10.99 335 ILE B N 1
ATOM 5508 C CA . ILE B 1 335 ? 15.902 130.407 -0.331 1.00 11.19 335 ILE B CA 1
ATOM 5509 C C . ILE B 1 335 ? 14.811 129.492 0.221 1.00 12.07 335 ILE B C 1
ATOM 5510 O O . ILE B 1 335 ? 13.621 129.788 0.111 1.00 12.48 335 ILE B O 1
ATOM 5515 N N . ALA B 1 336 ? 15.219 128.378 0.820 1.00 12.73 336 ALA B N 1
ATOM 5516 C CA . ALA B 1 336 ? 14.261 127.444 1.392 1.00 13.26 336 ALA B CA 1
ATOM 5517 C C . ALA B 1 336 ? 13.482 128.103 2.521 1.00 13.55 336 ALA B C 1
ATOM 5518 O O . ALA B 1 336 ? 12.312 127.800 2.729 1.00 14.75 336 ALA B O 1
ATOM 5520 N N . ALA B 1 337 ? 14.135 129.006 3.243 1.00 12.83 337 ALA B N 1
ATOM 5521 C CA . ALA B 1 337 ? 13.518 129.698 4.370 1.00 13.56 337 ALA B CA 1
ATOM 5522 C C . ALA B 1 337 ? 12.458 130.728 3.982 1.00 13.77 337 ALA B C 1
ATOM 5523 O O . ALA B 1 337 ? 11.658 131.140 4.821 1.00 15.41 337 ALA B O 1
ATOM 5525 N N . LEU B 1 338 ? 12.456 131.157 2.723 1.00 14.10 338 LEU B N 1
ATOM 5526 C CA . LEU B 1 338 ? 11.474 132.141 2.270 1.00 16.44 338 LEU B CA 1
ATOM 5527 C C . LEU B 1 338 ? 10.059 131.632 2.488 1.00 17.31 338 LEU B C 1
ATOM 5528 O O . LEU B 1 338 ? 9.801 130.442 2.376 1.00 18.50 338 LEU B O 1
ATOM 5533 N N . GLU B 1 339 ? 9.137 132.537 2.792 1.00 20.71 339 GLU B N 1
ATOM 5534 C CA . GLU B 1 339 ? 7.758 132.137 3.018 1.00 22.83 339 GLU B CA 1
ATOM 5535 C C . GLU B 1 339 ? 6.806 132.721 1.979 1.00 23.58 339 GLU B C 1
ATOM 5536 O O . GLU B 1 339 ? 6.809 133.925 1.727 1.00 25.03 339 GLU B O 1
ATOM 5542 N N . GLY B 1 340 ? 6.011 131.849 1.367 1.00 23.68 340 GLY B N 1
ATOM 5543 C CA . GLY B 1 340 ? 5.043 132.280 0.373 1.00 23.71 340 GLY B CA 1
ATOM 5544 C C . GLY B 1 340 ? 5.572 132.651 -1.002 1.00 23.60 340 GLY B C 1
ATOM 5545 O O . GLY B 1 340 ? 4.842 133.224 -1.808 1.00 25.95 340 GLY B O 1
ATOM 5546 N N . ALA B 1 341 ? 6.830 132.327 -1.282 1.00 20.09 341 ALA B N 1
ATOM 5547 C CA . ALA B 1 341 ? 7.420 132.642 -2.579 1.00 17.52 341 ALA B CA 1
ATOM 5548 C C . ALA B 1 341 ? 7.427 131.414 -3.478 1.00 15.97 341 ALA B C 1
ATOM 5549 O O . ALA B 1 341 ? 7.430 130.286 -2.991 1.00 17.70 341 ALA B O 1
ATOM 5551 N N . PHE B 1 342 ? 7.403 131.639 -4.789 1.00 14.13 342 PHE B N 1
ATOM 5552 C CA . PHE B 1 342 ? 7.473 130.541 -5.743 1.00 13.17 342 PHE B CA 1
ATOM 5553 C C . PHE B 1 342 ? 8.965 130.413 -6.027 1.00 13.31 342 PHE B C 1
ATOM 5554 O O . PHE B 1 342 ? 9.566 131.284 -6.660 1.00 13.69 342 PHE B O 1
ATOM 5562 N N . THR B 1 343 ? 9.567 129.336 -5.539 1.00 11.22 343 THR B N 1
ATOM 5563 C CA . THR B 1 343 ? 10.994 129.136 -5.712 1.00 11.45 343 THR B CA 1
ATOM 5564 C C . THR B 1 343 ? 11.315 127.936 -6.584 1.00 12.04 343 THR B C 1
ATOM 5565 O O . THR B 1 343 ? 10.705 126.869 -6.462 1.00 12.84 343 THR B O 1
ATOM 5569 N N . VAL B 1 344 ? 12.279 128.132 -7.473 1.00 11.37 344 VAL B N 1
ATOM 5570 C CA . VAL B 1 344 ? 12.696 127.099 -8.405 1.00 11.24 344 VAL B CA 1
ATOM 5571 C C . VAL B 1 344 ? 14.211 126.996 -8.420 1.00 12.18 344 VAL B C 1
ATOM 5572 O O . VAL B 1 344 ? 14.909 128.011 -8.450 1.00 12.08 344 VAL B O 1
ATOM 5576 N N . VAL B 1 345 ? 14.722 125.769 -8.392 1.00 12.68 345 VAL B N 1
ATOM 5577 C CA . VAL B 1 345 ? 16.159 125.552 -8.420 1.00 12.13 345 VAL B CA 1
ATOM 5578 C C . VAL B 1 345 ? 16.516 124.568 -9.524 1.00 13.19 345 VAL B C 1
ATOM 5579 O O . VAL B 1 345 ? 15.797 123.600 -9.761 1.00 13.72 345 VAL B O 1
ATOM 5583 N N . GLY B 1 346 ? 17.616 124.853 -10.211 1.00 12.43 346 GLY B N 1
ATOM 5584 C CA . GLY B 1 346 ? 18.094 123.990 -11.276 1.00 13.91 346 GLY B CA 1
ATOM 5585 C C . GLY B 1 346 ? 19.606 123.980 -11.205 1.00 14.30 346 GLY B C 1
ATOM 5586 O O . GLY B 1 346 ? 20.187 124.704 -10.397 1.00 12.82 346 GLY B O 1
ATOM 5587 N N . GLY B 1 347 ? 20.250 123.166 -12.036 1.00 15.69 347 GLY B N 1
ATOM 5588 C CA . GLY B 1 347 ? 21.701 123.108 -12.024 1.00 16.78 347 GLY B CA 1
ATOM 5589 C C . GLY B 1 347 ? 22.229 122.000 -11.136 1.00 17.28 347 GLY B C 1
ATOM 5590 O O . GLY B 1 347 ? 21.711 121.761 -10.048 1.00 17.68 347 GLY B O 1
ATOM 5591 N N . GLY B 1 348 ? 23.280 121.334 -11.600 1.00 18.31 348 GLY B N 1
ATOM 5592 C CA . GLY B 1 348 ? 23.864 120.236 -10.853 1.00 17.55 348 GLY B CA 1
ATOM 5593 C C . GLY B 1 348 ? 24.245 120.480 -9.404 1.00 16.22 348 GLY B C 1
ATOM 5594 O O . GLY B 1 348 ? 23.751 119.788 -8.514 1.00 17.13 348 GLY B O 1
ATOM 5595 N N . ASP B 1 349 ? 25.117 121.455 -9.161 1.00 15.67 349 ASP B N 1
ATOM 5596 C CA . ASP B 1 349 ? 25.570 121.744 -7.803 1.00 14.56 349 ASP B CA 1
ATOM 5597 C C . ASP B 1 349 ? 24.496 122.301 -6.876 1.00 14.88 349 ASP B C 1
ATOM 5598 O O . ASP B 1 349 ? 24.428 121.931 -5.702 1.00 14.52 349 ASP B O 1
ATOM 5603 N N . SER B 1 350 ? 23.662 123.192 -7.399 1.00 14.57 350 SER B N 1
ATOM 5604 C CA . SER B 1 350 ? 22.603 123.783 -6.593 1.00 14.52 350 SER B CA 1
ATOM 5605 C C . SER B 1 350 ? 21.550 122.739 -6.219 1.00 13.43 350 SER B C 1
ATOM 5606 O O . SER B 1 350 ? 21.081 122.698 -5.082 1.00 13.33 350 SER B O 1
ATOM 5609 N N . VAL B 1 351 ? 21.183 121.882 -7.165 1.00 14.55 351 VAL B N 1
ATOM 5610 C CA . VAL B 1 351 ? 20.210 120.842 -6.864 1.00 15.38 351 VAL B CA 1
ATOM 5611 C C . VAL B 1 351 ? 20.831 119.859 -5.868 1.00 15.37 351 VAL B C 1
ATOM 5612 O O . VAL B 1 351 ? 20.160 119.381 -4.956 1.00 15.06 351 VAL B O 1
ATOM 5616 N N . ALA B 1 352 ? 22.120 119.575 -6.029 1.00 15.61 352 ALA B N 1
ATOM 5617 C CA . ALA B 1 352 ? 22.801 118.668 -5.111 1.00 16.50 352 ALA B CA 1
ATOM 5618 C C . ALA B 1 352 ? 22.772 119.241 -3.693 1.00 16.01 352 ALA B C 1
ATOM 5619 O O . ALA B 1 352 ? 22.564 118.516 -2.720 1.00 18.00 352 ALA B O 1
ATOM 5621 N N . ALA B 1 353 ? 22.974 120.550 -3.578 1.00 15.11 353 ALA B N 1
ATOM 5622 C CA . ALA B 1 353 ? 22.964 121.209 -2.274 1.00 14.38 353 ALA B CA 1
ATOM 5623 C C . ALA B 1 353 ? 21.597 121.093 -1.608 1.00 14.34 353 ALA B C 1
ATOM 5624 O O . ALA B 1 353 ? 21.493 120.801 -0.414 1.00 14.13 353 ALA B O 1
ATOM 5626 N N . VAL B 1 354 ? 20.551 121.332 -2.392 1.00 13.79 354 VAL B N 1
ATOM 5627 C CA . VAL B 1 354 ? 19.183 121.264 -1.894 1.00 14.10 354 VAL B CA 1
ATOM 5628 C C . VAL B 1 354 ? 18.848 119.867 -1.388 1.00 15.21 354 VAL B C 1
ATOM 5629 O O . VAL B 1 354 ? 18.238 119.714 -0.337 1.00 16.28 354 VAL B O 1
ATOM 5633 N N . ASN B 1 355 ? 19.257 118.847 -2.130 1.00 16.46 355 ASN B N 1
ATOM 5634 C CA . ASN B 1 355 ? 18.959 117.482 -1.705 1.00 19.33 355 ASN B CA 1
ATOM 5635 C C . ASN B 1 355 ? 19.778 117.046 -0.500 1.00 19.40 355 ASN B C 1
ATOM 5636 O O . ASN B 1 355 ? 19.273 116.347 0.379 1.00 20.18 355 ASN B O 1
ATOM 5641 N N . ARG B 1 356 ? 21.031 117.476 -0.447 1.00 18.81 356 ARG B N 1
ATOM 5642 C CA . ARG B 1 356 ? 21.897 117.106 0.665 1.00 18.48 356 ARG B CA 1
ATOM 5643 C C . ARG B 1 356 ? 21.339 117.568 2.002 1.00 19.46 356 ARG B C 1
ATOM 5644 O O . ARG B 1 356 ? 21.449 116.860 3.002 1.00 20.37 356 ARG B O 1
ATOM 5652 N N . LEU B 1 357 ? 20.747 118.759 2.024 1.00 18.79 357 LEU B N 1
ATOM 5653 C CA . LEU B 1 357 ? 20.193 119.306 3.258 1.00 19.71 357 LEU B CA 1
ATOM 5654 C C . LEU B 1 357 ? 18.690 119.078 3.420 1.00 19.11 357 LEU B C 1
ATOM 5655 O O . LEU B 1 357 ? 18.049 119.711 4.261 1.00 20.67 357 LEU B O 1
ATOM 5660 N N . GLY B 1 358 ? 18.144 118.177 2.607 1.00 19.81 358 GLY B N 1
ATOM 5661 C CA . GLY B 1 358 ? 16.731 117.841 2.679 1.00 18.88 358 GLY B CA 1
ATOM 5662 C C . GLY B 1 358 ? 15.784 119.009 2.513 1.00 18.76 358 GLY B C 1
ATOM 5663 O O . GLY B 1 358 ? 14.790 119.124 3.227 1.00 18.17 358 GLY B O 1
ATOM 5664 N N . LEU B 1 359 ? 16.078 119.865 1.543 1.00 16.54 359 LEU B N 1
ATOM 5665 C CA . LEU B 1 359 ? 15.251 121.041 1.297 1.00 16.38 359 LEU B CA 1
ATOM 5666 C C . LEU B 1 359 ? 14.288 120.934 0.112 1.00 15.00 359 LEU B C 1
ATOM 5667 O O . LEU B 1 359 ? 13.546 121.876 -0.159 1.00 15.79 359 LEU B O 1
ATOM 5672 N N . LYS B 1 360 ? 14.298 119.810 -0.600 1.00 15.80 360 LYS B N 1
ATOM 5673 C CA . LYS B 1 360 ? 13.425 119.640 -1.769 1.00 17.44 360 LYS B CA 1
ATOM 5674 C C . LYS B 1 360 ? 11.969 120.079 -1.579 1.00 17.13 360 LYS B C 1
ATOM 5675 O O . LYS B 1 360 ? 11.442 120.867 -2.363 1.00 17.16 360 LYS B O 1
ATOM 5681 N N . GLU B 1 361 ? 11.313 119.556 -0.552 1.00 18.01 361 GLU B N 1
ATOM 5682 C CA . GLU B 1 361 ? 9.915 119.898 -0.316 1.00 19.30 361 GLU B CA 1
ATOM 5683 C C . GLU B 1 361 ? 9.679 121.358 0.027 1.00 18.40 361 GLU B C 1
ATOM 5684 O O . GLU B 1 361 ? 8.564 121.848 -0.116 1.00 19.49 361 GLU B O 1
ATOM 5690 N N . ARG B 1 362 ? 10.719 122.054 0.471 1.00 16.30 362 ARG B N 1
ATOM 5691 C CA . ARG B 1 362 ? 10.581 123.465 0.815 1.00 15.54 362 ARG B CA 1
ATOM 5692 C C . ARG B 1 362 ? 10.754 124.400 -0.378 1.00 16.08 362 ARG B C 1
ATOM 5693 O O . ARG B 1 362 ? 10.605 125.617 -0.256 1.00 17.91 362 ARG B O 1
ATOM 5701 N N . PHE B 1 363 ? 11.072 123.826 -1.533 1.00 14.17 363 PHE B N 1
ATOM 5702 C CA . PHE B 1 363 ? 11.198 124.596 -2.766 1.00 13.18 363 PHE B CA 1
ATOM 5703 C C . PHE B 1 363 ? 9.922 124.381 -3.576 1.00 13.63 363 PHE B C 1
ATOM 5704 O O . PHE B 1 363 ? 9.267 123.345 -3.448 1.00 14.42 363 PHE B O 1
ATOM 5712 N N . GLY B 1 364 ? 9.563 125.359 -4.399 1.00 13.08 364 GLY B N 1
ATOM 5713 C CA . GLY B 1 364 ? 8.375 125.221 -5.223 1.00 13.65 364 GLY B CA 1
ATOM 5714 C C . GLY B 1 364 ? 8.590 124.140 -6.265 1.00 13.97 364 GLY B C 1
ATOM 5715 O O . GLY B 1 364 ? 7.724 123.295 -6.499 1.00 15.43 364 GLY B O 1
ATOM 5716 N N . HIS B 1 365 ? 9.752 124.166 -6.902 1.00 13.20 365 HIS B N 1
ATOM 5717 C CA . HIS B 1 365 ? 10.077 123.167 -7.906 1.00 12.95 365 HIS B CA 1
ATOM 5718 C C . HIS B 1 365 ? 11.581 122.950 -7.983 1.00 13.42 365 HIS B C 1
ATOM 5719 O O . HIS B 1 365 ? 12.356 123.905 -8.054 1.00 13.20 365 HIS B O 1
ATOM 5726 N N . VAL B 1 366 ? 11.987 121.686 -7.948 1.00 14.47 366 VAL B N 1
ATOM 5727 C CA . VAL B 1 366 ? 13.391 121.324 -8.054 1.00 15.43 366 VAL B CA 1
ATOM 5728 C C . VAL B 1 366 ? 13.565 120.696 -9.429 1.00 16.15 366 VAL B C 1
ATOM 5729 O O . VAL B 1 366 ? 13.068 119.596 -9.685 1.00 17.97 366 VAL B O 1
ATOM 5733 N N . SER B 1 367 ? 14.251 121.406 -10.318 1.00 16.82 367 SER B N 1
ATOM 5734 C CA . SER B 1 367 ? 14.477 120.915 -11.672 1.00 19.48 367 SER B CA 1
ATOM 5735 C C . SER B 1 367 ? 15.593 119.879 -11.631 1.00 21.35 367 SER B C 1
ATOM 5736 O O . SER B 1 367 ? 16.525 119.995 -10.838 1.00 23.94 367 SER B O 1
ATOM 5739 N N . THR B 1 368 ? 15.504 118.866 -12.483 1.00 23.52 368 THR B N 1
ATOM 5740 C CA . THR B 1 368 ? 16.519 117.817 -12.490 1.00 25.02 368 THR B CA 1
ATOM 5741 C C . THR B 1 368 ? 17.934 118.378 -12.638 1.00 26.99 368 THR B C 1
ATOM 5742 O O . THR B 1 368 ? 18.197 119.225 -13.494 1.00 26.49 368 THR B O 1
ATOM 5746 N N . GLY B 1 369 ? 18.835 117.898 -11.781 1.00 28.76 369 GLY B N 1
ATOM 5747 C CA . GLY B 1 369 ? 20.218 118.347 -11.787 1.00 30.60 369 GLY B CA 1
ATOM 5748 C C . GLY B 1 369 ? 20.833 118.504 -13.162 1.00 31.83 369 GLY B C 1
ATOM 5749 O O . GLY B 1 369 ? 21.551 119.472 -13.416 1.00 31.94 369 GLY B O 1
ATOM 5750 N N . GLY B 1 370 ? 20.568 117.544 -14.043 1.00 33.02 370 GLY B N 1
ATOM 5751 C CA . GLY B 1 370 ? 21.096 117.617 -15.392 1.00 34.91 370 GLY B CA 1
ATOM 5752 C C . GLY B 1 370 ? 20.684 118.948 -15.979 1.00 36.57 370 GLY B C 1
ATOM 5753 O O . GLY B 1 370 ? 19.536 119.129 -16.386 1.00 36.32 370 GLY B O 1
ATOM 5754 N N . GLY B 1 371 ? 21.634 119.878 -16.011 1.00 37.55 371 GLY B N 1
ATOM 5755 C CA . GLY B 1 371 ? 21.378 121.214 -16.517 1.00 37.83 371 GLY B CA 1
ATOM 5756 C C . GLY B 1 371 ? 20.735 121.328 -17.883 1.00 37.56 371 GLY B C 1
ATOM 5757 O O . GLY B 1 371 ? 21.342 120.994 -18.900 1.00 38.41 371 GLY B O 1
ATOM 5758 N N . ALA B 1 372 ? 19.498 121.816 -17.900 1.00 37.28 372 ALA B N 1
ATOM 5759 C CA . ALA B 1 372 ? 18.745 122.008 -19.137 1.00 34.26 372 ALA B CA 1
ATOM 5760 C C . ALA B 1 372 ? 17.713 123.113 -18.917 1.00 32.75 372 ALA B C 1
ATOM 5761 O O . ALA B 1 372 ? 17.039 123.555 -19.850 1.00 32.18 372 ALA B O 1
ATOM 5763 N N . SER B 1 373 ? 17.607 123.556 -17.668 1.00 29.41 373 SER B N 1
ATOM 5764 C CA . SER B 1 373 ? 16.669 124.604 -17.289 1.00 26.74 373 SER B CA 1
ATOM 5765 C C . SER B 1 373 ? 17.050 125.956 -17.877 1.00 25.44 373 SER B C 1
ATOM 5766 O O . SER B 1 373 ? 16.179 126.750 -18.242 1.00 24.29 373 SER B O 1
ATOM 5769 N N . LEU B 1 374 ? 18.349 126.226 -17.961 1.00 23.57 374 LEU B N 1
ATOM 5770 C CA . LEU B 1 374 ? 18.817 127.495 -18.500 1.00 23.06 374 LEU B CA 1
ATOM 5771 C C . LEU B 1 374 ? 18.468 127.637 -19.975 1.00 22.23 374 LEU B C 1
ATOM 5772 O O . LEU B 1 374 ? 17.997 128.691 -20.404 1.00 21.68 374 LEU B O 1
ATOM 5777 N N . GLU B 1 375 ? 18.687 126.580 -20.751 1.00 22.73 375 GLU B N 1
ATOM 5778 C CA . GLU B 1 375 ? 18.375 126.635 -22.172 1.00 22.75 375 GLU B CA 1
ATOM 5779 C C . GLU B 1 375 ? 16.885 126.879 -22.382 1.00 20.89 375 GLU B C 1
ATOM 5780 O O . GLU B 1 375 ? 16.492 127.639 -23.267 1.00 20.79 375 GLU B O 1
ATOM 5786 N N . PHE B 1 376 ? 16.053 126.237 -21.569 1.00 19.59 376 PHE B N 1
ATOM 5787 C CA . PHE B 1 376 ? 14.612 126.425 -21.679 1.00 18.62 376 PHE B CA 1
ATOM 5788 C C . PHE B 1 376 ? 14.237 127.871 -21.365 1.00 18.02 376 PHE B C 1
ATOM 5789 O O . PHE B 1 376 ? 13.443 128.481 -22.079 1.00 17.15 376 PHE B O 1
ATOM 5797 N N . LEU B 1 377 ? 14.797 128.421 -20.297 1.00 17.77 377 LEU B N 1
ATOM 5798 C CA . LEU B 1 377 ? 14.487 129.797 -19.936 1.00 18.07 377 LEU B CA 1
ATOM 5799 C C . LEU B 1 377 ? 15.038 130.778 -20.960 1.00 18.55 377 LEU B C 1
ATOM 5800 O O . LEU B 1 377 ? 14.461 131.844 -21.182 1.00 20.01 377 LEU B O 1
ATOM 5805 N N . GLU B 1 378 ? 16.153 130.410 -21.584 1.00 19.43 378 GLU B N 1
ATOM 5806 C CA . GLU B 1 378 ? 16.793 131.256 -22.598 1.00 20.67 378 GLU B CA 1
ATOM 5807 C C . GLU B 1 378 ? 15.980 131.291 -23.886 1.00 21.23 378 GLU B C 1
ATOM 5808 O O . GLU B 1 378 ? 15.668 132.362 -24.407 1.00 20.42 378 GLU B O 1
ATOM 5814 N N . LYS B 1 379 ? 15.645 130.110 -24.391 1.00 20.95 379 LYS B N 1
ATOM 5815 C CA . LYS B 1 379 ? 14.892 130.006 -25.635 1.00 21.68 379 LYS B CA 1
ATOM 5816 C C . LYS B 1 379 ? 13.373 129.896 -25.521 1.00 21.17 379 LYS B C 1
ATOM 5817 O O . LYS B 1 379 ? 12.676 130.101 -26.514 1.00 21.99 379 LYS B O 1
ATOM 5823 N N . GLY B 1 380 ? 12.859 129.565 -24.339 1.00 19.88 380 GLY B N 1
ATOM 5824 C CA . GLY B 1 380 ? 11.422 129.440 -24.166 1.00 20.54 380 GLY B CA 1
ATOM 5825 C C . GLY B 1 380 ? 10.899 128.068 -24.549 1.00 21.19 380 GLY B C 1
ATOM 5826 O O . GLY B 1 380 ? 9.699 127.802 -24.474 1.00 22.45 380 GLY B O 1
ATOM 5827 N N . THR B 1 381 ? 11.801 127.191 -24.972 1.00 20.99 381 THR B N 1
ATOM 5828 C CA . THR B 1 381 ? 11.411 125.840 -25.357 1.00 21.44 381 THR B CA 1
ATOM 5829 C C . THR B 1 381 ? 12.629 124.944 -25.550 1.00 20.11 381 THR B C 1
ATOM 5830 O O . THR B 1 381 ? 13.766 125.385 -25.389 1.00 19.23 381 THR B O 1
ATOM 5834 N N . LEU B 1 382 ? 12.374 123.680 -25.880 1.00 19.71 382 LEU B N 1
ATOM 5835 C CA . LEU B 1 382 ? 13.422 122.688 -26.105 1.00 18.64 382 LEU B CA 1
ATOM 5836 C C . LEU B 1 382 ? 12.953 121.733 -27.195 1.00 17.90 382 LEU B C 1
ATOM 5837 O O . LEU B 1 382 ? 11.754 121.599 -27.431 1.00 18.25 382 LEU B O 1
ATOM 5842 N N . PRO B 1 383 ? 13.896 121.053 -27.871 1.00 17.56 383 PRO B N 1
ATOM 5843 C CA . PRO B 1 383 ? 13.551 120.107 -28.940 1.00 17.08 383 PRO B CA 1
ATOM 5844 C C . PRO B 1 383 ? 12.523 119.070 -28.481 1.00 16.93 383 PRO B C 1
ATOM 5845 O O . PRO B 1 383 ? 11.573 118.756 -29.203 1.00 16.70 383 PRO B O 1
ATOM 5849 N N . GLY B 1 384 ? 12.730 118.543 -27.277 1.00 15.72 384 GLY B N 1
ATOM 5850 C CA . GLY B 1 384 ? 11.830 117.545 -26.723 1.00 15.93 384 GLY B CA 1
ATOM 5851 C C . GLY B 1 384 ? 10.445 118.071 -26.392 1.00 16.78 384 GLY B C 1
ATOM 5852 O O . GLY B 1 384 ? 9.502 117.296 -26.252 1.00 16.64 384 GLY B O 1
ATOM 5853 N N . LEU B 1 385 ? 10.315 119.385 -26.246 1.00 17.51 385 LEU B N 1
ATOM 5854 C CA . LEU B 1 385 ? 9.015 119.972 -25.948 1.00 17.66 385 LEU B CA 1
ATOM 5855 C C . LEU B 1 385 ? 8.254 120.250 -27.240 1.00 16.69 385 LEU B C 1
ATOM 5856 O O . LEU B 1 385 ? 7.041 120.072 -27.300 1.00 16.41 385 LEU B O 1
ATOM 5861 N N . GLU B 1 386 ? 8.978 120.669 -28.274 1.00 18.70 386 GLU B N 1
ATOM 5862 C CA . GLU B 1 386 ? 8.362 120.981 -29.561 1.00 20.60 386 GLU B CA 1
ATOM 5863 C C . GLU B 1 386 ? 7.608 119.803 -30.169 1.00 20.13 386 GLU B C 1
ATOM 5864 O O . GLU B 1 386 ? 6.550 119.983 -30.772 1.00 20.30 386 GLU B O 1
ATOM 5870 N N . VAL B 1 387 ? 8.150 118.599 -30.011 1.00 19.54 387 VAL B N 1
ATOM 5871 C CA . VAL B 1 387 ? 7.502 117.410 -30.557 1.00 19.91 387 VAL B CA 1
ATOM 5872 C C . VAL B 1 387 ? 6.233 117.045 -29.787 1.00 19.17 387 VAL B C 1
ATOM 5873 O O . VAL B 1 387 ? 5.486 116.155 -30.193 1.00 19.58 387 VAL B O 1
ATOM 5877 N N . LEU B 1 388 ? 5.987 117.738 -28.680 1.00 19.90 388 LEU B N 1
ATOM 5878 C CA . LEU B 1 388 ? 4.804 117.472 -27.869 1.00 20.74 388 LEU B CA 1
ATOM 5879 C C . LEU B 1 388 ? 3.732 118.538 -28.085 1.00 24.49 388 LEU B C 1
ATOM 5880 O O . LEU B 1 388 ? 2.707 118.548 -27.404 1.00 23.38 388 LEU B O 1
ATOM 5885 N N . GLU B 1 389 ? 3.973 119.432 -29.038 1.00 27.50 389 GLU B N 1
ATOM 5886 C CA . GLU B 1 389 ? 3.025 120.502 -29.327 1.00 31.96 389 GLU B CA 1
ATOM 5887 C C . GLU B 1 389 ? 2.595 120.479 -30.787 1.00 34.30 389 GLU B C 1
ATOM 5888 O O . GLU B 1 389 ? 3.431 120.524 -31.690 1.00 35.44 389 GLU B O 1
ATOM 5894 N N . GLY B 1 390 ? 1.287 120.414 -31.012 1.00 36.80 390 GLY B N 1
ATOM 5895 C CA . GLY B 1 390 ? 0.771 120.383 -32.368 1.00 38.53 390 GLY B CA 1
ATOM 5896 C C . GLY B 1 390 ? 0.947 121.706 -33.085 1.00 39.65 390 GLY B C 1
ATOM 5897 O O . GLY B 1 390 ? 1.671 121.740 -34.102 1.00 40.96 390 GLY B O 1
#

Radius of gyration: 33.16 Å; Cα contacts (8 Å, |Δi|>4): 1796; chains: 2; bounding box: 76×86×78 Å

CATH classification: 3.40.50.1260 (+1 more: 3.40.50.1260)

Organism: Thermus thermophilus (strain ATCC 27634 / DSM 579 / HB8) (NCBI:txid300852)